Protein 3CFV (pdb70)

Structure (mmCIF, N/CA/C/O backbone):
data_3CFV
#
_entry.id   3CFV
#
_cell.length_a   108.661
_cell.length_b   44.790
_cell.length_c   109.592
_cell.angle_alpha   90.00
_cell.angle_beta   90.71
_cell.angle_gamma   90.00
#
_symmetry.space_group_name_H-M   'P 1 21 1'
#
loop_
_entity.id
_entity.type
_entity.pdbx_description
1 polymer 'Histone-binding protein RBBP7'
2 polymer 'Histone H4 peptide'
3 non-polymer ARSENIC
4 water water
#
loop_
_atom_site.group_PDB
_atom_site.id
_atom_site.type_symbol
_atom_site.label_atom_id
_atom_site.label_alt_id
_atom_site.label_comp_id
_atom_site.label_asym_id
_atom_site.label_entity_id
_atom_site.label_seq_id
_atom_site.pdbx_PDB_ins_code
_atom_site.Cartn_x
_atom_site.Cartn_y
_atom_site.Cartn_z
_atom_site.occupancy
_atom_site.B_iso_or_equiv
_atom_site.auth_seq_id
_atom_site.auth_comp_id
_atom_site.auth_asym_id
_atom_site.auth_atom_id
_atom_site.pdbx_PDB_model_num
ATOM 1 N N . HIS A 1 1 ? -14.3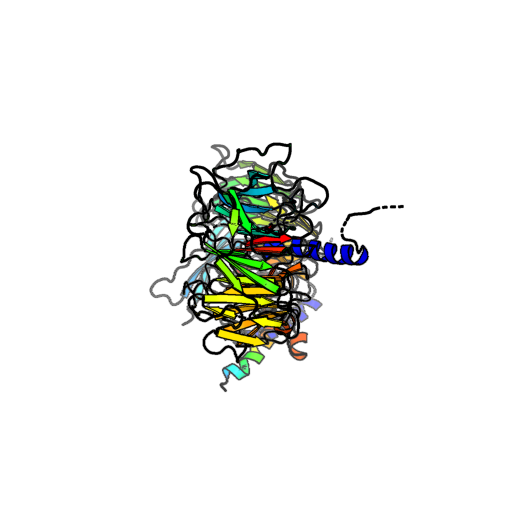98 -24.098 41.262 1.00 95.43 -2 HIS B N 1
ATOM 2 C CA . HIS A 1 1 ? -15.867 -23.940 41.460 1.00 94.27 -2 HIS B CA 1
ATOM 3 C C . HIS A 1 1 ? -16.187 -23.708 42.935 1.00 88.69 -2 HIS B C 1
ATOM 4 O O . HIS A 1 1 ? -16.984 -22.834 43.279 1.00 90.74 -2 HIS B O 1
ATOM 19 N N . ALA A 1 3 ? -13.367 -24.237 45.570 1.00 55.93 0 ALA B N 1
ATOM 20 C CA . ALA A 1 3 ? -12.125 -23.711 46.119 1.00 55.50 0 ALA B CA 1
ATOM 21 C C . ALA A 1 3 ? -11.990 -22.219 45.826 1.00 54.02 0 ALA B C 1
ATOM 22 O O . ALA A 1 3 ? -12.302 -21.760 44.726 1.00 49.95 0 ALA B O 1
ATOM 32 N N . ALA A 1 5 ? -10.032 -18.541 45.343 1.00 57.25 2 ALA B N 1
ATOM 33 C CA . ALA A 1 5 ? -8.779 -17.996 44.846 1.00 57.37 2 ALA B CA 1
ATOM 34 C C . ALA A 1 5 ? -7.951 -17.556 46.047 1.00 57.59 2 ALA B C 1
ATOM 35 O O . ALA A 1 5 ? -8.427 -16.813 46.901 1.00 56.22 2 ALA B O 1
ATOM 37 N N . SER A 1 6 ? -6.717 -18.037 46.119 1.00 63.54 3 SER B N 1
ATOM 38 C CA . SER A 1 6 ? -5.866 -17.769 47.267 1.00 67.91 3 SER B CA 1
ATOM 39 C C . SER A 1 6 ? -4.621 -16.994 46.858 1.00 73.60 3 SER B C 1
ATOM 40 O O . SER A 1 6 ? -3.686 -17.561 46.293 1.00 80.54 3 SER B O 1
ATOM 43 N N . LYS A 1 7 ? -4.610 -15.697 47.144 1.00 77.22 4 LYS B N 1
ATOM 44 C CA . LYS A 1 7 ? -3.450 -14.871 46.834 1.00 88.19 4 LYS B CA 1
ATOM 45 C C . LYS A 1 7 ? -2.449 -14.906 47.987 1.00 93.54 4 LYS B C 1
ATOM 46 O O . LYS A 1 7 ? -1.560 -14.060 48.080 1.00 97.33 4 LYS B O 1
ATOM 52 N N . GLU A 1 8 ? -2.615 -15.902 48.854 1.00 102.02 5 GLU B N 1
ATOM 53 C CA . GLU A 1 8 ? -1.703 -16.192 49.964 1.00 109.08 5 GLU B CA 1
ATOM 54 C C . GLU A 1 8 ? -2.341 -17.246 50.868 1.00 113.26 5 GLU B C 1
ATOM 55 O O . GLU A 1 8 ? -3.164 -16.912 51.723 1.00 114.33 5 GLU B O 1
ATOM 69 N N . PHE A 1 10 ? -0.724 -19.725 47.512 1.00 110.40 7 PHE B N 1
ATOM 70 C CA . PHE A 1 10 ? 0.197 -18.646 47.102 1.00 105.25 7 PHE B CA 1
ATOM 71 C C . PHE A 1 10 ? 1.668 -18.414 47.481 1.00 97.32 7 PHE B C 1
ATOM 72 O O . PHE A 1 10 ? 2.332 -17.554 46.897 1.00 94.92 7 PHE B O 1
ATOM 80 N N . GLU A 1 11 ? 2.170 -19.168 48.455 1.00 88.63 8 GLU B N 1
ATOM 81 C CA . GLU A 1 11 ? 3.606 -19.237 48.728 1.00 72.40 8 GLU B CA 1
ATOM 82 C C . GLU A 1 11 ? 4.200 -20.641 48.671 1.00 60.30 8 GLU B C 1
ATOM 83 O O . GLU A 1 11 ? 3.483 -21.637 48.578 1.00 61.86 8 GLU B O 1
ATOM 89 N N . ASP A 1 12 ? 5.526 -20.698 48.724 1.00 45.71 9 ASP B N 1
ATOM 90 C CA . ASP A 1 12 ? 6.248 -21.951 48.876 1.00 40.62 9 ASP B CA 1
ATOM 91 C C . ASP A 1 12 ? 6.557 -22.140 50.356 1.00 37.58 9 ASP B C 1
ATOM 92 O O . ASP A 1 12 ? 7.434 -21.477 50.906 1.00 37.89 9 ASP B O 1
ATOM 97 N N . THR A 1 13 ? 5.824 -23.040 51.000 1.00 36.92 10 THR B N 1
ATOM 98 C CA . THR A 1 13 ? 5.940 -23.234 52.442 1.00 37.45 10 THR B CA 1
ATOM 99 C C . THR A 1 13 ? 7.288 -23.831 52.842 1.00 38.02 10 THR B C 1
ATOM 100 O O . THR A 1 13 ? 7.715 -23.702 53.990 1.00 36.38 10 THR B O 1
ATOM 104 N N . VAL A 1 14 ? 7.949 -24.488 51.893 1.00 32.63 11 VAL B N 1
ATOM 105 C CA . VAL A 1 14 ? 9.265 -25.061 52.138 1.00 35.45 11 VAL B CA 1
ATOM 106 C C . VAL A 1 14 ? 10.318 -23.961 52.127 1.00 40.74 11 VAL B C 1
ATOM 107 O O . VAL A 1 14 ? 11.114 -23.838 53.059 1.00 38.88 11 VAL B O 1
ATOM 111 N N . GLU A 1 15 ? 10.310 -23.161 51.066 1.00 41.60 12 GLU B N 1
ATOM 112 C CA . GLU A 1 15 ? 11.264 -22.073 50.914 1.00 46.20 12 GLU B CA 1
ATOM 113 C C . GLU A 1 15 ? 11.068 -21.040 52.019 1.00 42.26 12 GLU B C 1
ATOM 114 O O . GLU A 1 15 ? 12.032 -20.455 52.516 1.00 44.71 12 GLU B O 1
ATOM 120 N N . GLU A 1 16 ? 9.813 -20.833 52.407 1.00 35.01 13 GLU B N 1
ATOM 121 C CA . GLU A 1 16 ? 9.468 -19.884 53.459 1.00 39.18 13 GLU B CA 1
ATOM 122 C C . GLU A 1 16 ? 10.234 -20.177 54.748 1.00 36.17 13 GLU B C 1
ATOM 123 O O . GLU A 1 16 ? 10.803 -19.271 55.356 1.00 34.05 13 GLU B O 1
ATOM 129 N N . ARG A 1 17 ? 10.253 -21.444 55.157 1.00 33.02 14 ARG B N 1
ATOM 130 C CA . ARG A 1 17 ? 10.950 -21.848 56.378 1.00 29.77 14 ARG B CA 1
ATOM 131 C C . ARG A 1 17 ? 12.441 -21.526 56.318 1.00 32.24 14 ARG B C 1
ATOM 132 O O . ARG A 1 17 ? 13.009 -20.992 57.272 1.00 28.51 14 ARG B O 1
ATOM 140 N N . VAL A 1 18 ? 13.063 -21.856 55.191 1.00 28.39 15 VAL B N 1
ATOM 141 C CA . VAL A 1 18 ? 14.479 -21.589 54.974 1.00 28.65 15 VAL B CA 1
ATOM 142 C C . VAL A 1 18 ? 14.773 -20.096 55.057 1.00 32.36 15 VAL B C 1
ATOM 143 O O . VAL A 1 18 ? 15.680 -19.670 55.771 1.00 36.41 15 VAL B O 1
ATOM 147 N N . ILE A 1 19 ? 13.993 -19.307 54.325 1.00 37.69 16 ILE B N 1
ATOM 148 C CA . ILE A 1 19 ? 14.137 -17.855 54.324 1.00 34.53 16 ILE B CA 1
ATOM 149 C C . ILE A 1 19 ? 14.038 -17.273 55.738 1.00 34.39 16 ILE B C 1
ATOM 150 O O . ILE A 1 19 ? 14.861 -16.445 56.134 1.00 32.23 16 ILE B O 1
ATOM 155 N N . ASN A 1 20 ? 13.038 -17.721 56.494 1.00 30.11 17 ASN B N 1
ATOM 156 C CA . ASN A 1 20 ? 12.814 -17.241 57.858 1.00 33.70 17 ASN B CA 1
ATOM 157 C C . ASN A 1 20 ? 13.940 -17.572 58.836 1.00 39.96 17 ASN B C 1
ATOM 158 O O . ASN A 1 20 ? 14.313 -16.740 59.662 1.00 40.92 17 ASN B O 1
ATOM 163 N N . GLU A 1 21 ? 14.471 -18.787 58.747 1.00 37.16 18 GLU B N 1
ATOM 164 C CA . GLU A 1 21 ? 15.548 -19.202 59.635 1.00 35.72 18 GLU B CA 1
ATOM 165 C C . GLU A 1 21 ? 16.841 -18.450 59.336 1.00 37.05 18 GLU B C 1
ATOM 166 O O . GLU A 1 21 ? 17.605 -18.133 60.250 1.00 32.51 18 GLU B O 1
ATOM 172 N N . GLU A 1 22 ? 17.078 -18.160 58.059 1.00 32.13 19 GLU B N 1
ATOM 173 C CA . GLU A 1 22 ? 18.227 -17.347 57.667 1.00 31.66 19 GLU B CA 1
ATOM 174 C C . GLU A 1 22 ? 18.046 -15.901 58.111 1.00 33.26 19 GLU B C 1
ATOM 175 O O . GLU A 1 22 ? 19.023 -15.198 58.365 1.00 41.26 19 GLU B O 1
ATOM 181 N N . TYR A 1 23 ? 16.793 -15.462 58.200 1.00 34.60 20 TYR B N 1
ATOM 182 C CA . TYR A 1 23 ? 16.481 -14.116 58.661 1.00 32.85 20 TYR B CA 1
ATOM 183 C C . TYR A 1 23 ? 16.709 -13.982 60.164 1.00 34.61 20 TYR B C 1
ATOM 184 O O . TYR A 1 23 ? 17.260 -12.985 60.627 1.00 36.46 20 TYR B O 1
ATOM 193 N N . LYS A 1 24 ? 16.275 -14.986 60.921 1.00 35.26 21 LYS B N 1
ATOM 194 C CA . LYS A 1 24 ? 16.480 -14.999 62.368 1.00 38.18 21 LYS B CA 1
ATOM 195 C C . LYS A 1 24 ? 17.952 -14.824 62.713 1.00 35.03 21 LYS B C 1
ATOM 196 O O . LYS A 1 24 ? 18.303 -14.016 63.570 1.00 33.86 21 LYS B O 1
ATOM 202 N N . ILE A 1 25 ? 18.801 -15.588 62.030 0.50 31.44 22 ILE B N 1
ATOM 203 C CA . ILE A 1 25 ? 20.243 -15.541 62.234 0.50 28.98 22 ILE B CA 1
ATOM 204 C C . ILE A 1 25 ? 20.818 -14.186 61.835 0.50 33.91 22 ILE B C 1
ATOM 205 O O . ILE A 1 25 ? 21.690 -13.648 62.516 1.00 40.86 22 ILE B O 1
ATOM 210 N N . TRP A 1 26 ? 20.319 -13.638 60.732 1.00 31.06 23 TRP B N 1
ATOM 211 C CA . TRP A 1 26 ? 20.737 -12.315 60.274 1.00 30.64 23 TRP B CA 1
ATOM 212 C C . TRP A 1 26 ? 20.426 -11.233 61.307 1.00 31.63 23 TRP B C 1
ATOM 213 O O . TRP A 1 26 ? 21.222 -10.319 61.524 1.00 30.58 23 TRP B O 1
ATOM 224 N N . LYS A 1 27 ? 19.261 -11.351 61.936 1.00 30.06 24 LYS B N 1
ATOM 225 C CA . LYS A 1 27 ? 18.763 -10.343 62.863 1.00 34.60 24 LYS B CA 1
ATOM 226 C C . LYS A 1 27 ? 19.632 -10.216 64.114 1.00 39.05 24 LYS B C 1
ATOM 227 O O . LYS A 1 27 ? 19.925 -9.110 64.563 1.00 36.57 24 LYS B O 1
ATOM 233 N N . LYS A 1 28 ? 20.044 -11.347 64.676 1.00 45.13 25 LYS B N 1
ATOM 234 C CA . LYS A 1 28 ? 20.889 -11.323 65.866 1.00 48.57 25 LYS B CA 1
ATOM 235 C C . LYS A 1 28 ? 22.318 -10.907 65.525 1.00 43.03 25 LYS B C 1
ATOM 236 O O . LYS A 1 28 ? 23.118 -10.619 66.413 1.00 49.21 25 LYS B O 1
ATOM 242 N N . ASN A 1 29 ? 22.623 -10.862 64.231 1.00 35.49 26 ASN B N 1
ATOM 243 C CA . ASN A 1 29 ? 23.926 -10.413 63.760 1.00 30.20 26 ASN B CA 1
ATOM 244 C C . ASN A 1 29 ? 23.958 -8.926 63.435 1.00 35.24 26 ASN B C 1
ATOM 245 O O . ASN A 1 29 ? 25.030 -8.357 63.226 1.00 38.09 26 ASN B O 1
ATOM 250 N N . THR A 1 30 ? 22.786 -8.296 63.389 1.00 33.51 27 THR B N 1
ATOM 251 C CA . THR A 1 30 ? 22.698 -6.903 62.951 1.00 33.01 27 THR B CA 1
ATOM 252 C C . THR A 1 30 ? 23.587 -5.944 63.746 1.00 36.60 27 THR B C 1
ATOM 253 O O . THR A 1 30 ? 24.218 -5.064 63.156 1.00 34.32 27 THR B O 1
ATOM 257 N N . PRO A 1 31 ? 23.649 -6.110 65.082 1.00 34.94 28 PRO B N 1
ATOM 258 C CA . PRO A 1 31 ? 24.449 -5.204 65.908 1.00 36.19 28 PRO B CA 1
ATOM 259 C C . PRO A 1 31 ? 25.929 -5.195 65.526 1.00 38.46 28 PRO B C 1
ATOM 260 O O . PRO A 1 31 ? 26.630 -4.223 65.812 1.00 41.15 28 PRO B O 1
ATOM 264 N N . PHE A 1 32 ? 26.395 -6.267 64.888 1.00 36.07 29 PHE B N 1
ATOM 265 C CA . PHE A 1 32 ? 27.773 -6.337 64.408 1.00 35.69 29 PHE B CA 1
ATOM 266 C C . PHE A 1 32 ? 27.918 -5.696 63.039 1.00 32.99 29 PHE B C 1
ATOM 267 O O . PHE A 1 32 ? 28.945 -5.095 62.735 1.00 40.38 29 PHE B O 1
ATOM 275 N N . LEU A 1 33 ? 26.886 -5.835 62.212 1.00 43.37 30 LEU B N 1
ATOM 276 C CA . LEU A 1 33 ? 26.990 -5.507 60.791 1.00 38.38 30 LEU B CA 1
ATOM 277 C C . LEU A 1 33 ? 26.485 -4.118 60.403 1.00 38.96 30 LEU B C 1
ATOM 278 O O . LEU A 1 33 ? 26.850 -3.605 59.345 1.00 44.73 30 LEU B O 1
ATOM 283 N N . TYR A 1 34 ? 25.655 -3.512 61.248 1.00 35.96 31 TYR B N 1
ATOM 284 C CA . TYR A 1 34 ? 25.024 -2.235 60.907 1.00 35.61 31 TYR B CA 1
ATOM 285 C C . TYR A 1 34 ? 25.166 -1.176 61.998 1.00 36.97 31 TYR B C 1
ATOM 286 O O . TYR A 1 34 ? 25.043 -1.476 63.184 1.00 34.01 31 TYR B O 1
ATOM 295 N N . ASP A 1 35 ? 25.402 0.068 61.586 1.00 38.40 32 ASP B N 1
ATOM 296 C CA . ASP A 1 35 ? 25.329 1.206 62.503 1.00 35.77 32 ASP B CA 1
ATOM 297 C C . ASP A 1 35 ? 23.892 1.706 62.589 1.00 36.73 32 ASP B C 1
ATOM 298 O O . ASP A 1 35 ? 23.522 2.413 63.527 1.00 33.08 32 ASP B O 1
ATOM 303 N N . LEU A 1 36 ? 23.086 1.331 61.598 1.00 36.54 33 LEU B N 1
ATOM 304 C CA . LEU A 1 36 ? 21.677 1.701 61.557 1.00 30.07 33 LEU B CA 1
ATOM 305 C C . LEU A 1 36 ? 20.869 0.651 60.807 1.00 32.67 33 LEU B C 1
ATOM 306 O O . LEU A 1 36 ? 21.258 0.219 59.722 1.00 32.65 33 LEU B O 1
ATOM 311 N N . VAL A 1 37 ? 19.754 0.235 61.402 1.00 33.87 34 VAL B N 1
ATOM 312 C CA . VAL A 1 37 ? 18.789 -0.643 60.737 1.00 37.13 34 VAL B CA 1
ATOM 313 C C . VAL A 1 37 ? 17.368 -0.309 61.159 1.00 37.18 34 VAL B C 1
ATOM 314 O O . VAL A 1 37 ? 17.004 -0.461 62.326 1.00 38.63 34 VAL B O 1
ATOM 326 N N . THR A 1 39 ? 13.221 -0.887 59.967 1.00 29.98 36 THR B N 1
ATOM 327 C CA . THR A 1 39 ? 12.289 -1.602 59.102 1.00 33.88 36 THR B CA 1
ATOM 328 C C . THR A 1 39 ? 10.863 -1.104 59.276 1.00 34.23 36 THR B C 1
ATOM 329 O O . THR A 1 39 ? 10.464 -0.683 60.363 1.00 30.25 36 THR B O 1
ATOM 333 N N . HIS A 1 40 ? 10.101 -1.156 58.190 1.00 28.66 37 HIS B N 1
ATOM 334 C CA . HIS A 1 40 ? 8.698 -0.778 58.217 1.00 30.36 37 HIS B CA 1
ATOM 335 C C . HIS A 1 40 ? 7.922 -1.591 57.187 1.00 29.22 37 HIS B C 1
ATOM 336 O O . HIS A 1 40 ? 8.392 -1.803 56.070 1.00 30.09 37 HIS B O 1
ATOM 343 N N . ALA A 1 41 ? 6.743 -2.062 57.576 1.00 32.84 38 ALA B N 1
ATOM 344 C CA . ALA A 1 41 ? 5.881 -2.810 56.667 1.00 30.34 38 ALA B CA 1
ATOM 345 C C . ALA A 1 41 ? 4.809 -1.903 56.081 1.00 25.99 38 ALA B C 1
ATOM 346 O O . ALA A 1 41 ? 3.911 -1.452 56.791 1.00 30.59 38 ALA B O 1
ATOM 348 N N . LEU A 1 42 ? 4.916 -1.629 54.785 1.00 25.89 39 LEU B N 1
ATOM 349 C CA . LEU A 1 42 ? 3.909 -0.844 54.076 1.00 22.99 39 LEU B CA 1
ATOM 350 C C . LEU A 1 42 ? 2.625 -1.652 53.905 1.00 21.94 39 LEU B C 1
ATOM 351 O O . LEU A 1 42 ? 2.652 -2.882 53.933 1.00 29.79 39 LEU B O 1
ATOM 356 N N . GLN A 1 43 ? 1.500 -0.964 53.738 1.00 29.04 40 GLN B N 1
ATOM 357 C CA . GLN A 1 43 ? 0.225 -1.640 53.500 1.00 31.12 40 GLN B CA 1
ATOM 358 C C . GLN A 1 43 ? 0.269 -2.429 52.192 1.00 26.88 40 GLN B C 1
ATOM 359 O O . GLN A 1 43 ? -0.227 -3.549 52.112 1.00 30.34 40 GLN B O 1
ATOM 365 N N . TRP A 1 44 ? 0.872 -1.832 51.171 1.00 28.09 41 TRP B N 1
ATOM 366 C CA . TRP A 1 44 ? 1.080 -2.504 49.898 1.00 33.87 41 TRP B CA 1
ATOM 367 C C . TRP A 1 44 ? 2.559 -2.444 49.557 1.00 34.71 41 TRP B C 1
ATOM 368 O O . TRP A 1 44 ? 3.234 -1.472 49.892 1.00 40.11 41 TRP B O 1
ATOM 379 N N . PRO A 1 45 ? 3.074 -3.485 48.888 1.00 34.88 42 PRO B N 1
ATOM 380 C CA . PRO A 1 45 ? 4.487 -3.460 48.537 1.00 30.59 42 PRO B CA 1
ATOM 381 C C . PRO A 1 45 ? 4.779 -2.295 47.603 1.00 30.80 42 PRO B C 1
ATOM 382 O O . PRO A 1 45 ? 3.886 -1.830 46.892 1.00 31.00 42 PRO B O 1
ATOM 386 N N . SER A 1 46 ? 6.017 -1.816 47.624 1.00 30.52 43 SER B N 1
ATOM 387 C CA . SER A 1 46 ? 6.429 -0.744 46.734 1.00 29.51 43 SER B CA 1
ATOM 388 C C . SER A 1 46 ? 7.474 -1.266 45.764 1.00 30.57 43 SER B C 1
ATOM 389 O O . SER A 1 46 ? 8.446 -1.901 46.169 1.00 40.79 43 SER B O 1
ATOM 392 N N . LEU A 1 47 ? 7.265 -1.004 44.479 1.00 35.62 44 LEU B N 1
ATOM 393 C CA . LEU A 1 47 ? 8.189 -1.454 43.447 1.00 31.27 44 LEU B CA 1
ATOM 394 C C . LEU A 1 47 ? 9.291 -0.432 43.219 1.00 27.64 44 LEU B C 1
ATOM 395 O O . LEU A 1 47 ? 10.239 -0.689 42.480 1.00 37.24 44 LEU B O 1
ATOM 400 N N . THR A 1 48 ? 9.172 0.724 43.864 1.00 30.02 45 THR B N 1
ATOM 401 C CA . THR A 1 48 ? 10.098 1.823 43.620 1.00 29.26 45 THR B CA 1
ATOM 402 C C . THR A 1 48 ? 10.497 2.580 44.901 1.00 27.82 45 THR B C 1
ATOM 403 O O . THR A 1 48 ? 9.705 2.708 45.834 1.00 27.18 45 THR B O 1
ATOM 407 N N . VAL A 1 49 ? 11.742 3.048 44.946 1.00 19.81 46 VAL B N 1
ATOM 408 C CA . VAL A 1 49 ? 12.192 3.973 45.986 1.00 25.40 46 VAL B CA 1
ATOM 409 C C . VAL A 1 49 ? 13.213 4.946 45.438 1.00 28.09 46 VAL B C 1
ATOM 410 O O . VAL A 1 49 ? 14.025 4.602 44.583 1.00 29.59 46 VAL B O 1
ATOM 414 N N . GLN A 1 50 ? 13.167 6.164 45.955 1.00 30.03 47 GLN B N 1
ATOM 415 C CA . GLN A 1 50 ? 14.145 7.176 45.627 1.00 28.93 47 GLN B CA 1
ATOM 416 C C . GLN A 1 50 ? 14.093 8.241 46.701 1.00 29.14 47 GLN B C 1
ATOM 417 O O . GLN A 1 50 ? 13.017 8.726 47.053 1.00 31.99 47 GLN B O 1
ATOM 423 N N . TRP A 1 51 ? 15.255 8.586 47.238 1.00 21.23 48 TRP B N 1
ATOM 424 C CA . TRP A 1 51 ? 15.339 9.666 48.193 1.00 24.13 48 TRP B CA 1
ATOM 425 C C . TRP A 1 51 ? 15.128 10.989 47.473 1.00 24.44 48 TRP B C 1
ATOM 426 O O . TRP A 1 51 ? 15.691 11.215 46.403 1.00 29.60 48 TRP B O 1
ATOM 437 N N . LEU A 1 52 ? 14.303 11.852 48.051 1.00 24.44 49 LEU B N 1
ATOM 438 C CA . LEU A 1 52 ? 14.301 13.254 47.675 1.00 24.89 49 LEU B CA 1
ATOM 439 C C . LEU A 1 52 ? 15.628 13.845 48.146 1.00 30.14 49 LEU B C 1
ATOM 440 O O . LEU A 1 52 ? 16.224 13.336 49.098 1.00 27.39 49 LEU B O 1
ATOM 445 N N . PRO A 1 53 ? 16.109 14.905 47.472 1.00 29.09 50 PRO B N 1
ATOM 446 C CA . PRO A 1 53 ? 17.422 15.472 47.782 1.00 27.66 50 PRO B CA 1
ATOM 447 C C . PRO A 1 53 ? 17.467 16.353 49.030 1.00 29.94 50 PRO B C 1
ATOM 448 O O . PRO A 1 53 ? 18.553 16.717 49.480 1.00 36.07 50 PRO B O 1
ATOM 452 N N . GLU A 1 54 ? 16.311 16.698 49.586 1.00 29.03 51 GLU B N 1
ATOM 453 C CA . GLU A 1 54 ? 16.279 17.604 50.732 1.00 32.06 51 GLU B CA 1
ATOM 454 C C . GLU A 1 54 ? 16.531 16.897 52.059 1.00 35.66 51 GLU B C 1
ATOM 455 O O . GLU A 1 54 ? 16.048 15.789 52.286 1.00 39.71 51 GLU B O 1
ATOM 461 N N . VAL A 1 55 ? 17.297 17.553 52.926 1.00 30.34 52 VAL B N 1
ATOM 462 C CA . VAL A 1 55 ? 17.491 17.096 54.295 1.00 31.01 52 VAL B CA 1
ATOM 463 C C . VAL A 1 55 ? 17.466 18.299 55.232 1.00 34.79 52 VAL B C 1
ATOM 464 O O . VAL A 1 55 ? 17.761 19.421 54.818 1.00 39.67 52 VAL B O 1
ATOM 468 N N . THR A 1 56 ? 17.105 18.063 56.488 1.00 35.06 53 THR B N 1
ATOM 469 C CA . THR A 1 56 ? 17.134 19.112 57.498 1.00 37.38 53 THR B CA 1
ATOM 470 C C . THR A 1 56 ? 17.262 18.532 58.908 1.00 37.00 53 THR B C 1
ATOM 471 O O . THR A 1 56 ? 16.680 17.493 59.222 1.00 35.81 53 THR B O 1
ATOM 475 N N . LYS A 1 57 ? 18.045 19.199 59.749 1.00 40.06 54 LYS B N 1
ATOM 476 C CA . LYS A 1 57 ? 18.196 18.789 61.139 1.00 44.99 54 LYS B CA 1
ATOM 477 C C . LYS A 1 57 ? 17.451 19.775 62.026 1.00 47.33 54 LYS B C 1
ATOM 478 O O . LYS A 1 57 ? 18.019 20.778 62.462 1.00 47.50 54 LYS B O 1
ATOM 484 N N . PRO A 1 58 ? 16.170 19.491 62.299 1.00 48.25 55 PRO B N 1
ATOM 485 C CA . PRO A 1 58 ? 15.328 20.431 63.028 1.00 48.39 55 PRO B CA 1
ATOM 486 C C . PRO A 1 58 ? 15.909 20.780 64.395 1.00 51.19 55 PRO B C 1
ATOM 487 O O . PRO A 1 58 ? 16.360 19.899 65.127 1.00 47.89 55 PRO B O 1
ATOM 491 N N . GLU A 1 59 ? 15.902 22.071 64.713 1.00 60.23 56 GLU B N 1
ATOM 492 C CA . GLU A 1 59 ? 16.422 22.578 65.977 1.00 63.62 56 GLU B CA 1
ATOM 493 C C . GLU A 1 59 ? 15.734 21.932 67.174 1.00 59.97 56 GLU B C 1
ATOM 494 O O . GLU A 1 59 ? 14.506 21.886 67.242 1.00 59.38 56 GLU B O 1
ATOM 500 N N . GLY A 1 60 ? 16.531 21.428 68.110 1.00 57.99 57 GLY B N 1
ATOM 501 C CA . GLY A 1 60 ? 16.000 20.858 69.345 1.00 57.08 57 GLY B CA 1
ATOM 502 C C . GLY A 1 60 ? 15.617 19.394 69.242 1.00 57.73 57 GLY B C 1
ATOM 503 O O . GLY A 1 60 ? 15.184 18.785 70.222 1.00 59.53 57 GLY B O 1
ATOM 504 N N . LYS A 1 61 ? 15.772 18.824 68.053 1.00 55.85 58 LYS B N 1
ATOM 505 C CA . LYS A 1 61 ? 15.460 17.419 67.840 1.00 54.37 58 LYS B CA 1
ATOM 506 C C . LYS A 1 61 ? 16.749 16.610 67.733 1.00 49.13 58 LYS B C 1
ATOM 507 O O . LYS A 1 61 ? 17.782 17.134 67.320 1.00 48.48 58 LYS B O 1
ATOM 513 N N . ASP A 1 62 ? 16.684 15.337 68.111 1.00 48.77 59 ASP B N 1
ATOM 514 C CA . ASP A 1 62 ? 17.851 14.460 68.061 1.00 53.24 59 ASP B CA 1
ATOM 515 C C . ASP A 1 62 ? 17.806 13.525 66.855 1.00 52.56 59 ASP B C 1
ATOM 516 O O . ASP A 1 62 ? 18.321 12.408 66.902 1.00 54.79 59 ASP B O 1
ATOM 521 N N . TYR A 1 63 ? 17.186 13.992 65.776 1.00 47.69 60 TYR B N 1
ATOM 522 C CA . TYR A 1 63 ? 17.080 13.221 64.545 1.00 42.34 60 TYR B CA 1
ATOM 523 C C . TYR A 1 63 ? 17.104 14.155 63.344 1.00 42.94 60 TYR B C 1
ATOM 524 O O . TYR A 1 63 ? 17.087 15.377 63.498 1.00 45.46 60 TYR B O 1
ATOM 533 N N . ALA A 1 64 ? 17.138 13.578 62.149 1.00 37.88 61 ALA B N 1
ATOM 534 C CA . ALA A 1 64 ? 17.103 14.368 60.925 1.00 34.00 61 ALA B CA 1
ATOM 535 C C . ALA A 1 64 ? 15.916 13.974 60.054 1.00 32.95 61 ALA B C 1
ATOM 536 O O . ALA A 1 64 ? 15.520 12.808 60.014 1.00 29.67 61 ALA B O 1
ATOM 538 N N . LEU A 1 65 ? 15.350 14.955 59.361 1.00 30.38 62 LEU B N 1
ATOM 539 C CA . LEU A 1 65 ? 14.258 14.702 58.431 1.00 26.47 62 LEU B CA 1
ATOM 540 C C . LEU A 1 65 ? 14.789 14.325 57.055 1.00 27.20 62 LEU B C 1
ATOM 541 O O . LEU A 1 65 ? 15.627 15.029 56.493 1.00 26.51 62 LEU B O 1
ATOM 546 N N . HIS A 1 66 ? 14.305 13.204 56.526 1.00 24.75 63 HIS B N 1
ATOM 547 C CA . HIS A 1 66 ? 14.598 12.795 55.155 1.00 23.60 63 HIS B CA 1
ATOM 548 C C . HIS A 1 66 ? 13.286 12.444 54.457 1.00 23.54 63 HIS B C 1
ATOM 549 O O . HIS A 1 66 ? 12.279 12.185 55.119 1.00 23.56 63 HIS B O 1
ATOM 556 N N . TRP A 1 67 ? 13.295 12.430 53.127 1.00 23.25 64 TRP B N 1
ATOM 557 C CA . TRP A 1 67 ? 12.087 12.111 52.363 1.00 21.77 64 TRP B CA 1
ATOM 558 C C . TRP A 1 67 ? 12.303 11.032 51.303 1.00 24.88 64 TRP B C 1
ATOM 559 O O . TRP A 1 67 ? 13.327 11.007 50.620 1.00 25.22 64 TRP B O 1
ATOM 570 N N . LEU A 1 68 ? 11.324 10.141 51.181 1.00 21.80 65 LEU B N 1
ATOM 571 C CA . LEU A 1 68 ? 11.350 9.085 50.180 1.00 22.22 65 LEU B CA 1
ATOM 572 C C . LEU A 1 68 ? 10.218 9.273 49.185 1.00 23.45 65 LEU B C 1
ATOM 573 O O . LEU A 1 68 ? 9.126 9.698 49.559 1.00 28.36 65 LEU B O 1
ATOM 578 N N . VAL A 1 69 ? 10.474 8.948 47.923 1.00 23.84 66 VAL B N 1
ATOM 579 C CA . VAL A 1 69 ? 9.401 8.807 46.946 1.00 25.02 66 VAL B CA 1
ATOM 580 C C . VAL A 1 69 ? 9.069 7.325 46.789 1.00 28.39 66 VAL B C 1
ATOM 581 O O . VAL A 1 69 ? 9.909 6.531 46.361 1.00 33.12 66 VAL B O 1
ATOM 585 N N . LEU A 1 70 ? 7.846 6.957 47.149 1.00 27.42 67 LEU B N 1
ATOM 586 C CA . LEU A 1 70 ? 7.404 5.570 47.092 1.00 21.16 67 LEU B CA 1
ATOM 587 C C . LEU A 1 70 ? 6.215 5.405 46.159 1.00 27.53 67 LEU B C 1
ATOM 588 O O . LEU A 1 70 ? 5.695 6.376 45.610 1.00 27.97 67 LEU B O 1
ATOM 593 N N . GLY A 1 71 ? 5.782 4.162 45.996 1.00 32.22 68 GLY B N 1
ATOM 594 C CA . GLY A 1 71 ? 4.617 3.854 45.188 1.00 30.02 68 GLY B CA 1
ATOM 595 C C . GLY A 1 71 ? 3.816 2.728 45.804 1.00 34.18 68 GLY B C 1
ATOM 596 O O . GLY A 1 71 ? 4.207 2.154 46.821 1.00 33.37 68 GLY B O 1
ATOM 597 N N . THR A 1 72 ? 2.688 2.412 45.182 1.00 37.52 69 THR B N 1
ATOM 598 C CA . THR A 1 72 ? 1.811 1.359 45.668 1.00 35.50 69 THR B CA 1
ATOM 599 C C . THR A 1 72 ? 1.662 0.256 44.625 1.00 40.25 69 THR B C 1
ATOM 600 O O . THR A 1 72 ? 1.712 0.515 43.422 1.00 38.45 69 THR B O 1
ATOM 604 N N . HIS A 1 73 ? 1.494 -0.976 45.092 1.00 40.88 70 HIS B N 1
ATOM 605 C CA . HIS A 1 73 ? 1.277 -2.097 44.191 1.00 46.30 70 HIS B CA 1
ATOM 606 C C . HIS A 1 73 ? 0.054 -2.915 44.602 1.00 46.23 70 HIS B C 1
ATOM 607 O O . HIS A 1 73 ? 0.156 -3.855 45.393 1.00 43.66 70 HIS B O 1
ATOM 614 N N . THR A 1 74 ? -1.103 -2.534 44.068 1.00 46.65 71 THR B N 1
ATOM 615 C CA . THR A 1 74 ? -2.326 -3.313 44.234 1.00 51.52 71 THR B CA 1
ATOM 616 C C . THR A 1 74 ? -3.006 -3.469 42.885 1.00 52.28 71 THR B C 1
ATOM 617 O O . THR A 1 74 ? -3.092 -2.514 42.109 1.00 48.42 71 THR B O 1
ATOM 621 N N . SER A 1 75 ? -3.487 -4.674 42.605 1.00 55.88 72 SER B N 1
ATOM 622 C CA . SER A 1 75 ? -4.227 -4.924 41.376 1.00 58.24 72 SER B CA 1
ATOM 623 C C . SER A 1 75 ? -5.723 -4.837 41.647 1.00 57.86 72 SER B C 1
ATOM 624 O O . SER A 1 75 ? -6.520 -4.662 40.728 1.00 64.20 72 SER B O 1
ATOM 627 N N . ASP A 1 76 ? -6.093 -4.952 42.919 1.00 60.46 73 ASP B N 1
ATOM 628 C CA . ASP A 1 76 ? -7.493 -4.918 43.330 1.00 60.88 73 ASP B CA 1
ATOM 629 C C . ASP A 1 76 ? -7.972 -3.512 43.679 1.00 59.56 73 ASP B C 1
ATOM 630 O O . ASP A 1 76 ? -9.061 -3.103 43.275 1.00 64.54 73 ASP B O 1
ATOM 635 N N . GLU A 1 77 ? -7.157 -2.779 44.432 1.00 52.68 74 GLU B N 1
ATOM 636 C CA . GLU A 1 77 ? -7.615 -1.555 45.086 1.00 44.11 74 GLU B CA 1
ATOM 637 C C . GLU A 1 77 ? -6.875 -0.292 44.642 1.00 40.04 74 GLU B C 1
ATOM 638 O O . GLU A 1 77 ? -6.106 -0.318 43.681 1.00 45.40 74 GLU B O 1
ATOM 644 N N . GLN A 1 78 ? -7.116 0.809 45.349 1.00 35.09 75 GLN B N 1
ATOM 645 C CA . GLN A 1 78 ? -6.615 2.121 44.940 1.00 34.36 75 GLN B CA 1
ATOM 646 C C . GLN A 1 78 ? -5.113 2.284 45.152 1.00 36.59 75 GLN B C 1
ATOM 647 O O . GLN A 1 78 ? -4.595 2.038 46.243 1.00 33.67 75 GLN B O 1
ATOM 653 N N . ASN A 1 79 ? -4.427 2.714 44.097 1.00 38.97 76 ASN B N 1
ATOM 654 C CA . ASN A 1 79 ? -2.988 2.945 44.142 1.00 38.14 76 ASN B CA 1
ATOM 655 C C . ASN A 1 79 ? -2.642 4.405 44.406 1.00 36.62 76 ASN B C 1
ATOM 656 O O . ASN A 1 79 ? -3.407 5.306 44.061 1.00 35.42 76 ASN B O 1
ATOM 661 N N . HIS A 1 80 ? -1.483 4.631 45.020 1.00 36.55 77 HIS B N 1
ATOM 662 C CA . HIS A 1 80 ? -1.024 5.982 45.326 1.00 32.80 77 HIS B CA 1
ATOM 663 C C . HIS A 1 80 ? 0.453 6.171 45.012 1.00 33.42 77 HIS B C 1
ATOM 664 O O . HIS A 1 80 ? 1.256 5.246 45.155 1.00 33.10 77 HIS B O 1
ATOM 671 N N . LEU A 1 81 ? 0.797 7.378 44.578 1.00 29.33 78 LEU B N 1
ATOM 672 C CA . LEU A 1 81 ? 2.179 7.820 44.548 1.00 26.01 78 LEU B CA 1
ATOM 673 C C . LEU A 1 81 ? 2.407 8.528 45.875 1.00 30.10 78 LEU B C 1
ATOM 674 O O . LEU A 1 81 ? 1.661 9.440 46.229 1.00 34.43 78 LEU B O 1
ATOM 679 N N . VAL A 1 82 ? 3.420 8.106 46.620 1.00 26.61 79 VAL B N 1
ATOM 680 C CA . VAL A 1 82 ? 3.608 8.634 47.967 1.00 30.67 79 VAL B CA 1
ATOM 681 C C . VAL A 1 82 ? 4.997 9.203 48.238 1.00 28.83 79 VAL B C 1
ATOM 682 O O . VAL A 1 82 ? 6.011 8.659 47.808 1.00 33.28 79 VAL B O 1
ATOM 686 N N . VAL A 1 83 ? 5.016 10.332 48.931 1.00 26.10 80 VAL B N 1
ATOM 687 C CA . VAL A 1 83 ? 6.241 10.877 49.474 1.00 27.52 80 VAL B CA 1
ATOM 688 C C . VAL A 1 83 ? 6.191 10.681 50.982 1.00 31.20 80 VAL B C 1
ATOM 689 O O . VAL A 1 83 ? 5.310 11.218 51.656 1.00 28.28 80 VAL B O 1
ATOM 693 N N . ALA A 1 84 ? 7.121 9.895 51.507 1.00 23.49 81 ALA B N 1
ATOM 694 C CA . ALA A 1 84 ? 7.164 9.647 52.936 1.00 25.58 81 ALA B CA 1
ATOM 695 C C . ALA A 1 84 ? 8.203 10.531 53.622 1.00 29.57 81 ALA B C 1
ATOM 696 O O . ALA A 1 84 ? 9.260 10.819 53.062 1.00 30.11 81 ALA B O 1
ATOM 698 N N . ARG A 1 85 ? 7.881 10.971 54.833 1.00 28.62 82 ARG B N 1
ATOM 699 C CA . ARG A 1 85 ? 8.819 11.715 55.657 1.00 31.33 82 ARG B CA 1
ATOM 700 C C . ARG A 1 85 ? 9.362 10.777 56.730 1.00 32.00 82 ARG B C 1
ATOM 701 O O . ARG A 1 85 ? 8.595 10.077 57.392 1.00 31.78 82 ARG B O 1
ATOM 709 N N . VAL A 1 86 ? 10.679 10.747 56.897 1.00 28.35 83 VAL B N 1
ATOM 710 C CA . VAL A 1 86 ? 11.276 9.861 57.890 1.00 30.30 83 VAL B CA 1
ATOM 711 C C . VAL A 1 86 ? 12.224 10.575 58.850 1.00 32.49 83 VAL B C 1
ATOM 712 O O . VAL A 1 86 ? 13.000 11.446 58.443 1.00 32.18 83 VAL B O 1
ATOM 716 N N . HIS A 1 87 ? 12.145 10.209 60.127 1.00 31.13 84 HIS B N 1
ATOM 717 C CA . HIS A 1 87 ? 13.127 10.654 61.107 1.00 31.43 84 HIS B CA 1
ATOM 718 C C . HIS A 1 87 ? 14.256 9.640 61.155 1.00 31.71 84 HIS B C 1
ATOM 719 O O . HIS A 1 87 ? 14.042 8.484 61.513 1.00 40.32 84 HIS B O 1
ATOM 726 N N . ILE A 1 88 ? 15.453 10.067 60.779 1.00 37.46 85 ILE B N 1
ATOM 727 C CA . ILE A 1 88 ? 16.636 9.240 60.959 1.00 39.08 85 ILE B CA 1
ATOM 728 C C . ILE A 1 88 ? 17.402 9.777 62.158 1.00 41.91 85 ILE B C 1
ATOM 729 O O . ILE A 1 88 ? 17.837 10.929 62.152 1.00 43.39 85 ILE B O 1
ATOM 734 N N . PRO A 1 89 ? 17.549 8.946 63.200 1.00 48.59 86 PRO B N 1
ATOM 735 C CA . PRO A 1 89 ? 18.184 9.347 64.452 1.00 49.29 86 PRO B CA 1
ATOM 736 C C . PRO A 1 89 ? 19.609 9.842 64.244 1.00 52.00 86 PRO B C 1
ATOM 737 O O . PRO A 1 89 ? 20.345 9.278 63.437 1.00 51.89 86 PRO B O 1
ATOM 741 N N . ASN A 1 90 ? 19.982 10.898 64.962 1.00 58.93 87 ASN B N 1
ATOM 742 C CA . ASN A 1 90 ? 21.357 11.379 64.954 1.00 62.85 87 ASN B CA 1
ATOM 743 C C . ASN A 1 90 ? 22.278 10.321 65.538 1.00 69.85 87 ASN B C 1
ATOM 744 O O . ASN A 1 90 ? 21.925 9.652 66.511 1.00 71.70 87 ASN B O 1
ATOM 749 N N . ASP A 1 91 ? 23.454 10.168 64.940 1.00 79.21 88 ASP B N 1
ATOM 750 C CA . ASP A 1 91 ? 24.395 9.132 65.352 1.00 88.77 88 ASP B CA 1
ATOM 751 C C . ASP A 1 91 ? 24.771 9.259 66.828 1.00 90.51 88 ASP B C 1
ATOM 752 O O . ASP A 1 91 ? 24.948 8.255 67.518 1.00 90.55 88 ASP B O 1
ATOM 757 N N . ASP A 1 92 ? 24.883 10.496 67.303 1.00 94.39 89 ASP B N 1
ATOM 758 C CA . ASP A 1 92 ? 25.226 10.763 68.695 1.00 96.00 89 ASP B CA 1
ATOM 759 C C . ASP A 1 92 ? 24.051 10.481 69.628 1.00 95.28 89 ASP B C 1
ATOM 760 O O . ASP A 1 92 ? 23.781 9.331 69.973 1.00 94.90 89 ASP B O 1
ATOM 765 N N . VAL A 1 113 ? 10.093 1.434 67.425 1.00 81.22 110 VAL B N 1
ATOM 766 C CA . VAL A 1 113 ? 10.908 2.136 68.409 1.00 83.64 110 VAL B CA 1
ATOM 767 C C . VAL A 1 113 ? 11.777 3.213 67.762 1.00 82.98 110 VAL B C 1
ATOM 768 O O . VAL A 1 113 ? 11.370 4.373 67.668 1.00 81.92 110 VAL B O 1
ATOM 770 N N . THR A 1 114 ? 12.969 2.824 67.317 1.00 79.16 111 THR B N 1
ATOM 771 C CA . THR A 1 114 ? 13.920 3.764 66.724 1.00 75.46 111 THR B CA 1
ATOM 772 C C . THR A 1 114 ? 13.469 4.255 65.350 1.00 70.12 111 THR B C 1
ATOM 773 O O . THR A 1 114 ? 13.175 3.455 64.459 1.00 65.91 111 THR B O 1
ATOM 777 N N . GLY A 1 115 ? 13.421 5.575 65.192 1.00 62.66 112 GLY B N 1
ATOM 778 C CA . GLY A 1 115 ? 13.034 6.192 63.929 1.00 52.31 112 GLY B CA 1
ATOM 779 C C . GLY A 1 115 ? 11.535 6.327 63.753 1.00 50.46 112 GLY B C 1
ATOM 780 O O . GLY A 1 115 ? 10.757 5.862 64.587 1.00 52.50 112 GLY B O 1
ATOM 781 N N . LYS A 1 116 ? 11.128 6.956 62.654 1.00 46.94 113 LYS B N 1
ATOM 782 C CA . LYS A 1 116 ? 9.719 7.244 62.408 1.00 39.47 113 LYS B CA 1
ATOM 783 C C . LYS A 1 116 ? 9.449 7.501 60.925 1.00 33.63 113 LYS B C 1
ATOM 784 O O . LYS A 1 116 ? 10.223 8.182 60.256 1.00 32.35 113 LYS B O 1
ATOM 790 N N . ILE A 1 117 ? 8.357 6.941 60.412 1.00 32.37 114 ILE B N 1
ATOM 791 C CA . ILE A 1 117 ? 7.927 7.215 59.041 1.00 36.08 114 ILE B CA 1
ATOM 792 C C . ILE A 1 117 ? 6.509 7.786 59.012 1.00 37.04 114 ILE B C 1
ATOM 793 O O . ILE A 1 117 ? 5.634 7.344 59.757 1.00 39.20 114 ILE B O 1
ATOM 798 N N . GLU A 1 118 ? 6.298 8.779 58.156 1.00 37.09 115 GLU B N 1
ATOM 799 C CA . GLU A 1 118 ? 5.000 9.427 58.014 1.00 36.36 115 GLU B CA 1
ATOM 800 C C . GLU A 1 118 ? 4.748 9.762 56.549 1.00 35.32 115 GLU B C 1
ATOM 801 O O . GLU A 1 118 ? 5.637 9.617 55.710 1.00 35.51 115 GLU B O 1
ATOM 807 N N . CYS A 1 119 ? 3.538 10.215 56.242 1.00 31.38 116 CYS B N 1
ATOM 808 C CA . CYS A 1 119 ? 3.205 10.613 54.882 1.00 35.04 116 CYS B CA 1
ATOM 80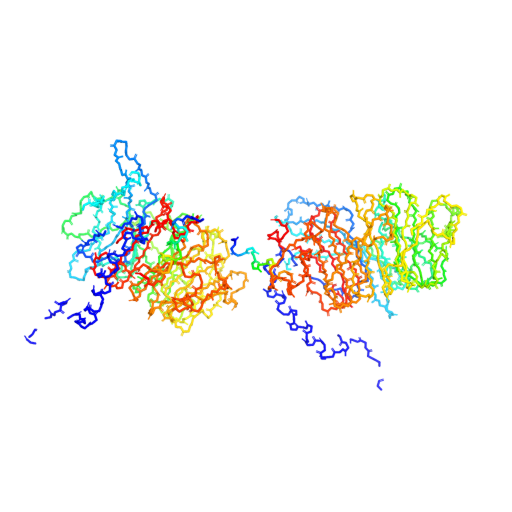9 C C . CYS A 1 119 ? 3.232 12.123 54.707 1.00 32.29 116 CYS B C 1
ATOM 810 O O . CYS A 1 119 ? 2.453 12.847 55.327 1.00 32.45 116 CYS B O 1
ATOM 813 N N . GLU A 1 120 ? 4.139 12.597 53.864 1.00 29.09 117 GLU B N 1
ATOM 814 C CA . GLU A 1 120 ? 4.140 13.994 53.485 1.00 32.99 117 GLU B CA 1
ATOM 815 C C . GLU A 1 120 ? 2.963 14.214 52.546 1.00 35.52 117 GLU B C 1
ATOM 816 O O . GLU A 1 120 ? 2.121 15.077 52.788 1.00 41.20 117 GLU B O 1
ATOM 822 N N . ILE A 1 121 ? 2.900 13.417 51.482 1.00 33.09 118 ILE B N 1
ATOM 823 C CA . ILE A 1 121 ? 1.774 13.479 50.555 1.00 39.81 118 ILE B CA 1
ATOM 824 C C . ILE A 1 121 ? 1.455 12.124 49.917 1.00 35.00 118 ILE B C 1
ATOM 825 O O . ILE A 1 121 ? 2.309 11.245 49.818 1.00 36.15 118 ILE B O 1
ATOM 830 N N . LYS A 1 122 ? 0.207 11.979 49.491 1.00 34.63 119 LYS B N 1
ATOM 831 C CA . LYS A 1 122 ? -0.295 10.747 48.914 1.00 30.97 119 LYS B CA 1
ATOM 832 C C . LYS A 1 122 ? -1.170 11.145 47.735 1.00 33.09 119 LYS B C 1
ATOM 833 O O . LYS A 1 122 ? -2.151 11.871 47.905 1.00 35.44 119 LYS B O 1
ATOM 839 N N . ILE A 1 123 ? -0.811 10.687 46.540 1.00 27.38 120 ILE B N 1
ATOM 840 C CA . ILE A 1 123 ? -1.507 11.109 45.326 1.00 32.32 120 ILE B CA 1
ATOM 841 C C . ILE A 1 123 ? -2.216 9.960 44.605 1.00 33.99 120 ILE B C 1
ATOM 842 O O . ILE A 1 123 ? -1.608 8.932 44.307 1.00 33.87 120 ILE B O 1
ATOM 847 N N . ASN A 1 124 ? -3.505 10.144 44.327 1.00 36.65 121 ASN B N 1
ATOM 848 C CA . ASN A 1 124 ? -4.269 9.174 43.543 1.00 35.74 121 ASN B CA 1
ATOM 849 C C . ASN A 1 124 ? -3.543 8.787 42.259 1.00 37.98 121 ASN B C 1
ATOM 850 O O . ASN A 1 124 ? -3.136 9.646 41.474 1.00 34.11 121 ASN B O 1
ATOM 855 N N . HIS A 1 125 ? -3.387 7.485 42.056 1.00 36.34 122 HIS B N 1
ATOM 856 C CA . HIS A 1 125 ? -2.635 6.964 40.931 1.00 36.50 122 HIS B CA 1
ATOM 857 C C . HIS A 1 125 ? -3.417 5.808 40.308 1.00 40.86 122 HIS B C 1
ATOM 858 O O . HIS A 1 125 ? -3.913 4.934 41.018 1.00 38.11 122 HIS B O 1
ATOM 865 N N . GLU A 1 126 ? -3.545 5.824 38.984 1.00 44.22 123 GLU B N 1
ATOM 866 C CA . GLU A 1 126 ? -4.226 4.751 38.268 1.00 46.22 123 GLU B CA 1
ATOM 867 C C . GLU A 1 126 ? -3.279 3.588 38.032 1.00 42.49 123 GLU B C 1
ATOM 868 O O . GLU A 1 126 ? -2.272 3.732 37.342 1.00 41.31 123 GLU B O 1
ATOM 874 N N . GLY A 1 127 ? -3.608 2.436 38.608 1.00 38.45 124 GLY B N 1
ATOM 875 C CA . GLY A 1 127 ? -2.750 1.262 38.507 1.00 36.76 124 GLY B CA 1
ATOM 876 C C . GLY A 1 127 ? -1.529 1.408 39.391 1.00 40.56 124 GLY B C 1
ATOM 877 O O . GLY A 1 127 ? -1.302 2.467 39.976 1.00 45.74 124 GLY B O 1
ATOM 878 N N . GLU A 1 128 ? -0.737 0.346 39.492 1.00 38.99 125 GLU B N 1
ATOM 879 C CA . GLU A 1 128 ? 0.445 0.361 40.349 1.00 33.11 125 GLU B CA 1
ATOM 880 C C . GLU A 1 128 ? 1.525 1.300 39.820 1.00 34.06 125 GLU B C 1
ATOM 881 O O . GLU A 1 128 ? 1.529 1.657 38.645 1.00 41.50 125 GLU B O 1
ATOM 887 N N . VAL A 1 129 ? 2.431 1.711 40.700 1.00 33.84 126 VAL B N 1
ATOM 888 C CA . VAL A 1 129 ? 3.543 2.562 40.303 1.00 33.28 126 VAL B CA 1
ATOM 889 C C . VAL A 1 129 ? 4.759 1.697 39.986 1.00 37.99 126 VAL B C 1
ATOM 890 O O . VAL A 1 129 ? 5.452 1.233 40.893 1.00 46.17 126 VAL B O 1
ATOM 894 N N . ASN A 1 130 ? 5.004 1.473 38.697 1.00 39.19 127 ASN B N 1
ATOM 895 C CA . ASN A 1 130 ? 6.142 0.668 38.255 1.00 38.69 127 ASN B CA 1
ATOM 896 C C . ASN A 1 130 ? 7.469 1.310 38.640 1.00 37.24 127 ASN B C 1
ATOM 897 O O . ASN A 1 130 ? 8.399 0.628 39.067 1.00 41.73 127 ASN B O 1
ATOM 902 N N . ARG A 1 131 ? 7.544 2.627 38.483 1.00 37.51 128 ARG B N 1
ATOM 903 C CA . ARG A 1 131 ? 8.721 3.391 38.877 1.00 32.49 128 ARG B CA 1
ATOM 904 C C . ARG A 1 131 ? 8.377 4.865 39.016 1.00 30.23 128 ARG B C 1
ATOM 905 O O . ARG A 1 131 ? 7.588 5.401 38.242 1.00 32.54 128 ARG B O 1
ATOM 913 N N . ALA A 1 132 ? 8.967 5.515 40.013 1.00 31.94 129 ALA B N 1
ATOM 914 C CA . ALA A 1 132 ? 8.758 6.943 40.217 1.00 30.74 129 ALA B CA 1
ATOM 915 C C . ALA A 1 132 ? 10.098 7.629 40.418 1.00 27.71 129 ALA B C 1
ATOM 916 O O . ALA A 1 132 ? 10.933 7.167 41.193 1.00 37.68 129 ALA B O 1
ATOM 918 N N . ARG A 1 133 ? 10.301 8.731 39.709 1.00 29.96 130 ARG B N 1
ATOM 919 C CA . ARG A 1 133 ? 11.583 9.408 39.720 1.00 30.62 130 ARG B CA 1
ATOM 920 C C . ARG A 1 133 ? 11.364 10.917 39.721 1.00 32.54 130 ARG B C 1
ATOM 921 O O . ARG A 1 133 ? 10.501 11.425 39.005 1.00 35.21 130 ARG B O 1
ATOM 929 N N . TYR A 1 134 ? 12.136 11.633 40.533 1.00 33.21 131 TYR B N 1
ATOM 930 C CA . TYR A 1 134 ? 11.994 13.083 40.624 1.00 35.06 131 TYR B CA 1
ATOM 931 C C . TYR A 1 134 ? 12.938 13.807 39.667 1.00 39.61 131 TYR B C 1
ATOM 932 O O . TYR A 1 134 ? 14.032 13.328 39.372 1.00 43.13 131 TYR B O 1
ATOM 949 N N . PRO A 1 136 ? 15.625 16.303 38.858 1.00 39.98 133 PRO B N 1
ATOM 950 C CA . PRO A 1 136 ? 16.719 16.914 39.615 1.00 36.30 133 PRO B CA 1
ATOM 951 C C . PRO A 1 136 ? 16.596 18.430 39.714 1.00 35.73 133 PRO B C 1
ATOM 952 O O . PRO A 1 136 ? 16.896 19.005 40.759 1.00 40.35 133 PRO B O 1
ATOM 956 N N . GLN A 1 137 ? 16.147 19.065 38.636 1.00 41.97 134 GLN B N 1
ATOM 957 C CA . GLN A 1 137 ? 16.054 20.523 38.579 1.00 41.53 134 GLN B CA 1
ATOM 958 C C . GLN A 1 137 ? 14.883 21.065 39.397 1.00 41.41 134 GLN B C 1
ATOM 959 O O . GLN A 1 137 ? 14.892 22.222 39.815 1.00 48.53 134 GLN B O 1
ATOM 965 N N . ASN A 1 138 ? 13.879 20.222 39.618 1.00 40.33 135 ASN B N 1
ATOM 966 C CA . ASN A 1 138 ? 12.700 20.590 40.396 1.00 38.92 135 ASN B CA 1
ATOM 967 C C . ASN A 1 138 ? 12.117 19.348 41.066 1.00 40.86 135 ASN B C 1
ATOM 968 O O . ASN A 1 138 ? 11.262 18.670 40.493 1.00 38.46 135 ASN B O 1
ATOM 973 N N . PRO A 1 139 ? 12.587 19.048 42.288 1.00 44.08 136 PRO B N 1
ATOM 974 C CA . PRO A 1 139 ? 12.299 17.794 42.987 1.00 36.39 136 PRO B CA 1
ATOM 975 C C . PRO A 1 139 ? 10.820 17.540 43.275 1.00 32.01 136 PRO B C 1
ATOM 976 O O . PRO A 1 139 ? 10.454 16.412 43.594 1.00 34.33 136 PRO B O 1
ATOM 980 N N . HIS A 1 140 ? 9.971 18.560 43.177 1.00 34.57 137 HIS B N 1
ATOM 981 C CA . HIS A 1 140 ? 8.540 18.317 43.378 1.00 34.90 137 HIS B CA 1
ATOM 982 C C . HIS A 1 140 ? 7.803 17.982 42.078 1.00 33.39 137 HIS B C 1
ATOM 983 O O . HIS A 1 140 ? 6.577 17.896 42.046 1.00 28.17 137 HIS B O 1
ATOM 990 N N . ILE A 1 141 ? 8.574 17.770 41.016 1.00 33.82 138 ILE B N 1
ATOM 991 C CA . ILE A 1 141 ? 8.047 17.233 39.771 1.00 30.41 138 ILE B CA 1
ATOM 992 C C . ILE A 1 141 ? 8.470 15.772 39.662 1.00 33.97 138 ILE B C 1
ATOM 993 O O . ILE A 1 141 ? 9.660 15.460 39.702 1.00 37.73 138 ILE B O 1
ATOM 998 N N . ILE A 1 142 ? 7.493 14.878 39.538 1.00 32.13 139 ILE B N 1
ATOM 999 C CA . ILE A 1 142 ? 7.765 13.445 39.572 1.00 29.72 139 ILE B CA 1
ATOM 1000 C C . ILE A 1 142 ? 7.108 12.701 38.412 1.00 30.85 139 ILE B C 1
ATOM 1001 O O . ILE A 1 142 ? 5.911 12.845 38.168 1.00 34.73 139 ILE B O 1
ATOM 1006 N N . ALA A 1 143 ? 7.901 11.900 37.708 1.00 28.31 140 ALA B N 1
ATOM 1007 C CA . ALA A 1 143 ? 7.391 11.071 36.623 1.00 30.38 140 ALA B CA 1
ATOM 1008 C C . ALA A 1 143 ? 7.149 9.653 37.112 1.00 33.45 140 ALA B C 1
ATOM 1009 O O . ALA A 1 143 ? 7.901 9.141 37.943 1.00 35.88 140 ALA B O 1
ATOM 1011 N N . THR A 1 144 ? 6.100 9.018 36.599 1.00 33.74 141 THR B N 1
ATOM 1012 C CA . THR A 1 144 ? 5.783 7.649 36.992 1.00 36.64 141 THR B CA 1
ATOM 1013 C C . THR A 1 144 ? 5.509 6.759 35.790 1.00 39.10 141 THR B C 1
ATOM 1014 O O . THR A 1 144 ? 5.062 7.230 34.743 1.00 41.95 141 THR B O 1
ATOM 1018 N N . LYS A 1 145 ? 5.778 5.467 35.955 1.00 41.66 142 LYS B N 1
ATOM 1019 C CA . LYS A 1 145 ? 5.455 4.470 34.944 1.00 41.34 142 LYS B CA 1
ATOM 1020 C C . LYS A 1 145 ? 4.250 3.649 35.390 1.00 44.07 142 LYS B C 1
ATOM 1021 O O . LYS A 1 145 ? 4.239 3.084 36.483 1.00 45.72 142 LYS B O 1
ATOM 1027 N N . THR A 1 146 ? 3.241 3.592 34.528 1.00 48.60 143 THR B N 1
ATOM 1028 C CA . THR A 1 146 ? 1.962 2.966 34.842 1.00 48.80 143 THR B CA 1
ATOM 1029 C C . THR A 1 146 ? 1.877 1.594 34.175 1.00 45.04 143 THR B C 1
ATOM 1030 O O . THR A 1 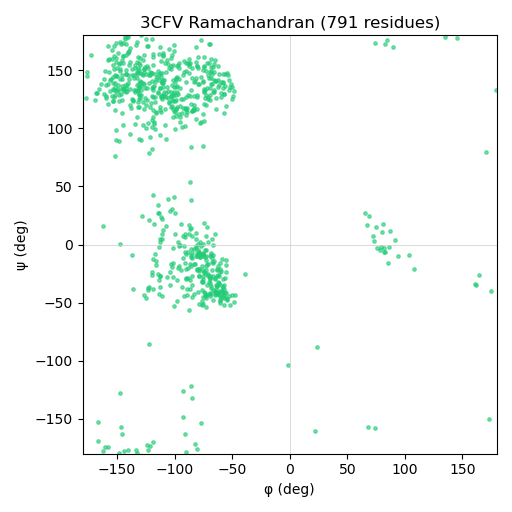146 ? 2.627 1.317 33.239 1.00 42.65 143 THR B O 1
ATOM 1034 N N . PRO A 1 147 ? 0.978 0.719 34.662 1.00 47.52 144 PRO B N 1
ATOM 1035 C CA . PRO A 1 147 ? 0.741 -0.535 33.947 1.00 48.86 144 PRO B CA 1
ATOM 1036 C C . PRO A 1 147 ? 0.093 -0.310 32.576 1.00 51.51 144 PRO B C 1
ATOM 1037 O O . PRO A 1 147 ? -0.020 -1.245 31.784 1.00 48.97 144 PRO B O 1
ATOM 1041 N N . SER A 1 148 ? -0.325 0.923 32.304 1.00 57.13 145 SER B N 1
ATOM 1042 C CA . SER A 1 148 ? -0.831 1.287 30.985 1.00 60.86 145 SER B CA 1
ATOM 1043 C C . SER A 1 148 ? 0.309 1.806 30.109 1.00 61.35 145 SER B C 1
ATOM 1044 O O . SER A 1 148 ? 1.481 1.592 30.415 1.00 62.88 145 SER B O 1
ATOM 1047 N N . SER A 1 149 ? -0.035 2.495 29.026 1.00 62.54 146 SER B N 1
ATOM 1048 C CA . SER A 1 149 ? 0.970 2.929 28.058 1.00 62.81 146 SER B CA 1
ATOM 1049 C C . SER A 1 149 ? 1.574 4.295 28.381 1.00 58.62 146 SER B C 1
ATOM 1050 O O . SER A 1 149 ? 2.772 4.510 28.187 1.00 57.97 146 SER B O 1
ATOM 1053 N N . ASP A 1 150 ? 0.746 5.215 28.867 1.00 52.71 147 ASP B N 1
ATOM 1054 C CA . ASP A 1 150 ? 1.206 6.561 29.192 1.00 54.46 147 ASP B CA 1
ATOM 1055 C C . ASP A 1 150 ? 2.142 6.555 30.393 1.00 56.90 147 ASP B C 1
ATOM 1056 O O . ASP A 1 150 ? 1.954 5.785 31.336 1.00 59.96 147 ASP B O 1
ATOM 1061 N N . VAL A 1 151 ? 3.158 7.411 30.354 1.00 50.21 148 VAL B N 1
ATOM 1062 C CA . VAL A 1 151 ? 3.908 7.715 31.561 1.00 52.95 148 VAL B CA 1
ATOM 1063 C C . VAL A 1 151 ? 3.357 9.037 32.084 1.00 53.18 148 VAL B C 1
ATOM 1064 O O . VAL A 1 151 ? 2.996 9.920 31.304 1.00 53.15 148 VAL B O 1
ATOM 1068 N N . LEU A 1 152 ? 3.263 9.161 33.402 1.00 49.17 149 LEU B N 1
ATOM 1069 C CA . LEU A 1 152 ? 2.582 10.302 33.995 1.00 42.55 149 LEU B CA 1
ATOM 1070 C C . LEU A 1 152 ? 3.550 11.270 34.662 1.00 47.11 149 LEU B C 1
ATOM 1071 O O . LEU A 1 152 ? 4.660 10.896 35.040 1.00 51.49 149 LEU B O 1
ATOM 1076 N N . VAL A 1 153 ? 3.123 12.521 34.789 1.00 42.32 150 VAL B N 1
ATOM 1077 C CA . VAL A 1 153 ? 3.926 13.540 35.446 1.00 40.46 150 VAL B CA 1
ATOM 1078 C C . VAL A 1 153 ? 3.085 14.284 36.475 1.00 41.99 150 VAL B C 1
ATOM 1079 O O . VAL A 1 153 ? 2.020 14.820 36.159 1.00 41.93 150 VAL B O 1
ATOM 1083 N N . PHE A 1 154 ? 3.569 14.304 37.712 1.00 40.04 151 PHE B N 1
ATOM 1084 C CA . PHE A 1 154 ? 2.863 14.963 38.795 1.00 31.58 151 PHE B CA 1
ATOM 1085 C C . PHE A 1 154 ? 3.698 16.085 39.390 1.00 34.90 151 PHE B C 1
ATOM 1086 O O . PHE A 1 154 ? 4.887 15.913 39.659 1.00 34.88 151 PHE B O 1
ATOM 1094 N N . ASP A 1 155 ? 3.071 17.240 39.577 1.00 36.96 152 ASP B N 1
ATOM 1095 C CA . ASP A 1 155 ? 3.630 18.287 40.414 1.00 36.78 152 ASP B CA 1
ATOM 1096 C C . ASP A 1 155 ? 2.891 18.208 41.744 1.00 39.70 152 ASP B C 1
ATOM 1097 O O . ASP A 1 155 ? 1.707 18.541 41.822 1.00 37.35 152 ASP B O 1
ATOM 1102 N N . TYR A 1 156 ? 3.580 17.765 42.791 1.00 36.94 153 TYR B N 1
ATOM 1103 C CA . TYR A 1 156 ? 2.892 17.469 44.045 1.00 37.87 153 TYR B CA 1
ATOM 1104 C C . TYR A 1 156 ? 2.487 18.694 44.861 1.00 35.38 153 TYR B C 1
ATOM 1105 O O . TYR A 1 156 ? 1.754 18.577 45.841 1.00 43.42 153 TYR B O 1
ATOM 1114 N N . THR A 1 157 ? 2.944 19.870 44.445 1.00 36.34 154 THR B N 1
ATOM 1115 C CA . THR A 1 157 ? 2.506 21.113 45.077 1.00 40.17 154 THR B CA 1
ATOM 1116 C C . THR A 1 157 ? 1.150 21.547 44.530 1.00 39.57 154 THR B C 1
ATOM 1117 O O . THR A 1 157 ? 0.527 22.469 45.055 1.00 42.09 154 THR B O 1
ATOM 1121 N N . LYS A 1 158 ? 0.698 20.879 43.474 1.00 40.46 155 LYS B N 1
ATOM 1122 C CA . LYS A 1 158 ? -0.589 21.189 42.858 1.00 42.56 155 LYS B CA 1
ATOM 1123 C C . LYS A 1 158 ? -1.624 20.110 43.153 1.00 44.45 155 LYS B C 1
ATOM 1124 O O . LYS A 1 158 ? -2.664 20.040 42.498 1.00 50.46 155 LYS B O 1
ATOM 1130 N N . HIS A 1 159 ? -1.334 19.269 44.140 1.00 36.65 156 HIS B N 1
ATOM 1131 C CA . HIS A 1 159 ? -2.258 18.216 44.536 1.00 31.64 156 HIS B CA 1
ATOM 1132 C C . HIS A 1 159 ? -2.621 18.347 46.007 1.00 35.48 156 HIS B C 1
ATOM 1133 O O . HIS A 1 159 ? -1.793 18.763 46.818 1.00 39.29 156 HIS B O 1
ATOM 1140 N N . PRO A 1 160 ? -3.869 17.999 46.355 1.00 32.56 157 PRO B N 1
ATOM 1141 C CA . PRO A 1 160 ? -4.379 18.137 47.718 1.00 36.09 157 PRO B CA 1
ATOM 1142 C C . PRO A 1 160 ? -3.514 17.405 48.744 1.00 40.90 157 PRO B C 1
ATOM 1143 O O . PRO A 1 160 ? -2.934 16.361 48.438 1.00 39.19 157 PRO B O 1
ATOM 1147 N N . ALA A 1 161 ? -3.432 17.959 49.952 1.00 45.08 158 ALA B N 1
ATOM 1148 C CA . ALA A 1 161 ? -2.636 17.371 51.030 1.00 46.61 158 ALA B CA 1
ATOM 1149 C C . ALA A 1 161 ? -3.065 15.937 51.331 1.00 48.05 158 ALA B C 1
ATOM 1150 O O . ALA A 1 161 ? -2.230 15.078 51.616 1.00 54.29 158 ALA B O 1
ATOM 1152 N N . LYS A 1 162 ? -4.371 15.691 51.270 1.00 43.36 159 LYS B N 1
ATOM 1153 C CA . LYS A 1 162 ? -4.923 14.347 51.407 1.00 42.35 159 LYS B CA 1
ATOM 1154 C C . LYS A 1 162 ? -5.694 13.969 50.144 1.00 35.48 159 LYS B C 1
ATOM 1155 O O . LYS A 1 162 ? -6.479 14.767 49.634 1.00 40.07 159 LYS B O 1
ATOM 1161 N N . PRO A 1 163 ? -5.472 12.746 49.637 1.00 36.90 160 PRO B N 1
ATOM 1162 C CA . PRO A 1 163 ? -6.117 12.287 48.409 1.00 32.20 160 PRO B CA 1
ATOM 1163 C C . PRO A 1 163 ? -7.623 12.101 48.573 1.00 38.35 160 PRO B C 1
ATOM 1164 O O . PRO A 1 163 ? -8.091 11.736 49.653 1.00 39.25 160 PRO B O 1
ATOM 1168 N N . ASP A 1 164 ? -8.369 12.357 47.502 1.00 39.46 161 ASP B N 1
ATOM 1169 C CA . ASP A 1 164 ? -9.807 12.140 47.489 1.00 37.29 161 ASP B CA 1
ATOM 1170 C C . ASP A 1 164 ? -10.084 10.644 47.390 1.00 37.09 161 ASP B C 1
ATOM 1171 O O . ASP A 1 164 ? -9.647 9.993 46.437 1.00 31.69 161 ASP B O 1
ATOM 1176 N N . PRO A 1 165 ? -10.800 10.090 48.385 1.00 35.23 162 PRO B N 1
ATOM 1177 C CA . PRO A 1 165 ? -11.115 8.660 48.441 1.00 35.40 162 PRO B CA 1
ATOM 1178 C C . PRO A 1 165 ? -11.817 8.144 47.184 1.00 39.97 162 PRO B C 1
ATOM 1179 O O . PRO A 1 165 ? -11.857 6.935 46.956 1.00 47.15 162 PRO B O 1
ATOM 1183 N N . SER A 1 166 ? -12.367 9.049 46.380 1.00 39.08 163 SER B N 1
ATOM 1184 C CA . SER A 1 166 ? -13.015 8.662 45.131 1.00 45.31 163 SER B CA 1
ATOM 1185 C C . SER A 1 166 ? -12.021 7.992 44.190 1.00 46.21 163 SER B C 1
ATOM 1186 O O . SER A 1 166 ? -12.400 7.180 43.347 1.00 49.46 163 SER B O 1
ATOM 1189 N N . GLY A 1 167 ? -10.747 8.346 44.335 1.00 49.63 164 GLY B N 1
ATOM 1190 C CA . GLY A 1 167 ? -9.673 7.688 43.602 1.00 43.74 164 GLY B CA 1
ATOM 1191 C C . GLY A 1 167 ? -9.369 8.264 42.234 1.00 48.89 164 GLY B C 1
ATOM 1192 O O . GLY A 1 167 ? -8.636 7.657 41.451 1.00 54.84 164 GLY B O 1
ATOM 1193 N N . GLU A 1 168 ? -9.923 9.435 41.939 1.00 48.12 165 GLU B N 1
ATOM 1194 C CA . GLU A 1 168 ? -9.694 10.076 40.647 1.00 53.84 165 GLU B CA 1
ATOM 1195 C C . GLU A 1 168 ? -8.223 10.443 40.477 1.00 51.43 165 GLU B C 1
ATOM 1196 O O . GLU A 1 168 ? -7.646 11.126 41.323 1.00 52.26 165 GLU B O 1
ATOM 1202 N N . CYS A 1 169 ? -7.625 9.985 39.382 1.00 49.70 166 CYS B N 1
ATOM 1203 C CA . CYS A 1 169 ? -6.232 10.294 39.073 1.00 46.80 166 CYS B CA 1
ATOM 1204 C C . CYS A 1 169 ? -6.141 11.431 38.058 1.00 48.40 166 CYS B C 1
ATOM 1205 O O . CYS A 1 169 ? -6.561 11.280 36.911 1.00 50.62 166 CYS B O 1
ATOM 1208 N N . ASN A 1 170 ? -5.597 12.567 38.487 1.00 48.46 167 ASN B N 1
ATOM 1209 C CA . ASN A 1 170 ? -5.428 13.725 37.609 1.00 45.16 167 ASN B CA 1
ATOM 1210 C C . ASN A 1 170 ? -3.969 14.141 37.465 1.00 44.36 167 ASN B C 1
ATOM 1211 O O . ASN A 1 170 ? -3.515 15.066 38.143 1.00 41.59 167 ASN B O 1
ATOM 1216 N N . PRO A 1 171 ? -3.230 13.466 36.572 1.00 43.32 168 PRO B N 1
ATOM 1217 C CA . PRO A 1 171 ? -1.833 13.811 36.347 1.00 42.27 168 PRO B CA 1
ATOM 1218 C C . PRO A 1 171 ? -1.719 15.195 35.729 1.00 43.23 168 PRO B C 1
ATOM 1219 O O . PRO A 1 171 ? -2.605 15.609 34.983 1.00 48.93 168 PRO B O 1
ATOM 1223 N N . ASP A 1 172 ? -0.641 15.908 36.041 1.00 42.89 169 ASP B N 1
ATOM 1224 C CA . ASP A 1 172 ? -0.420 17.231 35.468 1.00 45.29 169 ASP B CA 1
ATOM 1225 C C . ASP A 1 172 ? -0.033 17.130 33.998 1.00 45.63 169 ASP B C 1
ATOM 1226 O O . ASP A 1 172 ? -0.189 18.083 33.240 1.00 49.48 169 ASP B O 1
ATOM 1231 N N . LEU A 1 173 ? 0.470 15.963 33.609 1.00 48.43 170 LEU B N 1
ATOM 1232 C CA . LEU A 1 173 ? 0.898 15.704 32.241 1.00 45.81 170 LEU B CA 1
ATOM 1233 C C . LEU A 1 173 ? 0.800 14.215 31.922 1.00 46.17 170 LEU B C 1
ATOM 1234 O O . LEU A 1 173 ? 1.215 13.373 32.718 1.00 43.89 170 LEU B O 1
ATOM 1239 N N . ARG A 1 174 ? 0.238 13.898 30.760 1.00 46.20 171 ARG B N 1
ATOM 1240 C CA . ARG A 1 174 ? 0.279 12.541 30.234 1.00 48.85 171 ARG B CA 1
ATOM 1241 C C . ARG A 1 174 ? 1.187 12.542 29.016 1.00 53.38 171 ARG B C 1
ATOM 1242 O O . ARG A 1 174 ? 0.980 13.318 28.082 1.00 56.14 171 ARG B O 1
ATOM 1250 N N . LEU A 1 175 ? 2.196 11.679 29.025 1.00 53.74 172 LEU B N 1
ATOM 1251 C CA . LEU A 1 175 ? 3.129 11.604 27.911 1.00 49.96 172 LEU B CA 1
ATOM 1252 C C . LEU A 1 175 ? 2.799 10.396 27.037 1.00 55.80 172 LEU B C 1
ATOM 1253 O O . LEU A 1 175 ? 2.728 9.269 27.528 1.00 55.85 172 LEU B O 1
ATOM 1258 N N . ARG A 1 176 ? 2.583 10.635 25.746 1.00 57.98 173 ARG B N 1
ATOM 1259 C CA . ARG A 1 176 ? 2.229 9.558 24.826 1.00 60.87 173 ARG B CA 1
ATOM 1260 C C . ARG A 1 176 ? 3.418 9.151 23.962 1.00 56.94 173 ARG B C 1
ATOM 1261 O O . ARG A 1 176 ? 4.295 9.968 23.672 1.00 53.67 173 ARG B O 1
ATOM 1269 N N . GLY A 1 177 ? 3.441 7.884 23.557 1.00 53.59 174 GLY B N 1
ATOM 1270 C CA . GLY A 1 177 ? 4.519 7.364 22.725 1.00 56.95 174 GLY B CA 1
ATOM 1271 C C . GLY A 1 177 ? 4.631 5.851 22.744 1.00 61.46 174 GLY B C 1
ATOM 1272 O O . GLY A 1 177 ? 4.991 5.238 21.737 1.00 66.82 174 GLY B O 1
ATOM 1273 N N . HIS A 1 178 ? 4.326 5.246 23.889 1.00 60.08 175 HIS B N 1
ATOM 1274 C CA . HIS A 1 178 ? 4.448 3.798 24.051 1.00 58.19 175 HIS B CA 1
ATOM 1275 C C . HIS A 1 178 ? 3.157 3.053 23.731 1.00 58.59 175 HIS B C 1
ATOM 1276 O O . HIS A 1 178 ? 2.067 3.622 23.783 1.00 57.60 175 HIS B O 1
ATOM 1283 N N . GLN A 1 179 ? 3.297 1.769 23.413 1.00 61.08 176 GLN B N 1
ATOM 1284 C CA . GLN A 1 179 ? 2.155 0.894 23.179 1.00 63.44 176 GLN B CA 1
ATOM 1285 C C . GLN A 1 179 ? 1.889 0.014 24.399 1.00 64.14 176 GLN B C 1
ATOM 1286 O O . GLN A 1 179 ? 0.757 -0.408 24.636 1.00 66.24 176 GLN B O 1
ATOM 1292 N N . LYS A 1 180 ? 2.940 -0.266 25.165 1.00 64.03 177 LYS B N 1
ATOM 1293 C CA . LYS A 1 180 ? 2.824 -1.100 26.359 1.00 64.21 177 LYS B CA 1
ATOM 1294 C C . LYS A 1 180 ? 3.462 -0.441 27.582 1.00 63.10 177 LYS B C 1
ATOM 1295 O O . LYS A 1 180 ? 4.000 0.663 27.497 1.00 57.86 177 LYS B O 1
ATOM 1301 N N . GLU A 1 181 ? 3.399 -1.136 28.715 1.00 66.10 178 GLU B N 1
ATOM 1302 C CA . GLU A 1 181 ? 3.996 -0.655 29.957 1.00 64.88 178 GLU B CA 1
ATOM 1303 C C . GLU A 1 181 ? 5.512 -0.840 29.952 1.00 61.65 178 GLU B C 1
ATOM 1304 O O . GLU A 1 181 ? 6.076 -1.420 29.025 1.00 58.80 178 GLU B O 1
ATOM 1310 N N . GLY A 1 182 ? 6.162 -0.350 31.003 1.00 60.75 179 GLY B N 1
ATOM 1311 C CA . GLY A 1 182 ? 7.607 -0.473 31.146 1.00 55.78 179 GLY B CA 1
ATOM 1312 C C . GLY A 1 182 ? 8.064 -0.142 32.554 1.00 53.80 179 GLY B C 1
ATOM 1313 O O . GLY A 1 182 ? 7.247 -0.007 33.466 1.00 47.56 179 GLY B O 1
ATOM 1314 N N . TYR A 1 183 ? 9.374 -0.006 32.729 1.00 53.17 180 TYR B N 1
ATOM 1315 C CA . TYR A 1 183 ? 9.949 0.300 34.035 1.00 46.17 180 TYR B CA 1
ATOM 1316 C C . TYR A 1 183 ? 11.029 1.374 33.946 1.00 44.93 180 TYR B C 1
ATOM 1317 O O . TYR A 1 183 ? 11.125 2.233 34.820 1.00 45.76 180 TYR B O 1
ATOM 1326 N N . GLY A 1 184 ? 11.835 1.321 32.887 1.00 40.41 181 GLY B N 1
ATOM 1327 C CA . GLY A 1 184 ? 12.925 2.274 32.692 1.00 32.41 181 GLY B CA 1
ATOM 1328 C C . GLY A 1 184 ? 12.449 3.714 32.673 1.00 37.09 181 GLY B C 1
ATOM 1329 O O . GLY A 1 184 ? 11.519 4.059 31.943 1.00 41.03 181 GLY B O 1
ATOM 1330 N N . LEU A 1 185 ? 13.095 4.555 33.477 1.00 33.94 182 LEU B N 1
ATOM 1331 C CA . LEU A 1 185 ? 12.695 5.948 33.634 1.00 31.64 182 LEU B CA 1
ATOM 1332 C C . LEU A 1 185 ? 13.917 6.771 34.024 1.00 37.04 182 LEU B C 1
ATOM 1333 O O . LEU A 1 185 ? 14.662 6.383 34.921 1.00 37.95 182 LEU B O 1
ATOM 1338 N N . SER A 1 186 ? 14.125 7.907 33.363 1.00 42.23 183 SER B N 1
ATOM 1339 C CA . SER A 1 186 ? 15.323 8.710 33.613 1.00 43.00 183 SER B CA 1
ATOM 1340 C C . SER A 1 186 ? 15.183 10.183 33.226 1.00 45.19 183 SER B C 1
ATOM 1341 O O . SER A 1 186 ? 14.923 10.510 32.069 1.00 50.36 183 SER B O 1
ATOM 1344 N N . TRP A 1 187 ? 15.361 11.065 34.206 1.00 43.83 184 TRP B N 1
ATOM 1345 C CA . TRP A 1 187 ? 15.398 12.503 33.959 1.00 42.79 184 TRP B CA 1
ATOM 1346 C C . TRP A 1 187 ? 16.811 12.912 33.559 1.00 47.19 184 TRP B C 1
ATOM 1347 O O . TRP A 1 187 ? 17.783 12.273 33.963 1.00 45.60 184 TRP B O 1
ATOM 1358 N N . ASN A 1 188 ? 16.927 13.977 32.773 1.00 48.04 185 ASN B N 1
ATOM 1359 C CA . ASN A 1 188 ? 18.238 14.496 32.400 1.00 48.66 185 ASN B CA 1
ATOM 1360 C C . ASN A 1 188 ? 18.724 15.546 33.395 1.00 47.94 185 ASN B C 1
ATOM 1361 O O . ASN A 1 188 ? 18.113 16.603 33.545 1.00 55.13 185 ASN B O 1
ATOM 1366 N N . SER A 1 189 ? 19.829 15.247 34.070 1.00 47.04 186 SER B N 1
ATOM 1367 C CA . SER A 1 189 ? 20.364 16.123 35.109 1.00 50.44 186 SER B CA 1
ATOM 1368 C C . SER A 1 189 ? 21.003 17.386 34.539 1.00 52.11 186 SER B C 1
ATOM 1369 O O . SER A 1 189 ? 21.341 18.311 35.280 1.00 52.77 186 SER B O 1
ATOM 1372 N N . ASN A 1 190 ? 21.164 17.419 33.221 1.00 53.07 187 ASN B N 1
ATOM 1373 C CA . ASN A 1 190 ? 21.817 18.537 32.555 1.00 52.00 187 ASN B CA 1
ATOM 1374 C C . ASN A 1 190 ? 20.894 19.239 31.565 1.00 55.05 187 ASN B C 1
ATOM 1375 O O . ASN A 1 190 ? 21.200 20.329 31.083 1.00 57.95 187 ASN B O 1
ATOM 1380 N N . LEU A 1 191 ? 19.764 18.609 31.265 1.00 54.30 188 LEU B N 1
ATOM 1381 C CA . LEU A 1 191 ? 18.795 19.188 30.343 1.00 60.33 188 LEU B CA 1
ATOM 1382 C C . LEU A 1 191 ? 17.395 19.138 30.948 1.00 57.92 188 LEU B C 1
ATOM 1383 O O . LEU A 1 191 ? 16.660 18.164 30.775 1.00 59.74 188 LEU B O 1
ATOM 1388 N N . SER A 1 192 ? 17.042 20.204 31.659 1.00 57.21 189 SER B N 1
ATOM 1389 C CA . SER A 1 192 ? 15.806 20.272 32.431 1.00 53.99 189 SER B CA 1
ATOM 1390 C C . SER A 1 192 ? 14.554 19.984 31.607 1.00 50.91 189 SER B C 1
ATOM 1391 O O . SER A 1 192 ? 14.255 20.693 30.647 1.00 54.63 189 SER B O 1
ATOM 1394 N N . GLY A 1 193 ? 13.829 18.939 31.992 1.00 45.56 190 GLY B N 1
ATOM 1395 C CA . GLY A 1 193 ? 12.561 18.602 31.353 1.00 42.81 190 GLY B CA 1
ATOM 1396 C C . GLY A 1 193 ? 12.638 17.424 30.401 1.00 46.72 190 GLY B C 1
ATOM 1397 O O . GLY A 1 193 ? 11.613 16.927 29.930 1.00 44.85 190 GLY B O 1
ATOM 1398 N N . HIS A 1 194 ? 13.854 16.971 30.117 1.00 46.35 191 HIS B N 1
ATOM 1399 C CA . HIS A 1 194 ? 14.054 15.886 29.165 1.00 48.95 191 HIS B CA 1
ATOM 1400 C C . HIS A 1 194 ? 14.031 14.520 29.838 1.00 46.18 191 HIS B C 1
ATOM 1401 O O . HIS A 1 194 ? 14.934 14.168 30.596 1.00 50.47 191 HIS B O 1
ATOM 1408 N N . LEU A 1 195 ? 12.986 13.756 29.541 1.00 45.25 192 LEU B N 1
ATOM 1409 C CA . LEU A 1 195 ? 12.730 12.493 30.215 1.00 42.98 192 LEU B CA 1
ATOM 1410 C C . LEU A 1 195 ? 12.792 11.320 29.245 1.00 45.32 192 LEU B C 1
ATOM 1411 O O . LEU A 1 195 ? 12.310 11.409 28.118 1.00 46.88 192 LEU B O 1
ATOM 1416 N N . LEU A 1 196 ? 13.389 10.221 29.696 1.00 45.75 193 LEU B N 1
ATOM 1417 C CA . LEU A 1 196 ? 13.476 9.004 28.902 1.00 43.81 193 LEU B CA 1
ATOM 1418 C C . LEU A 1 196 ? 12.648 7.896 29.529 1.00 47.07 193 LEU B C 1
ATOM 1419 O O . LEU A 1 196 ? 12.534 7.817 30.753 1.00 50.50 193 LEU B O 1
ATOM 1424 N N . SER A 1 197 ? 12.082 7.032 28.693 1.00 44.73 194 SER B N 1
ATOM 1425 C CA . SER A 1 197 ? 11.272 5.925 29.185 1.00 43.30 194 SER B CA 1
ATOM 1426 C C . SER A 1 197 ? 11.453 4.663 28.351 1.00 44.19 194 SER B C 1
ATOM 1427 O O . SER A 1 197 ? 11.497 4.719 27.125 1.00 49.60 194 SER B O 1
ATOM 1430 N N . ALA A 1 198 ? 11.561 3.526 29.031 1.00 44.09 195 ALA B N 1
ATOM 1431 C CA . ALA A 1 198 ? 11.686 2.235 28.370 1.00 44.08 195 ALA B CA 1
ATOM 1432 C C . ALA A 1 198 ? 10.377 1.469 28.505 1.00 49.51 195 ALA B C 1
ATOM 1433 O O . ALA A 1 198 ? 9.580 1.748 29.401 1.00 52.48 195 ALA B O 1
ATOM 1435 N N . SER A 1 199 ? 10.155 0.501 27.621 1.00 52.66 196 SER B N 1
ATOM 1436 C CA . SER A 1 199 ? 8.873 -0.199 27.583 1.00 57.35 196 SER B CA 1
ATOM 1437 C C . SER A 1 199 ? 8.956 -1.605 26.998 1.00 58.10 196 SER B C 1
ATOM 1438 O O . SER A 1 199 ? 9.962 -1.988 26.402 1.00 61.55 196 SER B O 1
ATOM 1441 N N . ASP A 1 200 ? 7.879 -2.364 27.175 1.00 57.10 197 ASP B N 1
ATOM 1442 C CA . ASP A 1 200 ? 7.774 -3.705 26.614 1.00 62.22 197 ASP B CA 1
ATOM 1443 C C . ASP A 1 200 ? 7.508 -3.658 25.113 1.00 60.92 197 ASP B C 1
ATOM 1444 O O . ASP A 1 200 ? 7.535 -4.686 24.438 1.00 62.21 197 ASP B O 1
ATOM 1449 N N . ASP A 1 201 ? 7.250 -2.460 24.596 1.00 60.05 198 ASP B N 1
ATOM 1450 C CA . ASP A 1 201 ? 6.968 -2.288 23.175 1.00 58.02 198 ASP B CA 1
ATOM 1451 C C . ASP A 1 201 ? 8.249 -2.236 22.346 1.00 57.97 198 ASP B C 1
ATOM 1452 O O . ASP A 1 201 ? 8.215 -1.910 21.159 1.00 57.37 198 ASP B O 1
ATOM 1457 N N . HIS A 1 202 ? 9.375 -2.546 22.986 1.00 57.14 199 HIS B N 1
ATOM 1458 C CA . HIS A 1 202 ? 10.667 -2.640 22.307 1.00 58.64 199 HIS B CA 1
ATOM 1459 C C . HIS A 1 202 ? 11.334 -1.280 22.109 1.00 61.10 199 HIS B C 1
ATOM 1460 O O . HIS A 1 202 ? 12.456 -1.203 21.609 1.00 65.70 199 HIS B O 1
ATOM 1467 N N . THR A 1 203 ? 10.650 -0.211 22.511 1.00 57.71 200 THR B N 1
ATOM 1468 C CA . THR A 1 203 ? 11.112 1.143 22.212 1.00 58.49 200 THR B CA 1
ATOM 1469 C C . THR A 1 203 ? 11.562 1.943 23.435 1.00 57.79 200 THR B C 1
ATOM 1470 O O . THR A 1 203 ? 11.359 1.532 24.577 1.00 56.31 200 THR B O 1
ATOM 1474 N N . VAL A 1 204 ? 12.174 3.095 23.169 1.00 54.35 201 VAL B N 1
ATOM 1475 C CA . VAL A 1 204 ? 12.565 4.046 24.204 1.00 50.45 201 VAL B CA 1
ATOM 1476 C C . VAL A 1 204 ? 12.137 5.455 23.793 1.00 56.73 201 VAL B C 1
ATOM 1477 O O . VAL A 1 204 ? 12.697 6.033 22.861 1.00 59.07 201 VAL B O 1
ATOM 1481 N N . CYS A 1 205 ? 11.138 6.000 24.483 1.00 55.98 202 CYS B N 1
ATOM 1482 C CA . CYS A 1 205 ? 10.593 7.309 24.128 1.00 53.72 202 CYS B CA 1
ATOM 1483 C C . CYS A 1 205 ? 11.336 8.466 24.794 1.00 55.46 202 CYS B C 1
ATOM 1484 O O . CYS A 1 205 ? 11.928 8.307 25.862 1.00 60.41 202 CYS B O 1
ATOM 1487 N N . LEU A 1 206 ? 11.293 9.629 24.151 1.00 54.69 203 LEU B N 1
ATOM 1488 C CA . LEU A 1 206 ? 11.925 10.837 24.670 1.00 54.34 203 LEU B CA 1
ATOM 1489 C C . LEU A 1 206 ? 10.908 11.977 24.664 1.00 56.15 203 LEU B C 1
ATOM 1490 O O . LEU A 1 206 ? 10.176 12.151 23.692 1.00 62.82 203 LEU B O 1
ATOM 1495 N N . TRP A 1 207 ? 10.864 12.747 25.747 1.00 51.19 204 TRP B N 1
ATOM 1496 C CA . TRP A 1 207 ? 9.950 13.881 25.845 1.00 49.72 204 TRP B CA 1
ATOM 1497 C C . TRP A 1 207 ? 10.653 15.151 26.304 1.00 54.52 204 TRP B C 1
ATOM 1498 O O . TRP A 1 207 ? 11.693 15.101 26.961 1.00 55.58 204 TRP B O 1
ATOM 1509 N N . ASP A 1 208 ? 10.063 16.288 25.956 1.00 57.47 205 ASP B N 1
ATOM 1510 C CA . ASP A 1 208 ? 10.457 17.573 26.511 1.00 63.22 205 ASP B CA 1
ATOM 1511 C C . ASP A 1 208 ? 9.208 18.215 27.102 1.00 64.79 205 ASP B C 1
ATOM 1512 O O . ASP A 1 208 ? 8.394 18.789 26.378 1.00 71.03 205 ASP B O 1
ATOM 1517 N N . ILE A 1 209 ? 9.059 18.113 28.420 1.00 64.24 206 ILE B N 1
ATOM 1518 C CA . ILE A 1 209 ? 7.832 18.545 29.091 1.00 66.28 206 ILE B CA 1
ATOM 1519 C C . ILE A 1 209 ? 7.704 20.064 29.217 1.00 69.41 206 ILE B C 1
ATOM 1520 O O . ILE A 1 209 ? 6.727 20.564 29.775 1.00 69.27 206 ILE B O 1
ATOM 1525 N N . ASN A 1 210 ? 8.689 20.792 28.702 1.00 74.72 207 ASN B N 1
ATOM 1526 C CA . ASN A 1 210 ? 8.643 22.250 28.704 1.00 82.67 207 ASN B CA 1
ATOM 1527 C C . ASN A 1 210 ? 7.981 22.798 27.445 1.00 89.20 207 ASN B C 1
ATOM 1528 O O . ASN A 1 210 ? 7.371 23.868 27.469 1.00 92.53 207 ASN B O 1
ATOM 1533 N N . ALA A 1 211 ? 8.105 22.056 26.348 1.00 94.51 208 ALA B N 1
ATOM 1534 C CA . ALA A 1 211 ? 7.526 22.463 25.072 1.00 99.19 208 ALA B CA 1
ATOM 1535 C C . ALA A 1 211 ? 6.064 22.037 24.963 1.00 102.92 208 ALA B C 1
ATOM 1536 O O . ALA A 1 211 ? 5.275 22.251 25.884 1.00 101.83 208 ALA B O 1
ATOM 1538 N N . GLY A 1 212 ? 5.712 21.433 23.832 1.00 108.43 209 GLY B N 1
ATOM 1539 C CA . GLY A 1 212 ? 4.341 20.998 23.584 1.00 113.25 209 GLY B CA 1
ATOM 1540 C C . GLY A 1 212 ? 3.419 22.162 23.276 1.00 118.16 209 GLY B C 1
ATOM 1541 O O . GLY A 1 212 ? 3.876 23.227 22.858 1.00 119.68 209 GLY B O 1
ATOM 1542 N N . PRO A 1 213 ? 2.107 21.965 23.476 1.00 120.00 210 PRO B N 1
ATOM 1543 C CA . PRO A 1 213 ? 1.121 23.018 23.273 1.00 120.00 210 PRO B CA 1
ATOM 1544 C C . PRO A 1 213 ? 0.885 23.815 24.555 1.00 120.00 210 PRO B C 1
ATOM 1545 O O . PRO A 1 213 ? 1.525 23.550 25.574 1.00 120.00 210 PRO B O 1
ATOM 1549 N N . LYS A 1 214 ? -0.022 24.785 24.500 1.00 120.00 211 LYS B N 1
ATOM 1550 C CA . LYS A 1 214 ? -0.358 25.580 25.679 1.00 120.00 211 LYS B CA 1
ATOM 1551 C C . LYS A 1 214 ? -1.302 24.821 26.605 1.00 120.00 211 LYS B C 1
ATOM 1552 O O . LYS A 1 214 ? -1.323 25.055 27.814 1.00 120.00 211 LYS B O 1
ATOM 1558 N N . GLU A 1 215 ? -2.078 23.908 26.024 1.00 120.00 212 GLU B N 1
ATOM 1559 C CA . GLU A 1 215 ? -3.003 23.070 26.781 1.00 120.00 212 GLU B CA 1
ATOM 1560 C C . GLU A 1 215 ? -3.229 21.734 26.073 1.00 117.29 212 GLU B C 1
ATOM 1561 O O . GLU A 1 215 ? -3.226 21.667 24.844 1.00 117.66 212 GLU B O 1
ATOM 1567 N N . GLY A 1 216 ? -3.421 20.673 26.852 1.00 112.70 213 GLY B N 1
ATOM 1568 C CA . GLY A 1 216 ? -3.438 20.777 28.305 1.00 105.20 213 GLY B CA 1
ATOM 1569 C C . GLY A 1 216 ? -2.408 19.897 28.983 1.00 99.85 213 GLY B C 1
ATOM 1570 O O . GLY A 1 216 ? -1.299 20.342 29.283 1.00 101.52 213 GLY B O 1
ATOM 1571 N N . LYS A 1 217 ? -2.774 18.641 29.215 1.00 90.81 214 LYS B N 1
ATOM 1572 C CA . LYS A 1 217 ? -1.938 17.733 29.989 1.00 83.28 214 LYS B CA 1
ATOM 1573 C C . LYS A 1 217 ? -1.387 16.592 29.138 1.00 78.08 214 LYS B C 1
ATOM 1574 O O . LYS A 1 217 ? -1.109 15.511 29.651 1.00 78.06 214 LYS B O 1
ATOM 1580 N N . ILE A 1 218 ? -1.232 16.832 27.839 1.00 73.69 215 ILE B N 1
ATOM 1581 C CA . ILE A 1 218 ? -0.793 15.783 26.917 1.00 70.94 215 ILE B CA 1
ATOM 1582 C C . ILE A 1 218 ? 0.346 16.235 26.003 1.00 67.18 215 ILE B C 1
ATOM 1583 O O . ILE A 1 218 ? 0.215 17.222 25.279 1.00 70.51 215 ILE B O 1
ATOM 1588 N N . VAL A 1 219 ? 1.463 15.512 26.042 1.00 62.14 216 VAL B N 1
ATOM 1589 C CA . VAL A 1 219 ? 2.583 15.799 25.149 1.00 62.95 216 VAL B CA 1
ATOM 1590 C C . VAL A 1 219 ? 3.002 14.551 24.373 1.00 64.94 216 VAL B C 1
ATOM 1591 O O . VAL A 1 219 ? 2.829 13.426 24.845 1.00 66.61 216 VAL B O 1
ATOM 1595 N N . ASP A 1 220 ? 3.546 14.760 23.178 1.00 65.64 217 ASP B N 1
ATOM 1596 C CA . ASP A 1 220 ? 3.974 13.660 22.322 1.00 64.79 217 ASP B CA 1
ATOM 1597 C C . ASP A 1 220 ? 5.472 13.421 22.448 1.00 60.94 217 ASP B C 1
ATOM 1598 O O . ASP A 1 220 ? 6.229 14.333 22.777 1.00 60.55 217 ASP B O 1
ATOM 1603 N N . ALA A 1 221 ? 5.894 12.189 22.184 1.00 59.21 218 ALA B N 1
ATOM 1604 C CA . ALA A 1 221 ? 7.309 11.846 22.216 1.00 61.63 218 ALA B CA 1
ATOM 1605 C C . ALA A 1 221 ? 8.076 12.650 21.173 1.00 62.85 218 ALA B C 1
ATOM 1606 O O . ALA A 1 221 ? 7.629 12.786 20.034 1.00 64.64 218 ALA B O 1
ATOM 1608 N N . LYS A 1 222 ? 9.226 13.189 21.565 1.00 62.22 219 LYS B N 1
ATOM 1609 C CA . LYS A 1 222 ? 10.075 13.914 20.629 1.00 62.23 219 LYS B CA 1
ATOM 1610 C C . LYS A 1 222 ? 10.872 12.930 19.776 1.00 64.77 219 LYS B C 1
ATOM 1611 O O . LYS A 1 222 ? 11.241 13.235 18.642 1.00 70.84 219 LYS B O 1
ATOM 1617 N N . ALA A 1 223 ? 11.123 11.745 20.326 1.00 62.96 220 ALA B N 1
ATOM 1618 C CA . ALA A 1 223 ? 11.858 10.704 19.614 1.00 61.47 220 ALA B CA 1
ATOM 1619 C C . ALA A 1 223 ? 11.476 9.312 20.113 1.00 63.19 220 ALA B C 1
ATOM 1620 O O . ALA A 1 223 ? 11.213 9.119 21.300 1.00 69.82 220 ALA B O 1
ATOM 1622 N N . ILE A 1 224 ? 11.443 8.346 19.199 1.00 60.88 221 ILE B N 1
ATOM 1623 C CA . ILE A 1 224 ? 11.165 6.956 19.552 1.00 59.90 221 ILE B CA 1
ATOM 1624 C C . ILE A 1 224 ? 12.254 6.042 18.996 1.00 63.61 221 ILE B C 1
ATOM 1625 O O . ILE A 1 224 ? 12.276 5.742 17.802 1.00 69.67 221 ILE B O 1
ATOM 1630 N N . PHE A 1 225 ? 13.157 5.607 19.870 1.00 66.53 222 PHE B N 1
ATOM 1631 C CA . PHE A 1 225 ? 14.293 4.778 19.472 1.00 64.29 222 PHE B CA 1
ATOM 1632 C C . PHE A 1 225 ? 13.893 3.307 19.392 1.00 65.53 222 PHE B C 1
ATOM 1633 O O . PHE A 1 225 ? 13.335 2.755 20.341 1.00 65.80 222 PHE B O 1
ATOM 1641 N N . THR A 1 226 ? 14.183 2.675 18.258 1.00 64.88 223 THR B N 1
ATOM 1642 C CA . THR A 1 226 ? 13.731 1.307 18.009 1.00 67.69 223 THR B CA 1
ATOM 1643 C C . THR A 1 226 ? 14.883 0.322 17.825 1.00 66.89 223 THR B C 1
ATOM 1644 O O . THR A 1 226 ? 14.692 -0.777 17.301 1.00 68.35 223 THR B O 1
ATOM 1648 N N . GLY A 1 227 ? 16.073 0.713 18.268 1.00 66.41 224 GLY B N 1
ATOM 1649 C CA . GLY A 1 227 ? 17.272 -0.106 18.097 1.00 68.05 224 GLY B CA 1
ATOM 1650 C C . GLY A 1 227 ? 17.188 -1.516 18.653 1.00 68.51 224 GLY B C 1
ATOM 1651 O O . GLY A 1 227 ? 17.909 -2.406 18.205 1.00 71.60 224 GLY B O 1
ATOM 1652 N N . HIS A 1 228 ? 16.309 -1.726 19.629 1.00 65.10 225 HIS B N 1
ATOM 1653 C CA . HIS A 1 228 ? 16.165 -3.038 20.250 1.00 63.14 225 HIS B CA 1
ATOM 1654 C C . HIS A 1 228 ? 15.126 -3.907 19.549 1.00 67.15 225 HIS B C 1
ATOM 1655 O O . HIS A 1 228 ? 14.218 -3.401 18.887 1.00 70.31 225 HIS B O 1
ATOM 1662 N N . SER A 1 229 ? 15.271 -5.220 19.704 1.00 68.87 226 SER B N 1
ATOM 1663 C CA . SER A 1 229 ? 14.384 -6.181 19.058 1.00 71.44 226 SER B CA 1
ATOM 1664 C C . SER A 1 229 ? 13.534 -6.927 20.081 1.00 72.21 226 SER B C 1
ATOM 1665 O O . SER A 1 229 ? 12.755 -7.813 19.726 1.00 71.69 226 SER B O 1
ATOM 1668 N N . ALA A 1 230 ? 13.693 -6.568 21.351 1.00 70.85 227 ALA B N 1
ATOM 1669 C CA . ALA A 1 230 ? 12.927 -7.185 22.429 1.00 68.32 227 ALA B CA 1
ATOM 1670 C C . ALA A 1 230 ? 12.586 -6.168 23.514 1.00 66.70 227 ALA B C 1
ATOM 1671 O O . ALA A 1 230 ? 12.904 -4.985 23.391 1.00 66.64 227 ALA B O 1
ATOM 1673 N N . VAL A 1 231 ? 11.936 -6.639 24.574 1.00 64.37 228 VAL B N 1
ATOM 1674 C CA . VAL A 1 231 ? 11.538 -5.782 25.688 1.00 61.89 228 VAL B CA 1
ATOM 1675 C C . VAL A 1 231 ? 12.733 -5.052 26.302 1.00 61.32 228 VAL B C 1
ATOM 1676 O O . VAL A 1 231 ? 13.615 -5.674 26.896 1.00 62.64 228 VAL B O 1
ATOM 1680 N N . VAL A 1 232 ? 12.758 -3.731 26.149 1.00 55.17 229 VAL B N 1
ATOM 1681 C CA . VAL A 1 232 ? 13.831 -2.917 26.714 1.00 52.59 229 VAL B CA 1
ATOM 1682 C C . VAL A 1 232 ? 13.558 -2.602 28.186 1.00 51.48 229 VAL B C 1
ATOM 1683 O O . VAL A 1 232 ? 12.544 -1.991 28.530 1.00 42.16 229 VAL B O 1
ATOM 1687 N N . GLU A 1 233 ? 14.481 -3.030 29.045 1.00 51.23 230 GLU B N 1
ATOM 1688 C CA . GLU A 1 233 ? 14.253 -3.077 30.487 1.00 51.97 230 GLU B CA 1
ATOM 1689 C C . GLU A 1 233 ? 14.556 -1.785 31.241 1.00 50.05 230 GLU B C 1
ATOM 1690 O O . GLU A 1 233 ? 13.845 -1.432 32.182 1.00 50.74 230 GLU B O 1
ATOM 1696 N N . ASP A 1 234 ? 15.611 -1.084 30.841 1.00 46.02 231 ASP B N 1
ATOM 1697 C CA . ASP A 1 234 ? 16.018 0.118 31.558 1.00 45.24 231 ASP B CA 1
ATOM 1698 C C . ASP A 1 234 ? 16.637 1.160 30.635 1.00 43.34 231 ASP B C 1
ATOM 1699 O O . ASP A 1 234 ? 17.148 0.835 29.563 1.00 43.62 231 ASP B O 1
ATOM 1704 N N . VAL A 1 235 ? 16.582 2.417 31.063 1.00 40.87 232 VAL B N 1
ATOM 1705 C CA . VAL A 1 235 ? 17.175 3.514 30.314 1.00 43.55 232 VAL B CA 1
ATOM 1706 C C . VAL A 1 235 ? 17.790 4.518 31.284 1.00 41.66 232 VAL B C 1
ATOM 1707 O O . VAL A 1 235 ? 17.286 4.708 32.388 1.00 47.37 232 VAL B O 1
ATOM 1711 N N . ALA A 1 236 ? 18.887 5.149 30.878 1.00 41.54 233 ALA B N 1
ATOM 1712 C CA . ALA A 1 236 ? 19.567 6.112 31.738 1.00 43.63 233 ALA B CA 1
ATOM 1713 C C . ALA A 1 236 ? 20.315 7.169 30.936 1.00 44.88 233 ALA B C 1
ATOM 1714 O O . ALA A 1 236 ? 20.991 6.854 29.961 1.00 52.18 233 ALA B O 1
ATOM 1716 N N . TRP A 1 237 ? 20.185 8.424 31.355 1.00 47.10 234 TRP B N 1
ATOM 1717 C CA . TRP A 1 237 ? 20.979 9.512 30.797 1.00 46.15 234 TRP B CA 1
ATOM 1718 C C . TRP A 1 237 ? 22.406 9.424 31.319 1.00 48.76 234 TRP B C 1
ATOM 1719 O O . TRP A 1 237 ? 22.646 8.884 32.398 1.00 50.17 234 TRP B O 1
ATOM 1730 N N . HIS A 1 238 ? 23.353 9.956 30.553 1.00 49.84 235 HIS B N 1
ATOM 1731 C CA . HIS A 1 238 ? 24.713 10.113 31.042 1.00 46.70 235 HIS B CA 1
ATOM 1732 C C . HIS A 1 238 ? 24.708 11.287 32.011 1.00 46.77 235 HIS B C 1
ATOM 1733 O O . HIS A 1 238 ? 24.027 12.287 31.779 1.00 43.77 235 HIS B O 1
ATOM 1740 N N . LEU A 1 239 ? 25.460 11.166 33.099 1.00 46.90 236 LEU B N 1
ATOM 1741 C CA . LEU A 1 239 ? 25.410 12.163 34.164 1.00 51.19 236 LEU B CA 1
ATOM 1742 C C . LEU A 1 239 ? 26.211 13.425 33.856 1.00 56.50 236 LEU B C 1
ATOM 1743 O O . LEU A 1 239 ? 26.128 14.409 34.592 1.00 57.69 236 LEU B O 1
ATOM 1748 N N . LEU A 1 240 ? 26.969 13.402 32.762 1.00 64.99 237 LEU B N 1
ATOM 1749 C CA . LEU A 1 240 ? 27.854 14.518 32.425 1.00 66.99 237 LEU B CA 1
ATOM 1750 C C . LEU A 1 240 ? 27.656 15.070 31.011 1.00 66.76 237 LEU B C 1
ATOM 1751 O O . LEU A 1 240 ? 27.631 16.284 30.817 1.00 68.18 237 LEU B O 1
ATOM 1756 N N . HIS A 1 241 ? 27.520 14.183 30.029 1.00 70.36 238 HIS B N 1
ATOM 1757 C CA . HIS A 1 241 ? 27.282 14.613 28.653 1.00 73.23 238 HIS B CA 1
ATOM 1758 C C . HIS A 1 241 ? 25.790 14.582 28.323 1.00 70.83 238 HIS B C 1
ATOM 1759 O O . HIS A 1 241 ? 25.180 13.516 28.234 1.00 72.68 238 HIS B O 1
ATOM 1766 N N . GLU A 1 242 ? 25.221 15.767 28.131 1.00 67.68 239 GLU B N 1
ATOM 1767 C CA . GLU A 1 242 ? 23.772 15.954 28.045 1.00 68.81 239 GLU B CA 1
ATOM 1768 C C . GLU A 1 242 ? 23.078 15.321 26.834 1.00 65.75 239 GLU B C 1
ATOM 1769 O O . GLU A 1 242 ? 21.860 15.425 26.696 1.00 65.29 239 GLU B O 1
ATOM 1775 N N . SER A 1 243 ? 23.838 14.665 25.964 1.00 64.87 240 SER B N 1
ATOM 1776 C CA . SER A 1 243 ? 23.260 14.110 24.741 1.00 65.22 240 SER B CA 1
ATOM 1777 C C . SER A 1 243 ? 23.358 12.590 24.661 1.00 64.57 240 SER B C 1
ATOM 1778 O O . SER A 1 243 ? 22.780 11.970 23.767 1.00 60.62 240 SER B O 1
ATOM 1781 N N . LEU A 1 244 ? 24.087 11.997 25.600 1.00 63.30 241 LEU B N 1
ATOM 1782 C CA . LEU A 1 244 ? 24.292 10.553 25.611 1.00 63.78 241 LEU B CA 1
ATOM 1783 C C . LEU A 1 244 ? 23.394 9.858 26.626 1.00 60.50 241 LEU B C 1
ATOM 1784 O O . LEU A 1 244 ? 23.159 10.373 27.719 1.00 61.79 241 LEU B O 1
ATOM 1789 N N . PHE A 1 245 ? 22.895 8.684 26.254 1.00 52.99 242 PHE B N 1
ATOM 1790 C CA . PHE A 1 245 ? 22.127 7.860 27.176 1.00 52.20 242 PHE B CA 1
ATOM 1791 C C . PHE A 1 245 ? 22.227 6.381 26.821 1.00 54.74 242 PHE B C 1
ATOM 1792 O O . PHE A 1 245 ? 22.418 6.022 25.660 1.00 59.77 242 PHE B O 1
ATOM 1800 N N . GLY A 1 246 ? 22.107 5.528 27.833 1.00 53.35 243 GLY B N 1
ATOM 1801 C CA . GLY A 1 246 ? 22.241 4.092 27.641 1.00 49.51 243 GLY B CA 1
ATOM 1802 C C . GLY A 1 246 ? 20.917 3.367 27.749 1.00 49.98 243 GLY B C 1
ATOM 1803 O O . GLY A 1 246 ? 20.030 3.782 28.493 1.00 53.98 243 GLY B O 1
ATOM 1804 N N . SER A 1 247 ? 20.784 2.280 26.998 1.00 46.14 244 SER B N 1
ATOM 1805 C CA . SER A 1 247 ? 19.574 1.473 27.033 1.00 47.64 244 SER B CA 1
ATOM 1806 C C . SER A 1 247 ? 19.928 -0.001 27.163 1.00 44.28 244 SER B C 1
ATOM 1807 O O . SER A 1 247 ? 21.029 -0.420 26.813 1.00 48.31 244 SER B O 1
ATOM 1810 N N . VAL A 1 248 ? 18.980 -0.783 27.662 1.00 44.84 245 VAL B N 1
ATOM 1811 C CA . VAL A 1 248 ? 19.237 -2.168 28.024 1.00 48.33 245 VAL B CA 1
ATOM 1812 C C . VAL A 1 248 ? 17.972 -3.000 27.827 1.00 51.23 245 VAL B C 1
ATOM 1813 O O . VAL A 1 248 ? 16.889 -2.602 28.261 1.00 52.02 245 VAL B O 1
ATOM 1817 N N . ALA A 1 249 ? 18.106 -4.148 27.168 1.00 53.24 246 ALA B N 1
ATOM 1818 C CA . ALA A 1 249 ? 16.935 -4.943 26.799 1.00 55.16 246 ALA B CA 1
ATOM 1819 C C . ALA A 1 249 ? 17.112 -6.454 26.944 1.00 55.59 246 ALA B C 1
ATOM 1820 O O . ALA A 1 249 ? 18.153 -6.937 27.392 1.00 50.08 246 ALA B O 1
ATOM 1822 N N . ASP A 1 250 ? 16.073 -7.186 26.547 1.00 57.16 247 ASP B N 1
ATOM 1823 C CA . ASP A 1 250 ? 16.041 -8.639 26.663 1.00 60.31 247 ASP B CA 1
ATOM 1824 C C . ASP A 1 250 ? 16.753 -9.336 25.507 1.00 64.42 247 ASP B C 1
ATOM 1825 O O . ASP A 1 250 ? 16.867 -10.563 25.489 1.00 65.58 247 ASP B O 1
ATOM 1830 N N . ASP A 1 251 ? 17.228 -8.552 24.543 1.00 65.61 248 ASP B N 1
ATOM 1831 C CA . ASP A 1 251 ? 18.004 -9.097 23.434 1.00 64.83 248 ASP B CA 1
ATOM 1832 C C . ASP A 1 251 ? 19.457 -9.314 23.848 1.00 67.93 248 ASP B C 1
ATOM 1833 O O . ASP A 1 251 ? 20.298 -9.683 23.028 1.00 71.95 248 ASP B O 1
ATOM 1838 N N . GLN A 1 252 ? 19.737 -9.079 25.129 1.00 67.57 249 GLN B N 1
ATOM 1839 C CA . GLN A 1 252 ? 21.071 -9.259 25.701 1.00 63.55 249 GLN B CA 1
ATOM 1840 C C . GLN A 1 252 ? 22.041 -8.146 25.304 1.00 58.49 249 GLN B C 1
ATOM 1841 O O . GLN A 1 252 ? 23.251 -8.281 25.479 1.00 57.33 249 GLN B O 1
ATOM 1847 N N . LYS A 1 253 ? 21.503 -7.043 24.789 1.00 59.53 250 LYS B N 1
ATOM 1848 C CA . LYS A 1 253 ? 22.331 -5.961 24.256 1.00 64.76 250 LYS B CA 1
ATOM 1849 C C . LYS A 1 253 ? 22.287 -4.653 25.051 1.00 65.19 250 LYS B C 1
ATOM 1850 O O . LYS A 1 253 ? 21.218 -4.176 25.438 1.00 62.52 250 LYS B O 1
ATOM 1856 N N . LEU A 1 254 ? 23.466 -4.081 25.279 1.00 63.54 251 LEU B N 1
ATOM 1857 C CA . LEU A 1 254 ? 23.600 -2.748 25.854 1.00 59.66 251 LEU B CA 1
ATOM 1858 C C . LEU A 1 254 ? 23.877 -1.743 24.743 1.00 60.54 251 LEU B C 1
ATOM 1859 O O . LEU A 1 254 ? 24.894 -1.831 24.056 1.00 63.91 251 LEU B O 1
ATOM 1872 N N . ILE A 1 256 ? 24.122 2.386 23.398 1.00 64.28 253 ILE B N 1
ATOM 1873 C CA . ILE A 1 256 ? 24.381 3.763 23.798 1.00 59.37 253 ILE B CA 1
ATOM 1874 C C . ILE A 1 256 ? 23.998 4.712 22.671 1.00 61.37 253 ILE B C 1
ATOM 1875 O O . ILE A 1 256 ? 24.484 4.584 21.548 1.00 67.30 253 ILE B O 1
ATOM 1880 N N . TRP A 1 257 ? 23.123 5.664 22.975 1.00 61.50 254 TRP B N 1
ATOM 1881 C CA . TRP A 1 257 ? 22.562 6.535 21.952 1.00 63.16 254 TRP B CA 1
ATOM 1882 C C . TRP A 1 257 ? 23.070 7.966 22.060 1.00 66.43 254 TRP B C 1
ATOM 1883 O O . TRP A 1 257 ? 23.614 8.371 23.086 1.00 68.99 254 TRP B O 1
ATOM 1894 N N . ASP A 1 258 ? 22.887 8.723 20.982 1.00 71.33 255 ASP B N 1
ATOM 1895 C CA . ASP A 1 258 ? 23.203 10.143 20.963 1.00 71.96 255 ASP B CA 1
ATOM 1896 C C . ASP A 1 258 ? 22.009 10.893 20.385 1.00 70.36 255 ASP B C 1
ATOM 1897 O O . ASP A 1 258 ? 21.496 10.534 19.326 1.00 70.07 255 ASP B O 1
ATOM 1902 N N . THR A 1 259 ? 21.563 11.929 21.088 1.00 72.15 256 THR B N 1
ATOM 1903 C CA . THR A 1 259 ? 20.334 12.631 20.725 1.00 75.18 256 THR B CA 1
ATOM 1904 C C . THR A 1 259 ? 20.487 13.547 19.513 1.00 79.52 256 THR B C 1
ATOM 1905 O O . THR A 1 259 ? 19.541 13.730 18.747 1.00 79.56 256 THR B O 1
ATOM 1909 N N . ARG A 1 260 ? 21.675 14.120 19.343 1.00 83.27 257 ARG B N 1
ATOM 1910 C CA . ARG A 1 260 ? 21.922 15.029 18.225 1.00 86.95 257 ARG B CA 1
ATOM 1911 C C . ARG A 1 260 ? 22.176 14.280 16.914 1.00 88.17 257 ARG B C 1
ATOM 1912 O O . ARG A 1 260 ? 22.243 14.885 15.842 1.00 88.94 257 ARG B O 1
ATOM 1920 N N . SER A 1 261 ? 22.303 12.960 17.011 1.00 88.41 258 SER B N 1
ATOM 1921 C CA . SER A 1 261 ? 22.408 12.100 15.838 1.00 88.83 258 SER B CA 1
ATOM 1922 C C . SER A 1 261 ? 21.023 11.841 15.251 1.00 92.49 258 SER B C 1
ATOM 1923 O O . SER A 1 261 ? 20.106 11.436 15.965 1.00 93.60 258 SER B O 1
ATOM 1926 N N . ASN A 1 262 ? 20.877 12.070 13.949 1.00 96.81 259 ASN B N 1
ATOM 1927 C CA . ASN A 1 262 ? 19.578 11.945 13.285 1.00 98.42 259 ASN B CA 1
ATOM 1928 C C . ASN A 1 262 ? 19.240 10.536 12.797 1.00 97.01 259 ASN B C 1
ATOM 1929 O O . ASN A 1 262 ? 18.916 10.337 11.624 1.00 94.83 259 ASN B O 1
ATOM 1934 N N . THR A 1 263 ? 19.308 9.568 13.704 1.00 95.55 260 THR B N 1
ATOM 1935 C CA . THR A 1 263 ? 18.895 8.199 13.407 1.00 94.04 260 THR B CA 1
ATOM 1936 C C . THR A 1 263 ? 18.416 7.494 14.677 1.00 91.49 260 THR B C 1
ATOM 1937 O O . THR A 1 263 ? 19.188 7.277 15.612 1.00 90.98 260 THR B O 1
ATOM 1941 N N . THR A 1 264 ? 17.134 7.143 14.704 1.00 88.38 261 THR B N 1
ATOM 1942 C CA . THR A 1 264 ? 16.521 6.568 15.898 1.00 85.17 261 THR B CA 1
ATOM 1943 C C . THR A 1 264 ? 16.264 5.068 15.766 1.00 86.39 261 THR B C 1
ATOM 1944 O O . THR A 1 264 ? 15.241 4.561 16.228 1.00 89.91 261 THR B O 1
ATOM 1948 N N . SER A 1 265 ? 17.198 4.361 15.138 1.00 84.01 262 SER B N 1
ATOM 1949 C CA . SER A 1 265 ? 17.092 2.913 14.991 1.00 82.01 262 SER B CA 1
ATOM 1950 C C . SER A 1 265 ? 18.472 2.261 15.001 1.00 79.76 262 SER B C 1
ATOM 1951 O O . SER A 1 265 ? 18.596 1.041 14.886 1.00 74.86 262 SER B O 1
ATOM 1954 N N . LYS A 1 266 ? 19.505 3.084 15.144 1.00 79.36 263 LYS B N 1
ATOM 1955 C CA . LYS A 1 266 ? 20.875 2.595 15.176 1.00 83.34 263 LYS B CA 1
ATOM 1956 C C . LYS A 1 266 ? 21.704 3.451 16.128 1.00 81.90 263 LYS B C 1
ATOM 1957 O O . LYS A 1 266 ? 21.937 4.631 15.864 1.00 81.55 263 LYS B O 1
ATOM 1963 N N . PRO A 1 267 ? 22.151 2.854 17.243 1.00 81.52 264 PRO B N 1
ATOM 1964 C CA . PRO A 1 267 ? 22.868 3.566 18.297 1.00 82.34 264 PRO B CA 1
ATOM 1965 C C . PRO A 1 267 ? 24.337 3.787 17.953 1.00 82.62 264 PRO B C 1
ATOM 1966 O O . PRO A 1 267 ? 24.877 3.108 17.080 1.00 83.57 264 PRO B O 1
ATOM 1970 N N . SER A 1 268 ? 24.972 4.734 18.639 1.00 81.98 265 SER B N 1
ATOM 1971 C CA . SER A 1 268 ? 26.389 5.014 18.430 1.00 81.23 265 SER B CA 1
ATOM 1972 C C . SER A 1 268 ? 27.237 3.779 18.705 1.00 80.35 265 SER B C 1
ATOM 1973 O O . SER A 1 268 ? 28.202 3.511 17.993 1.00 84.32 265 SER B O 1
ATOM 1976 N N . HIS A 1 269 ? 26.874 3.031 19.743 1.00 80.38 266 HIS B N 1
ATOM 1977 C CA . HIS A 1 269 ? 27.560 1.783 20.060 1.00 82.08 266 HIS B CA 1
ATOM 1978 C C . HIS A 1 269 ? 26.560 0.671 20.370 1.00 81.16 266 HIS B C 1
ATOM 1979 O O . HIS A 1 269 ? 25.450 0.932 20.831 1.00 82.22 266 HIS B O 1
ATOM 1986 N N . LEU A 1 270 ? 26.966 -0.568 20.108 1.00 80.46 267 LEU B N 1
ATOM 1987 C CA . LEU A 1 270 ? 26.136 -1.737 20.378 1.00 77.92 267 LEU B CA 1
ATOM 1988 C C . LEU A 1 270 ? 26.996 -2.827 21.006 1.00 77.73 267 LEU B C 1
ATOM 1989 O O . LEU A 1 270 ? 28.017 -3.220 20.443 1.00 81.40 267 LEU B O 1
ATOM 1994 N N . VAL A 1 271 ? 26.586 -3.313 22.174 1.00 75.08 268 VAL B N 1
ATOM 1995 C CA . VAL A 1 271 ? 27.392 -4.277 22.916 1.00 72.30 268 VAL B CA 1
ATOM 1996 C C . VAL A 1 271 ? 26.614 -5.537 23.269 1.00 72.46 268 VAL B C 1
ATOM 1997 O O . VAL A 1 271 ? 25.473 -5.466 23.724 1.00 73.32 268 VAL B O 1
ATOM 2001 N N . ASP A 1 272 ? 27.239 -6.691 23.060 1.00 74.91 269 ASP B N 1
ATOM 2002 C CA . ASP A 1 272 ? 26.666 -7.956 23.499 1.00 76.96 269 ASP B CA 1
ATOM 2003 C C . ASP A 1 272 ? 27.070 -8.162 24.954 1.00 74.61 269 ASP B C 1
ATOM 2004 O O . ASP A 1 272 ? 28.051 -8.847 25.250 1.00 72.21 269 ASP B O 1
ATOM 2009 N N . ALA A 1 273 ? 26.298 -7.561 25.855 1.00 70.99 270 ALA B N 1
ATOM 2010 C CA . ALA A 1 273 ? 26.696 -7.405 27.254 1.00 64.87 270 ALA B CA 1
ATOM 2011 C C . ALA A 1 273 ? 26.647 -8.674 28.098 1.00 61.57 270 ALA B C 1
ATOM 2012 O O . ALA A 1 273 ? 27.547 -8.923 28.900 1.00 60.30 270 ALA B O 1
ATOM 2014 N N . HIS A 1 274 ? 25.600 -9.473 27.929 1.00 57.16 271 HIS B N 1
ATOM 2015 C CA . HIS A 1 274 ? 25.424 -10.653 28.769 1.00 56.50 271 HIS B CA 1
ATOM 2016 C C . HIS A 1 274 ? 24.897 -11.863 28.009 1.00 56.19 271 HIS B C 1
ATOM 2017 O O . HIS A 1 274 ? 24.392 -11.741 26.894 1.00 54.61 271 HIS B O 1
ATOM 2024 N N . THR A 1 275 ? 25.017 -13.031 28.631 1.00 58.25 272 THR B N 1
ATOM 2025 C CA . THR A 1 275 ? 24.530 -14.274 28.047 1.00 60.64 272 THR B CA 1
ATOM 2026 C C . THR A 1 275 ? 23.021 -14.406 28.234 1.00 63.83 272 THR B C 1
ATOM 2027 O O . THR A 1 275 ? 22.387 -15.288 27.652 1.00 62.79 272 THR B O 1
ATOM 2031 N N . ALA A 1 276 ? 22.454 -13.521 29.049 1.00 67.32 273 ALA B N 1
ATOM 2032 C CA . ALA A 1 276 ? 21.016 -13.500 29.297 1.00 65.90 273 ALA B CA 1
ATOM 2033 C C . ALA A 1 276 ? 20.477 -12.073 29.198 1.00 62.56 273 ALA B C 1
ATOM 2034 O O . ALA A 1 276 ? 21.220 -11.145 28.879 1.00 56.08 273 ALA B O 1
ATOM 2036 N N . GLU A 1 277 ? 19.186 -11.902 29.475 1.00 59.68 274 GLU B N 1
ATOM 2037 C CA . GLU A 1 277 ? 18.552 -10.589 29.371 1.00 58.53 274 GLU B CA 1
ATOM 2038 C C . GLU A 1 277 ? 19.158 -9.572 30.337 1.00 56.00 274 GLU B C 1
ATOM 2039 O O . GLU A 1 277 ? 19.501 -9.901 31.474 1.00 54.26 274 GLU B O 1
ATOM 2045 N N . VAL A 1 278 ? 19.293 -8.337 29.866 1.00 50.14 275 VAL B N 1
ATOM 2046 C CA . VAL A 1 278 ? 19.872 -7.267 30.664 1.00 52.01 275 VAL B CA 1
ATOM 2047 C C . VAL A 1 278 ? 18.760 -6.424 31.282 1.00 53.16 275 VAL B C 1
ATOM 2048 O O . VAL A 1 278 ? 17.863 -5.958 30.580 1.00 54.36 275 VAL B O 1
ATOM 2052 N N . ASN A 1 279 ? 18.827 -6.221 32.594 1.00 48.55 276 ASN B N 1
ATOM 2053 C CA . ASN A 1 279 ? 17.709 -5.633 33.325 1.00 44.74 276 ASN B CA 1
ATOM 2054 C C . ASN A 1 279 ? 17.899 -4.185 33.773 1.00 45.89 276 ASN B C 1
ATOM 2055 O O . ASN A 1 279 ? 16.926 -3.445 33.913 1.00 47.73 276 ASN B O 1
ATOM 2060 N N . CYS A 1 280 ? 19.145 -3.783 33.998 1.00 49.04 277 CYS B N 1
ATOM 2061 C CA . CYS A 1 280 ? 19.423 -2.450 34.520 1.00 45.69 277 CYS B CA 1
ATOM 2062 C C . CYS A 1 280 ? 20.811 -1.951 34.137 1.00 45.98 277 CYS B C 1
ATOM 2063 O O . CYS A 1 280 ? 21.692 -2.739 33.791 1.00 47.20 277 CYS B O 1
ATOM 2066 N N . LEU A 1 281 ? 20.990 -0.635 34.205 1.00 44.14 278 LEU B N 1
ATOM 2067 C CA . LEU A 1 281 ? 22.281 -0.003 33.963 1.00 43.77 278 LEU B CA 1
ATOM 2068 C C . LEU A 1 281 ? 22.414 1.238 34.834 1.00 42.49 278 LEU B C 1
ATOM 2069 O O . LEU A 1 281 ? 21.416 1.870 35.177 1.00 50.40 278 LEU B O 1
ATOM 2074 N N . SER A 1 282 ? 23.645 1.585 35.192 1.00 43.88 279 SER B N 1
ATOM 2075 C CA . SER A 1 282 ? 23.892 2.746 36.040 1.00 42.30 279 SER B CA 1
ATOM 2076 C C . SER A 1 282 ? 25.229 3.401 35.716 1.00 42.56 279 SER B C 1
ATOM 2077 O O . SER A 1 282 ? 26.274 2.751 35.767 1.00 40.85 279 SER B O 1
ATOM 2080 N N . PHE A 1 283 ? 25.189 4.689 35.387 1.00 39.24 280 PHE B N 1
ATOM 2081 C CA . PHE A 1 283 ? 26.405 5.452 35.110 1.00 44.22 280 PHE B CA 1
ATOM 2082 C C . PHE A 1 283 ? 27.061 5.928 36.402 1.00 47.00 280 PHE B C 1
ATOM 2083 O O . PHE A 1 283 ? 26.374 6.322 37.345 1.00 55.71 280 PHE B O 1
ATOM 2091 N N . ASN A 1 284 ? 28.389 5.889 36.442 1.00 46.33 281 ASN B N 1
ATOM 2092 C CA . ASN A 1 284 ? 29.132 6.351 37.613 1.00 48.34 281 ASN B CA 1
ATOM 2093 C C . ASN A 1 284 ? 29.124 7.873 37.709 1.00 45.88 281 ASN B C 1
ATOM 2094 O O . ASN A 1 284 ? 29.500 8.557 36.760 1.00 49.69 281 ASN B O 1
ATOM 2099 N N . PRO A 1 285 ? 28.691 8.404 38.862 1.00 45.79 282 PRO B N 1
ATOM 2100 C CA . PRO A 1 285 ? 28.541 9.844 39.087 1.00 45.65 282 PRO B CA 1
ATOM 2101 C C . PRO A 1 285 ? 29.851 10.631 39.074 1.00 45.29 282 PRO B C 1
ATOM 2102 O O . PRO A 1 285 ? 29.827 11.858 38.989 1.00 42.88 282 PRO B O 1
ATOM 2106 N N . TYR A 1 286 ? 30.981 9.937 39.152 1.00 49.54 283 TYR B N 1
ATOM 2107 C CA . TYR A 1 286 ? 32.277 10.609 39.211 1.00 54.47 283 TYR B CA 1
ATOM 2108 C C . TYR A 1 286 ? 33.109 10.410 37.946 1.00 59.17 283 TYR B C 1
ATOM 2109 O O . TYR A 1 286 ? 33.706 11.356 37.433 1.00 63.71 283 TYR B O 1
ATOM 2118 N N . SER A 1 287 ? 33.145 9.181 37.445 1.00 61.70 284 SER B N 1
ATOM 2119 C CA . SER A 1 287 ? 33.835 8.896 36.195 1.00 61.45 284 SER B CA 1
ATOM 2120 C C . SER A 1 287 ? 32.890 9.096 35.015 1.00 63.65 284 SER B C 1
ATOM 2121 O O . SER A 1 287 ? 31.785 8.554 34.994 1.00 65.73 284 SER B O 1
ATOM 2124 N N . GLU A 1 288 ? 33.329 9.878 34.034 1.00 64.08 285 GLU B N 1
ATOM 2125 C CA . GLU A 1 288 ? 32.515 10.153 32.856 1.00 61.57 285 GLU B CA 1
ATOM 2126 C C . GLU A 1 288 ? 32.563 9.003 31.858 1.00 58.28 285 GLU B C 1
ATOM 2127 O O . GLU A 1 288 ? 31.936 9.065 30.801 1.00 58.29 285 GLU B O 1
ATOM 2133 N N . PHE A 1 289 ? 33.299 7.949 32.199 1.00 55.12 286 PHE B N 1
ATOM 2134 C CA . PHE A 1 289 ? 33.511 6.844 31.271 1.00 54.91 286 PHE B CA 1
ATOM 2135 C C . PHE A 1 289 ? 32.879 5.524 31.712 1.00 56.02 286 PHE B C 1
ATOM 2136 O O . PHE A 1 289 ? 32.297 4.813 30.891 1.00 55.27 286 PHE B O 1
ATOM 2144 N N . ILE A 1 290 ? 32.990 5.186 32.994 1.00 52.19 287 ILE B N 1
ATOM 2145 C CA . ILE A 1 290 ? 32.564 3.857 33.439 1.00 55.58 287 ILE B CA 1
ATOM 2146 C C . ILE A 1 290 ? 31.056 3.700 33.662 1.00 53.60 287 ILE B C 1
ATOM 2147 O O . ILE A 1 290 ? 30.347 4.663 33.949 1.00 51.99 287 ILE B O 1
ATOM 2152 N N . LEU A 1 291 ? 30.591 2.461 33.526 1.00 56.91 288 LEU B N 1
ATOM 2153 C CA . LEU A 1 291 ? 29.173 2.137 33.489 1.00 52.86 288 LEU B CA 1
ATOM 2154 C C . LEU A 1 291 ? 29.006 0.736 34.060 1.00 52.36 288 LEU B C 1
ATOM 2155 O O . LEU A 1 291 ? 29.869 -0.117 33.861 1.00 56.14 288 LEU B O 1
ATOM 2160 N N . ALA A 1 292 ? 27.906 0.491 34.766 1.00 46.81 289 ALA B N 1
ATOM 2161 C CA . ALA A 1 292 ? 27.629 -0.848 35.282 1.00 41.01 289 ALA B CA 1
ATOM 2162 C C . ALA A 1 292 ? 26.333 -1.409 34.710 1.00 35.70 289 ALA B C 1
ATOM 2163 O O . ALA A 1 292 ? 25.437 -0.661 34.328 1.00 36.65 289 ALA B O 1
ATOM 2165 N N . THR A 1 293 ? 26.235 -2.731 34.663 1.00 39.12 290 THR B N 1
ATOM 2166 C CA . THR A 1 293 ? 25.090 -3.383 34.041 1.00 43.73 290 THR B CA 1
ATOM 2167 C C . THR A 1 293 ? 24.695 -4.659 34.781 1.00 44.51 290 THR B C 1
ATOM 2168 O O . THR A 1 293 ? 25.549 -5.475 35.120 1.00 54.31 290 THR B O 1
ATOM 2172 N N . GLY A 1 294 ? 23.399 -4.822 35.035 1.00 42.06 291 GLY B N 1
ATOM 2173 C CA . GLY A 1 294 ? 22.892 -6.003 35.732 1.00 40.44 291 GLY B CA 1
ATOM 2174 C C . GLY A 1 294 ? 22.086 -6.902 34.815 1.00 42.12 291 GLY B C 1
ATOM 2175 O O . GLY A 1 294 ? 21.303 -6.422 33.995 1.00 44.27 291 GLY B O 1
ATOM 2176 N N . SER A 1 295 ? 22.269 -8.211 34.955 1.00 46.55 292 SER B N 1
ATOM 2177 C CA . SER A 1 295 ? 21.652 -9.159 34.031 1.00 50.65 292 SER B CA 1
ATOM 2178 C C . SER A 1 295 ? 20.963 -10.334 34.708 1.00 48.73 292 SER B C 1
ATOM 2179 O O . SER A 1 295 ? 21.049 -10.511 35.923 1.00 49.19 292 SER B O 1
ATOM 2182 N N . ALA A 1 296 ? 20.286 -11.140 33.895 1.00 46.96 293 ALA B N 1
ATOM 2183 C CA . ALA A 1 296 ? 19.627 -12.349 34.367 1.00 44.75 293 ALA B CA 1
ATOM 2184 C C . ALA A 1 296 ? 20.621 -13.494 34.521 1.00 45.56 293 ALA B C 1
ATOM 2185 O O . ALA A 1 296 ? 20.274 -14.560 35.029 1.00 50.62 293 ALA B O 1
ATOM 2187 N N . ASP A 1 297 ? 21.857 -13.275 34.081 1.00 46.65 294 ASP B N 1
ATOM 2188 C CA . ASP A 1 297 ? 22.898 -14.287 34.228 1.00 50.63 294 ASP B CA 1
ATOM 2189 C C . ASP A 1 297 ? 23.586 -14.193 35.588 1.00 49.53 294 ASP B C 1
ATOM 2190 O O . ASP A 1 297 ? 24.653 -14.771 35.793 1.00 50.80 294 ASP B O 1
ATOM 2195 N N . LYS A 1 298 ? 22.963 -13.456 36.506 1.00 46.61 295 LYS B N 1
ATOM 2196 C CA . LYS A 1 298 ? 23.414 -13.371 37.895 1.00 48.43 295 LYS B CA 1
ATOM 2197 C C . LYS A 1 298 ? 24.738 -12.628 38.064 1.00 49.22 295 LYS B C 1
ATOM 2198 O O . LYS A 1 298 ? 25.457 -12.849 39.042 1.00 51.83 295 LYS B O 1
ATOM 2204 N N . THR A 1 299 ? 25.056 -11.745 37.120 1.00 44.38 296 THR B N 1
ATOM 2205 C CA . THR A 1 299 ? 26.311 -10.999 37.169 1.00 47.16 296 THR B CA 1
ATOM 2206 C C . THR A 1 299 ? 26.131 -9.513 36.873 1.00 47.86 296 THR B C 1
ATOM 2207 O O . THR A 1 299 ? 25.185 -9.109 36.197 1.00 47.45 296 THR B O 1
ATOM 2211 N N . VAL A 1 300 ? 27.054 -8.708 37.390 1.00 49.00 297 VAL B N 1
ATOM 2212 C CA . VAL A 1 300 ? 27.136 -7.299 37.034 1.00 45.61 297 VAL B CA 1
ATOM 2213 C C . VAL A 1 300 ? 28.390 -7.097 36.191 1.00 48.19 297 VAL B C 1
ATOM 2214 O O . VAL A 1 300 ? 29.451 -7.629 36.516 1.00 51.27 297 VAL B O 1
ATOM 2218 N N . ALA A 1 301 ? 28.266 -6.339 35.107 1.00 48.68 298 ALA B N 1
ATOM 2219 C CA . ALA A 1 301 ? 29.392 -6.099 34.212 1.00 50.75 298 ALA B CA 1
ATOM 2220 C C . ALA A 1 301 ? 29.849 -4.644 34.244 1.00 53.67 298 ALA B C 1
ATOM 2221 O O . ALA A 1 301 ? 29.035 -3.724 34.193 1.00 56.65 298 ALA B O 1
ATOM 2223 N N . LEU A 1 302 ? 31.159 -4.447 34.329 1.00 56.36 299 LEU B N 1
ATOM 2224 C CA . LEU A 1 302 ? 31.738 -3.113 34.301 1.00 53.71 299 LEU B CA 1
ATOM 2225 C C . LEU A 1 302 ? 32.047 -2.746 32.853 1.00 53.19 299 LEU B C 1
ATOM 2226 O O . LEU A 1 302 ? 32.510 -3.583 32.083 1.00 58.81 299 LEU B O 1
ATOM 2231 N N . TRP A 1 303 ? 31.781 -1.498 32.482 1.00 55.41 300 TRP B N 1
ATOM 2232 C CA . TRP A 1 303 ? 32.015 -1.042 31.116 1.00 52.63 300 TRP B CA 1
ATOM 2233 C C . TRP A 1 303 ? 32.698 0.317 31.092 1.00 55.44 300 TRP B C 1
ATOM 2234 O O . TRP A 1 303 ? 32.449 1.161 31.950 1.00 52.85 300 TRP B O 1
ATOM 2245 N N . ASP A 1 304 ? 33.559 0.521 30.101 1.00 60.32 301 ASP B N 1
ATOM 2246 C CA . ASP A 1 304 ? 34.197 1.812 29.888 1.00 56.52 301 ASP B CA 1
ATOM 2247 C C . ASP A 1 304 ? 33.804 2.340 28.516 1.00 57.78 301 ASP B C 1
ATOM 2248 O O . ASP A 1 304 ? 33.815 1.596 27.535 1.00 59.86 301 ASP B O 1
ATOM 2252 N N . LEU A 1 305 ? 33.456 3.621 28.451 1.00 58.91 302 LEU B N 1
ATOM 2253 C CA . LEU A 1 305 ? 32.963 4.223 27.213 1.00 61.65 302 LEU B CA 1
ATOM 2254 C C . LEU A 1 305 ? 33.998 4.258 26.092 1.00 63.60 302 LEU B C 1
ATOM 2255 O O . LEU A 1 305 ? 33.642 4.238 24.915 1.00 64.74 302 LEU B O 1
ATOM 2260 N N . ARG A 1 306 ? 35.275 4.322 26.458 1.00 67.70 303 ARG B N 1
ATOM 2261 C CA . ARG A 1 306 ? 36.345 4.358 25.466 1.00 68.18 303 ARG B CA 1
ATOM 2262 C C . ARG A 1 306 ? 36.334 3.107 24.592 1.00 70.91 303 ARG B C 1
ATOM 2263 O O . ARG A 1 306 ? 36.402 3.196 23.365 1.00 70.64 303 ARG B O 1
ATOM 2271 N N . ASN A 1 307 ? 36.246 1.945 25.232 1.00 70.55 304 ASN B N 1
ATOM 2272 C CA . ASN A 1 307 ? 36.223 0.671 24.524 1.00 72.07 304 ASN B CA 1
ATOM 2273 C C . ASN A 1 307 ? 35.139 -0.259 25.062 1.00 74.86 304 ASN B C 1
ATOM 2274 O O . ASN A 1 307 ? 35.293 -0.861 26.125 1.00 75.29 304 ASN B O 1
ATOM 2279 N N . LEU A 1 308 ? 34.045 -0.372 24.315 1.00 77.33 305 LEU B N 1
ATOM 2280 C CA . LEU A 1 308 ? 32.910 -1.192 24.727 1.00 79.64 305 LEU B CA 1
ATOM 2281 C C . LEU A 1 308 ? 33.163 -2.684 24.528 1.00 84.10 305 LEU B C 1
ATOM 2282 O O . LEU A 1 308 ? 32.663 -3.510 25.294 1.00 90.35 305 LEU B O 1
ATOM 2287 N N . LYS A 1 309 ? 33.933 -3.026 23.499 1.00 83.96 306 LYS B N 1
ATOM 2288 C CA . LYS A 1 309 ? 34.231 -4.422 23.193 1.00 87.27 306 LYS B CA 1
ATOM 2289 C C . LYS A 1 309 ? 34.726 -5.170 24.430 1.00 87.82 306 LYS B C 1
ATOM 2290 O O . LYS A 1 309 ? 34.303 -6.296 24.698 1.00 88.08 306 LYS B O 1
ATOM 2296 N N . LEU A 1 310 ? 35.614 -4.531 25.184 1.00 86.38 307 LEU B N 1
ATOM 2297 C CA . LEU A 1 310 ? 36.198 -5.142 26.371 1.00 82.98 307 LEU B CA 1
ATOM 2298 C C . LEU A 1 310 ? 35.315 -4.974 27.605 1.00 78.92 307 LEU B C 1
ATOM 2299 O O . LEU A 1 310 ? 35.086 -3.857 28.071 1.00 80.33 307 LEU B O 1
ATOM 2304 N N . LYS A 1 311 ? 34.820 -6.092 28.127 1.00 72.28 308 LYS B N 1
ATOM 2305 C CA . LYS A 1 311 ? 34.111 -6.092 29.399 1.00 62.51 308 LYS B CA 1
ATOM 2306 C C . LYS A 1 311 ? 35.134 -6.021 30.527 1.00 61.60 308 LYS B C 1
ATOM 2307 O O . LYS A 1 311 ? 35.803 -7.010 30.830 1.00 59.36 308 LYS B O 1
ATOM 2313 N N . LEU A 1 312 ? 35.253 -4.846 31.139 1.00 57.89 309 LEU B N 1
ATOM 2314 C CA . LEU A 1 312 ? 36.270 -4.601 32.161 1.00 56.43 309 LEU B CA 1
ATOM 2315 C C . LEU A 1 312 ? 36.287 -5.645 33.273 1.00 57.29 309 LEU B C 1
ATOM 2316 O O . LEU A 1 312 ? 37.335 -6.211 33.580 1.00 59.22 309 LEU B O 1
ATOM 2321 N N . HIS A 1 313 ? 35.129 -5.900 33.875 1.00 56.65 310 HIS B N 1
ATOM 2322 C CA . HIS A 1 313 ? 35.058 -6.820 35.007 1.00 53.96 310 HIS B CA 1
ATOM 2323 C C . HIS A 1 313 ? 33.688 -7.479 35.134 1.00 55.07 310 HIS B C 1
ATOM 2324 O O . HIS A 1 313 ? 32.704 -7.010 34.563 1.00 54.51 310 HIS B O 1
ATOM 2331 N N . THR A 1 314 ? 33.640 -8.577 35.882 1.00 55.56 311 THR B N 1
ATOM 2332 C CA . THR A 1 314 ? 32.394 -9.292 36.135 1.00 52.07 311 THR B CA 1
ATOM 2333 C C . THR A 1 314 ? 32.236 -9.591 37.624 1.00 54.35 311 THR B C 1
ATOM 2334 O O . THR A 1 314 ? 33.058 -10.292 38.222 1.00 46.00 311 THR B O 1
ATOM 2338 N N . PHE A 1 315 ? 31.180 -9.042 38.217 1.00 54.26 312 PHE B N 1
ATOM 2339 C CA . PHE A 1 315 ? 30.902 -9.246 39.632 1.00 52.32 312 PHE B CA 1
ATOM 2340 C C . PHE A 1 315 ? 30.043 -10.486 39.832 1.00 54.11 312 PHE B C 1
ATOM 2341 O O . PHE A 1 315 ? 28.889 -10.528 39.404 1.00 58.52 312 PHE B O 1
ATOM 2349 N N . GLU A 1 316 ? 30.614 -11.494 40.482 1.00 57.07 313 GLU B N 1
ATOM 2350 C CA . GLU A 1 316 ? 29.903 -12.736 40.749 1.00 61.42 313 GLU B CA 1
ATOM 2351 C C . GLU A 1 316 ? 29.616 -12.883 42.238 1.00 57.30 313 GLU B C 1
ATOM 2352 O O . GLU A 1 316 ? 30.456 -12.549 43.072 1.00 59.59 313 GLU B O 1
ATOM 2358 N N . SER A 1 317 ? 28.421 -13.375 42.555 1.00 51.79 314 SER B N 1
ATOM 2359 C CA . SER A 1 317 ? 28.011 -13.662 43.931 1.00 46.88 314 SER B CA 1
ATOM 2360 C C . SER A 1 317 ? 26.499 -13.788 44.054 1.00 45.81 314 SER B C 1
ATOM 2361 O O . SER A 1 317 ? 26.005 -14.590 44.845 1.00 47.90 314 SER B O 1
ATOM 2364 N N . HIS A 1 318 ? 25.769 -12.994 43.274 1.00 47.26 315 HIS B N 1
ATOM 2365 C CA . HIS A 1 318 ? 24.312 -13.086 43.248 1.00 46.90 315 HIS B CA 1
ATOM 2366 C C . HIS A 1 318 ? 23.870 -14.468 42.780 1.00 49.15 315 HIS B C 1
ATOM 2367 O O . HIS A 1 318 ? 24.429 -15.020 41.832 1.00 50.69 315 HIS B O 1
ATOM 2374 N N . LYS A 1 319 ? 22.866 -15.019 43.454 1.00 49.23 316 LYS B N 1
ATOM 2375 C CA . LYS A 1 319 ? 22.423 -16.386 43.201 1.00 47.90 316 LYS B CA 1
ATOM 2376 C C . LYS A 1 319 ? 21.228 -16.442 42.255 1.00 47.90 316 LYS B C 1
ATOM 2377 O O . LYS A 1 319 ? 20.711 -17.521 41.966 1.00 52.40 316 LYS B O 1
ATOM 2383 N N . ASP A 1 320 ? 20.796 -15.281 41.773 1.00 44.99 317 ASP B N 1
ATOM 2384 C CA . ASP A 1 320 ? 19.614 -15.197 40.923 1.00 39.30 317 ASP B CA 1
ATOM 2385 C C . ASP A 1 320 ? 19.664 -13.921 40.087 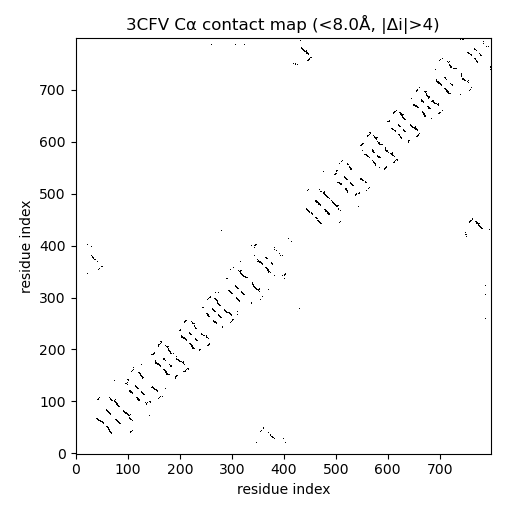1.00 38.87 317 ASP B C 1
ATOM 2386 O O . ASP A 1 320 ? 20.657 -13.197 40.117 1.00 37.40 317 ASP B O 1
ATOM 2391 N N . GLU A 1 321 ? 18.593 -13.651 39.343 1.00 41.39 318 GLU B N 1
ATOM 2392 C CA . GLU A 1 321 ? 18.513 -12.459 38.498 1.00 47.09 318 GLU B CA 1
ATOM 2393 C C . GLU A 1 321 ? 18.799 -11.167 39.262 1.00 42.60 318 GLU B C 1
ATOM 2394 O O . GLU A 1 321 ? 18.460 -11.033 40.436 1.00 48.55 318 GLU B O 1
ATOM 2400 N N . ILE A 1 322 ? 19.421 -10.220 38.572 1.00 40.15 319 ILE B N 1
ATOM 2401 C CA . ILE A 1 322 ? 19.715 -8.906 39.120 1.00 38.84 319 ILE B CA 1
ATOM 2402 C C . ILE A 1 322 ? 18.840 -7.875 38.418 1.00 41.45 319 ILE B C 1
ATOM 2403 O O . ILE A 1 322 ? 18.812 -7.820 37.188 1.00 37.99 319 ILE B O 1
ATOM 2408 N N . PHE A 1 323 ? 18.121 -7.065 39.190 1.00 44.69 320 PHE B N 1
ATOM 2409 C CA . PHE A 1 323 ? 17.177 -6.113 38.597 1.00 43.41 320 PHE B CA 1
ATOM 2410 C C . PHE A 1 323 ? 17.514 -4.646 38.835 1.00 38.41 320 PHE B C 1
ATOM 2411 O O . PHE A 1 323 ? 17.004 -3.772 38.139 1.00 43.46 320 PHE B O 1
ATOM 2419 N N . GLN A 1 324 ? 18.374 -4.372 39.808 1.00 38.28 321 GLN B N 1
ATOM 2420 C CA . GLN A 1 324 ? 18.732 -2.991 40.106 1.00 41.32 321 GLN B CA 1
ATOM 2421 C C . GLN A 1 324 ? 20.212 -2.834 40.437 1.00 39.49 321 GLN B C 1
ATOM 2422 O O . GLN A 1 324 ? 20.793 -3.658 41.143 1.00 33.71 321 GLN B O 1
ATOM 2428 N N . VAL A 1 325 ? 20.811 -1.768 39.916 1.00 38.67 322 VAL B N 1
ATOM 2429 C CA . VAL A 1 325 ? 22.214 -1.465 40.159 1.00 43.09 322 VAL B CA 1
ATOM 2430 C C . VAL A 1 325 ? 22.393 0.050 40.314 1.00 39.61 322 VAL B C 1
ATOM 2431 O O . VAL A 1 325 ? 21.887 0.826 39.506 1.00 44.07 322 VAL B O 1
ATOM 2435 N N . HIS A 1 326 ? 23.090 0.465 41.369 1.00 39.57 323 HIS B N 1
ATOM 2436 C CA . HIS A 1 326 ? 23.255 1.888 41.675 1.00 37.67 323 HIS B CA 1
ATOM 2437 C C . HIS A 1 326 ? 24.623 2.190 42.276 1.00 37.45 323 HIS B C 1
ATOM 2438 O O . HIS A 1 326 ? 25.074 1.504 43.194 1.00 35.87 323 HIS B O 1
ATOM 2445 N N . TRP A 1 327 ? 25.268 3.233 41.766 1.00 35.86 324 TRP B N 1
ATOM 2446 C CA . TRP A 1 327 ? 26.547 3.683 42.296 1.00 31.89 324 TRP B CA 1
ATOM 2447 C C . TRP A 1 327 ? 26.350 4.508 43.558 1.00 32.54 324 TRP B C 1
ATOM 2448 O O . TRP A 1 327 ? 25.316 5.149 43.735 1.00 37.47 324 TRP B O 1
ATOM 2459 N N . SER A 1 328 ? 27.350 4.488 44.431 1.00 36.63 325 SER B N 1
ATOM 2460 C CA . SER A 1 328 ? 27.361 5.353 45.600 1.00 36.24 325 SER B CA 1
ATOM 2461 C C . SER A 1 328 ? 27.546 6.799 45.147 1.00 37.79 325 SER B C 1
ATOM 2462 O O . SER A 1 328 ? 28.384 7.079 44.293 1.00 40.70 325 SER B O 1
ATOM 2465 N N . PRO A 1 329 ? 26.745 7.720 45.704 1.00 40.13 326 PRO B N 1
ATOM 2466 C CA . PRO A 1 329 ? 26.871 9.139 45.395 1.00 36.46 326 PRO B CA 1
ATOM 2467 C C . PRO A 1 329 ? 27.926 9.836 46.253 1.00 36.46 326 PRO B C 1
ATOM 2468 O O . PRO A 1 329 ? 28.050 11.060 46.205 1.00 39.26 326 PRO B O 1
ATOM 2472 N N . HIS A 1 330 ? 28.677 9.063 47.032 1.00 37.84 327 HIS B N 1
ATOM 2473 C CA . HIS A 1 330 ? 29.716 9.631 47.890 1.00 43.80 327 HIS B CA 1
ATOM 2474 C C . HIS A 1 330 ? 31.086 9.032 47.597 1.00 47.47 327 HIS B C 1
ATOM 2475 O O . HIS A 1 330 ? 32.097 9.731 47.632 1.00 49.95 327 HIS B O 1
ATOM 2482 N N . ASN A 1 331 ? 31.112 7.735 47.307 1.00 50.38 328 ASN B N 1
ATOM 2483 C CA . ASN A 1 331 ? 32.357 7.036 47.022 1.00 45.26 328 ASN B CA 1
ATOM 2484 C C . ASN A 1 331 ? 32.360 6.457 45.612 1.00 48.47 328 ASN B C 1
ATOM 2485 O O . ASN A 1 331 ? 31.562 5.576 45.293 1.00 51.95 328 ASN B O 1
ATOM 2490 N N . GLU A 1 332 ? 33.266 6.955 44.776 1.00 50.34 329 GLU B N 1
ATOM 2491 C CA . GLU A 1 332 ? 33.309 6.603 43.356 1.00 55.14 329 GLU B CA 1
ATOM 2492 C C . GLU A 1 332 ? 33.595 5.128 43.074 1.00 52.56 329 GLU B C 1
ATOM 2493 O O . GLU A 1 332 ? 33.286 4.631 41.989 1.00 43.99 329 GLU B O 1
ATOM 2499 N N . THR A 1 333 ? 34.183 4.432 44.042 1.00 49.58 330 THR B N 1
ATOM 2500 C CA . THR A 1 333 ? 34.556 3.034 43.840 1.00 48.02 330 THR B CA 1
ATOM 2501 C C . THR A 1 333 ? 33.546 2.067 44.452 1.00 48.04 330 THR B C 1
ATOM 2502 O O . THR A 1 333 ? 33.796 0.863 44.516 1.00 50.19 330 THR B O 1
ATOM 2506 N N . ILE A 1 334 ? 32.408 2.592 44.896 1.00 42.71 331 ILE B N 1
ATOM 2507 C CA . ILE A 1 334 ? 31.400 1.765 45.559 1.00 40.90 331 ILE B CA 1
ATOM 2508 C C . ILE A 1 334 ? 30.158 1.530 44.690 1.00 41.62 331 ILE B C 1
ATOM 2509 O O . ILE A 1 334 ? 29.574 2.468 44.145 1.00 34.38 331 ILE B O 1
ATOM 2514 N N . LEU A 1 335 ? 29.764 0.265 44.574 1.00 40.72 332 LEU B N 1
ATOM 2515 C CA . LEU A 1 335 ? 28.652 -0.133 43.719 1.00 37.82 332 LEU B CA 1
ATOM 2516 C C . LEU A 1 335 ? 27.726 -1.063 44.492 1.00 34.01 332 LEU B C 1
ATOM 2517 O O . LEU A 1 335 ? 28.188 -1.884 45.282 1.00 35.47 332 LEU B O 1
ATOM 2522 N N . ALA A 1 336 ? 26.423 -0.937 44.259 1.00 33.12 333 ALA B N 1
ATOM 2523 C CA . ALA A 1 336 ? 25.444 -1.830 44.875 1.00 29.01 333 ALA B CA 1
ATOM 2524 C C . ALA A 1 336 ? 24.499 -2.433 43.840 1.00 29.56 333 ALA B C 1
ATOM 2525 O O . ALA A 1 336 ? 24.165 -1.794 42.841 1.00 27.38 333 ALA B O 1
ATOM 2527 N N . SER A 1 337 ? 24.069 -3.667 44.092 1.00 30.83 334 SER B N 1
ATOM 2528 C CA . SER A 1 337 ? 23.163 -4.369 43.192 1.00 29.18 334 SER B CA 1
ATOM 2529 C C . SER A 1 337 ? 22.213 -5.268 43.969 1.00 31.84 334 SER B C 1
ATOM 2530 O O . SER A 1 337 ? 22.603 -5.887 44.959 1.00 34.17 334 SER B O 1
ATOM 2533 N N . SER A 1 338 ? 20.967 -5.339 43.509 1.00 31.50 335 SER B N 1
ATOM 2534 C CA . SER A 1 338 ? 19.945 -6.149 44.160 1.00 34.89 335 SER B CA 1
ATOM 2535 C C . SER A 1 338 ? 19.205 -6.996 43.132 1.00 40.15 335 SER B C 1
ATOM 2536 O O . SER A 1 338 ? 19.242 -6.701 41.935 1.00 43.17 335 SER B O 1
ATOM 2539 N N . GLY A 1 339 ? 18.524 -8.040 43.597 1.00 32.52 336 GLY B N 1
ATOM 2540 C CA . GLY A 1 339 ? 17.771 -8.895 42.689 1.00 35.90 336 GLY B CA 1
ATOM 2541 C C . GLY A 1 339 ? 16.790 -9.863 43.320 1.00 36.83 336 GLY B C 1
ATOM 2542 O O . GLY A 1 339 ? 16.263 -9.622 44.406 1.00 30.42 336 GLY B O 1
ATOM 2543 N N . THR A 1 340 ? 16.553 -10.970 42.624 1.00 41.54 337 THR B N 1
ATOM 2544 C CA . THR A 1 340 ? 15.555 -11.947 43.038 1.00 43.79 337 THR B CA 1
ATOM 2545 C C . THR A 1 340 ? 16.055 -12.849 44.163 1.00 39.79 337 THR B C 1
ATOM 2546 O O . THR A 1 340 ? 15.257 -13.447 44.885 1.00 48.14 337 THR B O 1
ATOM 2550 N N . ASP A 1 341 ? 17.372 -12.943 44.320 1.00 39.67 338 ASP B N 1
ATOM 2551 C CA . ASP A 1 341 ? 17.946 -13.757 45.389 1.00 40.57 338 ASP B CA 1
ATOM 2552 C C . ASP A 1 341 ? 17.759 -13.103 46.758 1.00 43.11 338 ASP B C 1
ATOM 2553 O O . ASP A 1 341 ? 18.298 -13.575 47.762 1.00 47.79 338 ASP B O 1
ATOM 2558 N N . ARG A 1 342 ? 16.997 -12.011 46.780 1.00 37.95 339 ARG B N 1
ATOM 2559 C CA . ARG A 1 342 ? 16.620 -11.328 48.017 1.00 32.57 339 ARG B CA 1
ATOM 2560 C C . ARG A 1 342 ? 17.810 -10.681 48.712 1.00 37.53 339 ARG B C 1
ATOM 2561 O O . ARG A 1 342 ? 17.737 -10.344 49.892 1.00 43.42 339 ARG B O 1
ATOM 2569 N N . ARG A 1 343 ? 18.903 -10.506 47.978 1.00 38.62 340 ARG B N 1
ATOM 2570 C CA . ARG A 1 343 ? 20.124 -9.960 48.552 1.00 36.22 340 ARG B CA 1
ATOM 2571 C C . ARG A 1 343 ? 20.502 -8.638 47.905 1.00 34.53 340 ARG B C 1
ATOM 2572 O O . ARG A 1 343 ? 20.261 -8.420 46.718 1.00 38.26 340 ARG B O 1
ATOM 2580 N N . LEU A 1 344 ? 21.093 -7.752 48.693 1.00 34.32 341 LEU B N 1
ATOM 2581 C CA . LEU A 1 344 ? 21.666 -6.535 48.151 1.00 33.13 341 LEU B CA 1
ATOM 2582 C C . LEU A 1 344 ? 23.167 -6.563 48.400 1.00 34.63 341 LEU B C 1
ATOM 2583 O O . LEU A 1 344 ? 23.621 -6.528 49.546 1.00 27.94 341 LEU B O 1
ATOM 2588 N N . ASN A 1 345 ? 23.930 -6.651 47.315 1.00 34.11 342 ASN B N 1
ATOM 2589 C CA . ASN A 1 345 ? 25.381 -6.740 47.391 1.00 27.33 342 ASN B CA 1
ATOM 2590 C C . ASN A 1 345 ? 26.036 -5.387 47.184 1.00 33.06 342 ASN B C 1
ATOM 2591 O O . ASN A 1 345 ? 25.647 -4.628 46.294 1.00 29.76 342 ASN B O 1
ATOM 2596 N N . VAL A 1 346 ? 27.032 -5.089 48.014 1.00 33.03 343 VAL B N 1
ATOM 2597 C CA . VAL A 1 346 ? 27.812 -3.869 47.865 1.00 31.74 343 VAL B CA 1
ATOM 2598 C C . VAL A 1 346 ? 29.235 -4.218 47.433 1.00 38.53 343 VAL B C 1
ATOM 2599 O O . VAL A 1 346 ? 29.894 -5.055 48.054 1.00 35.55 343 VAL B O 1
ATOM 2603 N N . TRP A 1 347 ? 29.694 -3.579 46.360 1.00 37.67 344 TRP B N 1
ATOM 2604 C CA . TRP A 1 347 ? 30.999 -3.883 45.785 1.00 40.26 344 TRP B CA 1
ATOM 2605 C C . TRP A 1 347 ? 31.976 -2.718 45.928 1.00 43.50 344 TRP B C 1
ATOM 2606 O O . TRP A 1 347 ? 31.583 -1.551 45.857 1.00 42.31 344 TRP B O 1
ATOM 2617 N N . ASP A 1 348 ? 33.250 -3.051 46.119 1.00 42.53 345 ASP B N 1
ATOM 2618 C CA . ASP A 1 348 ? 34.317 -2.059 46.189 1.00 42.51 345 ASP B CA 1
ATOM 2619 C C . ASP A 1 348 ? 35.336 -2.323 45.083 1.00 47.68 345 ASP B C 1
ATOM 2620 O O . ASP A 1 348 ? 36.175 -3.219 45.204 1.00 51.21 345 ASP B O 1
ATOM 2625 N N . LEU A 1 349 ? 35.255 -1.541 44.009 1.00 46.16 346 LEU B N 1
ATOM 2626 C CA . LEU A 1 349 ? 36.105 -1.739 42.833 1.00 46.36 346 LEU B CA 1
ATOM 2627 C C . LEU A 1 349 ? 37.594 -1.705 43.157 1.00 48.81 346 LEU B C 1
ATOM 2628 O O . LEU A 1 349 ? 38.398 -2.339 42.472 1.00 48.37 346 LEU B O 1
ATOM 2633 N N . SER A 1 350 ? 37.959 -0.964 44.200 1.00 46.89 347 SER B N 1
ATOM 2634 C CA . SER A 1 350 ? 39.364 -0.780 44.546 1.00 48.11 347 SER B CA 1
ATOM 2635 C C . SER A 1 350 ? 40.018 -2.065 45.054 1.00 49.01 347 SER B C 1
ATOM 2636 O O . SER A 1 350 ? 41.232 -2.114 45.249 1.00 54.41 347 SER B O 1
ATOM 2639 N N . LYS A 1 351 ? 39.214 -3.103 45.262 1.00 46.38 348 LYS B N 1
ATOM 2640 C CA . LYS A 1 351 ? 39.729 -4.372 45.767 1.00 46.23 348 LYS B CA 1
ATOM 2641 C C . LYS A 1 351 ? 39.694 -5.482 44.714 1.00 48.36 348 LYS B C 1
ATOM 2642 O O . LYS A 1 351 ? 39.882 -6.655 45.035 1.00 46.46 348 LYS B O 1
ATOM 2648 N N . ILE A 1 352 ? 39.459 -5.106 43.460 1.00 50.26 349 ILE B N 1
ATOM 2649 C CA . ILE A 1 352 ? 39.450 -6.065 42.356 1.00 57.11 349 ILE B CA 1
ATOM 2650 C C . ILE A 1 352 ? 40.846 -6.627 42.093 1.00 65.88 349 ILE B C 1
ATOM 2651 O O . ILE A 1 352 ? 41.835 -5.894 42.122 1.00 68.35 349 ILE B O 1
ATOM 2656 N N . GLY A 1 353 ? 40.918 -7.933 41.843 1.00 71.46 350 GLY B N 1
ATOM 2657 C CA . GLY A 1 353 ? 42.175 -8.589 41.486 1.00 72.52 350 GLY B CA 1
ATOM 2658 C C . GLY A 1 353 ? 43.107 -8.806 42.662 1.00 73.35 350 GLY B C 1
ATOM 2659 O O . GLY A 1 353 ? 44.174 -9.403 42.520 1.00 76.65 350 GLY B O 1
ATOM 2660 N N . GLU A 1 354 ? 42.696 -8.316 43.826 1.00 73.08 351 GLU B N 1
ATOM 2661 C CA . GLU A 1 354 ? 43.478 -8.437 45.050 1.00 74.11 351 GLU B CA 1
ATOM 2662 C C . GLU A 1 354 ? 43.512 -9.882 45.553 1.00 75.21 351 GLU B C 1
ATOM 2663 O O . GLU A 1 354 ? 42.530 -10.614 45.431 1.00 74.28 351 GLU B O 1
ATOM 2669 N N . GLU A 1 355 ? 44.651 -10.289 46.105 1.00 81.63 352 GLU B N 1
ATOM 2670 C CA . GLU A 1 355 ? 44.839 -11.661 46.572 1.00 84.80 352 GLU B CA 1
ATOM 2671 C C . GLU A 1 355 ? 44.111 -11.922 47.889 1.00 79.75 352 GLU B C 1
ATOM 2672 O O . GLU A 1 355 ? 43.935 -11.015 48.701 1.00 79.68 352 GLU B O 1
ATOM 2678 N N . GLN A 1 356 ? 43.693 -13.168 48.091 0.50 76.85 353 GLN B N 1
ATOM 2679 C CA . GLN A 1 356 ? 42.970 -13.551 49.298 0.50 73.94 353 GLN B CA 1
ATOM 2680 C C . GLN A 1 356 ? 43.214 -15.014 49.658 0.50 73.03 353 GLN B C 1
ATOM 2681 O O . GLN A 1 356 ? 43.569 -15.823 48.801 1.00 67.43 353 GLN B O 1
ATOM 2687 N N . SER A 1 357 ? 43.020 -15.346 50.931 1.00 74.49 354 SER B N 1
ATOM 2688 C CA . SER A 1 357 ? 43.183 -16.717 51.404 1.00 79.50 354 SER B CA 1
ATOM 2689 C C . SER A 1 357 ? 42.078 -17.623 50.866 1.00 83.41 354 SER B C 1
ATOM 2690 O O . SER A 1 357 ? 41.121 -17.149 50.253 1.00 87.27 354 SER B O 1
ATOM 2693 N N . ALA A 1 358 ? 42.215 -18.925 51.100 1.00 86.00 355 ALA B N 1
ATOM 2694 C CA . ALA A 1 358 ? 41.244 -19.901 50.613 1.00 85.41 355 ALA B CA 1
ATOM 2695 C C . ALA A 1 358 ? 39.929 -19.833 51.385 1.00 85.28 355 ALA B C 1
ATOM 2696 O O . ALA A 1 358 ? 38.857 -20.035 50.817 1.00 85.46 355 ALA B O 1
ATOM 2698 N N . GLU A 1 359 ? 40.018 -19.546 52.680 0.50 86.83 356 GLU B N 1
ATOM 2699 C CA . GLU A 1 359 ? 38.833 -19.448 53.526 0.50 88.99 356 GLU B CA 1
ATOM 2700 C C . GLU A 1 359 ? 38.011 -18.200 53.208 0.50 88.88 356 GLU B C 1
ATOM 2701 O O . GLU A 1 359 ? 36.797 -18.178 53.413 1.00 91.39 356 GLU B O 1
ATOM 2707 N N . ASP A 1 360 ? 38.678 -17.166 52.704 1.00 86.90 357 ASP B N 1
ATOM 2708 C CA . ASP A 1 360 ? 38.000 -15.934 52.313 1.00 83.15 357 ASP B CA 1
ATOM 2709 C C . ASP A 1 360 ? 37.477 -16.013 50.884 1.00 80.52 357 ASP B C 1
ATOM 2710 O O . ASP A 1 360 ? 36.460 -15.403 50.553 1.00 83.06 357 ASP B O 1
ATOM 2715 N N . ALA A 1 361 ? 38.174 -16.770 50.042 1.00 77.27 358 ALA B N 1
ATOM 2716 C CA . ALA A 1 361 ? 37.784 -16.917 48.644 1.00 74.53 358 ALA B CA 1
ATOM 2717 C C . ALA A 1 361 ? 36.527 -17.768 48.504 1.00 70.26 358 ALA B C 1
ATOM 2718 O O . ALA A 1 361 ? 35.872 -17.752 47.462 1.00 67.36 358 ALA B O 1
ATOM 2720 N N . GLU A 1 362 ? 36.195 -18.507 49.557 0.50 69.11 359 GLU B N 1
ATOM 2721 C CA . GLU A 1 362 ? 35.000 -19.341 49.562 0.50 70.72 359 GLU B CA 1
ATOM 2722 C C . GLU A 1 362 ? 33.741 -18.502 49.743 0.50 68.28 359 GLU B C 1
ATOM 2723 O O . GLU A 1 362 ? 32.645 -18.930 49.387 1.00 69.35 359 GLU B O 1
ATOM 2729 N N . ASP A 1 363 ? 33.906 -17.305 50.296 0.50 67.28 360 ASP B N 1
ATOM 2730 C CA . ASP A 1 363 ? 32.779 -16.414 50.547 0.50 64.03 360 ASP B CA 1
ATOM 2731 C C . ASP A 1 363 ? 32.477 -15.524 49.346 0.50 63.62 360 ASP B C 1
ATOM 2732 O O . ASP A 1 363 ? 31.375 -14.994 49.218 1.00 68.42 360 ASP B O 1
ATOM 2737 N N . GLY A 1 364 ? 33.459 -15.366 48.466 1.00 62.31 361 GLY B N 1
ATOM 2738 C CA . GLY A 1 364 ? 33.277 -14.565 47.262 1.00 57.36 361 GLY B CA 1
ATOM 2739 C C . GLY A 1 364 ? 34.524 -13.807 46.851 1.00 54.70 361 GLY B C 1
ATOM 2740 O O . GLY A 1 364 ? 35.547 -13.870 47.535 1.00 57.42 361 GLY B O 1
ATOM 2741 N N . PRO A 1 365 ? 34.444 -13.077 45.728 1.00 53.01 362 PRO B N 1
ATOM 2742 C CA . PRO A 1 365 ? 35.566 -12.310 45.202 1.00 49.30 362 PRO B CA 1
ATOM 2743 C C . PRO A 1 365 ? 35.959 -11.191 46.162 1.00 53.08 362 PRO B C 1
ATOM 2744 O O . PRO A 1 365 ? 35.148 -10.788 46.995 1.00 53.95 362 PRO B O 1
ATOM 2748 N N . PRO A 1 366 ? 37.202 -10.695 46.050 1.00 53.00 363 PRO B N 1
ATOM 2749 C CA . PRO A 1 366 ? 37.725 -9.678 46.962 1.00 48.61 363 PRO B CA 1
ATOM 2750 C C . PRO A 1 366 ? 36.955 -8.358 46.917 1.00 48.64 363 PRO B C 1
ATOM 2751 O O . PRO A 1 366 ? 36.941 -7.623 47.905 1.00 48.78 363 PRO B O 1
ATOM 2755 N N . GLU A 1 367 ? 36.321 -8.058 45.787 1.00 43.84 364 GLU B N 1
ATOM 2756 C CA . GLU A 1 367 ? 35.599 -6.795 45.640 1.00 47.04 364 GLU B CA 1
ATOM 2757 C C . GLU A 1 367 ? 34.231 -6.823 46.321 1.00 45.50 364 GLU B C 1
ATOM 2758 O O . GLU A 1 367 ? 33.547 -5.804 46.395 1.00 44.13 364 GLU B O 1
ATOM 2764 N N . LEU A 1 368 ? 33.837 -7.992 46.816 1.00 42.82 365 LEU B N 1
ATOM 2765 C CA . LEU A 1 368 ? 32.579 -8.122 47.537 1.00 40.84 365 LEU B CA 1
ATOM 2766 C C . LEU A 1 368 ? 32.726 -7.570 48.948 1.00 38.11 365 LEU B C 1
ATOM 2767 O O . LEU A 1 368 ? 33.339 -8.198 49.811 1.00 41.35 365 LEU B O 1
ATOM 2772 N N . LEU A 1 369 ? 32.150 -6.394 49.173 1.00 37.38 366 LEU B N 1
ATOM 2773 C CA . LEU A 1 369 ? 32.295 -5.687 50.437 1.00 33.90 366 LEU B CA 1
ATOM 2774 C C . LEU A 1 369 ? 31.281 -6.156 51.479 1.00 36.84 366 LEU B C 1
ATOM 2775 O O . LEU A 1 369 ? 31.630 -6.387 52.638 1.00 41.85 366 LEU B O 1
ATOM 2780 N N . PHE A 1 370 ? 30.026 -6.292 51.063 1.00 33.35 367 PHE B N 1
ATOM 2781 C CA . PHE A 1 370 ? 28.928 -6.479 52.004 1.00 32.26 367 PHE B CA 1
ATOM 2782 C C . PHE A 1 370 ? 27.728 -7.136 51.329 1.00 33.76 367 PHE B C 1
ATOM 2783 O O . PHE A 1 370 ? 27.373 -6.790 50.201 1.00 42.46 367 PHE B O 1
ATOM 2791 N N . ILE A 1 371 ? 27.108 -8.084 52.021 0.50 25.00 368 ILE B N 1
ATOM 2792 C CA . ILE A 1 371 ? 25.862 -8.666 51.549 0.50 22.90 368 ILE B CA 1
ATOM 2793 C C . ILE A 1 371 ? 24.751 -8.348 52.535 0.50 25.86 368 ILE B C 1
ATOM 2794 O O . ILE A 1 371 ? 24.771 -8.803 53.678 1.00 33.25 368 ILE B O 1
ATOM 2799 N N . HIS A 1 372 ? 23.788 -7.550 52.089 1.00 33.07 369 HIS B N 1
ATOM 2800 C CA . HIS A 1 372 ? 22.646 -7.193 52.918 1.00 29.73 369 HIS B CA 1
ATOM 2801 C C . HIS A 1 372 ? 21.589 -8.287 52.832 1.00 28.41 369 HIS B C 1
ATOM 2802 O O . HIS A 1 372 ? 21.024 -8.532 51.764 1.00 36.28 369 HIS B O 1
ATOM 2809 N N . GLY A 1 373 ? 21.330 -8.948 53.956 1.00 26.74 370 GLY B N 1
ATOM 2810 C CA . GLY A 1 373 ? 20.362 -10.040 53.995 1.00 27.39 370 GLY B CA 1
ATOM 2811 C C . GLY A 1 373 ? 19.186 -9.789 54.918 1.00 26.48 370 GLY B C 1
ATOM 2812 O O . GLY A 1 373 ? 18.758 -10.681 55.647 1.00 28.39 370 GLY B O 1
ATOM 2813 N N . GLY A 1 374 ? 18.652 -8.573 54.880 1.00 31.09 371 GLY B N 1
ATOM 2814 C CA . GLY A 1 374 ? 17.531 -8.211 55.740 1.00 34.65 371 GLY B CA 1
ATOM 2815 C C . GLY A 1 374 ? 16.172 -8.460 55.118 1.00 33.31 371 GLY B C 1
ATOM 2816 O O . GLY A 1 374 ? 15.157 -8.483 55.813 1.00 37.86 371 GLY B O 1
ATOM 2817 N N . HIS A 1 375 ? 16.147 -8.645 53.803 1.00 29.53 372 HIS B N 1
ATOM 2818 C CA . HIS A 1 375 ? 14.888 -8.848 53.102 1.00 27.99 372 HIS B CA 1
ATOM 2819 C C . HIS A 1 375 ? 14.547 -10.324 52.963 1.00 30.07 372 HIS B C 1
ATOM 2820 O O . HIS A 1 375 ? 15.430 -11.168 52.807 1.00 37.14 372 HIS B O 1
ATOM 2827 N N . THR A 1 376 ? 13.255 -10.622 53.026 1.00 27.46 373 THR B N 1
ATOM 2828 C CA . THR A 1 376 ? 12.779 -11.995 52.990 1.00 27.37 373 THR B CA 1
ATOM 2829 C C . THR A 1 376 ? 12.031 -12.289 51.692 1.00 28.00 373 THR B C 1
ATOM 2830 O O . THR A 1 376 ? 11.412 -13.343 51.545 1.00 28.46 373 THR B O 1
ATOM 2834 N N . ALA A 1 377 ? 12.097 -11.346 50.756 1.00 21.82 374 ALA B N 1
ATOM 2835 C CA . ALA A 1 377 ? 11.549 -11.530 49.417 1.00 25.86 374 ALA B CA 1
ATOM 2836 C C . ALA A 1 377 ? 12.346 -10.699 48.417 1.00 30.63 374 ALA B C 1
ATOM 2837 O O . ALA A 1 377 ? 13.216 -9.917 48.804 1.00 31.13 374 ALA B O 1
ATOM 2839 N N . LYS A 1 378 ? 12.053 -10.875 47.132 1.00 32.31 375 LYS B N 1
ATOM 2840 C CA . LYS A 1 378 ? 12.763 -10.157 46.082 1.00 34.42 375 LYS B CA 1
ATOM 2841 C C . LYS A 1 378 ? 12.814 -8.661 46.363 1.00 33.08 375 LYS B C 1
ATOM 2842 O O . LYS A 1 378 ? 11.815 -8.064 46.756 1.00 35.79 375 LYS B O 1
ATOM 2848 N N . ILE A 1 379 ? 13.984 -8.062 46.163 1.00 31.85 376 ILE B N 1
ATOM 2849 C CA . ILE A 1 379 ? 14.136 -6.618 46.274 1.00 29.76 376 ILE B CA 1
ATOM 2850 C C . ILE A 1 379 ? 13.778 -5.963 44.943 1.00 33.35 376 ILE B C 1
ATOM 2851 O O . ILE A 1 379 ? 14.385 -6.258 43.915 1.00 42.73 376 ILE B O 1
ATOM 2856 N N . SER A 1 380 ? 12.782 -5.081 44.968 1.00 38.43 377 SER B N 1
ATOM 2857 C CA . SER A 1 380 ? 12.271 -4.449 43.750 1.00 34.49 377 SER B CA 1
ATOM 2858 C C . SER A 1 380 ? 13.070 -3.217 43.347 1.00 32.73 377 SER B C 1
ATOM 2859 O O . SER A 1 380 ? 13.128 -2.862 42.170 1.00 37.63 377 SER B O 1
ATOM 2862 N N . ASP A 1 381 ? 13.677 -2.563 44.330 1.00 33.50 378 ASP B N 1
ATOM 2863 C CA . ASP A 1 381 ? 14.421 -1.337 44.090 1.00 33.28 378 ASP B CA 1
ATOM 2864 C C . ASP A 1 381 ? 15.130 -0.940 45.370 1.00 32.31 378 ASP B C 1
ATOM 2865 O O . ASP A 1 381 ? 14.793 -1.425 46.450 1.00 33.22 378 ASP B O 1
ATOM 2870 N N . PHE A 1 382 ? 16.120 -0.065 45.244 1.00 29.62 379 PHE B N 1
ATOM 2871 C CA . PHE A 1 382 ? 16.778 0.519 46.401 1.00 31.51 379 PHE B CA 1
ATOM 2872 C C . PHE A 1 382 ? 17.326 1.883 46.022 1.00 29.86 379 PHE B C 1
ATOM 2873 O O . PHE A 1 382 ? 17.326 2.246 44.846 1.00 23.40 379 PHE B O 1
ATOM 2881 N N . SER A 1 383 ? 17.789 2.635 47.016 1.00 25.35 380 SER B N 1
ATOM 2882 C CA . SER A 1 383 ? 18.240 3.999 46.784 1.00 26.87 380 SER B CA 1
ATOM 2883 C C . SER A 1 383 ? 19.300 4.437 47.790 1.00 31.11 380 SER B C 1
ATOM 2884 O O . SER A 1 383 ? 19.109 4.331 49.004 1.00 29.82 380 SER B O 1
ATOM 2887 N N . TRP A 1 384 ? 20.421 4.929 47.272 1.00 29.80 381 TRP B N 1
ATOM 2888 C CA . TRP A 1 384 ? 21.470 5.487 48.108 1.00 28.47 381 TRP B CA 1
ATOM 2889 C C . TRP A 1 384 ? 21.036 6.853 48.629 1.00 33.28 381 TRP B C 1
ATOM 2890 O O . TRP A 1 384 ? 20.587 7.703 47.858 1.00 31.98 381 TRP B O 1
ATOM 2901 N N . ASN A 1 385 ? 21.175 7.061 49.933 1.00 30.66 382 ASN B N 1
ATOM 2902 C CA . ASN A 1 385 ? 20.888 8.356 50.530 1.00 31.20 382 ASN B CA 1
ATOM 2903 C C . ASN A 1 385 ? 21.921 9.388 50.097 1.00 30.69 382 ASN B C 1
ATOM 2904 O O . ASN A 1 385 ? 23.117 9.181 50.281 1.00 33.63 382 ASN B O 1
ATOM 2909 N N . PRO A 1 386 ? 21.457 10.508 49.522 1.00 34.59 383 PRO B N 1
ATOM 2910 C CA . PRO A 1 386 ? 22.350 11.508 48.950 1.00 33.47 383 PRO B CA 1
ATOM 2911 C C . PRO A 1 386 ? 22.955 12.441 49.995 1.00 31.55 383 PRO B C 1
ATOM 2912 O O . PRO A 1 386 ? 23.872 13.197 49.681 1.00 29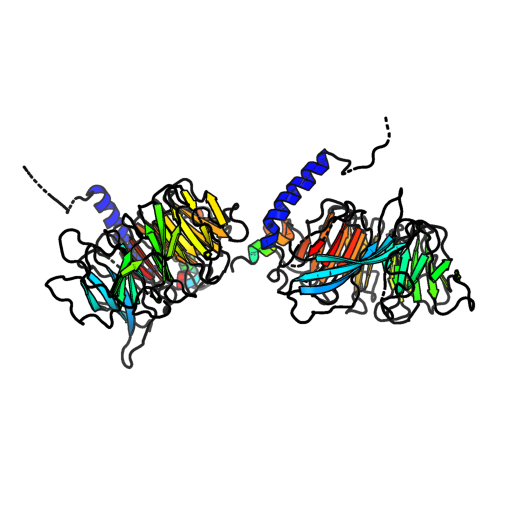.47 383 PRO B O 1
ATOM 2916 N N . ASN A 1 387 ? 22.452 12.378 51.224 1.00 30.45 384 ASN B N 1
ATOM 2917 C CA . ASN A 1 387 ? 22.878 13.299 52.275 1.00 35.04 384 ASN B CA 1
ATOM 2918 C C . ASN A 1 387 ? 23.616 12.624 53.424 1.00 38.64 384 ASN B C 1
ATOM 2919 O O . ASN A 1 387 ? 24.403 13.261 54.121 1.00 43.28 384 ASN B O 1
ATOM 2924 N N . GLU A 1 388 ? 23.346 11.338 53.624 1.00 41.89 385 GLU B N 1
ATOM 2925 C CA . GLU A 1 388 ? 24.032 10.554 54.643 1.00 36.89 385 GLU B CA 1
ATOM 2926 C C . GLU A 1 388 ? 24.782 9.392 54.009 1.00 36.54 385 GLU B C 1
ATOM 2927 O O . GLU A 1 388 ? 24.169 8.424 53.561 1.00 40.70 385 GLU B O 1
ATOM 2933 N N . PRO A 1 389 ? 26.118 9.488 53.967 1.00 39.27 386 PRO B N 1
ATOM 2934 C CA . PRO A 1 389 ? 26.955 8.454 53.370 1.00 37.90 386 PRO B CA 1
ATOM 2935 C C . PRO A 1 389 ? 26.646 7.064 53.918 1.00 35.40 386 PRO B C 1
ATOM 2936 O O . PRO A 1 389 ? 26.468 6.898 55.126 1.00 31.21 386 PRO B O 1
ATOM 2940 N N . TRP A 1 390 ? 26.565 6.087 53.016 1.00 35.72 387 TRP B N 1
ATOM 2941 C CA . TRP A 1 390 ? 26.395 4.676 53.376 1.00 35.56 387 TRP B CA 1
ATOM 2942 C C . TRP A 1 390 ? 24.998 4.304 53.878 1.00 36.30 387 TRP B C 1
ATOM 2943 O O . TRP A 1 390 ? 24.756 3.161 54.265 1.00 45.59 387 TRP B O 1
ATOM 2954 N N . VAL A 1 391 ? 24.081 5.263 53.868 1.00 32.30 388 VAL B N 1
ATOM 2955 C CA . VAL A 1 391 ? 22.696 4.974 54.212 1.00 34.56 388 VAL B CA 1
ATOM 2956 C C . VAL A 1 391 ? 21.918 4.594 52.956 1.00 34.81 388 VAL B C 1
ATOM 2957 O O . VAL A 1 391 ? 21.938 5.316 51.958 1.00 28.08 388 VAL B O 1
ATOM 2961 N N . ILE A 1 392 ? 21.253 3.445 53.006 1.00 28.97 389 ILE B N 1
ATOM 2962 C CA . ILE A 1 392 ? 20.486 2.957 51.872 1.00 29.22 389 ILE B CA 1
ATOM 2963 C C . ILE A 1 392 ? 19.049 2.660 52.277 1.00 32.14 389 ILE B C 1
ATOM 2964 O O . ILE A 1 392 ? 18.769 2.364 53.439 1.00 26.76 389 ILE B O 1
ATOM 2969 N N . CYS A 1 393 ? 18.139 2.765 51.313 1.00 29.92 390 CYS B N 1
ATOM 2970 C CA . CYS A 1 393 ? 16.778 2.293 51.502 1.00 25.36 390 CYS B CA 1
ATOM 2971 C C . CYS A 1 393 ? 16.435 1.301 50.408 1.00 23.56 390 CYS B C 1
ATOM 2972 O O . CYS A 1 393 ? 16.558 1.609 49.225 1.00 26.36 390 CYS B O 1
ATOM 2975 N N . SER A 1 394 ? 16.014 0.108 50.810 1.00 26.26 391 SER B N 1
ATOM 2976 C CA . SER A 1 394 ? 15.599 -0.923 49.864 1.00 25.71 391 SER B CA 1
ATOM 2977 C C . SER A 1 394 ? 14.173 -1.367 50.161 1.00 28.44 391 SER B C 1
ATOM 2978 O O . SER A 1 394 ? 13.712 -1.284 51.303 1.00 26.75 391 SER B O 1
ATOM 2981 N N . VAL A 1 395 ? 13.477 -1.827 49.125 1.00 27.25 392 VAL B N 1
ATOM 2982 C CA . VAL A 1 395 ? 12.099 -2.287 49.263 1.00 20.34 392 VAL B CA 1
ATOM 2983 C C . VAL A 1 395 ? 11.908 -3.653 48.615 1.00 25.26 392 VAL B C 1
ATOM 2984 O O . VAL A 1 395 ? 12.386 -3.897 47.506 1.00 28.60 392 VAL B O 1
ATOM 2988 N N . SER A 1 396 ? 11.206 -4.542 49.311 1.00 26.98 393 SER B N 1
ATOM 2989 C CA . SER A 1 396 ? 10.989 -5.899 48.820 1.00 27.51 393 SER B CA 1
ATOM 2990 C C . SER A 1 396 ? 9.520 -6.162 48.496 1.00 31.39 393 SER B C 1
ATOM 2991 O O . SER A 1 396 ? 8.636 -5.419 48.925 1.00 32.24 393 SER B O 1
ATOM 2994 N N . GLU A 1 397 ? 9.270 -7.229 47.741 1.00 32.88 394 GLU B N 1
ATOM 2995 C CA . GLU A 1 397 ? 7.928 -7.543 47.249 1.00 33.91 394 GLU B CA 1
ATOM 2996 C C . GLU A 1 397 ? 6.968 -7.958 48.355 1.00 33.90 394 GLU B C 1
ATOM 2997 O O . GLU A 1 397 ? 5.768 -8.104 48.116 1.00 38.60 394 GLU B O 1
ATOM 3003 N N . ASP A 1 398 ? 7.494 -8.158 49.558 1.00 28.22 395 ASP B N 1
ATOM 3004 C CA . ASP A 1 398 ? 6.669 -8.595 50.681 1.00 30.20 395 ASP B CA 1
ATOM 3005 C C . ASP A 1 398 ? 6.275 -7.445 51.603 1.00 30.28 395 ASP B C 1
ATOM 3006 O O . ASP A 1 398 ? 6.052 -7.649 52.798 1.00 31.00 395 ASP B O 1
ATOM 3011 N N . ASN A 1 399 ? 6.205 -6.240 51.035 1.00 31.23 396 ASN B N 1
ATOM 3012 C CA . ASN A 1 399 ? 5.723 -5.039 51.735 1.00 31.84 396 ASN B CA 1
ATOM 3013 C C . ASN A 1 399 ? 6.748 -4.335 52.626 1.00 34.41 396 ASN B C 1
ATOM 3014 O O . ASN A 1 399 ? 6.479 -3.256 53.159 1.00 36.32 396 ASN B O 1
ATOM 3019 N N . ILE A 1 400 ? 7.920 -4.941 52.780 1.00 31.32 397 ILE B N 1
ATOM 3020 C CA . ILE A 1 400 ? 8.939 -4.412 53.676 1.00 33.50 397 ILE B CA 1
ATOM 3021 C C . ILE A 1 400 ? 9.770 -3.306 53.032 1.00 32.63 397 ILE B C 1
ATOM 3022 O O . ILE A 1 400 ? 10.138 -3.390 51.862 1.00 34.02 397 ILE B O 1
ATOM 3035 N N . GLN A 1 402 ? 13.337 -1.090 54.137 1.00 30.16 399 GLN B N 1
ATOM 3036 C CA . GLN A 1 402 ? 14.400 -0.994 55.127 1.00 34.12 399 GLN B CA 1
ATOM 3037 C C . GLN A 1 402 ? 15.327 0.180 54.856 1.00 24.94 399 GLN B C 1
ATOM 3038 O O . GLN A 1 402 ? 15.862 0.320 53.759 1.00 31.69 399 GLN B O 1
ATOM 3044 N N . ILE A 1 403 ? 15.498 1.030 55.858 0.50 17.08 400 ILE B N 1
ATOM 3045 C CA . ILE A 1 403 ? 16.508 2.070 55.805 0.50 14.38 400 ILE B CA 1
ATOM 3046 C C . ILE A 1 403 ? 17.657 1.589 56.670 0.50 19.72 400 ILE B C 1
ATOM 3047 O O . ILE A 1 403 ? 17.481 1.346 57.862 1.00 24.24 400 ILE B O 1
ATOM 3052 N N . TRP A 1 404 ? 18.829 1.423 56.069 1.00 20.36 401 TRP B N 1
ATOM 3053 C CA . TRP A 1 404 ? 19.933 0.808 56.786 1.00 24.86 401 TRP B CA 1
ATOM 3054 C C . TRP A 1 404 ? 21.300 1.382 56.435 1.00 33.02 401 TRP B C 1
ATOM 3055 O O . TRP A 1 404 ? 21.470 2.049 55.412 1.00 28.88 401 TRP B O 1
ATOM 3066 N N . GLN A 1 405 ? 22.268 1.120 57.309 1.00 35.06 402 GLN B N 1
ATOM 3067 C CA . GLN A 1 405 ? 23.623 1.615 57.130 1.00 30.89 402 GLN B CA 1
ATOM 3068 C C . GLN A 1 405 ? 24.654 0.627 57.647 1.00 35.39 402 GLN B C 1
ATOM 3069 O O . GLN A 1 405 ? 24.658 0.262 58.825 1.00 42.39 402 GLN B O 1
ATOM 3083 N N . ALA A 1 407 ? 28.092 -1.002 58.964 1.00 38.04 404 ALA B N 1
ATOM 3084 C CA . ALA A 1 407 ? 28.966 -0.603 60.068 1.00 33.66 404 ALA B CA 1
ATOM 3085 C C . ALA A 1 407 ? 30.231 0.054 59.532 1.00 33.95 404 ALA B C 1
ATOM 3086 O O . ALA A 1 407 ? 30.865 -0.466 58.613 1.00 35.96 404 ALA B O 1
ATOM 3088 N N . GLU A 1 408 ? 30.590 1.201 60.102 1.00 37.91 405 GLU B N 1
ATOM 3089 C CA . GLU A 1 408 ? 31.782 1.933 59.679 1.00 48.34 405 GLU B CA 1
ATOM 3090 C C . GLU A 1 408 ? 32.995 1.017 59.703 1.00 48.64 405 GLU B C 1
ATOM 3091 O O . GLU A 1 408 ? 33.803 1.003 58.774 1.00 46.53 405 GLU B O 1
ATOM 3097 N N . ASN A 1 409 ? 33.097 0.250 60.782 1.00 50.15 406 ASN B N 1
ATOM 3098 C CA . ASN A 1 409 ? 34.118 -0.769 60.960 1.00 52.19 406 ASN B CA 1
ATOM 3099 C C . ASN A 1 409 ? 34.438 -1.561 59.689 1.00 54.74 406 ASN B C 1
ATOM 3100 O O . ASN A 1 409 ? 35.539 -2.093 59.540 1.00 58.44 406 ASN B O 1
ATOM 3105 N N . ILE A 1 410 ? 33.480 -1.629 58.769 1.00 53.83 407 ILE B N 1
ATOM 3106 C CA . ILE A 1 410 ? 33.615 -2.486 57.592 1.00 51.65 407 ILE B CA 1
ATOM 3107 C C . ILE A 1 410 ? 34.180 -1.795 56.346 1.00 51.40 407 ILE B C 1
ATOM 3108 O O . ILE A 1 410 ? 34.928 -2.407 55.584 1.00 50.42 407 ILE B O 1
ATOM 3113 N N . TYR A 1 411 ? 33.829 -0.530 56.132 1.00 54.09 408 TYR B N 1
ATOM 3114 C CA . TYR A 1 411 ? 34.330 0.190 54.959 1.00 54.38 408 TYR B CA 1
ATOM 3115 C C . TYR A 1 411 ? 35.540 1.072 55.259 1.00 58.73 408 TYR B C 1
ATOM 3116 O O . TYR A 1 411 ? 36.391 1.288 54.394 1.00 53.55 408 TYR B O 1
ATOM 3125 N N . ASN A 1 412 ? 35.611 1.579 56.485 1.00 65.80 409 ASN B N 1
ATOM 3126 C CA . ASN A 1 412 ? 36.697 2.463 56.892 1.00 73.78 409 ASN B CA 1
ATOM 3127 C C . ASN A 1 412 ? 37.627 1.815 57.914 1.00 77.14 409 ASN B C 1
ATOM 3128 O O . ASN A 1 412 ? 37.175 1.288 58.931 1.00 76.61 409 ASN B O 1
ATOM 3133 N N . ASP A 1 413 ? 38.927 1.854 57.638 1.00 85.94 410 ASP B N 1
ATOM 3134 C CA . ASP A 1 413 ? 39.917 1.279 58.543 1.00 92.84 410 ASP B CA 1
ATOM 3135 C C . ASP A 1 413 ? 40.045 2.104 59.823 1.00 92.63 410 ASP B C 1
ATOM 3136 O O . ASP A 1 413 ? 40.965 1.903 60.617 1.00 89.69 410 ASP B O 1
ATOM 3141 N N . ASP B 2 1 ? 48.869 -4.656 69.567 1.00 94.48 24 ASP E N 1
ATOM 3142 C CA . ASP B 2 1 ? 47.600 -4.676 68.783 1.00 96.15 24 ASP E CA 1
ATOM 3143 C C . ASP B 2 1 ? 46.389 -4.312 69.635 1.00 95.07 24 ASP E C 1
ATOM 3144 O O . ASP B 2 1 ? 46.413 -4.446 70.860 1.00 95.28 24 ASP E O 1
ATOM 3149 N N . ASN B 2 2 ? 45.331 -3.854 68.973 1.00 91.97 25 ASN E N 1
ATOM 3150 C CA . ASN B 2 2 ? 44.086 -3.508 69.649 1.00 88.59 25 ASN E CA 1
ATOM 3151 C C . ASN B 2 2 ? 42.964 -4.489 69.320 1.00 88.09 25 ASN E C 1
ATOM 3152 O O . ASN B 2 2 ? 43.061 -5.260 68.367 1.00 84.98 25 ASN E O 1
ATOM 3157 N N . ILE B 2 3 ? 41.899 -4.447 70.115 1.00 89.75 26 ILE E N 1
ATOM 3158 C CA . ILE B 2 3 ? 40.789 -5.389 69.979 1.00 92.77 26 ILE E CA 1
ATOM 3159 C C . ILE B 2 3 ? 39.953 -5.192 68.717 1.00 95.02 26 ILE E C 1
ATOM 3160 O O . ILE B 2 3 ? 39.379 -6.149 68.198 1.00 96.64 26 ILE E O 1
ATOM 3165 N N . GLN B 2 4 ? 39.876 -3.958 68.226 1.00 96.50 27 GLN E N 1
ATOM 3166 C CA . GLN B 2 4 ? 39.154 -3.699 66.987 1.00 97.50 27 GLN E CA 1
ATOM 3167 C C . GLN B 2 4 ? 39.854 -4.398 65.827 1.00 97.70 27 GLN E C 1
ATOM 3168 O O . GLN B 2 4 ? 39.204 -4.983 64.961 1.00 100.44 27 GLN E O 1
ATOM 3174 N N . GLY B 2 5 ? 41.182 -4.347 65.829 1.00 96.21 28 GLY E N 1
ATOM 3175 C CA . GLY B 2 5 ? 41.983 -5.022 64.813 1.00 94.38 28 GLY E CA 1
ATOM 3176 C C . GLY B 2 5 ? 41.806 -6.529 64.848 1.00 94.10 28 GLY E C 1
ATOM 3177 O O . GLY B 2 5 ? 42.064 -7.214 63.859 1.00 95.03 28 GLY E O 1
ATOM 3178 N N . ILE B 2 6 ? 41.364 -7.043 65.992 1.00 93.53 29 ILE E N 1
ATOM 3179 C CA . ILE B 2 6 ? 41.104 -8.472 66.144 1.00 95.37 29 ILE E CA 1
ATOM 3180 C C . ILE B 2 6 ? 39.756 -8.860 65.540 1.00 97.23 29 ILE E C 1
ATOM 3181 O O . ILE B 2 6 ? 39.634 -9.901 64.892 1.00 98.25 29 ILE E O 1
ATOM 3186 N N . THR B 2 7 ? 38.750 -8.014 65.743 1.00 96.32 30 THR E N 1
ATOM 3187 C CA . THR B 2 7 ? 37.398 -8.318 65.282 1.00 93.45 30 THR E CA 1
ATOM 3188 C C . THR B 2 7 ? 37.068 -7.712 63.919 1.00 91.46 30 THR E C 1
ATOM 3189 O O . THR B 2 7 ? 35.964 -7.895 63.411 1.00 93.60 30 THR E O 1
ATOM 3193 N N . LYS B 2 8 ? 38.021 -6.998 63.327 1.00 86.97 31 LYS E N 1
ATOM 3194 C CA . LYS B 2 8 ? 37.817 -6.431 61.993 1.00 84.09 31 LYS E CA 1
ATOM 3195 C C . LYS B 2 8 ? 37.710 -7.500 60.906 1.00 81.66 31 LYS E C 1
ATOM 3196 O O . LYS B 2 8 ? 36.807 -7.444 60.074 1.00 80.14 31 LYS E O 1
ATOM 3202 N N . PRO B 2 9 ? 38.634 -8.477 60.904 1.00 80.43 32 PRO E N 1
ATOM 3203 C CA . PRO B 2 9 ? 38.567 -9.545 59.908 1.00 77.31 32 PRO E CA 1
ATOM 3204 C C . PRO B 2 9 ? 37.373 -10.469 60.140 1.00 71.54 32 PRO E C 1
ATOM 3205 O O . PRO B 2 9 ? 36.861 -11.068 59.194 1.00 70.28 32 PRO E O 1
ATOM 3209 N N . ALA B 2 10 ? 36.942 -10.579 61.393 1.00 66.30 33 ALA E N 1
ATOM 3210 C CA . ALA B 2 10 ? 35.815 -11.435 61.749 1.00 64.35 33 ALA E CA 1
ATOM 3211 C C . ALA B 2 10 ? 34.494 -10.824 61.292 1.00 61.28 33 ALA E C 1
ATOM 3212 O O . ALA B 2 10 ? 33.640 -11.516 60.738 1.00 59.43 33 ALA E O 1
ATOM 3214 N N . ILE B 2 11 ? 34.336 -9.525 61.531 1.00 58.72 34 ILE E N 1
ATOM 3215 C CA . ILE B 2 11 ? 33.140 -8.800 61.116 1.00 56.05 34 ILE E CA 1
ATOM 3216 C C . ILE B 2 11 ? 33.067 -8.693 59.592 1.00 56.32 34 ILE E C 1
ATOM 3217 O O . ILE B 2 11 ? 32.002 -8.876 59.001 1.00 53.93 34 ILE E O 1
ATOM 3222 N N . ARG B 2 12 ? 34.203 -8.403 58.963 1.00 56.82 35 ARG E N 1
ATOM 3223 C CA . ARG B 2 12 ? 34.265 -8.282 57.508 1.00 58.81 35 ARG E CA 1
ATOM 3224 C C . ARG B 2 12 ? 33.963 -9.607 56.816 1.00 59.25 35 ARG E C 1
ATOM 3225 O O . ARG B 2 12 ? 33.451 -9.625 55.698 1.00 60.44 35 ARG E O 1
ATOM 3233 N N . ARG B 2 13 ? 34.279 -10.714 57.480 1.00 59.51 36 ARG E N 1
ATOM 3234 C CA . ARG B 2 13 ? 33.909 -12.027 56.963 1.00 62.33 36 ARG E CA 1
ATOM 3235 C C . ARG B 2 13 ? 32.416 -12.267 57.145 1.00 56.71 36 ARG E C 1
ATOM 3236 O O . ARG B 2 13 ? 31.751 -12.797 56.255 1.00 55.67 36 ARG E O 1
ATOM 3244 N N . LEU B 2 14 ? 31.896 -11.865 58.302 1.00 50.52 37 LEU E N 1
ATOM 3245 C CA . LEU B 2 14 ? 30.473 -11.983 58.595 1.00 46.48 37 LEU E CA 1
ATOM 3246 C C . LEU B 2 14 ? 29.648 -11.148 57.618 1.00 47.93 37 LEU E C 1
ATOM 3247 O O . LEU B 2 14 ? 28.525 -11.510 57.265 1.00 52.83 37 LEU E O 1
ATOM 3252 N N . ALA B 2 15 ? 30.221 -10.031 57.180 1.00 42.31 38 ALA E N 1
ATOM 3253 C CA . ALA B 2 15 ? 29.551 -9.124 56.257 1.00 45.46 38 ALA E CA 1
ATOM 3254 C C . ALA B 2 15 ? 29.404 -9.731 54.865 1.00 49.71 38 ALA E C 1
ATOM 3255 O O . ALA B 2 15 ? 28.432 -9.463 54.159 1.00 49.19 38 ALA E O 1
ATOM 3257 N N . ARG B 2 16 ? 30.376 -10.550 54.478 1.00 53.24 39 ARG E N 1
ATOM 3258 C CA . ARG B 2 16 ? 30.404 -11.130 53.140 1.00 55.04 39 ARG E CA 1
ATOM 3259 C C . ARG B 2 16 ? 29.670 -12.467 53.087 1.00 60.06 39 ARG E C 1
ATOM 3260 O O . ARG B 2 16 ? 29.462 -13.031 52.011 1.00 64.49 39 ARG E O 1
ATOM 3268 N N . ARG B 2 17 ? 29.280 -12.967 54.255 1.00 60.68 40 ARG E N 1
ATOM 3269 C CA . ARG B 2 17 ? 28.446 -14.158 54.337 1.00 64.25 40 ARG E CA 1
ATOM 3270 C C . ARG B 2 17 ? 27.003 -13.750 54.603 1.00 67.04 40 ARG E C 1
ATOM 3271 O O . ARG B 2 17 ? 26.108 -14.594 54.659 1.00 67.57 40 ARG E O 1
ATOM 3279 N N . GLY B 2 18 ? 26.787 -12.448 54.774 1.00 68.60 41 GLY E N 1
ATOM 3280 C CA . GLY B 2 18 ? 25.456 -11.908 55.024 1.00 62.46 41 GLY E CA 1
ATOM 3281 C C . GLY B 2 18 ? 25.112 -11.863 56.500 1.00 58.68 41 GLY E C 1
ATOM 3282 O O . GLY B 2 18 ? 23.941 -11.927 56.875 1.00 59.11 41 GLY E O 1
ATOM 3291 N N . ALA C 1 3 ? 64.558 -12.836 -12.098 1.00 58.16 0 ALA A N 1
ATOM 3292 C CA . ALA C 1 3 ? 63.895 -12.314 -10.909 1.00 54.74 0 ALA A CA 1
ATOM 3293 C C . ALA C 1 3 ? 64.102 -10.809 -10.795 1.00 53.38 0 ALA A C 1
ATOM 3294 O O . ALA C 1 3 ? 65.192 -10.302 -11.058 1.00 56.91 0 ALA A O 1
ATOM 3304 N N . ALA C 1 5 ? 64.320 -7.161 -8.761 1.00 51.71 2 ALA A N 1
ATOM 3305 C CA . ALA C 1 5 ? 64.768 -6.655 -7.474 1.00 51.51 2 ALA A CA 1
ATOM 3306 C C . ALA C 1 5 ? 63.548 -6.216 -6.670 1.00 54.87 2 ALA A C 1
ATOM 3307 O O . ALA C 1 5 ? 62.620 -5.616 -7.212 1.00 47.21 2 ALA A O 1
ATOM 3309 N N . SER C 1 6 ? 63.542 -6.525 -5.378 1.00 65.66 3 SER A N 1
ATOM 3310 C CA . SER C 1 6 ? 62.415 -6.169 -4.526 1.00 73.36 3 SER A CA 1
ATOM 3311 C C . SER C 1 6 ? 62.830 -5.150 -3.471 1.00 80.04 3 SER A C 1
ATOM 3312 O O . SER C 1 6 ? 63.978 -5.135 -3.028 1.00 80.12 3 SER A O 1
ATOM 3315 N N . LYS C 1 7 ? 61.887 -4.301 -3.076 1.00 89.89 4 LYS A N 1
ATOM 3316 C CA . LYS C 1 7 ? 62.151 -3.243 -2.107 1.00 99.46 4 LYS A CA 1
ATOM 3317 C C . LYS C 1 7 ? 60.878 -2.917 -1.336 1.00 105.02 4 LYS A C 1
ATOM 3318 O O . LYS C 1 7 ? 60.227 -1.903 -1.593 1.00 110.42 4 LYS A O 1
ATOM 3324 N N . GLU C 1 8 ? 60.517 -3.784 -0.395 1.00 108.65 5 GLU A N 1
ATOM 3325 C CA . GLU C 1 8 ? 59.304 -3.579 0.390 1.00 112.91 5 GLU A CA 1
ATOM 3326 C C . GLU C 1 8 ? 59.419 -4.124 1.810 1.00 114.13 5 GLU A C 1
ATOM 3327 O O . GLU C 1 8 ? 59.683 -5.308 2.014 1.00 116.69 5 GLU A O 1
ATOM 3341 N N . PHE C 1 10 ? 57.381 -4.665 5.506 1.00 103.84 7 PHE A N 1
ATOM 3342 C CA . PHE C 1 10 ? 58.394 -5.433 6.224 1.00 97.59 7 PHE A CA 1
ATOM 3343 C C . PHE C 1 10 ? 58.855 -6.662 5.440 1.00 90.36 7 PHE A C 1
ATOM 3344 O O . PHE C 1 10 ? 58.056 -7.327 4.780 1.00 92.15 7 PHE A O 1
ATOM 3352 N N . GLU C 1 11 ? 60.151 -6.950 5.514 1.00 81.63 8 GLU A N 1
ATOM 3353 C CA . GLU C 1 11 ? 60.744 -8.062 4.775 1.00 68.64 8 GLU A CA 1
ATOM 3354 C C . GLU C 1 11 ? 60.424 -9.414 5.403 1.00 58.81 8 GLU A C 1
ATOM 3355 O O . GLU C 1 11 ? 60.360 -10.429 4.708 1.00 57.72 8 GLU A O 1
ATOM 3361 N N . ASP C 1 12 ? 60.237 -9.425 6.718 1.00 49.28 9 ASP A N 1
ATOM 3362 C CA . ASP C 1 12 ? 59.890 -10.648 7.430 1.00 38.77 9 ASP A CA 1
ATOM 3363 C C . ASP C 1 12 ? 58.376 -10.740 7.549 1.00 30.46 9 ASP A C 1
ATOM 3364 O O . ASP C 1 12 ? 57.748 -9.929 8.224 1.00 32.67 9 ASP A O 1
ATOM 3369 N N . THR C 1 13 ? 57.791 -11.726 6.881 1.00 28.67 10 THR A N 1
ATOM 3370 C CA . THR C 1 13 ? 56.339 -11.858 6.840 1.00 29.66 10 THR A CA 1
ATOM 3371 C C . THR C 1 13 ? 55.788 -12.485 8.119 1.00 31.49 10 THR A C 1
ATOM 3372 O O . THR C 1 13 ? 54.618 -12.303 8.457 1.00 33.16 10 THR A O 1
ATOM 3376 N N . VAL C 1 14 ? 56.640 -13.222 8.822 1.00 31.94 11 VAL A N 1
ATOM 3377 C CA . VAL C 1 14 ? 56.284 -13.781 10.116 1.00 33.66 11 VAL A CA 1
ATOM 3378 C C . VAL C 1 14 ? 56.246 -12.665 11.157 1.00 33.49 11 VAL A C 1
ATOM 3379 O O . VAL C 1 14 ? 55.304 -12.564 11.944 1.00 32.03 11 VAL A O 1
ATOM 3383 N N . GLU C 1 15 ? 57.273 -11.821 11.145 1.00 36.29 12 GLU A N 1
ATOM 3384 C CA . GLU C 1 15 ? 57.375 -10.726 12.098 1.00 46.21 12 GLU A CA 1
ATOM 3385 C C . GLU C 1 15 ? 56.331 -9.651 11.809 1.00 44.05 12 GLU A C 1
ATOM 3386 O O . GLU C 1 15 ? 55.833 -8.997 12.727 1.00 43.65 12 GLU A O 1
ATOM 3392 N N . GLU C 1 16 ? 55.999 -9.482 10.531 1.00 40.99 13 GLU A N 1
ATOM 3393 C CA . GLU C 1 16 ? 54.979 -8.522 10.120 1.00 40.02 13 GLU A CA 1
ATOM 3394 C C . GLU C 1 16 ? 53.646 -8.798 10.813 1.00 36.05 13 GLU A C 1
ATOM 3395 O O . GLU C 1 16 ? 53.001 -7.878 11.324 1.00 31.06 13 GLU A O 1
ATOM 3401 N N . ARG C 1 17 ? 53.243 -10.066 10.829 1.00 30.80 14 ARG A N 1
ATOM 3402 C CA . ARG C 1 17 ? 52.004 -10.474 11.488 1.00 31.84 14 ARG A CA 1
ATOM 3403 C C . ARG C 1 17 ? 52.028 -10.152 12.982 1.00 31.66 14 ARG A C 1
ATOM 3404 O O . ARG C 1 17 ? 51.077 -9.579 13.515 1.00 31.87 14 ARG A O 1
ATOM 3412 N N . VAL C 1 18 ? 53.119 -10.524 13.648 1.00 30.36 15 VAL A N 1
ATOM 3413 C CA . VAL C 1 18 ? 53.279 -10.277 15.079 1.00 30.55 15 VAL A CA 1
ATOM 3414 C C . VAL C 1 18 ? 53.144 -8.790 15.389 1.00 28.41 15 VAL A C 1
ATOM 3415 O O . VAL C 1 18 ? 52.373 -8.390 16.259 1.00 32.36 15 VAL A O 1
ATOM 3419 N N . ILE C 1 19 ? 53.909 -7.980 14.668 1.00 30.50 16 ILE A N 1
ATOM 3420 C CA . ILE C 1 19 ? 53.859 -6.533 14.816 1.00 32.64 16 ILE A CA 1
ATOM 3421 C C . ILE C 1 19 ? 52.453 -5.973 14.586 1.00 31.67 16 ILE A C 1
ATOM 3422 O O . ILE C 1 19 ? 51.990 -5.119 15.342 1.00 31.47 16 ILE A O 1
ATOM 3427 N N . ASN C 1 20 ? 51.778 -6.463 13.550 1.00 29.41 17 ASN A N 1
ATOM 3428 C CA . ASN C 1 20 ? 50.447 -5.968 13.200 1.00 35.41 17 ASN A CA 1
ATOM 3429 C C . ASN C 1 20 ? 49.375 -6.277 14.238 1.00 37.43 17 ASN A C 1
ATOM 3430 O O . ASN C 1 20 ? 48.503 -5.448 14.503 1.00 40.42 17 ASN A O 1
ATOM 3435 N N . GLU C 1 21 ? 49.438 -7.468 14.821 1.00 38.31 18 GLU A N 1
ATOM 3436 C CA . GLU C 1 21 ? 48.462 -7.860 15.831 1.00 36.08 18 GLU A CA 1
ATOM 3437 C C . GLU C 1 21 ? 48.646 -7.062 17.116 1.00 39.21 18 GLU A C 1
ATOM 3438 O O . GLU C 1 21 ? 47.669 -6.629 17.731 1.00 39.49 18 GLU A O 1
ATOM 3444 N N . GLU C 1 22 ? 49.901 -6.862 17.511 1.00 33.48 19 GLU A N 1
ATOM 3445 C CA . GLU C 1 22 ? 50.213 -6.007 18.646 1.00 39.07 19 GLU A CA 1
ATOM 3446 C C . GLU C 1 22 ? 49.667 -4.603 18.412 1.00 35.26 19 GLU A C 1
ATOM 3447 O O . GLU C 1 22 ? 49.109 -3.982 19.317 1.00 38.28 19 GLU A O 1
ATOM 3453 N N . TYR C 1 23 ? 49.820 -4.113 17.186 1.00 34.28 20 TYR A N 1
ATOM 3454 C CA . TYR C 1 23 ? 49.330 -2.791 16.827 1.00 31.19 20 TYR A CA 1
ATOM 3455 C C . TYR C 1 23 ? 47.817 -2.685 16.989 1.00 37.24 20 TYR A C 1
ATOM 3456 O O . TYR C 1 23 ? 47.314 -1.688 17.510 1.00 41.60 20 TYR A O 1
ATOM 3465 N N . LYS C 1 24 ? 47.095 -3.710 16.541 1.00 38.90 21 LYS A N 1
ATOM 3466 C CA . LYS C 1 24 ? 45.637 -3.722 16.650 1.00 37.94 21 LYS A CA 1
ATOM 3467 C C . LYS C 1 24 ? 45.202 -3.598 18.105 1.00 40.57 21 LYS A C 1
ATOM 3468 O O . LYS C 1 24 ? 44.182 -2.981 18.409 1.00 43.60 21 LYS A O 1
ATOM 3474 N N . ILE C 1 25 ? 45.978 -4.199 19.000 1.00 37.42 22 ILE A N 1
ATOM 3475 C CA . ILE C 1 25 ? 45.703 -4.121 20.427 1.00 34.83 22 ILE A CA 1
ATOM 3476 C C . ILE C 1 25 ? 46.031 -2.724 20.947 1.00 35.07 22 ILE A C 1
ATOM 3477 O O . ILE C 1 25 ? 45.262 -2.144 21.715 1.00 42.67 22 ILE A O 1
ATOM 3482 N N . TRP C 1 26 ? 47.165 -2.184 20.508 1.00 28.44 23 TRP A N 1
ATOM 3483 C CA . TRP C 1 26 ? 47.566 -0.826 20.873 1.00 30.24 23 TRP A CA 1
ATOM 3484 C C . TRP C 1 26 ? 46.529 0.210 20.445 1.00 29.43 23 TRP A C 1
ATOM 3485 O O . TRP C 1 26 ? 46.235 1.149 21.184 1.00 31.00 23 TRP A O 1
ATOM 3496 N N . LYS C 1 27 ? 45.979 0.033 19.247 1.00 32.52 24 LYS A N 1
ATOM 3497 C CA . LYS C 1 27 ? 45.003 0.967 18.703 1.00 31.96 24 LYS A CA 1
ATOM 3498 C C . LYS C 1 27 ? 43.724 0.993 19.542 1.00 37.39 24 LYS A C 1
ATOM 3499 O O . LYS C 1 27 ? 43.127 2.051 19.742 1.00 40.25 24 LYS A O 1
ATOM 3505 N N . LYS C 1 28 ? 43.311 -0.172 20.035 1.00 40.30 25 LYS A N 1
ATOM 3506 C CA . LYS C 1 28 ? 42.119 -0.272 20.875 1.00 42.48 25 LYS A CA 1
ATOM 3507 C C . LYS C 1 28 ? 42.334 0.371 22.244 1.00 44.33 25 LYS A C 1
ATOM 3508 O O . LYS C 1 28 ? 41.383 0.821 22.882 1.00 46.02 25 LYS A O 1
ATOM 3514 N N . ASN C 1 29 ? 43.587 0.404 22.689 1.00 42.06 26 ASN A N 1
ATOM 3515 C CA . ASN C 1 29 ? 43.930 0.952 23.997 1.00 35.07 26 ASN A CA 1
ATOM 3516 C C . ASN C 1 29 ? 44.162 2.459 24.000 1.00 35.34 26 ASN A C 1
ATOM 3517 O O . ASN C 1 29 ? 44.143 3.089 25.056 1.00 32.56 26 ASN A O 1
ATOM 3522 N N . THR C 1 30 ? 44.376 3.037 22.821 1.00 35.58 27 THR A N 1
ATOM 3523 C CA . THR C 1 30 ? 44.709 4.460 22.716 1.00 36.49 27 THR A CA 1
ATOM 3524 C C . THR C 1 30 ? 43.809 5.396 23.533 1.00 35.07 27 THR A C 1
ATOM 3525 O O . THR C 1 30 ? 44.309 6.322 24.173 1.00 40.07 27 THR A O 1
ATOM 3529 N N . PRO C 1 31 ? 42.484 5.164 23.516 1.00 33.28 28 PRO A N 1
ATOM 3530 C CA . PRO C 1 31 ? 41.589 6.040 24.276 1.00 36.21 28 PRO A CA 1
ATOM 3531 C C . PRO C 1 31 ? 41.870 6.047 25.782 1.00 36.91 28 PRO A C 1
ATOM 3532 O O . PRO C 1 31 ? 41.483 6.989 26.474 1.00 38.26 28 PRO A O 1
ATOM 3536 N N . PHE C 1 32 ? 42.535 5.007 26.280 1.00 35.40 29 PHE A N 1
ATOM 3537 C CA . PHE C 1 32 ? 42.921 4.941 27.687 1.00 32.88 29 PHE A CA 1
ATOM 3538 C C . PHE C 1 32 ? 44.301 5.553 27.920 1.00 35.05 29 PHE A C 1
ATOM 3539 O O . PHE C 1 32 ? 44.588 6.060 29.003 1.00 40.40 29 PHE A O 1
ATOM 3547 N N . LEU C 1 33 ? 45.157 5.494 26.904 1.00 38.07 30 LEU A N 1
ATOM 3548 C CA . LEU C 1 33 ? 46.576 5.800 27.085 1.00 36.46 30 LEU A CA 1
ATOM 3549 C C . LEU C 1 33 ? 47.009 7.186 26.609 1.00 39.00 30 LEU A C 1
ATOM 3550 O O . LEU C 1 33 ? 48.086 7.661 26.976 1.00 36.25 30 LEU A O 1
ATOM 3555 N N . TYR C 1 34 ? 46.179 7.833 25.797 1.00 37.65 31 TYR A N 1
ATOM 3556 C CA . TYR C 1 34 ? 46.555 9.110 25.200 1.00 33.42 31 TYR A CA 1
ATOM 3557 C C . TYR C 1 34 ? 45.469 10.168 25.327 1.00 33.18 31 TYR A C 1
ATOM 3558 O O . TYR C 1 34 ? 44.280 9.860 25.293 1.00 30.07 31 TYR A O 1
ATOM 3567 N N . ASP C 1 35 ? 45.891 11.419 25.476 1.00 38.84 32 ASP A N 1
ATOM 3568 C CA . ASP C 1 35 ? 44.980 12.549 25.377 1.00 36.28 32 ASP A CA 1
ATOM 3569 C C . ASP C 1 35 ? 44.946 12.992 23.928 1.00 33.99 32 ASP A C 1
ATOM 3570 O O . ASP C 1 35 ? 43.999 13.638 23.486 1.00 36.15 32 ASP A O 1
ATOM 3575 N N . LEU C 1 36 ? 45.992 12.625 23.194 1.00 36.06 33 LEU A N 1
ATOM 3576 C CA . LEU C 1 36 ? 46.136 12.998 21.796 1.00 32.20 33 LEU A CA 1
ATOM 3577 C C . LEU C 1 36 ? 46.949 11.961 21.030 1.00 34.77 33 LEU A C 1
ATOM 3578 O O . LEU C 1 36 ? 48.044 11.592 21.449 1.00 35.12 33 LEU A O 1
ATOM 3583 N N . VAL C 1 37 ? 46.403 11.495 19.911 1.00 32.97 34 VAL A N 1
ATOM 3584 C CA . VAL C 1 37 ? 47.143 10.640 18.986 1.00 34.86 34 VAL A CA 1
ATOM 3585 C C . VAL C 1 37 ? 46.839 11.005 17.538 1.00 36.78 34 VAL A C 1
ATOM 3586 O O . VAL C 1 37 ? 45.694 10.927 17.090 1.00 33.80 34 VAL A O 1
ATOM 3598 N N . THR C 1 39 ? 48.345 10.315 13.562 1.00 35.85 36 THR A N 1
ATOM 3599 C CA . THR C 1 39 ? 49.262 9.611 12.669 1.00 36.91 36 THR A CA 1
ATOM 3600 C C . THR C 1 39 ? 49.146 10.126 11.242 1.00 31.91 36 THR A C 1
ATOM 3601 O O . THR C 1 39 ? 48.064 10.492 10.790 1.00 31.28 36 THR A O 1
ATOM 3605 N N . HIS C 1 40 ? 50.273 10.150 10.539 1.00 29.54 37 HIS A N 1
ATOM 3606 C CA . HIS C 1 40 ? 50.297 10.509 9.129 1.00 30.50 37 HIS A CA 1
ATOM 3607 C C . HIS C 1 40 ? 51.365 9.690 8.427 1.00 30.09 37 HIS A C 1
ATOM 3608 O O . HIS C 1 40 ? 52.464 9.498 8.954 1.00 28.59 37 HIS A O 1
ATOM 3615 N N . ALA C 1 41 ? 51.029 9.182 7.247 1.00 26.29 38 ALA A N 1
ATOM 3616 C CA . ALA C 1 41 ? 51.994 8.454 6.443 1.00 24.13 38 ALA A CA 1
ATOM 3617 C C . ALA C 1 41 ? 52.628 9.418 5.454 1.00 21.81 38 ALA A C 1
ATOM 3618 O O . ALA C 1 41 ? 51.934 10.116 4.713 1.00 28.83 38 ALA A O 1
ATOM 3620 N N . LEU C 1 42 ? 53.952 9.476 5.474 1.00 21.14 39 LEU A N 1
ATOM 3621 C CA . LEU C 1 42 ? 54.691 10.324 4.562 1.00 20.21 39 LEU A CA 1
ATOM 3622 C C . LEU C 1 42 ? 54.921 9.540 3.282 1.00 29.99 39 LEU A C 1
ATOM 3623 O O . LEU C 1 42 ? 54.906 8.307 3.298 1.00 35.77 39 LEU A O 1
ATOM 3628 N N . GLN C 1 43 ? 55.127 10.244 2.174 1.00 30.11 40 GLN A N 1
ATOM 3629 C CA . GLN C 1 43 ? 55.484 9.574 0.931 1.00 30.38 40 GLN A CA 1
ATOM 3630 C C . GLN C 1 43 ? 56.800 8.828 1.118 1.00 29.48 40 GLN A C 1
ATOM 3631 O O . GLN C 1 43 ? 56.940 7.678 0.703 1.00 27.20 40 GLN A O 1
ATOM 3637 N N . TRP C 1 44 ? 57.760 9.494 1.752 1.00 26.04 41 TRP A N 1
ATOM 3638 C CA . TRP C 1 44 ? 59.048 8.891 2.051 1.00 30.05 41 TRP A CA 1
ATOM 3639 C C . TRP C 1 44 ? 59.287 8.906 3.551 1.00 28.68 41 TRP A C 1
ATOM 3640 O O . TRP C 1 44 ? 58.839 9.817 4.240 1.00 38.37 41 TRP A O 1
ATOM 3651 N N . PRO C 1 45 ? 59.991 7.891 4.065 1.00 34.12 42 PRO A N 1
ATOM 3652 C CA . PRO C 1 45 ? 60.309 7.891 5.485 1.00 33.55 42 PRO A CA 1
ATOM 3653 C C . PRO C 1 45 ? 61.225 9.057 5.837 1.00 31.35 42 PRO A C 1
ATOM 3654 O O . PRO C 1 45 ? 62.118 9.397 5.065 1.00 28.75 42 PRO A O 1
ATOM 3658 N N . SER C 1 46 ? 60.987 9.676 6.987 1.00 31.30 43 SER A N 1
ATOM 3659 C CA . SER C 1 46 ? 61.895 10.691 7.494 1.00 32.90 43 SER A CA 1
ATOM 3660 C C . SER C 1 46 ? 62.809 10.055 8.528 1.00 34.16 43 SER A C 1
ATOM 3661 O O . SER C 1 46 ? 62.356 9.291 9.381 1.00 43.24 43 SER A O 1
ATOM 3664 N N . LEU C 1 47 ? 64.097 10.358 8.443 1.00 33.16 44 LEU A N 1
ATOM 3665 C CA . LEU C 1 47 ? 65.057 9.841 9.407 1.00 36.12 44 LEU A CA 1
ATOM 3666 C C . LEU C 1 47 ? 65.236 10.815 10.569 1.00 34.85 44 LEU A C 1
ATOM 3667 O O . LEU C 1 47 ? 65.980 10.539 11.509 1.00 39.09 44 LEU A O 1
ATOM 3672 N N . THR C 1 48 ? 64.539 11.947 10.508 1.00 33.60 45 THR A N 1
ATOM 3673 C CA . THR C 1 48 ? 64.783 13.037 11.447 1.00 30.61 45 THR A CA 1
ATOM 3674 C C . THR C 1 48 ? 63.520 13.841 11.773 1.00 28.49 45 THR A C 1
ATOM 3675 O O . THR C 1 48 ? 62.612 13.947 10.948 1.00 29.27 45 THR A O 1
ATOM 3679 N N . VAL C 1 49 ? 63.464 14.387 12.987 1.00 22.70 46 VAL A N 1
ATOM 3680 C CA . VAL C 1 49 ? 62.403 15.326 13.374 1.00 27.09 46 VAL A CA 1
ATOM 3681 C C . VAL C 1 49 ? 62.864 16.320 14.419 1.00 28.58 46 VAL A C 1
ATOM 3682 O O . VAL C 1 49 ? 63.657 15.992 15.301 1.00 30.88 46 VAL A O 1
ATOM 3686 N N . GLN C 1 50 ? 62.343 17.535 14.315 1.00 29.17 47 GLN A N 1
ATOM 3687 C CA . GLN C 1 50 ? 62.559 18.555 15.323 1.00 28.42 47 GLN A CA 1
ATOM 3688 C C . GLN C 1 50 ? 61.482 19.622 15.209 1.00 30.21 47 GLN A C 1
ATOM 3689 O O . GLN C 1 50 ? 61.261 20.177 14.133 1.00 32.76 47 GLN A O 1
ATOM 3695 N N . TRP C 1 51 ? 60.800 19.894 16.317 1.00 27.90 48 TRP A N 1
ATOM 3696 C CA . TRP C 1 51 ? 59.828 20.971 16.356 1.00 23.02 48 TRP A CA 1
ATOM 3697 C C . TRP C 1 51 ? 60.560 22.295 16.225 1.00 21.80 48 TRP A C 1
ATOM 3698 O O . TRP C 1 51 ? 61.618 22.489 16.821 1.00 27.55 48 TRP A O 1
ATOM 3709 N N . LEU C 1 52 ? 60.003 23.200 15.432 1.00 25.96 49 LEU A N 1
ATOM 3710 C CA . LEU C 1 52 ? 60.441 24.583 15.439 1.00 23.08 49 LEU A CA 1
ATOM 3711 C C . LEU C 1 52 ? 59.888 25.221 16.707 1.00 24.62 49 LEU A C 1
ATOM 3712 O O . LEU C 1 52 ? 58.868 24.774 17.227 1.00 31.50 49 LEU A O 1
ATOM 3717 N N . PRO C 1 53 ? 60.565 26.257 17.219 1.00 25.12 50 PRO A N 1
ATOM 3718 C CA . PRO C 1 53 ? 60.148 26.894 18.470 1.00 25.06 50 PRO A CA 1
ATOM 3719 C C . PRO C 1 53 ? 58.862 27.712 18.365 1.00 27.38 50 PRO A C 1
ATOM 3720 O O . PRO C 1 53 ? 58.246 28.018 19.386 1.00 28.59 50 PRO A O 1
ATOM 3724 N N . GLU C 1 54 ? 58.453 28.059 17.149 1.00 29.34 51 GLU A N 1
ATOM 3725 C CA . GLU C 1 54 ? 57.283 28.918 16.974 1.00 28.41 51 GLU A CA 1
ATOM 3726 C C . GLU C 1 54 ? 55.964 28.189 17.200 1.00 27.29 51 GLU A C 1
ATOM 3727 O O . GLU C 1 54 ? 55.791 27.041 16.788 1.00 29.90 51 GLU A O 1
ATOM 3733 N N . VAL C 1 55 ? 55.040 28.873 17.863 1.00 25.20 52 VAL A N 1
ATOM 3734 C CA . VAL C 1 55 ? 53.684 28.378 18.037 1.00 23.19 52 VAL A CA 1
ATOM 3735 C C . VAL C 1 55 ? 52.722 29.556 17.932 1.00 26.81 52 VAL A C 1
ATOM 3736 O O . VAL C 1 55 ? 53.080 30.688 18.251 1.00 29.02 52 VAL A O 1
ATOM 3740 N N . THR C 1 56 ? 51.508 29.295 17.467 1.00 29.09 53 THR A N 1
ATOM 3741 C CA . THR C 1 56 ? 50.498 30.340 17.411 1.00 33.71 53 THR A CA 1
ATOM 3742 C C . THR C 1 56 ? 49.092 29.751 17.451 1.00 33.48 53 THR A C 1
ATOM 3743 O O . THR C 1 56 ? 48.838 28.684 16.891 1.00 36.50 53 THR A O 1
ATOM 3747 N N . LYS C 1 57 ? 48.194 30.441 18.146 1.00 38.31 54 LYS A N 1
ATOM 3748 C CA . LYS C 1 57 ? 46.798 30.032 18.235 1.00 39.35 54 LYS A CA 1
ATOM 3749 C C . LYS C 1 57 ? 45.948 31.057 17.503 1.00 41.50 54 LYS A C 1
ATOM 3750 O O . LYS C 1 57 ? 45.557 32.072 18.080 1.00 38.68 54 LYS A O 1
ATOM 3756 N N . PRO C 1 58 ? 45.662 30.795 16.221 1.00 43.56 55 PRO A N 1
ATOM 3757 C CA . PRO C 1 58 ? 44.953 31.738 15.366 1.00 43.36 55 PRO A CA 1
ATOM 3758 C C . PRO C 1 58 ? 43.623 32.193 15.959 1.00 45.15 55 PRO A C 1
ATOM 3759 O O . PRO C 1 58 ? 42.962 31.435 16.669 1.00 40.70 55 PRO A O 1
ATOM 3763 N N . GLU C 1 59 ? 43.249 33.433 15.667 1.00 52.91 56 GLU A N 1
ATOM 3764 C CA . GLU C 1 59 ? 41.970 33.979 16.096 1.00 57.94 56 GLU A CA 1
ATOM 3765 C C . GLU C 1 59 ? 40.817 33.240 15.418 1.00 55.24 56 GLU A C 1
ATOM 3766 O O . GLU C 1 59 ? 40.822 33.044 14.201 1.00 47.73 56 GLU A O 1
ATOM 3772 N N . GLY C 1 60 ? 39.838 32.819 16.214 1.00 51.39 57 GLY A N 1
ATOM 3773 C CA . GLY C 1 60 ? 38.643 32.166 15.687 1.00 53.49 57 GLY A CA 1
ATOM 3774 C C . GLY C 1 60 ? 38.777 30.670 15.466 1.00 56.19 57 GLY A C 1
ATOM 3775 O O . GLY C 1 60 ? 37.776 29.968 15.306 1.00 56.68 57 GLY A O 1
ATOM 3776 N N . LYS C 1 61 ? 40.011 30.177 15.460 1.00 52.44 58 LYS A N 1
ATOM 3777 C CA . LYS C 1 61 ? 40.269 28.767 15.193 1.00 49.91 58 LYS A CA 1
ATOM 3778 C C . LYS C 1 61 ? 40.212 27.925 16.465 1.00 50.47 58 LYS A C 1
ATOM 3779 O O . LYS C 1 61 ? 40.336 28.446 17.573 1.00 55.72 58 LYS A O 1
ATOM 3785 N N . ASP C 1 62 ? 40.018 26.622 16.292 1.00 48.15 59 ASP A N 1
ATOM 3786 C CA . ASP C 1 62 ? 39.920 25.694 17.414 1.00 54.52 59 ASP A CA 1
ATOM 3787 C C . ASP C 1 62 ? 41.136 24.772 17.472 1.00 52.19 59 ASP A C 1
ATOM 3788 O O . ASP C 1 62 ? 41.083 23.688 18.052 1.00 49.64 59 ASP A O 1
ATOM 3793 N N . TYR C 1 63 ? 42.229 25.212 16.861 1.00 48.27 60 TYR A N 1
ATOM 3794 C CA . TYR C 1 63 ? 43.467 24.450 16.854 1.00 41.91 60 TYR A CA 1
ATOM 3795 C C . TYR C 1 63 ? 44.653 25.385 17.030 1.00 42.69 60 TYR A C 1
ATOM 3796 O O . TYR C 1 63 ? 44.485 26.601 17.116 1.00 50.11 60 TYR A O 1
ATOM 3805 N N . ALA C 1 64 ? 45.851 24.813 17.079 1.00 40.01 61 ALA A N 1
ATOM 3806 C CA . ALA C 1 64 ? 47.070 25.605 17.166 1.00 35.36 61 ALA A CA 1
ATOM 3807 C C . ALA C 1 64 ? 48.018 25.250 16.028 1.00 35.73 61 ALA A C 1
ATOM 3808 O O . ALA C 1 64 ? 47.979 24.141 15.495 1.00 35.23 61 ALA A O 1
ATOM 3810 N N . LEU C 1 65 ? 48.865 26.201 15.655 1.00 36.03 62 LEU A N 1
ATOM 3811 C CA . LEU C 1 65 ? 49.843 25.983 14.601 1.00 31.24 62 LEU A CA 1
ATOM 3812 C C . LEU C 1 65 ? 51.215 25.672 15.192 1.00 35.59 62 LEU A C 1
ATOM 3813 O O . LEU C 1 65 ? 51.741 26.444 15.996 1.00 33.16 62 LEU A O 1
ATOM 3818 N N . HIS C 1 66 ? 51.773 24.528 14.802 1.00 28.60 63 HIS A N 1
ATOM 3819 C CA . HIS C 1 66 ? 53.136 24.151 15.162 1.00 27.52 63 HIS A CA 1
ATOM 3820 C C . HIS C 1 66 ? 53.891 23.803 13.884 1.00 27.57 63 HIS A C 1
ATOM 3821 O O . HIS C 1 66 ? 53.273 23.562 12.846 1.00 29.48 63 HIS A O 1
ATOM 3828 N N . TRP C 1 67 ? 55.219 23.770 13.955 1.00 21.40 64 TRP A N 1
ATOM 3829 C CA . TRP C 1 67 ? 56.030 23.452 12.779 1.00 27.46 64 TRP A CA 1
ATOM 3830 C C . TRP C 1 67 ? 57.089 22.379 13.038 1.00 30.89 64 TRP A C 1
ATOM 3831 O O . TRP C 1 67 ? 57.775 22.397 14.063 1.00 33.20 64 TRP A O 1
ATOM 3842 N N . LEU C 1 68 ? 57.214 21.449 12.095 1.00 26.29 65 LEU A N 1
ATOM 3843 C CA . LEU C 1 68 ? 58.195 20.372 12.187 1.00 26.93 65 LEU A CA 1
ATOM 3844 C C . LEU C 1 68 ? 59.263 20.511 11.111 1.00 27.06 65 LEU A C 1
ATOM 3845 O O . LEU C 1 68 ? 58.963 20.871 9.974 1.00 33.27 65 LEU A O 1
ATOM 3850 N N . VAL C 1 69 ? 60.508 20.214 11.466 1.00 29.12 66 VAL A N 1
ATOM 3851 C CA . VAL C 1 69 ? 61.559 20.071 10.468 1.00 26.19 66 VAL A CA 1
ATOM 3852 C C . VAL C 1 69 ? 61.745 18.589 10.165 1.00 29.42 66 VAL A C 1
ATOM 3853 O O . VAL C 1 69 ? 62.082 17.802 11.049 1.00 33.40 66 VAL A O 1
ATOM 3857 N N . LEU C 1 70 ? 61.505 18.214 8.915 1.00 30.08 67 LEU A N 1
ATOM 3858 C CA . LEU C 1 70 ? 61.591 16.822 8.498 1.00 27.31 67 LEU A CA 1
ATOM 3859 C C . LEU C 1 70 ? 62.541 16.672 7.320 1.00 30.76 67 LEU A C 1
ATOM 3860 O O . LEU C 1 70 ? 63.064 17.655 6.796 1.00 29.63 67 LEU A O 1
ATOM 3865 N N . GLY C 1 71 ? 62.750 15.429 6.905 1.00 33.89 68 GLY A N 1
ATOM 3866 C CA . GLY C 1 71 ? 63.556 15.130 5.733 1.00 30.63 68 GLY A CA 1
ATOM 3867 C C . GLY C 1 71 ? 62.944 13.959 4.994 1.00 34.76 68 GLY A C 1
ATOM 3868 O O . GLY C 1 71 ? 61.933 13.405 5.427 1.00 37.00 68 GLY A O 1
ATOM 3869 N N . THR C 1 72 ? 63.547 13.584 3.873 1.00 34.22 69 THR A N 1
ATOM 3870 C CA . THR C 1 72 ? 63.086 12.428 3.122 1.00 31.55 69 THR A CA 1
ATOM 3871 C C . THR C 1 72 ? 64.185 11.385 3.046 1.00 37.35 69 THR A C 1
ATOM 3872 O O . THR C 1 72 ? 65.360 11.688 3.256 1.00 42.74 69 THR A O 1
ATOM 3876 N N . HIS C 1 73 ? 63.796 10.154 2.741 1.00 39.64 70 HIS A N 1
ATOM 3877 C CA . HIS C 1 73 ? 64.747 9.067 2.605 1.00 40.78 70 HIS A CA 1
ATOM 3878 C C . HIS C 1 73 ? 64.378 8.195 1.414 1.00 43.09 70 HIS A C 1
ATOM 3879 O O . HIS C 1 73 ? 63.534 7.303 1.511 1.00 45.74 70 HIS A O 1
ATOM 3886 N N . THR C 1 74 ? 65.006 8.484 0.282 1.00 45.46 71 THR A N 1
ATOM 3887 C CA . THR C 1 74 ? 64.874 7.660 -0.909 1.00 48.27 71 THR A CA 1
ATOM 3888 C C . THR C 1 74 ? 66.197 7.664 -1.665 1.00 51.37 71 THR A C 1
ATOM 3889 O O . THR C 1 74 ? 66.735 8.723 -1.993 1.00 50.15 71 THR A O 1
ATOM 3893 N N . SER C 1 75 ? 66.732 6.474 -1.917 1.00 56.59 72 SER A N 1
ATOM 3894 C CA . SER C 1 75 ? 67.998 6.346 -2.625 1.00 59.33 72 SER A CA 1
ATOM 3895 C C . SER C 1 75 ? 67.779 6.439 -4.127 1.00 57.47 72 SER A C 1
ATOM 3896 O O . SER C 1 75 ? 68.719 6.662 -4.886 1.00 63.41 72 SER A O 1
ATOM 3899 N N . ASP C 1 76 ? 66.528 6.270 -4.546 1.00 58.53 73 ASP A N 1
ATOM 3900 C CA . ASP C 1 76 ? 66.179 6.267 -5.963 1.00 59.34 73 ASP A CA 1
ATOM 3901 C C . ASP C 1 76 ? 65.852 7.651 -6.511 1.00 55.24 73 ASP A C 1
ATOM 3902 O O . ASP C 1 76 ? 66.288 8.009 -7.605 1.00 59.64 73 ASP A O 1
ATOM 3907 N N . GLU C 1 77 ? 65.083 8.424 -5.752 1.00 47.46 74 GLU A N 1
ATOM 3908 C CA . GLU C 1 77 ? 64.487 9.645 -6.283 1.00 41.77 74 GLU A CA 1
ATOM 3909 C C . GLU C 1 77 ? 64.875 10.912 -5.526 1.00 39.17 74 GLU A C 1
ATOM 3910 O O . GLU C 1 77 ? 65.726 10.881 -4.635 1.00 38.16 74 GLU A O 1
ATOM 3916 N N . GLN C 1 78 ? 64.249 12.026 -5.897 1.00 35.03 75 GLN A N 1
ATOM 3917 C CA . GLN C 1 78 ? 64.590 13.330 -5.336 1.00 35.11 75 GLN A CA 1
ATOM 3918 C C . GLN C 1 78 ? 64.265 13.433 -3.850 1.00 33.26 75 GLN A C 1
ATOM 3919 O O . GLN C 1 78 ? 63.176 13.061 -3.417 1.00 30.05 75 GLN A O 1
ATOM 3925 N N . ASN C 1 79 ? 65.222 13.941 -3.079 1.00 32.35 76 ASN A N 1
ATOM 3926 C CA . ASN C 1 79 ? 65.029 14.180 -1.655 1.00 31.87 76 ASN A CA 1
ATOM 3927 C C . ASN C 1 79 ? 64.760 15.649 -1.351 1.00 34.51 76 ASN A C 1
ATOM 3928 O O . ASN C 1 79 ? 65.175 16.533 -2.104 1.00 36.65 76 ASN A O 1
ATOM 3933 N N . HIS C 1 80 ? 64.073 15.903 -0.239 1.00 36.94 77 HIS A N 1
ATOM 3934 C CA . HIS C 1 80 ? 63.774 17.264 0.195 1.00 31.84 77 HIS A CA 1
ATOM 3935 C C . HIS C 1 80 ? 64.015 17.471 1.686 1.00 33.77 77 HIS A C 1
ATOM 3936 O O . HIS C 1 80 ? 63.767 16.578 2.496 1.00 36.60 77 HIS A O 1
ATOM 3943 N N . LEU C 1 81 ? 64.499 18.657 2.042 1.00 32.97 78 LEU A N 1
ATOM 3944 C CA . LEU C 1 81 ? 64.430 19.123 3.419 1.00 26.26 78 LEU A CA 1
ATOM 3945 C C . LEU C 1 81 ? 63.059 19.768 3.567 1.00 29.36 78 LEU A C 1
ATOM 3946 O O . LEU C 1 81 ? 62.639 20.543 2.710 1.00 28.76 78 LEU A O 1
ATOM 3951 N N . VAL C 1 82 ? 62.355 19.437 4.642 1.00 29.64 79 VAL A N 1
ATOM 3952 C CA . VAL C 1 82 ? 60.945 19.787 4.743 1.00 27.48 79 VAL A CA 1
ATOM 3953 C C . VAL C 1 82 ? 60.593 20.482 6.049 1.00 31.46 79 VAL A C 1
ATOM 3954 O O . VAL C 1 82 ? 60.998 20.047 7.126 1.00 35.36 79 VAL A O 1
ATOM 3958 N N . VAL C 1 83 ? 59.841 21.572 5.940 1.00 30.90 80 VAL A N 1
ATOM 3959 C CA . VAL C 1 83 ? 59.243 22.206 7.103 1.00 30.89 80 VAL A CA 1
ATOM 3960 C C . VAL C 1 83 ? 57.729 22.041 7.026 1.00 34.88 80 VAL A C 1
ATOM 3961 O O . VAL C 1 83 ? 57.082 22.559 6.114 1.00 35.22 80 VAL A O 1
ATOM 3965 N N . ALA C 1 84 ? 57.170 21.304 7.979 1.00 30.60 81 ALA A N 1
ATOM 3966 C CA . ALA C 1 84 ? 55.743 21.025 7.977 1.00 26.82 81 ALA A CA 1
ATOM 3967 C C . ALA C 1 84 ? 54.995 21.901 8.975 1.00 30.23 81 ALA A C 1
ATOM 3968 O O . ALA C 1 84 ? 55.455 22.115 10.096 1.00 32.83 81 ALA A O 1
ATOM 3970 N N . ARG C 1 85 ? 53.848 22.416 8.543 1.00 28.57 82 ARG A N 1
ATOM 3971 C CA . ARG C 1 85 ? 52.940 23.157 9.405 1.00 25.31 82 ARG A CA 1
ATOM 3972 C C . ARG C 1 85 ? 51.849 22.196 9.858 1.00 30.66 82 ARG A C 1
ATOM 3973 O O . ARG C 1 85 ? 51.275 21.481 9.036 1.00 30.12 82 ARG A O 1
ATOM 3981 N N . VAL C 1 86 ? 51.564 22.167 11.158 1.00 27.94 83 VAL A N 1
ATOM 3982 C CA . VAL C 1 86 ? 50.550 21.244 11.672 1.00 34.25 83 VAL A CA 1
ATOM 3983 C C . VAL C 1 86 ? 49.468 21.901 12.530 1.00 34.35 83 VAL A C 1
ATOM 3984 O O . VAL C 1 86 ? 49.719 22.868 13.251 1.00 30.88 83 VAL A O 1
ATOM 3988 N N . HIS C 1 87 ? 48.256 21.364 12.431 1.00 39.72 84 HIS A N 1
ATOM 3989 C CA . HIS C 1 87 ? 47.144 21.786 13.266 1.00 34.84 84 HIS A CA 1
ATOM 3990 C C . HIS C 1 87 ? 47.042 20.845 14.459 1.00 32.03 84 HIS A C 1
ATOM 3991 O O . HIS C 1 87 ? 46.679 19.682 14.301 1.00 36.09 84 HIS A O 1
ATOM 3998 N N . ILE C 1 88 ? 47.373 21.338 15.647 1.00 36.01 85 ILE A N 1
ATOM 3999 C CA . ILE C 1 88 ? 47.120 20.581 16.870 1.00 40.54 85 ILE A CA 1
ATOM 4000 C C . ILE C 1 88 ? 45.865 21.131 17.536 1.00 44.69 85 ILE A C 1
ATOM 4001 O O . ILE C 1 88 ? 45.845 22.284 17.973 1.00 43.82 85 ILE A O 1
ATOM 4006 N N . PRO C 1 89 ? 44.809 20.305 17.605 1.00 48.60 86 PRO A N 1
ATOM 4007 C CA . PRO C 1 89 ? 43.505 20.691 18.142 1.00 51.10 86 PRO A CA 1
ATOM 4008 C C . PRO C 1 89 ? 43.585 21.189 19.581 1.00 54.50 86 PRO A C 1
ATOM 4009 O O . PRO C 1 89 ? 44.320 20.623 20.390 1.00 55.82 86 PRO A O 1
ATOM 4013 N N . ASN C 1 90 ? 42.835 22.245 19.886 1.00 60.18 87 ASN A N 1
ATOM 4014 C CA . ASN C 1 90 ? 42.763 22.776 21.244 1.00 66.29 87 ASN A CA 1
ATOM 4015 C C . ASN C 1 90 ? 41.986 21.845 22.164 1.00 73.27 87 ASN A C 1
ATOM 4016 O O . ASN C 1 90 ? 41.032 21.193 21.740 1.00 76.14 87 ASN A O 1
ATOM 4021 N N . ASP C 1 91 ? 42.398 21.789 23.426 1.00 82.06 88 ASP A N 1
ATOM 4022 C CA . ASP C 1 91 ? 41.716 20.967 24.420 1.00 88.33 88 ASP A CA 1
ATOM 4023 C C . ASP C 1 91 ? 41.738 21.638 25.791 1.00 88.33 88 ASP A C 1
ATOM 4024 O O . ASP C 1 91 ? 42.737 21.577 26.508 1.00 85.00 88 ASP A O 1
ATOM 4029 N N . VAL C 1 113 ? 40.513 14.108 9.699 1.00 80.43 110 VAL A N 1
ATOM 4030 C CA . VAL C 1 113 ? 40.194 13.421 10.945 1.00 83.38 110 VAL A CA 1
ATOM 4031 C C . VAL C 1 113 ? 40.432 14.330 12.145 1.00 82.40 110 VAL A C 1
ATOM 4032 O O . VAL C 1 113 ? 39.632 15.222 12.428 1.00 83.93 110 VAL A O 1
ATOM 4033 N N . THR C 1 114 ? 41.531 14.093 12.854 1.00 78.23 111 THR A N 1
ATOM 4034 C CA . THR C 1 114 ? 41.915 14.939 13.979 1.00 74.83 111 THR A CA 1
ATOM 4035 C C . THR C 1 114 ? 43.272 15.580 13.712 1.00 70.57 111 THR A C 1
ATOM 4036 O O . THR C 1 114 ? 44.302 14.903 13.711 1.00 67.56 111 THR A O 1
ATOM 4040 N N . GLY C 1 115 ? 43.266 16.889 13.478 1.00 62.25 112 GLY A N 1
ATOM 4041 C CA . GLY C 1 115 ? 44.491 17.610 13.160 1.00 51.38 112 GLY A CA 1
ATOM 4042 C C . GLY C 1 115 ? 44.761 17.639 11.669 1.00 49.62 112 GLY A C 1
ATOM 4043 O O . GLY C 1 115 ? 44.106 16.942 10.893 1.00 47.41 112 GLY A O 1
ATOM 4044 N N . LYS C 1 116 ? 45.737 18.442 11.265 1.00 45.39 113 LYS A N 1
ATOM 4045 C CA . LYS C 1 116 ? 46.025 18.637 9.853 1.00 40.61 113 LYS A CA 1
ATOM 4046 C C . LYS C 1 116 ? 47.514 18.869 9.640 1.00 36.79 113 LYS A C 1
ATOM 4047 O O . LYS C 1 116 ? 48.172 19.524 10.446 1.00 41.63 113 LYS A O 1
ATOM 4053 N N . ILE C 1 117 ? 48.046 18.320 8.557 1.00 34.20 114 ILE A N 1
ATOM 4054 C CA . ILE C 1 117 ? 49.437 18.555 8.201 1.00 38.28 114 ILE A CA 1
ATOM 4055 C C . ILE C 1 117 ? 49.546 19.121 6.789 1.00 38.22 114 ILE A C 1
ATOM 4056 O O . ILE C 1 117 ? 48.882 18.651 5.863 1.00 37.11 114 ILE A O 1
ATOM 4061 N N . GLU C 1 118 ? 50.378 20.147 6.643 1.00 39.41 115 GLU A N 1
ATOM 4062 C CA . GLU C 1 118 ? 50.599 20.800 5.362 1.00 37.53 115 GLU A CA 1
ATOM 4063 C C . GLU C 1 118 ? 52.078 21.108 5.208 1.00 36.22 115 GLU A C 1
ATOM 4064 O O . GLU C 1 118 ? 52.845 20.990 6.163 1.00 37.99 115 GLU A O 1
ATOM 4070 N N . CYS C 1 119 ? 52.478 21.499 4.005 1.00 37.75 116 CYS A N 1
ATOM 4071 C CA . CYS C 1 119 ? 53.862 21.873 3.758 1.00 41.64 116 CYS A CA 1
ATOM 4072 C C . CYS C 1 119 ? 54.050 23.374 3.874 1.00 38.09 116 CYS A C 1
ATOM 4073 O O . CYS C 1 119 ? 53.430 24.143 3.141 1.00 41.48 116 CYS A O 1
ATOM 4076 N N . GLU C 1 120 ? 54.899 23.791 4.806 1.00 31.86 117 GLU A N 1
ATOM 4077 C CA . GLU C 1 120 ? 55.285 25.185 4.878 1.00 31.72 117 GLU A CA 1
ATOM 4078 C C . GLU C 1 120 ? 56.275 25.444 3.755 1.00 32.79 117 GLU A C 1
ATOM 4079 O O . GLU C 1 120 ? 56.133 26.404 2.999 1.00 41.87 117 GLU A O 1
ATOM 4085 N N . ILE C 1 121 ? 57.269 24.568 3.643 1.00 30.24 118 ILE A N 1
ATOM 4086 C CA . ILE C 1 121 ? 58.266 24.670 2.582 1.00 37.65 118 ILE A CA 1
ATOM 4087 C C . ILE C 1 121 ? 58.997 23.346 2.355 1.00 33.81 118 ILE A C 1
ATOM 4088 O O . ILE C 1 121 ? 59.164 22.547 3.279 1.00 33.88 118 ILE A O 1
ATOM 4093 N N . LYS C 1 122 ? 59.409 23.120 1.111 1.00 35.16 119 LYS A N 1
ATOM 4094 C CA . LYS C 1 122 ? 60.233 21.972 0.749 1.00 35.03 119 LYS A CA 1
ATOM 4095 C C . LYS C 1 122 ? 61.443 22.457 -0.038 1.00 34.57 119 LYS A C 1
ATOM 4096 O O . LYS C 1 122 ? 61.303 23.203 -1.007 1.00 40.49 119 LYS A O 1
ATOM 4102 N N . ILE C 1 123 ? 62.631 22.036 0.380 1.00 32.48 120 ILE A N 1
ATOM 4103 C CA . ILE C 1 123 ? 63.860 22.470 -0.274 1.00 32.27 120 ILE A CA 1
ATOM 4104 C C . ILE C 1 123 ? 64.636 21.300 -0.879 1.00 35.09 120 ILE A C 1
ATOM 4105 O O . ILE C 1 123 ? 64.935 20.320 -0.194 1.00 36.46 120 ILE A O 1
ATOM 4110 N N . ASN C 1 124 ? 64.956 21.413 -2.166 1.00 31.54 121 ASN A N 1
ATOM 4111 C CA . ASN C 1 124 ? 65.731 20.395 -2.868 1.00 33.78 121 ASN A CA 1
ATOM 4112 C C . ASN C 1 124 ? 67.002 20.013 -2.115 1.00 35.24 121 ASN A C 1
ATOM 4113 O O . ASN C 1 124 ? 67.824 20.873 -1.796 1.00 33.58 121 ASN A O 1
ATOM 4118 N N . HIS C 1 125 ? 67.159 18.720 -1.842 1.00 35.68 122 HIS A N 1
ATOM 4119 C CA . HIS C 1 125 ? 68.276 18.228 -1.034 1.00 38.48 122 HIS A CA 1
ATOM 4120 C C . HIS C 1 125 ? 68.993 17.056 -1.712 1.00 37.31 122 HIS A C 1
ATOM 4121 O O . HIS C 1 125 ? 68.367 16.064 -2.080 1.00 38.62 122 HIS A O 1
ATOM 4128 N N . GLU C 1 126 ? 70.307 17.175 -1.875 1.00 41.30 123 GLU A N 1
ATOM 4129 C CA . GLU C 1 126 ? 71.102 16.104 -2.477 1.00 43.67 123 GLU A CA 1
ATOM 4130 C C . GLU C 1 126 ? 71.313 14.941 -1.519 1.00 40.17 123 GLU A C 1
ATOM 4131 O O . GLU C 1 126 ? 72.012 15.069 -0.513 1.00 42.44 123 GLU A O 1
ATOM 4137 N N . GLY C 1 127 ? 70.710 13.804 -1.849 1.00 33.81 124 GLY A N 1
ATOM 4138 C CA . GLY C 1 127 ? 70.776 12.624 -0.999 1.00 31.11 124 GLY A CA 1
ATOM 4139 C C . GLY C 1 127 ? 69.734 12.704 0.097 1.00 38.59 124 GLY A C 1
ATOM 4140 O O . GLY C 1 127 ? 69.066 13.725 0.253 1.00 41.45 124 GLY A O 1
ATOM 4141 N N . GLU C 1 128 ? 69.586 11.625 0.858 1.00 35.68 125 GLU A N 1
ATOM 4142 C CA . GLU C 1 128 ? 68.628 11.609 1.955 1.00 33.23 125 GLU A CA 1
ATOM 4143 C C . GLU C 1 128 ? 69.092 12.518 3.088 1.00 36.50 125 GLU A C 1
ATOM 4144 O O . GLU C 1 128 ? 70.281 12.808 3.216 1.00 33.93 125 GLU A O 1
ATOM 4150 N N . VAL C 1 129 ? 68.148 12.978 3.900 1.00 37.46 126 VAL A N 1
ATOM 4151 C CA . VAL C 1 129 ? 68.491 13.798 5.051 1.00 35.15 126 VAL A CA 1
ATOM 4152 C C . VAL C 1 129 ? 68.705 12.906 6.264 1.00 33.20 126 VAL A C 1
ATOM 4153 O O . VAL C 1 129 ? 67.745 12.435 6.871 1.00 40.65 126 VAL A O 1
ATOM 4157 N N . ASN C 1 130 ? 69.968 12.665 6.603 1.00 37.44 127 ASN A N 1
ATOM 4158 C CA . ASN C 1 130 ? 70.309 11.876 7.783 1.00 36.76 127 ASN A CA 1
ATOM 4159 C C . ASN C 1 130 ? 69.816 12.532 9.067 1.00 32.28 127 ASN A C 1
ATOM 4160 O O . ASN C 1 130 ? 69.295 11.865 9.956 1.00 33.89 127 ASN A O 1
ATOM 4165 N N . ARG C 1 131 ? 69.979 13.846 9.150 1.00 32.42 128 ARG A N 1
ATOM 4166 C CA . ARG C 1 131 ? 69.573 14.591 10.330 1.00 33.78 128 ARG A CA 1
ATOM 4167 C C . ARG C 1 131 ? 69.507 16.079 10.014 1.00 31.98 128 ARG A C 1
ATOM 4168 O O . ARG C 1 131 ? 70.372 16.613 9.324 1.00 35.48 128 ARG A O 1
ATOM 4176 N N . ALA C 1 132 ? 68.465 16.737 10.510 1.00 32.65 129 ALA A N 1
ATOM 4177 C CA . ALA C 1 132 ? 68.297 18.170 10.313 1.00 34.22 129 ALA A CA 1
ATOM 4178 C C . ALA C 1 132 ? 67.978 18.843 11.641 1.00 38.90 129 ALA A C 1
ATOM 4179 O O . ALA C 1 132 ? 67.123 18.376 12.401 1.00 37.11 129 ALA A O 1
ATOM 4181 N N . ARG C 1 133 ? 68.670 19.943 11.915 1.00 34.54 130 ARG A N 1
ATOM 4182 C CA . ARG C 1 133 ? 68.523 20.637 13.180 1.00 34.18 130 ARG A CA 1
ATOM 4183 C C . ARG C 1 133 ? 68.589 22.147 12.948 1.00 33.04 130 ARG A C 1
ATOM 4184 O O . ARG C 1 133 ? 69.454 22.626 12.217 1.00 36.01 130 ARG A O 1
ATOM 4192 N N . TYR C 1 134 ? 67.671 22.894 13.561 1.00 31.01 131 TYR A N 1
ATOM 4193 C CA . TYR C 1 134 ? 67.616 24.347 13.375 1.00 35.16 131 TYR A CA 1
ATOM 4194 C C . TYR C 1 134 ? 68.552 25.080 14.337 1.00 36.44 131 TYR A C 1
ATOM 4195 O O . TYR C 1 134 ? 68.842 24.583 15.423 1.00 39.29 131 TYR A O 1
ATOM 4212 N N . PRO C 1 136 ? 69.307 27.601 17.109 1.00 38.65 133 PRO A N 1
ATOM 4213 C CA . PRO C 1 136 ? 68.505 28.143 18.203 1.00 34.80 133 PRO A CA 1
ATOM 4214 C C . PRO C 1 136 ? 68.402 29.664 18.171 1.00 37.69 133 PRO A C 1
ATOM 4215 O O . PRO C 1 136 ? 67.357 30.219 18.507 1.00 40.27 133 PRO A O 1
ATOM 4219 N N . GLN C 1 137 ? 69.477 30.330 17.768 1.00 42.68 134 GLN A N 1
ATOM 4220 C CA . GLN C 1 137 ? 69.497 31.788 17.739 1.00 44.29 134 GLN A CA 1
ATOM 4221 C C . GLN C 1 137 ? 68.775 32.325 16.509 1.00 41.89 134 GLN A C 1
ATOM 4222 O O . GLN C 1 137 ? 68.344 33.477 16.486 1.00 45.21 134 GLN A O 1
ATOM 4228 N N . ASN C 1 138 ? 68.652 31.483 15.489 1.00 43.25 135 ASN A N 1
ATOM 4229 C CA . ASN C 1 138 ? 67.911 31.832 14.282 1.00 43.23 135 ASN A CA 1
ATOM 4230 C C . ASN C 1 138 ? 67.263 30.593 13.674 1.00 41.99 135 ASN A C 1
ATOM 4231 O O . ASN C 1 138 ? 67.863 29.919 12.836 1.00 44.83 135 ASN A O 1
ATOM 4236 N N . PRO 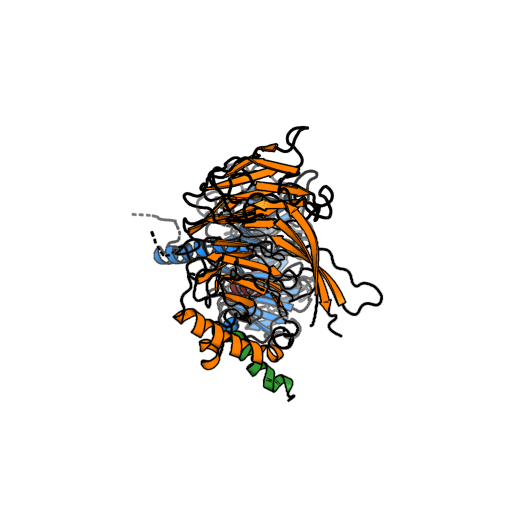C 1 139 ? 66.031 30.291 14.106 1.00 40.70 136 PRO A N 1
ATOM 4237 C CA . PRO C 1 139 ? 65.295 29.077 13.753 1.00 37.17 136 PRO A CA 1
ATOM 4238 C C . PRO C 1 139 ? 65.052 28.864 12.257 1.00 36.11 136 PRO A C 1
ATOM 4239 O O . PRO C 1 139 ? 64.643 27.772 11.864 1.00 44.21 136 PRO A O 1
ATOM 4243 N N . HIS C 1 140 ? 65.288 29.872 11.421 1.00 38.15 137 HIS A N 1
ATOM 4244 C CA . HIS C 1 140 ? 65.160 29.634 9.982 1.00 36.68 137 HIS A CA 1
ATOM 4245 C C . HIS C 1 140 ? 66.473 29.228 9.310 1.00 35.79 137 HIS A C 1
ATOM 4246 O O . HIS C 1 140 ? 66.552 29.117 8.085 1.00 33.63 137 HIS A O 1
ATOM 4253 N N . ILE C 1 141 ? 67.498 29.008 10.126 1.00 33.86 138 ILE A N 1
ATOM 4254 C CA . ILE C 1 141 ? 68.758 28.457 9.649 1.00 30.99 138 ILE A CA 1
ATOM 4255 C C . ILE C 1 141 ? 68.850 26.997 10.077 1.00 31.35 138 ILE A C 1
ATOM 4256 O O . ILE C 1 141 ? 68.768 26.681 11.263 1.00 36.60 138 ILE A O 1
ATOM 4261 N N . ILE C 1 142 ? 69.004 26.110 9.103 1.00 32.05 139 ILE A N 1
ATOM 4262 C CA . ILE C 1 142 ? 68.948 24.679 9.359 1.00 31.75 139 ILE A CA 1
ATOM 4263 C C . ILE C 1 142 ? 70.170 23.969 8.799 1.00 33.39 139 ILE A C 1
ATOM 4264 O O . ILE C 1 142 ? 70.451 24.052 7.603 1.00 31.42 139 ILE A O 1
ATOM 4269 N N . ALA C 1 143 ? 70.896 23.276 9.672 1.00 29.93 140 ALA A N 1
ATOM 4270 C CA . ALA C 1 143 ? 71.993 22.423 9.242 1.00 29.02 140 ALA A CA 1
ATOM 4271 C C . ALA C 1 143 ? 71.440 21.043 8.927 1.00 31.62 140 ALA A C 1
ATOM 4272 O O . ALA C 1 143 ? 70.388 20.659 9.437 1.00 35.53 140 ALA A O 1
ATOM 4274 N N . THR C 1 144 ? 72.145 20.297 8.086 1.00 35.46 141 THR A N 1
ATOM 4275 C CA . THR C 1 144 ? 71.670 18.987 7.667 1.00 36.85 141 THR A CA 1
ATOM 4276 C C . THR C 1 144 ? 72.822 18.056 7.306 1.00 39.01 141 THR A C 1
ATOM 4277 O O . THR C 1 144 ? 73.799 18.471 6.683 1.00 43.35 141 THR A O 1
ATOM 4281 N N . LYS C 1 145 ? 72.703 16.796 7.710 1.00 39.23 142 LYS A N 1
ATOM 4282 C CA . LYS C 1 145 ? 73.704 15.789 7.379 1.00 40.29 142 LYS A CA 1
ATOM 4283 C C . LYS C 1 145 ? 73.265 14.990 6.162 1.00 41.26 142 LYS A C 1
ATOM 4284 O O . LYS C 1 145 ? 72.142 14.491 6.111 1.00 45.27 142 LYS A O 1
ATOM 4290 N N . THR C 1 146 ? 74.159 14.879 5.185 1.00 45.63 143 THR A N 1
ATOM 4291 C CA . THR C 1 146 ? 73.877 14.171 3.941 1.00 45.81 143 THR A CA 1
ATOM 4292 C C . THR C 1 146 ? 74.575 12.817 3.928 1.00 46.44 143 THR A C 1
ATOM 4293 O O . THR C 1 146 ? 75.423 12.547 4.780 1.00 48.54 143 THR A O 1
ATOM 4297 N N . PRO C 1 147 ? 74.220 11.952 2.961 1.00 52.64 144 PRO A N 1
ATOM 4298 C CA . PRO C 1 147 ? 74.955 10.701 2.799 1.00 50.54 144 PRO A CA 1
ATOM 4299 C C . PRO C 1 147 ? 76.336 10.932 2.185 1.00 56.34 144 PRO A C 1
ATOM 4300 O O . PRO C 1 147 ? 77.124 9.992 2.058 1.00 56.53 144 PRO A O 1
ATOM 4304 N N . SER C 1 148 ? 76.623 12.178 1.812 1.00 59.23 145 SER A N 1
ATOM 4305 C CA . SER C 1 148 ? 77.935 12.537 1.285 1.00 62.69 145 SER A CA 1
ATOM 4306 C C . SER C 1 148 ? 78.866 13.030 2.394 1.00 64.33 145 SER A C 1
ATOM 4307 O O . SER C 1 148 ? 78.763 12.594 3.540 1.00 68.94 145 SER A O 1
ATOM 4310 N N . SER C 1 149 ? 79.767 13.944 2.052 1.00 66.73 146 SER A N 1
ATOM 4311 C CA . SER C 1 149 ? 80.843 14.332 2.960 1.00 66.43 146 SER A CA 1
ATOM 4312 C C . SER C 1 149 ? 80.573 15.646 3.695 1.00 64.40 146 SER A C 1
ATOM 4313 O O . SER C 1 149 ? 80.658 15.708 4.925 1.00 55.41 146 SER A O 1
ATOM 4316 N N . ASP C 1 150 ? 80.256 16.695 2.941 1.00 63.27 147 ASP A N 1
ATOM 4317 C CA . ASP C 1 150 ? 79.982 18.003 3.529 1.00 60.45 147 ASP A CA 1
ATOM 4318 C C . ASP C 1 150 ? 78.670 17.975 4.298 1.00 56.14 147 ASP A C 1
ATOM 4319 O O . ASP C 1 150 ? 77.747 17.246 3.938 1.00 59.97 147 ASP A O 1
ATOM 4324 N N . VAL C 1 151 ? 78.589 18.770 5.359 1.00 51.15 148 VAL A N 1
ATOM 4325 C CA . VAL C 1 151 ? 77.309 19.013 6.004 1.00 49.21 148 VAL A CA 1
ATOM 4326 C C . VAL C 1 151 ? 76.802 20.359 5.497 1.00 50.69 148 VAL A C 1
ATOM 4327 O O . VAL C 1 151 ? 77.578 21.301 5.324 1.00 51.78 148 VAL A O 1
ATOM 4331 N N . LEU C 1 152 ? 75.506 20.438 5.229 1.00 46.52 149 LEU A N 1
ATOM 4332 C CA . LEU C 1 152 ? 74.951 21.605 4.563 1.00 38.83 149 LEU A CA 1
ATOM 4333 C C . LEU C 1 152 ? 74.217 22.523 5.527 1.00 43.08 149 LEU A C 1
ATOM 4334 O O . LEU C 1 152 ? 73.723 22.089 6.567 1.00 48.89 149 LEU A O 1
ATOM 4339 N N . VAL C 1 153 ? 74.157 23.801 5.171 1.00 40.41 150 VAL A N 1
ATOM 4340 C CA . VAL C 1 153 ? 73.416 24.786 5.944 1.00 38.24 150 VAL A CA 1
ATOM 4341 C C . VAL C 1 153 ? 72.425 25.498 5.032 1.00 39.05 150 VAL A C 1
ATOM 4342 O O . VAL C 1 153 ? 72.800 26.033 3.989 1.00 37.48 150 VAL A O 1
ATOM 4346 N N . PHE C 1 154 ? 71.157 25.490 5.427 1.00 41.22 151 PHE A N 1
ATOM 4347 C CA . PHE C 1 154 ? 70.103 26.124 4.651 1.00 36.17 151 PHE A CA 1
ATOM 4348 C C . PHE C 1 154 ? 69.453 27.256 5.437 1.00 38.46 151 PHE A C 1
ATOM 4349 O O . PHE C 1 154 ? 69.175 27.117 6.626 1.00 41.28 151 PHE A O 1
ATOM 4357 N N . ASP C 1 155 ? 69.220 28.378 4.767 1.00 39.79 152 ASP A N 1
ATOM 4358 C CA . ASP C 1 155 ? 68.376 29.432 5.309 1.00 38.26 152 ASP A CA 1
ATOM 4359 C C . ASP C 1 155 ? 67.088 29.407 4.501 1.00 39.00 152 ASP A C 1
ATOM 4360 O O . ASP C 1 155 ? 67.050 29.891 3.370 1.00 41.45 152 ASP A O 1
ATOM 4365 N N . TYR C 1 156 ? 66.034 28.840 5.081 1.00 35.93 153 TYR A N 1
ATOM 4366 C CA . TYR C 1 156 ? 64.821 28.557 4.316 1.00 35.07 153 TYR A CA 1
ATOM 4367 C C . TYR C 1 156 ? 64.062 29.798 3.845 1.00 35.70 153 TYR A C 1
ATOM 4368 O O . TYR C 1 156 ? 63.164 29.700 3.007 1.00 41.81 153 TYR A O 1
ATOM 4377 N N . THR C 1 157 ? 64.437 30.962 4.367 1.00 31.18 154 THR A N 1
ATOM 4378 C CA . THR C 1 157 ? 63.861 32.222 3.911 1.00 36.67 154 THR A CA 1
ATOM 4379 C C . THR C 1 157 ? 64.471 32.642 2.575 1.00 38.38 154 THR A C 1
ATOM 4380 O O . THR C 1 157 ? 64.008 33.590 1.939 1.00 39.90 154 THR A O 1
ATOM 4384 N N . LYS C 1 158 ? 65.514 31.931 2.155 1.00 38.92 155 LYS A N 1
ATOM 4385 C CA . LYS C 1 158 ? 66.229 32.264 0.928 1.00 37.69 155 LYS A CA 1
ATOM 4386 C C . LYS C 1 158 ? 66.024 31.218 -0.162 1.00 38.45 155 LYS A C 1
ATOM 4387 O O . LYS C 1 158 ? 66.844 31.087 -1.069 1.00 47.80 155 LYS A O 1
ATOM 4393 N N . HIS C 1 159 ? 64.926 30.477 -0.067 1.00 36.61 156 HIS A N 1
ATOM 4394 C CA . HIS C 1 159 ? 64.590 29.464 -1.058 1.00 28.80 156 HIS A CA 1
ATOM 4395 C C . HIS C 1 159 ? 63.128 29.603 -1.463 1.00 32.59 156 HIS A C 1
ATOM 4396 O O . HIS C 1 159 ? 62.297 30.010 -0.655 1.00 36.53 156 HIS A O 1
ATOM 4403 N N . PRO C 1 160 ? 62.807 29.265 -2.722 1.00 39.92 157 PRO A N 1
ATOM 4404 C CA . PRO C 1 160 ? 61.455 29.458 -3.240 1.00 37.49 157 PRO A CA 1
ATOM 4405 C C . PRO C 1 160 ? 60.418 28.648 -2.471 1.00 43.64 157 PRO A C 1
ATOM 4406 O O . PRO C 1 160 ? 60.716 27.553 -1.994 1.00 43.86 157 PRO A O 1
ATOM 4410 N N . ALA C 1 161 ? 59.210 29.194 -2.356 1.00 48.04 158 ALA A N 1
ATOM 4411 C CA . ALA C 1 161 ? 58.113 28.513 -1.679 1.00 48.33 158 ALA A CA 1
ATOM 4412 C C . ALA C 1 161 ? 57.987 27.074 -2.169 1.00 48.29 158 ALA A C 1
ATOM 4413 O O . ALA C 1 161 ? 57.907 26.139 -1.373 1.00 55.43 158 ALA A O 1
ATOM 4415 N N . LYS C 1 162 ? 57.973 26.910 -3.488 1.00 45.92 159 LYS A N 1
ATOM 4416 C CA . LYS C 1 162 ? 57.912 25.594 -4.108 1.00 43.17 159 LYS A CA 1
ATOM 4417 C C . LYS C 1 162 ? 59.258 25.286 -4.754 1.00 39.33 159 LYS A C 1
ATOM 4418 O O . LYS C 1 162 ? 59.804 26.119 -5.476 1.00 47.42 159 LYS A O 1
ATOM 4424 N N . PRO C 1 163 ? 59.803 24.087 -4.492 1.00 38.81 160 PRO A N 1
ATOM 4425 C CA . PRO C 1 163 ? 61.113 23.726 -5.031 1.00 38.98 160 PRO A CA 1
ATOM 4426 C C . PRO C 1 163 ? 61.057 23.452 -6.530 1.00 41.21 160 PRO A C 1
ATOM 4427 O O . PRO C 1 163 ? 60.032 22.997 -7.037 1.00 41.94 160 PRO A O 1
ATOM 4431 N N . ASP C 1 164 ? 62.152 23.733 -7.230 1.00 43.57 161 ASP A N 1
ATOM 4432 C CA . ASP C 1 164 ? 62.223 23.468 -8.661 1.00 41.22 161 ASP A CA 1
ATOM 4433 C C . ASP C 1 164 ? 62.301 21.967 -8.920 1.00 39.57 161 ASP A C 1
ATOM 4434 O O . ASP C 1 164 ? 63.176 21.285 -8.385 1.00 37.77 161 ASP A O 1
ATOM 4439 N N . PRO C 1 165 ? 61.373 21.450 -9.739 1.00 34.98 162 PRO A N 1
ATOM 4440 C CA . PRO C 1 165 ? 61.250 20.027 -10.058 1.00 34.94 162 PRO A CA 1
ATOM 4441 C C . PRO C 1 165 ? 62.525 19.402 -10.626 1.00 41.62 162 PRO A C 1
ATOM 4442 O O . PRO C 1 165 ? 62.623 18.179 -10.702 1.00 50.20 162 PRO A O 1
ATOM 4446 N N . SER C 1 166 ? 63.492 20.229 -11.016 1.00 45.92 163 SER A N 1
ATOM 4447 C CA . SER C 1 166 ? 64.755 19.723 -11.551 1.00 46.87 163 SER A CA 1
ATOM 4448 C C . SER C 1 166 ? 65.718 19.299 -10.439 1.00 48.51 163 SER A C 1
ATOM 4449 O O . SER C 1 166 ? 66.814 18.806 -10.708 1.00 50.69 163 SER A O 1
ATOM 4452 N N . GLY C 1 167 ? 65.304 19.511 -9.194 1.00 48.34 164 GLY A N 1
ATOM 4453 C CA . GLY C 1 167 ? 66.010 18.981 -8.029 1.00 44.19 164 GLY A CA 1
ATOM 4454 C C . GLY C 1 167 ? 67.406 19.509 -7.764 1.00 45.38 164 GLY A C 1
ATOM 4455 O O . GLY C 1 167 ? 68.227 18.818 -7.162 1.00 46.74 164 GLY A O 1
ATOM 4456 N N . GLU C 1 168 ? 67.678 20.734 -8.202 1.00 48.88 165 GLU A N 1
ATOM 4457 C CA . GLU C 1 168 ? 68.984 21.353 -7.992 1.00 50.20 165 GLU A CA 1
ATOM 4458 C C . GLU C 1 168 ? 69.159 21.752 -6.529 1.00 49.65 165 GLU A C 1
ATOM 4459 O O . GLU C 1 168 ? 68.388 22.551 -6.000 1.00 51.08 165 GLU A O 1
ATOM 4465 N N . CYS C 1 169 ? 70.174 21.194 -5.877 1.00 48.05 166 CYS A N 1
ATOM 4466 C CA . CYS C 1 169 ? 70.442 21.501 -4.477 1.00 45.29 166 CYS A CA 1
ATOM 4467 C C . CYS C 1 169 ? 71.415 22.668 -4.353 1.00 50.01 166 CYS A C 1
ATOM 4468 O O . CYS C 1 169 ? 72.561 22.578 -4.793 1.00 55.70 166 CYS A O 1
ATOM 4471 N N . ASN C 1 170 ? 70.952 23.760 -3.752 1.00 47.89 167 ASN A N 1
ATOM 4472 C CA . ASN C 1 170 ? 71.765 24.962 -3.601 1.00 45.14 167 ASN A CA 1
ATOM 4473 C C . ASN C 1 170 ? 71.917 25.380 -2.147 1.00 44.95 167 ASN A C 1
ATOM 4474 O O . ASN C 1 170 ? 71.242 26.307 -1.695 1.00 45.39 167 ASN A O 1
ATOM 4479 N N . PRO C 1 171 ? 72.812 24.705 -1.410 1.00 43.21 168 PRO A N 1
ATOM 4480 C CA . PRO C 1 171 ? 73.029 25.018 0.000 1.00 42.58 168 PRO A CA 1
ATOM 4481 C C . PRO C 1 171 ? 73.615 26.413 0.162 1.00 43.42 168 PRO A C 1
ATOM 4482 O O . PRO C 1 171 ? 74.451 26.827 -0.640 1.00 48.97 168 PRO A O 1
ATOM 4486 N N . ASP C 1 172 ? 73.178 27.130 1.190 1.00 46.07 169 ASP A N 1
ATOM 4487 C CA . ASP C 1 172 ? 73.712 28.458 1.471 1.00 46.31 169 ASP A CA 1
ATOM 4488 C C . ASP C 1 172 ? 75.123 28.369 2.044 1.00 45.53 169 ASP A C 1
ATOM 4489 O O . ASP C 1 172 ? 75.871 29.343 2.029 1.00 49.01 169 ASP A O 1
ATOM 4494 N N . LEU C 1 173 ? 75.476 27.189 2.542 1.00 46.17 170 LEU A N 1
ATOM 4495 C CA . LEU C 1 173 ? 76.804 26.929 3.082 1.00 45.31 170 LEU A CA 1
ATOM 4496 C C . LEU C 1 173 ? 77.145 25.447 2.974 1.00 45.19 170 LEU A C 1
ATOM 4497 O O . LEU C 1 173 ? 76.296 24.590 3.210 1.00 46.84 170 LEU A O 1
ATOM 4502 N N . ARG C 1 174 ? 78.386 25.154 2.601 1.00 49.11 171 ARG A N 1
ATOM 4503 C CA . ARG C 1 174 ? 78.896 23.789 2.636 1.00 51.41 171 ARG A CA 1
ATOM 4504 C C . ARG C 1 174 ? 80.048 23.744 3.629 1.00 52.70 171 ARG A C 1
ATOM 4505 O O . ARG C 1 174 ? 81.020 24.486 3.495 1.00 54.10 171 ARG A O 1
ATOM 4513 N N . LEU C 1 175 ? 79.932 22.881 4.631 1.00 53.97 172 LEU A N 1
ATOM 4514 C CA . LEU C 1 175 ? 80.953 22.779 5.665 1.00 51.75 172 LEU A CA 1
ATOM 4515 C C . LEU C 1 175 ? 81.886 21.598 5.413 1.00 59.33 172 LEU A C 1
ATOM 4516 O O . LEU C 1 175 ? 81.550 20.453 5.723 1.00 58.37 172 LEU A O 1
ATOM 4521 N N . ARG C 1 176 ? 83.054 21.884 4.842 1.00 63.95 173 ARG A N 1
ATOM 4522 C CA . ARG C 1 176 ? 84.067 20.860 4.593 1.00 65.54 173 ARG A CA 1
ATOM 4523 C C . ARG C 1 176 ? 84.803 20.489 5.877 1.00 56.92 173 ARG A C 1
ATOM 4524 O O . ARG C 1 176 ? 85.047 21.341 6.731 1.00 53.96 173 ARG A O 1
ATOM 4532 N N . GLY C 1 177 ? 85.159 19.215 6.008 1.00 55.51 174 GLY A N 1
ATOM 4533 C CA . GLY C 1 177 ? 85.893 18.751 7.180 1.00 55.81 174 GLY A CA 1
ATOM 4534 C C . GLY C 1 177 ? 85.901 17.244 7.356 1.00 57.49 174 GLY A C 1
ATOM 4535 O O . GLY C 1 177 ? 86.822 16.690 7.956 1.00 63.80 174 GLY A O 1
ATOM 4536 N N . HIS C 1 178 ? 84.877 16.578 6.834 1.00 54.63 175 HIS A N 1
ATOM 4537 C CA . HIS C 1 178 ? 84.731 15.136 7.017 1.00 58.55 175 HIS A CA 1
ATOM 4538 C C . HIS C 1 178 ? 85.150 14.327 5.791 1.00 59.13 175 HIS A C 1
ATOM 4539 O O . HIS C 1 178 ? 85.261 14.860 4.688 1.00 62.15 175 HIS A O 1
ATOM 4546 N N . GLN C 1 179 ? 85.379 13.035 6.001 1.00 60.59 176 GLN A N 1
ATOM 4547 C CA . GLN C 1 179 ? 85.681 12.111 4.913 1.00 66.70 176 GLN A CA 1
ATOM 4548 C C . GLN C 1 179 ? 84.474 11.241 4.570 1.00 67.18 176 GLN A C 1
ATOM 4549 O O . GLN C 1 179 ? 84.262 10.894 3.408 1.00 67.52 176 GLN A O 1
ATOM 4555 N N . LYS C 1 180 ? 83.689 10.887 5.584 1.00 69.52 177 LYS A N 1
ATOM 4556 C CA . LYS C 1 180 ? 82.508 10.049 5.384 1.00 67.38 177 LYS A CA 1
ATOM 4557 C C . LYS C 1 180 ? 81.229 10.719 5.890 1.00 66.07 177 LYS A C 1
ATOM 4558 O O . LYS C 1 180 ? 81.252 11.864 6.343 1.00 63.23 177 LYS A O 1
ATOM 4564 N N . GLU C 1 181 ? 80.114 9.997 5.804 1.00 67.41 178 GLU A N 1
ATOM 4565 C CA . GLU C 1 181 ? 78.828 10.500 6.279 1.00 64.85 178 GLU A CA 1
ATOM 4566 C C . GLU C 1 181 ? 78.700 10.312 7.788 1.00 60.61 178 GLU A C 1
ATOM 4567 O O . GLU C 1 181 ? 79.513 9.630 8.409 1.00 56.83 178 GLU A O 1
ATOM 4573 N N . GLY C 1 182 ? 77.673 10.921 8.369 1.00 63.47 179 GLY A N 1
ATOM 4574 C CA . GLY C 1 182 ? 77.413 10.792 9.798 1.00 59.02 179 GLY A CA 1
ATOM 4575 C C . GLY C 1 182 ? 75.996 11.191 10.160 1.00 55.79 179 GLY A C 1
ATOM 4576 O O . GLY C 1 182 ? 75.199 11.542 9.289 1.00 50.15 179 GLY A O 1
ATOM 4577 N N . TYR C 1 183 ? 75.685 11.144 11.452 1.00 54.43 180 TYR A N 1
ATOM 4578 C CA . TYR C 1 183 ? 74.353 11.492 11.936 1.00 45.10 180 TYR A CA 1
ATOM 4579 C C . TYR C 1 183 ? 74.370 12.608 12.984 1.00 42.57 180 TYR A C 1
ATOM 4580 O O . TYR C 1 183 ? 73.507 13.480 12.974 1.00 46.74 180 TYR A O 1
ATOM 4589 N N . GLY C 1 184 ? 75.352 12.579 13.880 1.00 39.97 181 GLY A N 1
ATOM 4590 C CA . GLY C 1 184 ? 75.450 13.570 14.952 1.00 30.59 181 GLY A CA 1
ATOM 4591 C C . GLY C 1 184 ? 75.486 15.001 14.451 1.00 33.68 181 GLY A C 1
ATOM 4592 O O . GLY C 1 184 ? 76.182 15.310 13.483 1.00 41.13 181 GLY A O 1
ATOM 4593 N N . LEU C 1 185 ? 74.737 15.877 15.117 1.00 29.41 182 LEU A N 1
ATOM 4594 C CA . LEU C 1 185 ? 74.620 17.272 14.702 1.00 28.85 182 LEU A CA 1
ATOM 4595 C C . LEU C 1 185 ? 74.146 18.100 15.889 1.00 34.52 182 LEU A C 1
ATOM 4596 O O . LEU C 1 185 ? 73.140 17.763 16.513 1.00 38.18 182 LEU A O 1
ATOM 4601 N N . SER C 1 186 ? 74.857 19.181 16.202 1.00 39.79 183 SER A N 1
ATOM 4602 C CA . SER C 1 186 ? 74.505 20.001 17.365 1.00 41.68 183 SER A CA 1
ATOM 4603 C C . SER C 1 186 ? 74.939 21.465 17.253 1.00 42.45 183 SER A C 1
ATOM 4604 O O . SER C 1 186 ? 76.120 21.756 17.061 1.00 47.57 183 SER A O 1
ATOM 4607 N N . TRP C 1 187 ? 73.976 22.378 17.379 1.00 39.55 184 TRP A N 1
ATOM 4608 C CA . TRP C 1 187 ? 74.259 23.813 17.434 1.00 40.70 184 TRP A CA 1
ATOM 4609 C C . TRP C 1 187 ? 74.529 24.233 18.873 1.00 42.51 184 TRP A C 1
ATOM 4610 O O . TRP C 1 187 ? 73.948 23.679 19.807 1.00 43.81 184 TRP A O 1
ATOM 4621 N N . ASN C 1 188 ? 75.396 25.225 19.052 1.00 43.44 185 ASN A N 1
ATOM 4622 C CA . ASN C 1 188 ? 75.654 25.782 20.376 1.00 45.09 185 ASN A CA 1
ATOM 4623 C C . ASN C 1 188 ? 74.604 26.827 20.733 1.00 45.55 185 ASN A C 1
ATOM 4624 O O . ASN C 1 188 ? 74.506 27.866 20.080 1.00 49.20 185 ASN A O 1
ATOM 4629 N N . SER C 1 189 ? 73.822 26.548 21.772 1.00 44.05 186 SER A N 1
ATOM 4630 C CA . SER C 1 189 ? 72.716 27.421 22.161 1.00 47.84 186 SER A CA 1
ATOM 4631 C C . SER C 1 189 ? 73.188 28.667 22.905 1.00 51.94 186 SER A C 1
ATOM 4632 O O . SER C 1 189 ? 72.381 29.518 23.282 1.00 56.79 186 SER A O 1
ATOM 4635 N N . ASN C 1 190 ? 74.495 28.770 23.113 1.00 52.03 187 ASN A N 1
ATOM 4636 C CA . ASN C 1 190 ? 75.074 29.912 23.806 1.00 51.61 187 ASN A CA 1
ATOM 4637 C C . ASN C 1 190 ? 76.060 30.670 22.923 1.00 54.95 187 ASN A C 1
ATOM 4638 O O . ASN C 1 190 ? 76.277 31.869 23.100 1.00 59.05 187 ASN A O 1
ATOM 4643 N N . LEU C 1 191 ? 76.650 29.962 21.968 1.00 54.60 188 LEU A N 1
ATOM 4644 C CA . LEU C 1 191 ? 77.594 30.566 21.042 1.00 56.88 188 LEU A CA 1
ATOM 4645 C C . LEU C 1 191 ? 77.029 30.474 19.629 1.00 56.04 188 LEU A C 1
ATOM 4646 O O . LEU C 1 191 ? 77.116 29.432 18.979 1.00 60.24 188 LEU A O 1
ATOM 4651 N N . SER C 1 192 ? 76.445 31.574 19.165 1.00 53.94 189 SER A N 1
ATOM 4652 C CA . SER C 1 192 ? 75.730 31.604 17.892 1.00 54.79 189 SER A CA 1
ATOM 4653 C C . SER C 1 192 ? 76.599 31.237 16.685 1.00 54.75 189 SER A C 1
ATOM 4654 O O . SER C 1 192 ? 77.664 31.821 16.472 1.00 54.27 189 SER A O 1
ATOM 4657 N N . GLY C 1 193 ? 76.133 30.267 15.903 1.00 45.57 190 GLY A N 1
ATOM 4658 C CA . GLY C 1 193 ? 76.794 29.892 14.656 1.00 44.52 190 GLY A CA 1
ATOM 4659 C C . GLY C 1 193 ? 77.830 28.792 14.792 1.00 46.68 190 GLY A C 1
ATOM 4660 O O . GLY C 1 193 ? 78.502 28.439 13.821 1.00 39.33 190 GLY A O 1
ATOM 4661 N N . HIS C 1 194 ? 77.961 28.244 15.995 1.00 49.87 191 HIS A N 1
ATOM 4662 C CA . HIS C 1 194 ? 78.946 27.198 16.254 1.00 49.78 191 HIS A CA 1
ATOM 4663 C C . HIS C 1 194 ? 78.294 25.819 16.212 1.00 48.26 191 HIS A C 1
ATOM 4664 O O . HIS C 1 194 ? 77.334 25.552 16.936 1.00 46.71 191 HIS A O 1
ATOM 4671 N N . LEU C 1 195 ? 78.826 24.947 15.361 1.00 45.27 192 LEU A N 1
ATOM 4672 C CA . LEU C 1 195 ? 78.178 23.677 15.057 1.00 42.95 192 LEU A CA 1
ATOM 4673 C C . LEU C 1 195 ? 79.133 22.493 15.171 1.00 47.26 192 LEU A C 1
ATOM 4674 O O . LEU C 1 195 ? 80.283 22.573 14.746 1.00 51.60 192 LEU A O 1
ATOM 4679 N N . LEU C 1 196 ? 78.642 21.395 15.738 1.00 48.08 193 LEU A N 1
ATOM 4680 C CA . LEU C 1 196 ? 79.405 20.152 15.827 1.00 46.14 193 LEU A CA 1
ATOM 4681 C C . LEU C 1 196 ? 78.783 19.076 14.945 1.00 50.91 193 LEU A C 1
ATOM 4682 O O . LEU C 1 196 ? 77.596 19.138 14.624 1.00 48.52 193 LEU A O 1
ATOM 4687 N N . SER C 1 197 ? 79.585 18.083 14.570 1.00 51.42 194 SER A N 1
ATOM 4688 C CA . SER C 1 197 ? 79.110 16.994 13.720 1.00 45.97 194 SER A CA 1
ATOM 4689 C C . SER C 1 197 ? 79.943 15.723 13.873 1.00 44.49 194 SER A C 1
ATOM 4690 O O . SER C 1 197 ? 81.171 15.763 13.824 1.00 46.34 194 SER A O 1
ATOM 4693 N N . ALA C 1 198 ? 79.261 14.597 14.051 1.00 45.28 195 ALA A N 1
ATOM 4694 C CA . ALA C 1 198 ? 79.918 13.299 14.127 1.00 44.37 195 ALA A CA 1
ATOM 4695 C C . ALA C 1 198 ? 79.879 12.609 12.768 1.00 52.06 195 ALA A C 1
ATOM 4696 O O . ALA C 1 198 ? 78.991 12.873 11.956 1.00 55.09 195 ALA A O 1
ATOM 4698 N N . SER C 1 199 ? 80.839 11.721 12.525 1.00 56.73 196 SER A N 1
ATOM 4699 C CA . SER C 1 199 ? 80.932 11.036 11.240 1.00 56.17 196 SER A CA 1
ATOM 4700 C C . SER C 1 199 ? 81.463 9.614 11.374 1.00 57.33 196 SER A C 1
ATOM 4701 O O . SER C 1 199 ? 81.894 9.196 12.448 1.00 56.80 196 SER A O 1
ATOM 4704 N N . ASP C 1 200 ? 81.430 8.879 10.266 1.00 58.92 197 ASP A N 1
ATOM 4705 C CA . ASP C 1 200 ? 81.939 7.515 10.227 1.00 60.26 197 ASP A CA 1
ATOM 4706 C C . ASP C 1 200 ? 83.463 7.491 10.127 1.00 61.47 197 ASP A C 1
ATOM 4707 O O . ASP C 1 200 ? 84.082 6.430 10.220 1.00 61.56 197 ASP A O 1
ATOM 4712 N N . ASP C 1 201 ? 84.064 8.662 9.942 1.00 57.29 198 ASP A N 1
ATOM 4713 C CA . ASP C 1 201 ? 85.514 8.755 9.811 1.00 56.69 198 ASP A CA 1
ATOM 4714 C C . ASP C 1 201 ? 86.215 8.868 11.164 1.00 58.17 198 ASP A C 1
ATOM 4715 O O . ASP C 1 201 ? 87.397 9.208 11.232 1.00 60.01 198 ASP A O 1
ATOM 4720 N N . HIS C 1 202 ? 85.478 8.589 12.237 1.00 55.95 199 HIS A N 1
ATOM 4721 C CA . HIS C 1 202 ? 86.049 8.547 13.580 1.00 57.95 199 HIS A CA 1
ATOM 4722 C C . HIS C 1 202 ? 86.228 9.936 14.181 1.00 59.98 199 HIS A C 1
ATOM 4723 O O . HIS C 1 202 ? 86.660 10.071 15.326 1.00 65.41 199 HIS A O 1
ATOM 4730 N N . THR C 1 203 ? 85.895 10.967 13.410 1.00 60.23 200 THR A N 1
ATOM 4731 C CA . THR C 1 203 ? 86.187 12.340 13.811 1.00 59.96 200 THR A CA 1
ATOM 4732 C C . THR C 1 203 ? 84.948 13.155 14.169 1.00 61.81 200 THR A C 1
ATOM 4733 O O . THR C 1 203 ? 83.823 12.805 13.810 1.00 60.91 200 THR A O 1
ATOM 4737 N N . VAL C 1 204 ? 85.178 14.252 14.882 1.00 56.47 201 VAL A N 1
ATOM 4738 C CA . VAL C 1 204 ? 84.134 15.206 15.206 1.00 49.11 201 VAL A CA 1
ATOM 4739 C C . VAL C 1 204 ? 84.600 16.580 14.751 1.00 55.07 201 VAL A C 1
ATOM 4740 O O . VAL C 1 204 ? 85.606 17.091 15.241 1.00 59.21 201 VAL A O 1
ATOM 4744 N N . CYS C 1 205 ? 83.883 17.172 13.802 1.00 57.63 202 CYS A N 1
ATOM 4745 C CA . CYS C 1 205 ? 84.267 18.476 13.269 1.00 54.64 202 CYS A CA 1
ATOM 4746 C C . CYS C 1 205 ? 83.530 19.622 13.950 1.00 55.86 202 CYS A C 1
ATOM 4747 O O . CYS C 1 205 ? 82.441 19.438 14.493 1.00 55.55 202 CYS A O 1
ATOM 4750 N N . LEU C 1 206 ? 84.139 20.803 13.909 1.00 56.13 203 LEU A N 1
ATOM 4751 C CA . LEU C 1 206 ? 83.561 22.005 14.496 1.00 53.85 203 LEU A CA 1
ATOM 4752 C C . LEU C 1 206 ? 83.677 23.167 13.518 1.00 56.61 203 LEU A C 1
ATOM 4753 O O . LEU C 1 206 ? 84.738 23.391 12.939 1.00 64.30 203 LEU A O 1
ATOM 4758 N N . TRP C 1 207 ? 82.583 23.901 13.334 1.00 53.97 204 TRP A N 1
ATOM 4759 C CA . TRP C 1 207 ? 82.573 25.045 12.430 1.00 50.11 204 TRP A CA 1
ATOM 4760 C C . TRP C 1 207 ? 82.066 26.307 13.116 1.00 54.82 204 TRP A C 1
ATOM 4761 O O . TRP C 1 207 ? 81.263 26.243 14.045 1.00 59.57 204 TRP A O 1
ATOM 4772 N N . ASP C 1 208 ? 82.546 27.453 12.648 1.00 56.81 205 ASP A N 1
ATOM 4773 C CA . ASP C 1 208 ? 81.991 28.740 13.037 1.00 62.08 205 ASP A CA 1
ATOM 4774 C C . ASP C 1 208 ? 81.523 29.442 11.770 1.00 63.83 205 ASP A C 1
ATOM 4775 O O . ASP C 1 208 ? 82.296 30.142 11.116 1.00 66.26 205 ASP A O 1
ATOM 4780 N N . ILE C 1 209 ? 80.253 29.246 11.428 1.00 63.46 206 ILE A N 1
ATOM 4781 C CA . ILE C 1 209 ? 79.708 29.739 10.165 1.00 64.22 206 ILE A CA 1
ATOM 4782 C C . ILE C 1 209 ? 79.695 31.266 10.074 1.00 69.37 206 ILE A C 1
ATOM 4783 O O . ILE C 1 209 ? 79.114 31.837 9.152 1.00 69.00 206 ILE A O 1
ATOM 4788 N N . ASN C 1 210 ? 80.341 31.919 11.035 1.00 76.43 207 ASN A N 1
ATOM 4789 C CA . ASN C 1 210 ? 80.528 33.364 10.993 1.00 82.99 207 ASN A CA 1
ATOM 4790 C C . ASN C 1 210 ? 81.932 33.720 10.516 1.00 89.10 207 ASN A C 1
ATOM 4791 O O . ASN C 1 210 ? 82.569 34.627 11.051 1.00 94.00 207 ASN A O 1
ATOM 4796 N N . ALA C 1 211 ? 82.413 32.997 9.510 1.00 94.21 208 ALA A N 1
ATOM 4797 C CA . ALA C 1 211 ? 83.758 33.211 8.985 1.00 98.80 208 ALA A CA 1
ATOM 4798 C C . ALA C 1 211 ? 83.828 32.934 7.486 1.00 102.81 208 ALA A C 1
ATOM 4799 O O . ALA C 1 211 ? 83.040 33.473 6.708 1.00 101.68 208 ALA A O 1
ATOM 4801 N N . GLY C 1 212 ? 84.776 32.090 7.089 1.00 107.97 209 GLY A N 1
ATOM 4802 C CA . GLY C 1 212 ? 84.976 31.760 5.682 1.00 112.98 209 GLY A CA 1
ATOM 4803 C C . GLY C 1 212 ? 85.492 32.943 4.886 1.00 117.27 209 GLY A C 1
ATOM 4804 O O . GLY C 1 212 ? 86.096 33.858 5.448 1.00 118.36 209 GLY A O 1
ATOM 4805 N N . PRO C 1 213 ? 85.263 32.930 3.564 1.00 119.64 210 PRO A N 1
ATOM 4806 C CA . PRO C 1 213 ? 85.639 34.036 2.689 1.00 120.00 210 PRO A CA 1
ATOM 4807 C C . PRO C 1 213 ? 84.664 35.204 2.816 1.00 120.00 210 PRO A C 1
ATOM 4808 O O . PRO C 1 213 ? 84.035 35.377 3.862 1.00 120.00 210 PRO A O 1
ATOM 4812 N N . LYS C 1 214 ? 84.543 35.998 1.757 1.00 120.00 211 LYS A N 1
ATOM 4813 C CA . LYS C 1 214 ? 83.609 37.119 1.745 1.00 120.00 211 LYS A CA 1
ATOM 4814 C C . LYS C 1 214 ? 82.482 36.909 0.738 1.00 120.00 211 LYS A C 1
ATOM 4815 O O . LYS C 1 214 ? 81.579 37.739 0.623 1.00 120.00 211 LYS A O 1
ATOM 4821 N N . GLU C 1 215 ? 82.539 35.793 0.015 1.00 120.00 212 GLU A N 1
ATOM 4822 C CA . GLU C 1 215 ? 81.515 35.460 -0.971 1.00 120.00 212 GLU A CA 1
ATOM 4823 C C . GLU C 1 215 ? 81.561 33.974 -1.328 1.00 117.73 212 GLU A C 1
ATOM 4824 O O . GLU C 1 215 ? 80.987 33.545 -2.330 1.00 116.89 212 GLU A O 1
ATOM 4830 N N . GLY C 1 216 ? 82.244 33.193 -0.496 1.00 113.24 213 GLY A N 1
ATOM 4831 C CA . GLY C 1 216 ? 82.364 31.756 -0.714 1.00 105.46 213 GLY A CA 1
ATOM 4832 C C . GLY C 1 216 ? 81.333 30.960 0.062 1.00 98.58 213 GLY A C 1
ATOM 4833 O O . GLY C 1 216 ? 81.106 31.206 1.248 1.00 97.83 213 GLY A O 1
ATOM 4834 N N . LYS C 1 217 ? 80.711 29.997 -0.611 1.00 90.72 214 LYS A N 1
ATOM 4835 C CA . LYS C 1 217 ? 79.694 29.156 0.009 1.00 84.35 214 LYS A CA 1
ATOM 4836 C C . LYS C 1 217 ? 80.322 28.026 0.821 1.00 78.76 214 LYS A C 1
ATOM 4837 O O . LYS C 1 217 ? 79.617 27.231 1.440 1.00 78.07 214 LYS A O 1
ATOM 4843 N N . ILE C 1 218 ? 81.649 27.960 0.815 1.00 73.48 215 ILE A N 1
ATOM 4844 C CA . ILE C 1 218 ? 82.367 26.886 1.494 1.00 68.52 215 ILE A CA 1
ATOM 4845 C C . ILE C 1 218 ? 83.105 27.397 2.728 1.00 67.05 215 ILE A C 1
ATOM 4846 O O . ILE C 1 218 ? 83.653 28.500 2.722 1.00 67.25 215 ILE A O 1
ATOM 4851 N N . VAL C 1 219 ? 83.105 26.592 3.786 1.00 64.33 216 VAL A N 1
ATOM 4852 C CA . VAL C 1 219 ? 83.840 26.918 5.006 1.00 65.71 216 VAL A CA 1
ATOM 4853 C C . VAL C 1 219 ? 84.430 25.667 5.658 1.00 69.43 216 VAL A C 1
ATOM 4854 O O . VAL C 1 219 ? 83.745 24.656 5.825 1.00 69.49 216 VAL A O 1
ATOM 4858 N N . ASP C 1 220 ? 85.711 25.746 6.010 1.00 71.56 217 ASP A N 1
ATOM 4859 C CA . ASP C 1 220 ? 86.445 24.615 6.569 1.00 64.56 217 ASP A CA 1
ATOM 4860 C C . ASP C 1 220 ? 86.288 24.533 8.083 1.00 61.19 217 ASP A C 1
ATOM 4861 O O . ASP C 1 220 ? 86.026 25.539 8.744 1.00 56.56 217 ASP A O 1
ATOM 4866 N N . ALA C 1 221 ? 86.458 23.329 8.622 1.00 57.85 218 ALA A N 1
ATOM 4867 C CA . ALA C 1 221 ? 86.329 23.100 10.056 1.00 57.88 218 ALA A CA 1
ATOM 4868 C C . ALA C 1 221 ? 87.326 23.928 10.858 1.00 58.92 218 ALA A C 1
ATOM 4869 O O . ALA C 1 221 ? 88.482 24.079 10.464 1.00 61.26 218 ALA A O 1
ATOM 4871 N N . LYS C 1 222 ? 86.870 24.465 11.984 1.00 60.00 219 LYS A N 1
ATOM 4872 C CA . LYS C 1 222 ? 87.732 25.244 12.861 1.00 62.05 219 LYS A CA 1
ATOM 4873 C C . LYS C 1 222 ? 88.566 24.315 13.735 1.00 63.00 219 LYS A C 1
ATOM 4874 O O . LYS C 1 222 ? 89.620 24.702 14.240 1.00 65.90 219 LYS A O 1
ATOM 4880 N N . ALA C 1 223 ? 88.086 23.086 13.902 1.00 62.53 220 ALA A N 1
ATOM 4881 C CA . ALA C 1 223 ? 88.764 22.092 14.727 1.00 61.50 220 ALA A CA 1
ATOM 4882 C C . ALA C 1 223 ? 88.183 20.697 14.510 1.00 65.06 220 ALA A C 1
ATOM 4883 O O . ALA C 1 223 ? 86.968 20.505 14.556 1.00 72.42 220 ALA A O 1
ATOM 4885 N N . ILE C 1 224 ? 89.060 19.727 14.271 1.00 63.22 221 ILE A N 1
ATOM 4886 C CA . ILE C 1 224 ? 88.647 18.338 14.125 1.00 60.08 221 ILE A CA 1
ATOM 4887 C C . ILE C 1 224 ? 89.154 17.527 15.315 1.00 63.44 221 ILE A C 1
ATOM 4888 O O . ILE C 1 224 ? 90.342 17.550 15.629 1.00 69.66 221 ILE A O 1
ATOM 4893 N N . PHE C 1 225 ? 88.246 16.817 15.975 1.00 65.35 222 PHE A N 1
ATOM 4894 C CA . PHE C 1 225 ? 88.587 16.049 17.169 1.00 64.56 222 PHE A CA 1
ATOM 4895 C C . PHE C 1 225 ? 88.701 14.560 16.848 1.00 67.46 222 PHE A C 1
ATOM 4896 O O . PHE C 1 225 ? 87.791 13.968 16.267 1.00 70.04 222 PHE A O 1
ATOM 4904 N N . THR C 1 226 ? 89.825 13.961 17.231 1.00 67.51 223 THR A N 1
ATOM 4905 C CA . THR C 1 226 ? 90.150 12.602 16.801 1.00 67.03 223 THR A CA 1
ATOM 4906 C C . THR C 1 226 ? 90.363 11.626 17.958 1.00 67.10 223 THR A C 1
ATOM 4907 O O . THR C 1 226 ? 90.986 10.577 17.788 1.00 66.08 223 THR A O 1
ATOM 4911 N N . GLY C 1 227 ? 89.830 11.968 19.127 1.00 68.06 224 GLY A N 1
ATOM 4912 C CA . GLY C 1 227 ? 89.972 11.130 20.315 1.00 68.53 224 GLY A CA 1
ATOM 4913 C C . GLY C 1 227 ? 89.348 9.751 20.198 1.00 68.62 224 GLY A C 1
ATOM 4914 O O . GLY C 1 227 ? 89.678 8.849 20.968 1.00 68.18 224 GLY A O 1
ATOM 4915 N N . HIS C 1 228 ? 88.447 9.583 19.234 1.00 69.53 225 HIS A N 1
ATOM 4916 C CA . HIS C 1 228 ? 87.763 8.305 19.042 1.00 67.89 225 HIS A CA 1
ATOM 4917 C C . HIS C 1 228 ? 88.505 7.385 18.078 1.00 68.13 225 HIS A C 1
ATOM 4918 O O . HIS C 1 228 ? 89.173 7.846 17.151 1.00 68.32 225 HIS A O 1
ATOM 4925 N N . SER C 1 229 ? 88.377 6.081 18.306 1.00 66.84 226 SER A N 1
ATOM 4926 C CA . SER C 1 229 ? 89.051 5.085 17.483 1.00 70.44 226 SER A CA 1
ATOM 4927 C C . SER C 1 229 ? 88.088 4.430 16.502 1.00 69.25 226 SER A C 1
ATOM 4928 O O . SER C 1 229 ? 88.511 3.796 15.536 1.00 70.52 226 SER A O 1
ATOM 4931 N N . ALA C 1 230 ? 86.792 4.577 16.761 1.00 68.97 227 ALA A N 1
ATOM 4932 C CA . ALA C 1 230 ? 85.767 3.983 15.909 1.00 67.13 227 ALA A CA 1
ATOM 4933 C C . ALA C 1 230 ? 84.799 5.041 15.391 1.00 65.47 227 ALA A C 1
ATOM 4934 O O . ALA C 1 230 ? 85.019 6.239 15.579 1.00 65.13 227 ALA A O 1
ATOM 4936 N N . VAL C 1 231 ? 83.732 4.591 14.736 1.00 62.51 228 VAL A N 1
ATOM 4937 C CA . VAL C 1 231 ? 82.709 5.490 14.212 1.00 58.90 228 VAL A CA 1
ATOM 4938 C C . VAL C 1 231 ? 81.998 6.225 15.343 1.00 57.69 228 VAL A C 1
ATOM 4939 O O . VAL C 1 231 ? 81.344 5.605 16.182 1.00 60.47 228 VAL A O 1
ATOM 4943 N N . VAL C 1 232 ? 82.137 7.546 15.367 1.00 50.93 229 VAL A N 1
ATOM 4944 C CA . VAL C 1 232 ? 81.467 8.365 16.371 1.00 50.50 229 VAL A CA 1
ATOM 4945 C C . VAL C 1 232 ? 80.004 8.615 15.979 1.00 50.62 229 VAL A C 1
ATOM 4946 O O . VAL C 1 232 ? 79.715 9.229 14.951 1.00 37.98 229 VAL A O 1
ATOM 4950 N N . GLU C 1 233 ? 79.089 8.119 16.808 1.00 50.09 230 GLU A N 1
ATOM 4951 C CA . GLU C 1 233 ? 77.664 8.122 16.486 1.00 51.54 230 GLU A CA 1
ATOM 4952 C C . GLU C 1 233 ? 76.974 9.471 16.692 1.00 51.99 230 GLU A C 1
ATOM 4953 O O . GLU C 1 233 ? 76.290 9.961 15.793 1.00 56.22 230 GLU A O 1
ATOM 4959 N N . ASP C 1 234 ? 77.147 10.068 17.867 1.00 47.51 231 ASP A N 1
ATOM 4960 C CA . ASP C 1 234 ? 76.448 11.310 18.185 1.00 50.31 231 ASP A CA 1
ATOM 4961 C C . ASP C 1 234 ? 77.325 12.332 18.912 1.00 52.42 231 ASP A C 1
ATOM 4962 O O . ASP C 1 234 ? 78.315 11.978 19.554 1.00 52.80 231 ASP A O 1
ATOM 4967 N N . VAL C 1 235 ? 76.943 13.601 18.806 1.00 48.46 232 VAL A N 1
ATOM 4968 C CA . VAL C 1 235 ? 77.661 14.695 19.449 1.00 45.93 232 VAL A CA 1
ATOM 4969 C C . VAL C 1 235 ? 76.663 15.729 19.969 1.00 48.22 232 VAL A C 1
ATOM 4970 O O . VAL C 1 235 ? 75.612 15.942 19.366 1.00 52.45 232 VAL A O 1
ATOM 4974 N N . ALA C 1 236 ? 76.989 16.369 21.088 1.00 46.42 233 ALA A N 1
ATOM 4975 C CA . ALA C 1 236 ? 76.065 17.305 21.720 1.00 44.90 233 ALA A CA 1
ATOM 4976 C C . ALA C 1 236 ? 76.783 18.350 22.564 1.00 50.87 233 ALA A C 1
ATOM 4977 O O . ALA C 1 236 ? 77.590 18.011 23.431 1.00 58.12 233 ALA A O 1
ATOM 4979 N N . TRP C 1 237 ? 76.483 19.621 22.309 1.00 47.00 234 TRP A N 1
ATOM 4980 C CA . TRP C 1 237 ? 76.983 20.707 23.141 1.00 50.00 234 TRP A CA 1
ATOM 4981 C C . TRP C 1 237 ? 76.371 20.621 24.534 1.00 55.13 234 TRP A C 1
ATOM 4982 O O . TRP C 1 237 ? 75.268 20.100 24.705 1.00 59.05 234 TRP A O 1
ATOM 4993 N N . HIS C 1 238 ? 77.091 21.134 25.528 1.00 54.55 235 HIS A N 1
ATOM 4994 C CA . HIS C 1 238 ? 76.521 21.348 26.850 1.00 50.19 235 HIS A CA 1
ATOM 4995 C C . HIS C 1 238 ? 75.493 22.462 26.704 1.00 51.38 235 HIS A C 1
ATOM 4996 O O . HIS C 1 238 ? 75.646 23.345 25.859 1.00 52.61 235 HIS A O 1
ATOM 5003 N N . LEU C 1 239 ? 74.443 22.427 27.515 1.00 52.33 236 LEU A N 1
ATOM 5004 C CA . LEU C 1 239 ? 73.369 23.407 27.376 1.00 55.26 236 LEU A CA 1
ATOM 5005 C C . LEU C 1 239 ? 73.573 24.663 28.223 1.00 56.19 236 LEU A C 1
ATOM 5006 O O . LEU C 1 239 ? 72.813 25.624 28.101 1.00 55.30 236 LEU A O 1
ATOM 5011 N N . LEU C 1 240 ? 74.602 24.660 29.067 1.00 60.93 237 LEU A N 1
ATOM 5012 C CA . LEU C 1 240 ? 74.857 25.791 29.960 1.00 64.15 237 LEU A CA 1
ATOM 5013 C C . LEU C 1 240 ? 76.268 26.371 29.837 1.00 63.77 237 LEU A C 1
ATOM 5014 O O . LEU C 1 240 ? 76.436 27.587 29.769 1.00 63.67 237 LEU A O 1
ATOM 5019 N N . HIS C 1 241 ? 77.278 25.506 29.814 1.00 68.38 238 HIS A N 1
ATOM 5020 C CA . HIS C 1 241 ? 78.653 25.952 29.602 1.00 71.73 238 HIS A CA 1
ATOM 5021 C C . HIS C 1 241 ? 78.990 25.891 28.118 1.00 70.83 238 HIS A C 1
ATOM 5022 O O . HIS C 1 241 ? 78.985 24.817 27.518 1.00 77.04 238 HIS A O 1
ATOM 5029 N N . GLU C 1 242 ? 79.286 27.048 27.534 1.00 67.90 239 GLU A N 1
ATOM 5030 C CA . GLU C 1 242 ? 79.443 27.173 26.084 1.00 68.15 239 GLU A CA 1
ATOM 5031 C C . GLU C 1 242 ? 80.651 26.440 25.489 1.00 65.46 239 GLU A C 1
ATOM 5032 O O . GLU C 1 242 ? 80.712 26.223 24.279 1.00 63.39 239 GLU A O 1
ATOM 5038 N N . SER C 1 243 ? 81.603 26.058 26.334 1.00 65.61 240 SER A N 1
ATOM 5039 C CA . SER C 1 243 ? 82.830 25.429 25.853 1.00 65.25 240 SER A CA 1
ATOM 5040 C C . SER C 1 243 ? 82.761 23.904 25.874 1.00 65.40 240 SER A C 1
ATOM 5041 O O . SER C 1 243 ? 83.505 23.232 25.160 1.00 66.53 240 SER A O 1
ATOM 5044 N N . LEU C 1 244 ? 81.866 23.364 26.693 1.00 64.82 241 LEU A N 1
ATOM 5045 C 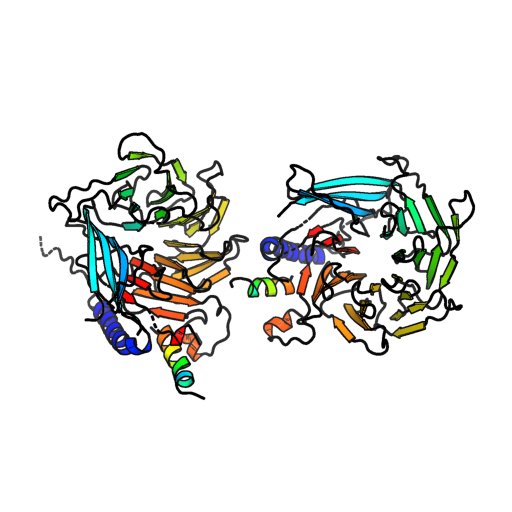CA . LEU C 1 244 ? 81.779 21.920 26.882 1.00 63.67 241 LEU A CA 1
ATOM 5046 C C . LEU C 1 244 ? 80.918 21.226 25.832 1.00 60.14 241 LEU A C 1
ATOM 5047 O O . LEU C 1 244 ? 79.902 21.763 25.390 1.00 59.11 241 LEU A O 1
ATOM 5052 N N . PHE C 1 245 ? 81.340 20.027 25.440 1.00 54.33 242 PHE A N 1
ATOM 5053 C CA . PHE C 1 245 ? 80.525 19.165 24.592 1.00 51.32 242 PHE A CA 1
ATOM 5054 C C . PHE C 1 245 ? 80.924 17.698 24.726 1.00 53.49 242 PHE A C 1
ATOM 5055 O O . PHE C 1 245 ? 82.088 17.380 24.967 1.00 60.53 242 PHE A O 1
ATOM 5063 N N . GLY C 1 246 ? 79.946 16.812 24.577 1.00 50.81 243 GLY A N 1
ATOM 5064 C CA . GLY C 1 246 ? 80.190 15.382 24.688 1.00 49.75 243 GLY A CA 1
ATOM 5065 C C . GLY C 1 246 ? 80.058 14.669 23.358 1.00 54.11 243 GLY A C 1
ATOM 5066 O O . GLY C 1 246 ? 79.260 15.064 22.508 1.00 57.37 243 GLY A O 1
ATOM 5067 N N . SER C 1 247 ? 80.848 13.615 23.179 1.00 53.81 244 SER A N 1
ATOM 5068 C CA . SER C 1 247 ? 80.787 12.800 21.974 1.00 50.05 244 SER A CA 1
ATOM 5069 C C . SER C 1 247 ? 80.625 11.333 22.342 1.00 49.40 244 SER A C 1
ATOM 5070 O O . SER C 1 247 ? 80.947 10.921 23.454 1.00 52.27 244 SER A O 1
ATOM 5073 N N . VAL C 1 248 ? 80.131 10.546 21.394 1.00 50.71 245 VAL A N 1
ATOM 5074 C CA . VAL C 1 248 ? 79.779 9.158 21.647 1.00 48.01 245 VAL A CA 1
ATOM 5075 C C . VAL C 1 248 ? 80.054 8.316 20.403 1.00 51.53 245 VAL A C 1
ATOM 5076 O O . VAL C 1 248 ? 79.703 8.716 19.292 1.00 48.59 245 VAL A O 1
ATOM 5080 N N . ALA C 1 249 ? 80.688 7.157 20.587 1.00 54.51 246 ALA A N 1
ATOM 5081 C CA . ALA C 1 249 ? 81.162 6.363 19.448 1.00 57.89 246 ALA A CA 1
ATOM 5082 C C . ALA C 1 249 ? 81.005 4.851 19.599 1.00 59.76 246 ALA A C 1
ATOM 5083 O O . ALA C 1 249 ? 80.546 4.355 20.630 1.00 62.87 246 ALA A O 1
ATOM 5085 N N . ASP C 1 250 ? 81.405 4.128 18.555 1.00 58.76 247 ASP A N 1
ATOM 5086 C CA . ASP C 1 250 ? 81.302 2.671 18.518 1.00 60.64 247 ASP A CA 1
ATOM 5087 C C . ASP C 1 250 ? 82.354 1.977 19.377 1.00 62.63 247 ASP A C 1
ATOM 5088 O O . ASP C 1 250 ? 82.288 0.765 19.588 1.00 62.70 247 ASP A O 1
ATOM 5093 N N . ASP C 1 251 ? 83.323 2.744 19.868 1.00 61.68 248 ASP A N 1
ATOM 5094 C CA . ASP C 1 251 ? 84.364 2.193 20.728 1.00 62.72 248 ASP A CA 1
ATOM 5095 C C . ASP C 1 251 ? 83.856 1.993 22.155 1.00 65.23 248 ASP A C 1
ATOM 5096 O O . ASP C 1 251 ? 84.604 1.564 23.034 1.00 69.23 248 ASP A O 1
ATOM 5101 N N . GLN C 1 252 ? 82.580 2.307 22.368 1.00 66.95 249 GLN A N 1
ATOM 5102 C CA . GLN C 1 252 ? 81.900 2.087 23.648 1.00 64.25 249 GLN A CA 1
ATOM 5103 C C . GLN C 1 252 ? 82.202 3.173 24.677 1.00 60.83 249 GLN A C 1
ATOM 5104 O O . GLN C 1 252 ? 81.863 3.034 25.852 1.00 62.92 249 GLN A O 1
ATOM 5110 N N . LYS C 1 253 ? 82.825 4.258 24.228 1.00 61.92 250 LYS A N 1
ATOM 5111 C CA . LYS C 1 253 ? 83.255 5.319 25.134 1.00 65.92 250 LYS A CA 1
ATOM 5112 C C . LYS C 1 253 ? 82.453 6.608 24.989 1.00 65.60 250 LYS A C 1
ATOM 5113 O O . LYS C 1 253 ? 82.121 7.028 23.880 1.00 66.51 250 LYS A O 1
ATOM 5119 N N . LEU C 1 254 ? 82.144 7.226 26.124 1.00 64.05 251 LEU A N 1
ATOM 5120 C CA . LEU C 1 254 ? 81.596 8.575 26.149 1.00 62.00 251 LEU A CA 1
ATOM 5121 C C . LEU C 1 254 ? 82.722 9.539 26.487 1.00 62.02 251 LEU A C 1
ATOM 5122 O O . LEU C 1 254 ? 83.407 9.373 27.495 1.00 63.93 251 LEU A O 1
ATOM 5135 N N . ILE C 1 256 ? 84.091 13.700 26.855 1.00 60.24 253 ILE A N 1
ATOM 5136 C CA . ILE C 1 256 ? 83.688 15.072 27.131 1.00 55.91 253 ILE A CA 1
ATOM 5137 C C . ILE C 1 256 ? 84.826 16.010 26.754 1.00 56.35 253 ILE A C 1
ATOM 5138 O O . ILE C 1 256 ? 85.970 15.795 27.147 1.00 61.63 253 ILE A O 1
ATOM 5143 N N . TRP C 1 257 ? 84.511 17.049 25.990 1.00 56.69 254 TRP A N 1
ATOM 5144 C CA . TRP C 1 257 ? 85.546 17.893 25.413 1.00 61.56 254 TRP A CA 1
ATOM 5145 C C . TRP C 1 257 ? 85.465 19.344 25.867 1.00 66.14 254 TRP A C 1
ATOM 5146 O O . TRP C 1 257 ? 84.452 19.789 26.405 1.00 68.03 254 TRP A O 1
ATOM 5157 N N . ASP C 1 258 ? 86.553 20.072 25.639 1.00 71.04 255 ASP A N 1
ATOM 5158 C CA . ASP C 1 258 ? 86.641 21.481 25.981 1.00 72.42 255 ASP A CA 1
ATOM 5159 C C . ASP C 1 258 ? 87.293 22.216 24.815 1.00 73.04 255 ASP A C 1
ATOM 5160 O O . ASP C 1 258 ? 88.388 21.854 24.379 1.00 73.64 255 ASP A O 1
ATOM 5165 N N . THR C 1 259 ? 86.615 23.238 24.304 1.00 71.94 256 THR A N 1
ATOM 5166 C CA . THR C 1 259 ? 87.070 23.932 23.100 1.00 73.62 256 THR A CA 1
ATOM 5167 C C . THR C 1 259 ? 88.257 24.860 23.346 1.00 78.46 256 THR A C 1
ATOM 5168 O O . THR C 1 259 ? 89.047 25.117 22.436 1.00 75.73 256 THR A O 1
ATOM 5172 N N . ARG C 1 260 ? 88.382 25.360 24.572 1.00 83.12 257 ARG A N 1
ATOM 5173 C CA . ARG C 1 260 ? 89.475 26.272 24.907 1.00 86.28 257 ARG A CA 1
ATOM 5174 C C . ARG C 1 260 ? 90.754 25.531 25.297 1.00 87.11 257 ARG A C 1
ATOM 5175 O O . ARG C 1 260 ? 91.823 26.133 25.406 1.00 89.18 257 ARG A O 1
ATOM 5183 N N . SER C 1 261 ? 90.636 24.222 25.502 1.00 87.18 258 SER A N 1
ATOM 5184 C CA . SER C 1 261 ? 91.800 23.365 25.682 1.00 88.69 258 SER A CA 1
ATOM 5185 C C . SER C 1 261 ? 92.479 23.169 24.331 1.00 91.78 258 SER A C 1
ATOM 5186 O O . SER C 1 261 ? 91.817 22.864 23.338 1.00 93.52 258 SER A O 1
ATOM 5189 N N . ASN C 1 262 ? 93.796 23.345 24.292 1.00 94.07 259 ASN A N 1
ATOM 5190 C CA . ASN C 1 262 ? 94.535 23.291 23.030 1.00 98.54 259 ASN A CA 1
ATOM 5191 C C . ASN C 1 262 ? 94.972 21.895 22.584 1.00 98.09 259 ASN A C 1
ATOM 5192 O O . ASN C 1 262 ? 96.068 21.723 22.049 1.00 98.46 259 ASN A O 1
ATOM 5197 N N . THR C 1 263 ? 94.111 20.904 22.797 1.00 95.38 260 THR A N 1
ATOM 5198 C CA . THR C 1 263 ? 94.365 19.560 22.288 1.00 94.07 260 THR A CA 1
ATOM 5199 C C . THR C 1 263 ? 93.115 18.975 21.635 1.00 91.25 260 THR A C 1
ATOM 5200 O O . THR C 1 263 ? 92.022 19.025 22.202 1.00 92.24 260 THR A O 1
ATOM 5204 N N . THR C 1 264 ? 93.282 18.431 20.435 1.00 87.73 261 THR A N 1
ATOM 5205 C CA . THR C 1 264 ? 92.157 17.900 19.672 1.00 84.82 261 THR A CA 1
ATOM 5206 C C . THR C 1 264 ? 92.267 16.389 19.484 1.00 85.64 261 THR A C 1
ATOM 5207 O O . THR C 1 264 ? 91.753 15.835 18.511 1.00 87.69 261 THR A O 1
ATOM 5211 N N . SER C 1 265 ? 92.937 15.726 20.422 1.00 84.64 262 SER A N 1
ATOM 5212 C CA . SER C 1 265 ? 93.129 14.282 20.348 1.00 84.33 262 SER A CA 1
ATOM 5213 C C . SER C 1 265 ? 92.916 13.607 21.701 1.00 81.06 262 SER A C 1
ATOM 5214 O O . SER C 1 265 ? 92.879 12.380 21.792 1.00 78.79 262 SER A O 1
ATOM 5217 N N . LYS C 1 266 ? 92.779 14.413 22.749 1.00 80.88 263 LYS A N 1
ATOM 5218 C CA . LYS C 1 266 ? 92.510 13.892 24.087 1.00 85.37 263 LYS A CA 1
ATOM 5219 C C . LYS C 1 266 ? 91.471 14.729 24.826 1.00 82.46 263 LYS A C 1
ATOM 5220 O O . LYS C 1 266 ? 91.690 15.911 25.091 1.00 80.00 263 LYS A O 1
ATOM 5226 N N . PRO C 1 267 ? 90.331 14.108 25.162 1.00 81.50 264 PRO A N 1
ATOM 5227 C CA . PRO C 1 267 ? 89.236 14.786 25.843 1.00 82.81 264 PRO A CA 1
ATOM 5228 C C . PRO C 1 267 ? 89.554 15.034 27.313 1.00 82.74 264 PRO A C 1
ATOM 5229 O O . PRO C 1 267 ? 90.450 14.398 27.868 1.00 80.92 264 PRO A O 1
ATOM 5233 N N . SER C 1 268 ? 88.823 15.956 27.932 1.00 82.70 265 SER A N 1
ATOM 5234 C CA . SER C 1 268 ? 88.987 16.232 29.352 1.00 82.25 265 SER A CA 1
ATOM 5235 C C . SER C 1 268 ? 88.604 15.013 30.183 1.00 83.68 265 SER A C 1
ATOM 5236 O O . SER C 1 268 ? 89.198 14.753 31.229 1.00 88.27 265 SER A O 1
ATOM 5239 N N . HIS C 1 269 ? 87.608 14.270 29.711 1.00 82.25 266 HIS A N 1
ATOM 5240 C CA . HIS C 1 269 ? 87.122 13.093 30.420 1.00 82.90 266 HIS A CA 1
ATOM 5241 C C . HIS C 1 269 ? 86.883 11.941 29.447 1.00 81.69 266 HIS A C 1
ATOM 5242 O O . HIS C 1 269 ? 86.575 12.161 28.277 1.00 82.54 266 HIS A O 1
ATOM 5249 N N . LEU C 1 270 ? 87.031 10.715 29.937 1.00 79.73 267 LEU A N 1
ATOM 5250 C CA . LEU C 1 270 ? 86.823 9.523 29.121 1.00 78.26 267 LEU A CA 1
ATOM 5251 C C . LEU C 1 270 ? 86.081 8.470 29.936 1.00 78.24 267 LEU A C 1
ATOM 5252 O O . LEU C 1 270 ? 86.420 8.220 31.091 1.00 83.24 267 LEU A O 1
ATOM 5257 N N . VAL C 1 271 ? 85.062 7.859 29.338 1.00 75.73 268 VAL A N 1
ATOM 5258 C CA . VAL C 1 271 ? 84.227 6.906 30.062 1.00 73.29 268 VAL A CA 1
ATOM 5259 C C . VAL C 1 271 ? 83.934 5.652 29.249 1.00 72.43 268 VAL A C 1
ATOM 5260 O O . VAL C 1 271 ? 83.406 5.731 28.143 1.00 74.28 268 VAL A O 1
ATOM 5264 N N . ASP C 1 272 ? 84.274 4.493 29.803 1.00 74.29 269 ASP A N 1
ATOM 5265 C CA . ASP C 1 272 ? 83.832 3.232 29.230 1.00 76.43 269 ASP A CA 1
ATOM 5266 C C . ASP C 1 272 ? 82.361 3.071 29.598 1.00 74.26 269 ASP A C 1
ATOM 5267 O O . ASP C 1 272 ? 82.021 2.429 30.593 1.00 70.67 269 ASP A O 1
ATOM 5272 N N . ALA C 1 273 ? 81.497 3.671 28.785 1.00 71.58 270 ALA A N 1
ATOM 5273 C CA . ALA C 1 273 ? 80.088 3.847 29.129 1.00 65.05 270 ALA A CA 1
ATOM 5274 C C . ALA C 1 273 ? 79.247 2.583 29.004 1.00 61.88 270 ALA A C 1
ATOM 5275 O O . ALA C 1 273 ? 78.371 2.334 29.832 1.00 58.16 270 ALA A O 1
ATOM 5277 N N . HIS C 1 274 ? 79.503 1.791 27.968 1.00 57.88 271 HIS A N 1
ATOM 5278 C CA . HIS C 1 274 ? 78.662 0.631 27.694 1.00 57.73 271 HIS A CA 1
ATOM 5279 C C . HIS C 1 274 ? 79.444 -0.599 27.248 1.00 58.52 271 HIS A C 1
ATOM 5280 O O . HIS C 1 274 ? 80.622 -0.510 26.901 1.00 59.88 271 HIS A O 1
ATOM 5287 N N . THR C 1 275 ? 78.771 -1.746 27.262 1.00 59.21 272 THR A N 1
ATOM 5288 C CA . THR C 1 275 ? 79.370 -3.011 26.851 1.00 59.67 272 THR A CA 1
ATOM 5289 C C . THR C 1 275 ? 79.264 -3.201 25.339 1.00 64.15 272 THR A C 1
ATOM 5290 O O . THR C 1 275 ? 79.869 -4.110 24.771 1.00 68.67 272 THR A O 1
ATOM 5294 N N . ALA C 1 276 ? 78.483 -2.337 24.698 1.00 66.26 273 ALA A N 1
ATOM 5295 C CA . ALA C 1 276 ? 78.380 -2.309 23.243 1.00 62.61 273 ALA A CA 1
ATOM 5296 C C . ALA C 1 276 ? 78.510 -0.865 22.768 1.00 62.03 273 ALA A C 1
ATOM 5297 O O . ALA C 1 276 ? 78.685 0.043 23.582 1.00 59.47 273 ALA A O 1
ATOM 5299 N N . GLU C 1 277 ? 78.427 -0.652 21.457 1.00 59.26 274 GLU A N 1
ATOM 5300 C CA . GLU C 1 277 ? 78.551 0.698 20.907 1.00 59.34 274 GLU A CA 1
ATOM 5301 C C . GLU C 1 277 ? 77.508 1.654 21.479 1.00 55.98 274 GLU A C 1
ATOM 5302 O O . GLU C 1 277 ? 76.385 1.257 21.795 1.00 54.62 274 GLU A O 1
ATOM 5308 N N . VAL C 1 278 ? 77.898 2.915 21.621 1.00 54.68 275 VAL A N 1
ATOM 5309 C CA . VAL C 1 278 ? 77.007 3.944 22.136 1.00 51.65 275 VAL A CA 1
ATOM 5310 C C . VAL C 1 278 ? 76.474 4.774 20.972 1.00 52.30 275 VAL A C 1
ATOM 5311 O O . VAL C 1 278 ? 77.245 5.250 20.139 1.00 55.54 275 VAL A O 1
ATOM 5315 N N . ASN C 1 279 ? 75.157 4.946 20.915 1.00 49.87 276 ASN A N 1
ATOM 5316 C CA . ASN C 1 279 ? 74.516 5.542 19.744 1.00 46.30 276 ASN A CA 1
ATOM 5317 C C . ASN C 1 279 ? 74.057 6.992 19.898 1.00 46.60 276 ASN A C 1
ATOM 5318 O O . ASN C 1 279 ? 73.920 7.708 18.906 1.00 50.23 276 ASN A O 1
ATOM 5323 N N . CYS C 1 280 ? 73.817 7.426 21.130 1.00 46.77 277 CYS A N 1
ATOM 5324 C CA . CYS C 1 280 ? 73.262 8.757 21.356 1.00 44.18 277 CYS A CA 1
ATOM 5325 C C . CYS C 1 280 ? 73.545 9.290 22.754 1.00 42.35 277 CYS A C 1
ATOM 5326 O O . CYS C 1 280 ? 73.810 8.527 23.682 1.00 45.77 277 CYS A O 1
ATOM 5329 N N . LEU C 1 281 ? 73.480 10.609 22.895 1.00 41.19 278 LEU A N 1
ATOM 5330 C CA . LEU C 1 281 ? 73.653 11.253 24.189 1.00 43.73 278 LEU A CA 1
ATOM 5331 C C . LEU C 1 281 ? 72.848 12.543 24.238 1.00 43.95 278 LEU A C 1
ATOM 5332 O O . LEU C 1 281 ? 72.606 13.169 23.207 1.00 47.54 278 LEU A O 1
ATOM 5337 N N . SER C 1 282 ? 72.431 12.934 25.438 1.00 44.19 279 SER A N 1
ATOM 5338 C CA . SER C 1 282 ? 71.628 14.138 25.604 1.00 43.30 279 SER A CA 1
ATOM 5339 C C . SER C 1 282 ? 71.802 14.746 26.989 1.00 45.47 279 SER A C 1
ATOM 5340 O O . SER C 1 282 ? 71.574 14.085 28.005 1.00 44.30 279 SER A O 1
ATOM 5343 N N . PHE C 1 283 ? 72.205 16.012 27.018 1.00 46.16 280 PHE A N 1
ATOM 5344 C CA . PHE C 1 283 ? 72.378 16.737 28.269 1.00 45.32 280 PHE A CA 1
ATOM 5345 C C . PHE C 1 283 ? 71.044 17.231 28.802 1.00 45.96 280 PHE A C 1
ATOM 5346 O O . PHE C 1 283 ? 70.202 17.714 28.043 1.00 50.81 280 PHE A O 1
ATOM 5354 N N . ASN C 1 284 ? 70.856 17.107 30.109 1.00 43.60 281 ASN A N 1
ATOM 5355 C CA . ASN C 1 284 ? 69.672 17.639 30.762 1.00 43.97 281 ASN A CA 1
ATOM 5356 C C . ASN C 1 284 ? 69.671 19.167 30.706 1.00 44.50 281 ASN A C 1
ATOM 5357 O O . ASN C 1 284 ? 70.677 19.800 31.022 1.00 45.38 281 ASN A O 1
ATOM 5362 N N . PRO C 1 285 ? 68.543 19.762 30.286 1.00 43.61 282 PRO A N 1
ATOM 5363 C CA . PRO C 1 285 ? 68.435 21.212 30.121 1.00 45.19 282 PRO A CA 1
ATOM 5364 C C . PRO C 1 285 ? 68.301 21.985 31.435 1.00 51.32 282 PRO A C 1
ATOM 5365 O O . PRO C 1 285 ? 68.346 23.217 31.427 1.00 51.59 282 PRO A O 1
ATOM 5369 N N . TYR C 1 286 ? 68.141 21.277 32.549 1.00 53.01 283 TYR A N 1
ATOM 5370 C CA . TYR C 1 286 ? 67.938 21.937 33.838 1.00 56.64 283 TYR A CA 1
ATOM 5371 C C . TYR C 1 286 ? 69.102 21.747 34.812 1.00 61.17 283 TYR A C 1
ATOM 5372 O O . TYR C 1 286 ? 69.331 22.587 35.681 1.00 63.84 283 TYR A O 1
ATOM 5381 N N . SER C 1 287 ? 69.832 20.644 34.666 1.00 63.65 284 SER A N 1
ATOM 5382 C CA . SER C 1 287 ? 70.984 20.373 35.522 1.00 58.83 284 SER A CA 1
ATOM 5383 C C . SER C 1 287 ? 72.279 20.451 34.727 1.00 57.40 284 SER A C 1
ATOM 5384 O O . SER C 1 287 ? 72.428 19.788 33.702 1.00 56.11 284 SER A O 1
ATOM 5387 N N . GLU C 1 288 ? 73.216 21.257 35.212 1.00 60.95 285 GLU A N 1
ATOM 5388 C CA . GLU C 1 288 ? 74.498 21.444 34.539 1.00 62.93 285 GLU A CA 1
ATOM 5389 C C . GLU C 1 288 ? 75.419 20.232 34.666 1.00 56.15 285 GLU A C 1
ATOM 5390 O O . GLU C 1 288 ? 76.494 20.203 34.069 1.00 54.62 285 GLU A O 1
ATOM 5396 N N . PHE C 1 289 ? 74.994 19.231 35.432 1.00 53.74 286 PHE A N 1
ATOM 5397 C CA . PHE C 1 289 ? 75.837 18.068 35.701 1.00 54.29 286 PHE A CA 1
ATOM 5398 C C . PHE C 1 289 ? 75.310 16.762 35.100 1.00 52.53 286 PHE A C 1
ATOM 5399 O O . PHE C 1 289 ? 76.088 15.878 34.746 1.00 53.94 286 PHE A O 1
ATOM 5407 N N . ILE C 1 290 ? 73.991 16.643 34.986 1.00 54.37 287 ILE A N 1
ATOM 5408 C CA . ILE C 1 290 ? 73.372 15.383 34.568 1.00 55.49 287 ILE A CA 1
ATOM 5409 C C . ILE C 1 290 ? 73.368 15.157 33.049 1.00 56.87 287 ILE A C 1
ATOM 5410 O O . ILE C 1 290 ? 73.199 16.092 32.266 1.00 52.75 287 ILE A O 1
ATOM 5415 N N . LEU C 1 291 ? 73.563 13.901 32.653 1.00 56.70 288 LEU A N 1
ATOM 5416 C CA . LEU C 1 291 ? 73.691 13.520 31.251 1.00 50.36 288 LEU A CA 1
ATOM 5417 C C . LEU C 1 291 ? 73.045 12.150 31.045 1.00 48.85 288 LEU A C 1
ATOM 5418 O O . LEU C 1 291 ? 72.920 11.369 31.989 1.00 46.22 288 LEU A O 1
ATOM 5423 N N . ALA C 1 292 ? 72.640 11.858 29.812 1.00 49.08 289 ALA A N 1
ATOM 5424 C CA . ALA C 1 292 ? 72.094 10.545 29.475 1.00 42.49 289 ALA A CA 1
ATOM 5425 C C . ALA C 1 292 ? 72.764 9.965 28.234 1.00 45.16 289 ALA A C 1
ATOM 5426 O O . ALA C 1 292 ? 73.266 10.701 27.384 1.00 46.32 289 ALA A O 1
ATOM 5428 N N . THR C 1 293 ? 72.754 8.640 28.135 1.00 47.14 290 THR A N 1
ATOM 5429 C CA . THR C 1 293 ? 73.450 7.937 27.068 1.00 42.45 290 THR A CA 1
ATOM 5430 C C . THR C 1 293 ? 72.688 6.675 26.661 1.00 42.56 290 THR A C 1
ATOM 5431 O O . THR C 1 293 ? 72.313 5.870 27.512 1.00 49.16 290 THR A O 1
ATOM 5435 N N . GLY C 1 294 ? 72.448 6.518 25.360 1.00 39.29 291 GLY A N 1
ATOM 5436 C CA . GLY C 1 294 ? 71.740 5.352 24.833 1.00 35.07 291 GLY A CA 1
ATOM 5437 C C . GLY C 1 294 ? 72.680 4.446 24.060 1.00 43.71 291 GLY A C 1
ATOM 5438 O O . GLY C 1 294 ? 73.554 4.926 23.336 1.00 43.64 291 GLY A O 1
ATOM 5439 N N . SER C 1 295 ? 72.498 3.134 24.198 1.00 43.55 292 SER A N 1
ATOM 5440 C CA . SER C 1 295 ? 73.474 2.184 23.666 1.00 45.77 292 SER A CA 1
ATOM 5441 C C . SER C 1 295 ? 72.894 1.013 22.882 1.00 44.28 292 SER A C 1
ATOM 5442 O O . SER C 1 295 ? 71.684 0.794 22.854 1.00 41.56 292 SER A O 1
ATOM 5445 N N . ALA C 1 296 ? 73.789 0.252 22.260 1.00 45.08 293 ALA A N 1
ATOM 5446 C CA . ALA C 1 296 ? 73.421 -0.951 21.529 1.00 43.38 293 ALA A CA 1
ATOM 5447 C C . ALA C 1 296 ? 73.157 -2.131 22.463 1.00 45.73 293 ALA A C 1
ATOM 5448 O O . ALA C 1 296 ? 72.653 -3.169 22.031 1.00 48.23 293 ALA A O 1
ATOM 5450 N N . ASP C 1 297 ? 73.497 -1.975 23.740 1.00 46.11 294 ASP A N 1
ATOM 5451 C CA . ASP C 1 297 ? 73.254 -3.033 24.718 1.00 50.84 294 ASP A CA 1
ATOM 5452 C C . ASP C 1 297 ? 71.857 -2.937 25.325 1.00 51.16 294 ASP A C 1
ATOM 5453 O O . ASP C 1 297 ? 71.539 -3.635 26.289 1.00 54.81 294 ASP A O 1
ATOM 5458 N N . LYS C 1 298 ? 71.036 -2.058 24.757 1.00 48.19 295 LYS A N 1
ATOM 5459 C CA . LYS C 1 298 ? 69.616 -1.965 25.095 1.00 48.93 295 LYS A CA 1
ATOM 5460 C C . LYS C 1 298 ? 69.329 -1.175 26.371 1.00 48.24 295 LYS A C 1
ATOM 5461 O O . LYS C 1 298 ? 68.242 -1.286 26.938 1.00 54.39 295 LYS A O 1
ATOM 5467 N N . THR C 1 299 ? 70.290 -0.372 26.819 1.00 43.58 296 THR A N 1
ATOM 5468 C CA . THR C 1 299 ? 70.121 0.370 28.069 1.00 43.10 296 THR A CA 1
ATOM 5469 C C . THR C 1 299 ? 70.452 1.858 27.945 1.00 44.62 296 THR A C 1
ATOM 5470 O O . THR C 1 299 ? 71.287 2.259 27.132 1.00 44.73 296 THR A O 1
ATOM 5474 N N . VAL C 1 300 ? 69.783 2.669 28.759 1.00 40.49 297 VAL A N 1
ATOM 5475 C CA . VAL C 1 300 ? 70.119 4.079 28.892 1.00 41.08 297 VAL A CA 1
ATOM 5476 C C . VAL C 1 300 ? 70.933 4.284 30.170 1.00 49.01 297 VAL A C 1
ATOM 5477 O O . VAL C 1 300 ? 70.559 3.794 31.239 1.00 50.04 297 VAL A O 1
ATOM 5481 N N . ALA C 1 301 ? 72.047 5.000 30.056 1.00 48.77 298 ALA A N 1
ATOM 5482 C CA . ALA C 1 301 ? 72.921 5.240 31.198 1.00 49.01 298 ALA A CA 1
ATOM 5483 C C . ALA C 1 301 ? 72.813 6.679 31.692 1.00 51.85 298 ALA A C 1
ATOM 5484 O O . ALA C 1 301 ? 72.805 7.618 30.896 1.00 54.06 298 ALA A O 1
ATOM 5486 N N . LEU C 1 302 ? 72.736 6.839 33.011 1.00 49.59 299 LEU A N 1
ATOM 5487 C CA . LEU C 1 302 ? 72.609 8.153 33.634 1.00 51.33 299 LEU A CA 1
ATOM 5488 C C . LEU C 1 302 ? 73.963 8.608 34.178 1.00 53.22 299 LEU A C 1
ATOM 5489 O O . LEU C 1 302 ? 74.585 7.910 34.978 1.00 55.11 299 LEU A O 1
ATOM 5494 N N . TRP C 1 303 ? 74.417 9.779 33.739 1.00 56.28 300 TRP A N 1
ATOM 5495 C CA . TRP C 1 303 ? 75.759 10.249 34.076 1.00 55.40 300 TRP A CA 1
ATOM 5496 C C . TRP C 1 303 ? 75.776 11.579 34.817 1.00 57.54 300 TRP A C 1
ATOM 5497 O O . TRP C 1 303 ? 74.918 12.436 34.604 1.00 56.05 300 TRP A O 1
ATOM 5508 N N . ASP C 1 304 ? 76.770 11.738 35.685 1.00 59.94 301 ASP A N 1
ATOM 5509 C CA . ASP C 1 304 ? 77.008 12.994 36.383 1.00 59.03 301 ASP A CA 1
ATOM 5510 C C . ASP C 1 304 ? 78.400 13.491 36.024 1.00 57.82 301 ASP A C 1
ATOM 5511 O O . ASP C 1 304 ? 79.378 12.753 36.147 1.00 62.77 301 ASP A O 1
ATOM 5516 N N . LEU C 1 305 ? 78.488 14.741 35.580 1.00 58.79 302 LEU A N 1
ATOM 5517 C CA . LEU C 1 305 ? 79.757 15.316 35.135 1.00 61.07 302 LEU A CA 1
ATOM 5518 C C . LEU C 1 305 ? 80.769 15.494 36.267 1.00 64.40 302 LEU A C 1
ATOM 5519 O O . LEU C 1 305 ? 81.956 15.705 36.020 1.00 67.47 302 LEU A O 1
ATOM 5524 N N . ARG C 1 306 ? 80.297 15.412 37.506 1.00 64.43 303 ARG A N 1
ATOM 5525 C CA . ARG C 1 306 ? 81.164 15.606 38.660 1.00 67.82 303 ARG A CA 1
ATOM 5526 C C . ARG C 1 306 ? 82.049 14.389 38.926 1.00 70.28 303 ARG A C 1
ATOM 5527 O O . ARG C 1 306 ? 83.171 14.523 39.416 1.00 70.43 303 ARG A O 1
ATOM 5535 N N . ASN C 1 307 ? 81.540 13.206 38.593 1.00 71.39 304 ASN A N 1
ATOM 5536 C CA . ASN C 1 307 ? 82.320 11.973 38.676 1.00 73.67 304 ASN A CA 1
ATOM 5537 C C . ASN C 1 307 ? 81.860 10.951 37.643 1.00 75.81 304 ASN A C 1
ATOM 5538 O O . ASN C 1 307 ? 80.881 10.234 37.857 1.00 75.78 304 ASN A O 1
ATOM 5543 N N . LEU C 1 308 ? 82.579 10.885 36.527 1.00 76.61 305 LEU A N 1
ATOM 5544 C CA . LEU C 1 308 ? 82.207 10.017 35.412 1.00 78.73 305 LEU A CA 1
ATOM 5545 C C . LEU C 1 308 ? 82.448 8.537 35.693 1.00 82.76 305 LEU A C 1
ATOM 5546 O O . LEU C 1 308 ? 81.802 7.675 35.097 1.00 85.82 305 LEU A O 1
ATOM 5551 N N . LYS C 1 309 ? 83.378 8.246 36.597 1.00 85.59 306 LYS A N 1
ATOM 5552 C CA . LYS C 1 309 ? 83.705 6.865 36.944 1.00 88.65 306 LYS A CA 1
ATOM 5553 C C . LYS C 1 309 ? 82.482 6.108 37.463 1.00 87.58 306 LYS A C 1
ATOM 5554 O O . LYS C 1 309 ? 82.376 4.892 37.301 1.00 87.40 306 LYS A O 1
ATOM 5560 N N . LEU C 1 310 ? 81.558 6.836 38.081 1.00 87.06 307 LEU A N 1
ATOM 5561 C CA . LEU C 1 310 ? 80.356 6.230 38.640 1.00 84.37 307 LEU A CA 1
ATOM 5562 C C . LEU C 1 310 ? 79.153 6.384 37.711 1.00 77.48 307 LEU A C 1
ATOM 5563 O O . LEU C 1 310 ? 78.712 7.499 37.430 1.00 73.72 307 LEU A O 1
ATOM 5568 N N . LYS C 1 311 ? 78.632 5.258 37.232 1.00 70.16 308 LYS A N 1
ATOM 5569 C CA . LYS C 1 311 ? 77.403 5.259 36.451 1.00 63.48 308 LYS A CA 1
ATOM 5570 C C . LYS C 1 311 ? 76.209 5.311 37.394 1.00 61.77 308 LYS A C 1
ATOM 5571 O O . LYS C 1 311 ? 75.895 4.328 38.064 1.00 61.13 308 LYS A O 1
ATOM 5577 N N . LEU C 1 312 ? 75.546 6.463 37.438 1.00 58.77 309 LEU A N 1
ATOM 5578 C CA . LEU C 1 312 ? 74.462 6.691 38.391 1.00 58.99 309 LEU A CA 1
ATOM 5579 C C . LEU C 1 312 ? 73.322 5.684 38.287 1.00 58.80 309 LEU A C 1
ATOM 5580 O O . LEU C 1 312 ? 72.840 5.185 39.306 1.00 60.13 309 LEU A O 1
ATOM 5585 N N . HIS C 1 313 ? 72.895 5.379 37.065 1.00 53.04 310 HIS A N 1
ATOM 5586 C CA . HIS C 1 313 ? 71.747 4.498 36.879 1.00 52.49 310 HIS A CA 1
ATOM 5587 C C . HIS C 1 313 ? 71.718 3.818 35.512 1.00 51.34 310 HIS A C 1
ATOM 5588 O O . HIS C 1 313 ? 72.349 4.278 34.561 1.00 47.62 310 HIS A O 1
ATOM 5595 N N . THR C 1 314 ? 70.979 2.715 35.429 1.00 49.65 311 THR A N 1
ATOM 5596 C CA . THR C 1 314 ? 70.788 2.001 34.173 1.00 49.13 311 THR A CA 1
ATOM 5597 C C . THR C 1 314 ? 69.306 1.716 33.950 1.00 51.29 311 THR A C 1
ATOM 5598 O O . THR C 1 314 ? 68.671 1.020 34.744 1.00 50.49 311 THR A O 1
ATOM 5602 N N . PHE C 1 315 ? 68.758 2.269 32.872 1.00 50.85 312 PHE A N 1
ATOM 5603 C CA . PHE C 1 315 ? 67.352 2.069 32.542 1.00 48.97 312 PHE A CA 1
ATOM 5604 C C . PHE C 1 315 ? 67.184 0.835 31.664 1.00 52.95 312 PHE A C 1
ATOM 5605 O O . PHE C 1 315 ? 67.709 0.782 30.551 1.00 56.99 312 PHE A O 1
ATOM 5613 N N . GLU C 1 316 ? 66.454 -0.154 32.170 1.00 55.89 313 GLU A N 1
ATOM 5614 C CA . GLU C 1 316 ? 66.245 -1.405 31.446 1.00 59.26 313 GLU A CA 1
ATOM 5615 C C . GLU C 1 316 ? 64.786 -1.595 31.051 1.00 54.42 313 GLU A C 1
ATOM 5616 O O . GLU C 1 316 ? 63.889 -1.441 31.877 1.00 58.03 313 GLU A O 1
ATOM 5622 N N . SER C 1 317 ? 64.568 -1.928 29.781 1.00 51.22 314 SER A N 1
ATOM 5623 C CA . SER C 1 317 ? 63.240 -2.236 29.244 1.00 48.19 314 SER A CA 1
ATOM 5624 C C . SER C 1 317 ? 63.295 -2.453 27.741 1.00 47.57 314 SER A C 1
ATOM 5625 O O . SER C 1 317 ? 62.631 -3.344 27.213 1.00 49.99 314 SER A O 1
ATOM 5628 N N . HIS C 1 318 ? 64.082 -1.632 27.054 1.00 49.70 315 HIS A N 1
ATOM 5629 C CA . HIS C 1 318 ? 64.211 -1.745 25.605 1.00 54.11 315 HIS A CA 1
ATOM 5630 C C . HIS C 1 318 ? 64.734 -3.119 25.203 1.00 56.41 315 HIS A C 1
ATOM 5631 O O . HIS C 1 318 ? 65.727 -3.602 25.750 1.00 60.98 315 HIS A O 1
ATOM 5638 N N . LYS C 1 319 ? 64.051 -3.740 24.246 1.00 56.28 316 LYS A N 1
ATOM 5639 C CA . LYS C 1 319 ? 64.373 -5.097 23.816 1.00 51.03 316 LYS A CA 1
ATOM 5640 C C . LYS C 1 319 ? 65.370 -5.133 22.659 1.00 47.00 316 LYS A C 1
ATOM 5641 O O . LYS C 1 319 ? 65.648 -6.199 22.114 1.00 50.73 316 LYS A O 1
ATOM 5647 N N . ASP C 1 320 ? 65.907 -3.972 22.291 1.00 47.00 317 ASP A N 1
ATOM 5648 C CA . ASP C 1 320 ? 66.858 -3.883 21.184 1.00 38.97 317 ASP A CA 1
ATOM 5649 C C . ASP C 1 320 ? 67.670 -2.590 21.258 1.00 38.63 317 ASP A C 1
ATOM 5650 O O . ASP C 1 320 ? 67.558 -1.836 22.223 1.00 41.94 317 ASP A O 1
ATOM 5655 N N . GLU C 1 321 ? 68.486 -2.343 20.236 1.00 44.40 318 GLU A N 1
ATOM 5656 C CA . GLU C 1 321 ? 69.334 -1.151 20.171 1.00 48.09 318 GLU A CA 1
ATOM 5657 C C . GLU C 1 321 ? 68.575 0.156 20.407 1.00 43.20 318 GLU A C 1
ATOM 5658 O O . GLU C 1 321 ? 67.474 0.349 19.894 1.00 45.41 318 GLU A O 1
ATOM 5664 N N . ILE C 1 322 ? 69.184 1.051 21.178 1.00 36.62 319 ILE A N 1
ATOM 5665 C CA . ILE C 1 322 ? 68.633 2.381 21.410 1.00 39.94 319 ILE A CA 1
ATOM 5666 C C . ILE C 1 322 ? 69.399 3.399 20.572 1.00 42.53 319 ILE A C 1
ATOM 5667 O O . ILE C 1 322 ? 70.629 3.444 20.621 1.00 37.41 319 ILE A O 1
ATOM 5672 N N . PHE C 1 323 ? 68.675 4.212 19.804 1.00 42.28 320 PHE A N 1
ATOM 5673 C CA . PHE C 1 323 ? 69.314 5.156 18.883 1.00 40.89 320 PHE A CA 1
ATOM 5674 C C . PHE C 1 323 ? 69.064 6.630 19.195 1.00 39.12 320 PHE A C 1
ATOM 5675 O O . PHE C 1 323 ? 69.749 7.504 18.658 1.00 38.89 320 PHE A O 1
ATOM 5683 N N . GLN C 1 324 ? 68.092 6.912 20.056 1.00 37.91 321 GLN A N 1
ATOM 5684 C CA . GLN C 1 324 ? 67.765 8.300 20.368 1.00 40.44 321 GLN A CA 1
ATOM 5685 C C . GLN C 1 324 ? 67.461 8.527 21.847 1.00 36.82 321 GLN A C 1
ATOM 5686 O O . GLN C 1 324 ? 66.847 7.685 22.503 1.00 30.11 321 GLN A O 1
ATOM 5692 N N . VAL C 1 325 ? 67.904 9.673 22.357 1.00 35.34 322 VAL A N 1
ATOM 5693 C CA . VAL C 1 325 ? 67.672 10.062 23.744 1.00 39.23 322 VAL A CA 1
ATOM 5694 C C . VAL C 1 325 ? 67.391 11.564 23.816 1.00 35.66 322 VAL A C 1
ATOM 5695 O O . VAL C 1 325 ? 68.105 12.365 23.212 1.00 37.74 322 VAL A O 1
ATOM 5699 N N . HIS C 1 326 ? 66.339 11.936 24.537 1.00 30.32 323 HIS A N 1
ATOM 5700 C CA . HIS C 1 326 ? 65.959 13.338 24.679 1.00 34.35 323 HIS A CA 1
ATOM 5701 C C . HIS C 1 326 ? 65.299 13.596 26.023 1.00 35.49 323 HIS A C 1
ATOM 5702 O O . HIS C 1 326 ? 64.416 12.848 26.443 1.00 41.93 323 HIS A O 1
ATOM 5709 N N . TRP C 1 327 ? 65.717 14.666 26.689 1.00 36.42 324 TRP A N 1
ATOM 5710 C CA . TRP C 1 327 ? 65.068 15.091 27.922 1.00 37.07 324 TRP A CA 1
ATOM 5711 C C . TRP C 1 327 ? 63.810 15.895 27.615 1.00 34.88 324 TRP A C 1
ATOM 5712 O O . TRP C 1 327 ? 63.674 16.463 26.530 1.00 35.58 324 TRP A O 1
ATOM 5723 N N . SER C 1 328 ? 62.889 15.932 28.572 1.00 35.71 325 SER A N 1
ATOM 5724 C CA . SER C 1 328 ? 61.723 16.797 28.472 1.00 34.69 325 SER A CA 1
ATOM 5725 C C . SER C 1 328 ? 62.138 18.241 28.718 1.00 37.41 325 SER A C 1
ATOM 5726 O O . SER C 1 328 ? 62.861 18.526 29.670 1.00 43.10 325 SER A O 1
ATOM 5729 N N . PRO C 1 329 ? 61.689 19.160 27.852 1.00 40.01 326 PRO A N 1
ATOM 5730 C CA . PRO C 1 329 ? 61.993 20.578 28.025 1.00 37.30 326 PRO A CA 1
ATOM 5731 C C . PRO C 1 329 ? 61.099 21.240 29.072 1.00 37.99 326 PRO A C 1
ATOM 5732 O O . PRO C 1 329 ? 61.303 22.407 29.399 1.00 45.16 326 PRO A O 1
ATOM 5736 N N . HIS C 1 330 ? 60.126 20.496 29.592 1.00 39.30 327 HIS A N 1
ATOM 5737 C CA . HIS C 1 330 ? 59.183 21.026 30.576 1.00 43.68 327 HIS A CA 1
ATOM 5738 C C . HIS C 1 330 ? 59.349 20.384 31.947 1.00 49.05 327 HIS A C 1
ATOM 5739 O O . HIS C 1 330 ? 59.022 20.987 32.968 1.00 53.48 327 HIS A O 1
ATOM 5746 N N . ASN C 1 331 ? 59.840 19.150 31.961 1.00 51.77 328 ASN A N 1
ATOM 5747 C CA . ASN C 1 331 ? 59.993 18.394 33.195 1.00 42.84 328 ASN A CA 1
ATOM 5748 C C . ASN C 1 331 ? 61.428 17.919 33.372 1.00 47.85 328 ASN A C 1
ATOM 5749 O O . ASN C 1 331 ? 61.956 17.175 32.546 1.00 50.59 328 ASN A O 1
ATOM 5754 N N . GLU C 1 332 ? 62.053 18.353 34.460 1.00 51.41 329 GLU A N 1
ATOM 5755 C CA . GLU C 1 332 ? 63.485 18.141 34.664 1.00 56.59 329 GLU A CA 1
ATOM 5756 C C . GLU C 1 332 ? 63.892 16.706 35.006 1.00 50.98 329 GLU A C 1
ATOM 5757 O O . GLU C 1 332 ? 65.071 16.361 34.935 1.00 49.95 329 GLU A O 1
ATOM 5763 N N . THR C 1 333 ? 62.921 15.869 35.358 1.00 45.42 330 THR A N 1
ATOM 5764 C CA . THR C 1 333 ? 63.215 14.490 35.738 1.00 45.14 330 THR A CA 1
ATOM 5765 C C . THR C 1 333 ? 62.668 13.481 34.729 1.00 45.09 330 THR A C 1
ATOM 5766 O O . THR C 1 333 ? 62.750 12.271 34.943 1.00 43.12 330 THR A O 1
ATOM 5770 N N . ILE C 1 334 ? 62.111 13.983 33.631 1.00 43.64 331 ILE A N 1
ATOM 5771 C CA . ILE C 1 334 ? 61.508 13.125 32.615 1.00 34.07 331 ILE A CA 1
ATOM 5772 C C . ILE C 1 334 ? 62.426 12.939 31.407 1.00 36.13 331 ILE A C 1
ATOM 5773 O O . ILE C 1 334 ? 62.916 13.910 30.828 1.00 33.97 331 ILE A O 1
ATOM 5778 N N . LEU C 1 335 ? 62.652 11.681 31.040 1.00 38.80 332 LEU A N 1
ATOM 5779 C CA . LEU C 1 335 ? 63.579 11.329 29.971 1.00 40.43 332 LEU A CA 1
ATOM 5780 C C . LEU C 1 335 ? 62.886 10.372 29.006 1.00 40.79 332 LEU A C 1
ATOM 5781 O O . LEU C 1 335 ? 62.050 9.568 29.419 1.00 40.88 332 LEU A O 1
ATOM 5786 N N . ALA C 1 336 ? 63.231 10.454 27.724 1.00 38.40 333 ALA A N 1
ATOM 5787 C CA . ALA C 1 336 ? 62.664 9.543 26.728 1.00 34.16 333 ALA A CA 1
ATOM 5788 C C . ALA C 1 336 ? 63.726 8.932 25.821 1.00 29.32 333 ALA A C 1
ATOM 5789 O O . ALA C 1 336 ? 64.744 9.559 25.523 1.00 26.88 333 ALA A O 1
ATOM 5791 N N . SER C 1 337 ? 63.471 7.704 25.379 1.00 30.80 334 SER A N 1
ATOM 5792 C CA . SER C 1 337 ? 64.395 6.985 24.507 1.00 29.67 334 SER A CA 1
ATOM 5793 C C . SER C 1 337 ? 63.632 6.103 23.524 1.00 30.32 334 SER A C 1
ATOM 5794 O O . SER C 1 337 ? 62.474 5.754 23.762 1.00 29.10 334 SER A O 1
ATOM 5797 N N . SER C 1 338 ? 64.291 5.741 22.427 1.00 32.21 335 SER A N 1
ATOM 5798 C CA . SER C 1 338 ? 63.678 4.920 21.386 1.00 38.32 335 SER A CA 1
ATOM 5799 C C . SER C 1 338 ? 64.745 4.217 20.560 1.00 45.16 335 SER A C 1
ATOM 5800 O O . SER C 1 338 ? 65.935 4.513 20.686 1.00 47.79 335 SER A O 1
ATOM 5803 N N . GLY C 1 339 ? 64.316 3.292 19.705 1.00 45.57 336 GLY A N 1
ATOM 5804 C CA . GLY C 1 339 ? 65.248 2.584 18.834 1.00 43.98 336 GLY A CA 1
ATOM 5805 C C . GLY C 1 339 ? 64.650 1.445 18.031 1.00 40.74 336 GLY A C 1
ATOM 5806 O O . GLY C 1 339 ? 63.467 1.459 17.692 1.00 37.41 336 GLY A O 1
ATOM 5807 N N . THR C 1 340 ? 65.482 0.447 17.744 1.00 42.01 337 THR A N 1
ATOM 5808 C CA . THR C 1 340 ? 65.131 -0.643 16.837 1.00 43.67 337 THR A CA 1
ATOM 5809 C C . THR C 1 340 ? 63.961 -1.502 17.314 1.00 41.61 337 THR A C 1
ATOM 5810 O O . THR C 1 340 ? 63.252 -2.088 16.496 1.00 49.07 337 THR A O 1
ATOM 5814 N N . ASP C 1 341 ? 63.752 -1.576 18.625 1.00 39.77 338 ASP A N 1
ATOM 5815 C CA . ASP C 1 341 ? 62.659 -2.389 19.163 1.00 40.78 338 ASP A CA 1
ATOM 5816 C C . ASP C 1 341 ? 61.288 -1.771 18.884 1.00 38.24 338 ASP A C 1
ATOM 5817 O O . ASP C 1 341 ? 60.260 -2.308 19.299 1.00 41.37 338 ASP A O 1
ATOM 5822 N N . ARG C 1 342 ? 61.291 -0.642 18.176 1.00 40.98 339 ARG A N 1
ATOM 5823 C CA . ARG C 1 342 ? 60.068 0.018 17.703 1.00 36.73 339 ARG A CA 1
ATOM 5824 C C . ARG C 1 342 ? 59.267 0.695 18.814 1.00 38.85 339 ARG A C 1
ATOM 5825 O O . ARG C 1 342 ? 58.152 1.163 18.583 1.00 39.45 339 ARG A O 1
ATOM 5833 N N . ARG C 1 343 ? 59.833 0.743 20.016 1.00 38.97 340 ARG A N 1
ATOM 5834 C CA . ARG C 1 343 ? 59.155 1.367 21.146 1.00 35.57 340 ARG A CA 1
ATOM 5835 C C . ARG C 1 343 ? 59.780 2.721 21.478 1.00 32.55 340 ARG A C 1
ATOM 5836 O O . ARG C 1 343 ? 60.942 2.980 21.162 1.00 33.82 340 ARG A O 1
ATOM 5844 N N . LEU C 1 344 ? 59.000 3.590 22.107 1.00 31.98 341 LEU A N 1
ATOM 5845 C CA . LEU C 1 344 ? 59.548 4.801 22.696 1.00 31.61 341 LEU A CA 1
ATOM 5846 C C . LEU C 1 344 ? 59.220 4.768 24.182 1.00 34.83 341 LEU A C 1
ATOM 5847 O O . LEU C 1 344 ? 58.048 4.728 24.566 1.00 29.45 341 LEU A O 1
ATOM 5852 N N . ASN C 1 345 ? 60.261 4.755 25.010 1.00 32.07 342 ASN A N 1
ATOM 5853 C CA . ASN C 1 345 ? 60.096 4.688 26.457 1.00 30.08 342 ASN A CA 1
ATOM 5854 C C . ASN C 1 345 ? 60.252 6.057 27.103 1.00 30.83 342 ASN A C 1
ATOM 5855 O O . ASN C 1 345 ? 61.172 6.809 26.770 1.00 28.29 342 ASN A O 1
ATOM 5860 N N . VAL C 1 346 ? 59.351 6.375 28.026 1.00 24.69 343 VAL A N 1
ATOM 5861 C CA . VAL C 1 346 ? 59.478 7.586 28.825 1.00 29.46 343 VAL A CA 1
ATOM 5862 C C . VAL C 1 346 ? 59.837 7.196 30.255 1.00 30.92 343 VAL A C 1
ATOM 5863 O O . VAL C 1 346 ? 59.171 6.356 30.862 1.00 29.44 343 VAL A O 1
ATOM 5867 N N . TRP C 1 347 ? 60.898 7.797 30.784 1.00 34.70 344 TRP A N 1
ATOM 5868 C CA . TRP C 1 347 ? 61.375 7.467 32.127 1.00 41.11 344 TRP A CA 1
ATOM 5869 C C . TRP C 1 347 ? 61.179 8.621 33.108 1.00 38.44 344 TRP A C 1
ATOM 5870 O O . TRP C 1 347 ? 61.306 9.788 32.740 1.00 37.25 344 TRP A O 1
ATOM 5881 N N . ASP C 1 348 ? 60.870 8.282 34.356 1.00 39.26 345 ASP A N 1
ATOM 5882 C CA . ASP C 1 348 ? 60.740 9.272 35.420 1.00 42.00 345 ASP A CA 1
ATOM 5883 C C . ASP C 1 348 ? 61.783 9.021 36.509 1.00 45.11 345 ASP A C 1
ATOM 5884 O O . ASP C 1 348 ? 61.656 8.084 37.297 1.00 46.40 345 ASP A O 1
ATOM 5889 N N . LEU C 1 349 ? 62.810 9.868 36.546 1.00 45.74 346 LEU A N 1
ATOM 5890 C CA . LEU C 1 349 ? 63.908 9.718 37.501 1.00 45.87 346 LEU A CA 1
ATOM 5891 C C . LEU C 1 349 ? 63.430 9.714 38.951 1.00 47.62 346 LEU A C 1
ATOM 5892 O O . LEU C 1 349 ? 63.993 9.016 39.796 1.00 50.47 346 LEU A O 1
ATOM 5897 N N . SER C 1 350 ? 62.388 10.490 39.233 1.00 43.62 347 SER A N 1
ATOM 5898 C CA . SER C 1 350 ? 61.894 10.658 40.597 1.00 46.16 347 SER A CA 1
ATOM 5899 C C . SER C 1 350 ? 61.280 9.386 41.182 1.00 48.54 347 SER A C 1
ATOM 5900 O O . SER C 1 350 ? 60.744 9.400 42.291 1.00 52.86 347 SER A O 1
ATOM 5903 N N . LYS C 1 351 ? 61.364 8.288 40.438 1.00 50.84 348 LYS A N 1
ATOM 5904 C CA . LYS C 1 351 ? 60.832 7.007 40.894 1.00 53.21 348 LYS A CA 1
ATOM 5905 C C . LYS C 1 351 ? 61.879 5.902 40.788 1.00 54.08 348 LYS A C 1
ATOM 5906 O O . LYS C 1 351 ? 61.538 4.722 40.696 1.00 54.57 348 LYS A O 1
ATOM 5912 N N . ILE C 1 352 ? 63.150 6.289 40.811 1.00 54.59 349 ILE A N 1
ATOM 5913 C CA . ILE C 1 352 ? 64.250 5.345 40.605 1.00 58.15 349 ILE A CA 1
ATOM 5914 C C . ILE C 1 352 ? 64.452 4.358 41.759 1.00 66.07 349 ILE A C 1
ATOM 5915 O O . ILE C 1 352 ? 64.664 3.166 41.529 1.00 72.65 349 ILE A O 1
ATOM 5920 N N . GLY C 1 353 ? 64.378 4.846 42.993 1.00 70.14 350 GLY A N 1
ATOM 5921 C CA . GLY C 1 353 ? 64.590 3.984 44.155 1.00 74.90 350 GLY A CA 1
ATOM 5922 C C . GLY C 1 353 ? 63.302 3.428 44.732 1.00 73.96 350 GLY A C 1
ATOM 5923 O O . GLY C 1 353 ? 63.275 2.952 45.865 1.00 79.25 350 GLY A O 1
ATOM 5924 N N . GLU C 1 354 ? 62.236 3.475 43.941 1.00 74.55 351 GLU A N 1
ATOM 5925 C CA . GLU C 1 354 ? 60.897 3.144 44.420 1.00 75.69 351 GLU A CA 1
ATOM 5926 C C . GLU C 1 354 ? 60.638 1.639 44.518 1.00 78.30 351 GLU A C 1
ATOM 5927 O O . GLU C 1 354 ? 61.021 0.870 43.635 1.00 75.87 351 GLU A O 1
ATOM 5933 N N . GLU C 1 355 ? 59.987 1.230 45.605 1.00 83.50 352 GLU A N 1
ATOM 5934 C CA . GLU C 1 355 ? 59.620 -0.167 45.815 1.00 86.66 352 GLU A CA 1
ATOM 5935 C C . GLU C 1 355 ? 58.354 -0.503 45.034 1.00 83.25 352 GLU A C 1
ATOM 5936 O O . GLU C 1 355 ? 57.534 0.374 44.761 1.00 84.98 352 GLU A O 1
ATOM 5942 N N . GLN C 1 356 ? 58.196 -1.774 44.675 1.00 79.44 353 GLN A N 1
ATOM 5943 C CA . GLN C 1 356 ? 57.050 -2.202 43.879 1.00 76.14 353 GLN A CA 1
ATOM 5944 C C . GLN C 1 356 ? 56.704 -3.671 44.107 1.00 75.43 353 GLN A C 1
ATOM 5945 O O . GLN C 1 356 ? 57.562 -4.470 44.483 1.00 72.59 353 GLN A O 1
ATOM 5951 N N . SER C 1 357 ? 55.441 -4.016 43.874 1.00 77.12 354 SER A N 1
ATOM 5952 C CA . SER C 1 357 ? 54.976 -5.391 44.011 1.00 79.73 354 SER A CA 1
ATOM 5953 C C . SER C 1 357 ? 55.547 -6.277 42.908 1.00 82.74 354 SER A C 1
ATOM 5954 O O . SER C 1 357 ? 56.180 -5.789 41.972 1.00 84.87 354 SER A O 1
ATOM 5957 N N . ALA C 1 358 ? 55.316 -7.582 43.022 1.00 86.58 355 ALA A N 1
ATOM 5958 C CA . ALA C 1 358 ? 55.835 -8.543 42.055 1.00 87.35 355 ALA A CA 1
ATOM 5959 C C . ALA C 1 358 ? 55.160 -8.398 40.694 1.00 88.24 355 ALA A C 1
ATOM 5960 O O . ALA C 1 358 ? 55.806 -8.545 39.656 1.00 87.08 355 ALA A O 1
ATOM 5962 N N . GLU C 1 359 ? 53.863 -8.104 40.707 1.00 88.92 356 GLU A N 1
ATOM 5963 C CA . GLU C 1 359 ? 53.090 -7.969 39.473 1.00 91.42 356 GLU A CA 1
ATOM 5964 C C . GLU C 1 359 ? 53.392 -6.670 38.725 1.00 89.79 356 GLU A C 1
ATOM 5965 O O . GLU C 1 359 ? 53.182 -6.581 37.515 1.00 90.73 356 GLU A O 1
ATOM 5971 N N . ASP C 1 360 ? 53.882 -5.668 39.449 1.00 88.04 357 ASP A N 1
ATOM 5972 C CA . ASP C 1 360 ? 54.273 -4.399 38.840 1.00 83.65 357 ASP A CA 1
ATOM 5973 C C . ASP C 1 360 ? 55.727 -4.425 38.383 1.00 81.26 357 ASP A C 1
ATOM 5974 O O . ASP C 1 360 ? 56.098 -3.738 37.432 1.00 82.37 357 ASP A O 1
ATOM 5979 N N . ALA C 1 361 ? 56.546 -5.220 39.066 1.00 79.39 358 ALA A N 1
ATOM 5980 C CA . ALA C 1 361 ? 57.962 -5.334 38.730 1.00 76.44 358 ALA A CA 1
ATOM 5981 C C . ALA C 1 361 ? 58.176 -6.191 37.485 1.00 74.96 358 ALA A C 1
ATOM 5982 O O . ALA C 1 361 ? 59.231 -6.129 36.851 1.00 72.49 358 ALA A O 1
ATOM 5984 N N . GLU C 1 362 ? 57.170 -6.990 37.141 1.00 74.67 359 GLU A N 1
ATOM 5985 C CA . GLU C 1 362 ? 57.225 -7.821 35.943 1.00 74.09 359 GLU A CA 1
ATOM 5986 C C . GLU C 1 362 ? 57.116 -6.974 34.679 1.00 71.16 359 GLU A C 1
ATOM 5987 O O . GLU C 1 362 ? 57.598 -7.364 33.616 1.00 69.88 359 GLU A O 1
ATOM 5993 N N . ASP C 1 363 ? 56.487 -5.809 34.806 1.00 70.92 360 ASP A N 1
ATOM 5994 C CA . ASP C 1 363 ? 56.290 -4.907 33.676 1.00 67.87 360 ASP A CA 1
ATOM 5995 C C . ASP C 1 363 ? 57.487 -3.983 33.466 1.00 67.61 360 ASP A C 1
ATOM 5996 O O . ASP C 1 363 ? 57.562 -3.272 32.464 1.00 71.88 360 ASP A O 1
ATOM 6001 N N . GLY C 1 364 ? 58.418 -3.994 34.415 1.00 64.37 361 GLY A N 1
ATOM 6002 C CA . GLY C 1 364 ? 59.625 -3.180 34.313 1.00 58.50 361 GLY A CA 1
ATOM 6003 C C . GLY C 1 364 ? 59.960 -2.450 35.600 1.00 57.89 361 GLY A C 1
ATOM 6004 O O . GLY C 1 364 ? 59.228 -2.554 36.585 1.00 58.78 361 GLY A O 1
ATOM 6005 N N . PRO C 1 365 ? 61.075 -1.702 35.597 1.00 55.56 362 PRO A N 1
ATOM 6006 C CA . PRO C 1 365 ? 61.524 -0.919 36.743 1.00 52.37 362 PRO A CA 1
ATOM 6007 C C . PRO C 1 365 ? 60.555 0.216 37.061 1.00 54.55 362 PRO A C 1
ATOM 6008 O O . PRO C 1 365 ? 59.835 0.674 36.175 1.00 54.33 362 PRO A O 1
ATOM 6012 N N . PRO C 1 366 ? 60.542 0.672 38.324 1.00 57.53 363 PRO A N 1
ATOM 6013 C CA . PRO C 1 366 ? 59.596 1.680 38.805 1.00 54.64 363 PRO A CA 1
ATOM 6014 C C . PRO C 1 366 ? 59.691 3.024 38.081 1.00 51.11 363 PRO A C 1
ATOM 6015 O O . PRO C 1 366 ? 58.716 3.777 38.062 1.00 51.28 363 PRO A O 1
ATOM 6019 N N . GLU C 1 367 ? 60.846 3.324 37.495 1.00 43.09 364 GLU A N 1
ATOM 6020 C CA . GLU C 1 367 ? 61.028 4.607 36.818 1.00 47.94 364 GLU A CA 1
ATOM 6021 C C . GLU C 1 367 ? 60.519 4.601 35.374 1.00 49.37 364 GLU A C 1
ATOM 6022 O O . GLU C 1 367 ? 60.476 5.645 34.722 1.00 49.79 364 GLU A O 1
ATOM 6028 N N . LEU C 1 368 ? 60.132 3.428 34.878 1.00 44.52 365 LEU A N 1
ATOM 6029 C CA . LEU C 1 368 ? 59.529 3.336 33.553 1.00 38.81 365 LEU A CA 1
ATOM 6030 C C . LEU C 1 368 ? 58.102 3.868 33.602 1.00 37.00 365 LEU A C 1
ATOM 6031 O O . LEU C 1 368 ? 57.204 3.217 34.134 1.00 38.89 365 LEU A O 1
ATOM 6036 N N . LEU C 1 369 ? 57.901 5.056 33.042 1.00 37.21 366 LEU A N 1
ATOM 6037 C CA . LEU C 1 369 ? 56.614 5.732 33.126 1.00 34.51 366 LEU A CA 1
ATOM 6038 C C . LEU C 1 369 ? 55.644 5.230 32.062 1.00 36.69 366 LEU A C 1
ATOM 6039 O O . LEU C 1 369 ? 54.467 5.001 32.343 1.00 39.96 366 LEU A O 1
ATOM 6044 N N . PHE C 1 370 ? 56.141 5.051 30.843 1.00 37.31 367 PHE A N 1
ATOM 6045 C CA . PHE C 1 370 ? 55.264 4.868 29.696 1.00 32.41 367 PHE A CA 1
ATOM 6046 C C . PHE C 1 370 ? 56.017 4.332 28.483 1.00 32.58 367 PHE A C 1
ATOM 6047 O O . PHE C 1 370 ? 57.096 4.818 28.145 1.00 40.25 367 PHE A O 1
ATOM 6055 N N . ILE C 1 371 ? 55.441 3.327 27.830 1.00 28.28 368 ILE A N 1
ATOM 6056 C CA . ILE C 1 371 ? 55.994 2.805 26.585 1.00 29.81 368 ILE A CA 1
ATOM 6057 C C . ILE C 1 371 ? 55.060 3.108 25.422 1.00 32.03 368 ILE A C 1
ATOM 6058 O O . ILE C 1 371 ? 53.918 2.652 25.399 1.00 34.83 368 ILE A O 1
ATOM 6063 N N . HIS C 1 372 ? 55.549 3.882 24.459 1.00 35.80 369 HIS A N 1
ATOM 6064 C CA . HIS C 1 372 ? 54.782 4.177 23.255 1.00 34.29 369 HIS A CA 1
ATOM 6065 C C . HIS C 1 372 ? 54.975 3.065 22.229 1.00 31.55 369 HIS A C 1
ATOM 6066 O O . HIS C 1 372 ? 56.081 2.856 21.728 1.00 33.36 369 HIS A O 1
ATOM 6073 N N . GLY C 1 373 ? 53.899 2.347 21.926 1.00 28.05 370 GLY A N 1
ATOM 6074 C CA . GLY C 1 373 ? 53.970 1.234 20.985 1.00 26.75 370 GLY A CA 1
ATOM 6075 C C . GLY C 1 373 ? 53.181 1.486 19.718 1.00 28.09 370 GLY A C 1
ATOM 6076 O O . GLY C 1 373 ? 52.619 0.562 19.135 1.00 37.81 370 GLY A O 1
ATOM 6077 N N . GLY C 1 374 ? 53.149 2.741 19.282 1.00 34.50 371 GLY A N 1
ATOM 6078 C CA . GLY C 1 374 ? 52.349 3.128 18.123 1.00 38.33 371 GLY A CA 1
ATOM 6079 C C . GLY C 1 374 ? 52.992 2.829 16.783 1.00 34.91 371 GLY A C 1
ATOM 6080 O O . GLY C 1 374 ? 52.308 2.745 15.763 1.00 34.39 371 GLY A O 1
ATOM 6081 N N . HIS C 1 375 ? 54.310 2.667 16.785 1.00 33.08 372 HIS A N 1
ATOM 6082 C CA . HIS C 1 375 ? 55.047 2.430 15.552 1.00 29.16 372 HIS A CA 1
ATOM 6083 C C . HIS C 1 375 ? 55.216 0.947 15.255 1.00 27.00 372 HIS A C 1
ATOM 6084 O O . HIS C 1 375 ? 55.298 0.123 16.164 1.00 32.27 372 HIS A O 1
ATOM 6091 N N . THR C 1 376 ? 55.263 0.618 13.969 0.50 21.49 373 THR A N 1
ATOM 6092 C CA . THR C 1 376 ? 55.342 -0.766 13.534 0.50 15.90 373 THR A CA 1
ATOM 6093 C C . THR C 1 376 ? 56.700 -1.061 12.910 0.50 18.72 373 THR A C 1
ATOM 6094 O O . THR C 1 376 ? 56.942 -2.156 12.406 0.50 16.35 373 THR A O 1
ATOM 6098 N N . ALA C 1 377 ? 57.584 -0.070 12.961 1.00 26.60 374 ALA A N 1
ATOM 6099 C CA . ALA C 1 377 ? 58.944 -0.205 12.452 1.00 26.48 374 ALA A CA 1
ATOM 6100 C C . ALA C 1 377 ? 59.909 0.584 13.327 1.00 25.78 374 ALA A C 1
ATOM 6101 O O . ALA C 1 377 ? 59.488 1.317 14.220 1.00 32.42 374 ALA A O 1
ATOM 6103 N N . LYS C 1 378 ? 61.204 0.436 13.067 1.00 34.74 375 LYS A N 1
ATOM 6104 C CA . LYS C 1 378 ? 62.228 1.115 13.855 1.00 33.72 375 LYS A CA 1
ATOM 6105 C C . LYS C 1 378 ? 61.976 2.616 13.928 1.00 35.43 375 LYS A C 1
ATOM 6106 O O . LYS C 1 378 ? 61.700 3.255 12.915 1.00 34.19 375 LYS A O 1
ATOM 6112 N N . ILE C 1 379 ? 62.075 3.171 15.133 1.00 33.57 376 ILE A N 1
ATOM 6113 C CA . ILE C 1 379 ? 61.938 4.608 15.331 1.00 30.11 376 ILE A CA 1
ATOM 6114 C C . ILE C 1 379 ? 63.275 5.296 15.078 1.00 34.16 376 ILE A C 1
ATOM 6115 O O . ILE C 1 379 ? 64.245 5.071 15.801 1.00 39.97 376 ILE A O 1
ATOM 6120 N N . SER C 1 380 ? 63.319 6.129 14.042 1.00 38.09 377 SER A N 1
ATOM 6121 C CA . SER C 1 380 ? 64.545 6.824 13.663 1.00 32.04 377 SER A CA 1
ATOM 6122 C C . SER C 1 380 ? 64.846 7.980 14.605 1.00 36.58 377 SER A C 1
ATOM 6123 O O . SER C 1 380 ? 65.954 8.099 15.127 1.00 43.89 377 SER A O 1
ATOM 6126 N N . ASP C 1 381 ? 63.852 8.833 14.821 1.00 38.78 378 ASP A N 1
ATOM 6127 C CA . ASP C 1 381 ? 64.045 10.033 15.619 1.00 36.22 378 ASP A CA 1
ATOM 6128 C C . ASP C 1 381 ? 62.742 10.433 16.296 1.00 30.34 378 ASP A C 1
ATOM 6129 O O . ASP C 1 381 ? 61.665 9.999 15.887 1.00 30.21 378 ASP A O 1
ATOM 6134 N N . PHE C 1 382 ? 62.850 11.244 17.344 1.00 26.89 379 PHE A N 1
ATOM 6135 C CA . PHE C 1 382 ? 61.683 11.864 17.964 1.00 28.50 379 PHE A CA 1
ATOM 6136 C C . PHE C 1 382 ? 62.040 13.223 18.556 1.00 28.79 379 PHE A C 1
ATOM 6137 O O . PHE C 1 382 ? 63.214 13.546 18.736 1.00 32.68 379 PHE A O 1
ATOM 6145 N N . SER C 1 383 ? 61.019 14.017 18.856 1.00 25.81 380 SER A N 1
ATOM 6146 C CA . SER C 1 383 ? 61.228 15.377 19.321 1.00 25.55 380 SER A CA 1
ATOM 6147 C C . SER C 1 383 ? 60.124 15.803 20.281 1.00 32.17 380 SER A C 1
ATOM 6148 O O . SER C 1 383 ? 58.936 15.659 19.978 1.00 28.24 380 SER A O 1
ATOM 6151 N N . TRP C 1 384 ? 60.526 16.314 21.443 1.00 28.81 381 TRP A N 1
ATOM 6152 C CA . TRP C 1 384 ? 59.589 16.874 22.409 1.00 26.98 381 TRP A CA 1
ATOM 6153 C C . TRP C 1 384 ? 59.094 18.229 21.920 1.00 28.28 381 TRP A C 1
ATOM 6154 O O . TRP C 1 384 ? 59.885 19.064 21.480 1.00 35.32 381 TRP A O 1
ATOM 6165 N N . ASN C 1 385 ? 57.788 18.452 22.002 1.00 27.13 382 ASN A N 1
ATOM 6166 C CA . ASN C 1 385 ? 57.223 19.757 21.687 1.00 28.89 382 ASN A CA 1
ATOM 6167 C C . ASN C 1 385 ? 57.638 20.770 22.750 1.00 30.93 382 ASN A C 1
ATOM 6168 O O . ASN C 1 385 ? 57.476 20.517 23.943 1.00 29.44 382 ASN A O 1
ATOM 6173 N N . PRO C 1 386 ? 58.179 21.922 22.323 1.00 36.88 383 PRO A N 1
ATOM 6174 C CA . PRO C 1 386 ? 58.680 22.917 23.266 1.00 35.04 383 PRO A CA 1
ATOM 6175 C C . PRO C 1 386 ? 57.596 23.867 23.768 1.00 36.15 383 PRO A C 1
ATOM 6176 O O . PRO C 1 386 ? 57.863 24.703 24.629 1.00 39.39 383 PRO A O 1
ATOM 6180 N N . ASN C 1 387 ? 56.384 23.736 23.237 1.00 34.93 384 ASN A N 1
ATOM 6181 C CA . ASN C 1 387 ? 55.305 24.659 23.569 1.00 38.70 384 ASN A CA 1
ATOM 6182 C C . ASN C 1 387 ? 54.103 23.976 24.217 1.00 41.65 384 ASN A C 1
ATOM 6183 O O . ASN C 1 387 ? 53.321 24.614 24.925 1.00 39.09 384 ASN A O 1
ATOM 6188 N N . GLU C 1 388 ? 53.959 22.680 23.967 1.00 42.15 385 GLU A N 1
ATOM 6189 C CA . GLU C 1 388 ? 52.892 21.897 24.576 1.00 41.73 385 GLU A CA 1
ATOM 6190 C C . GLU C 1 388 ? 53.470 20.724 25.352 1.00 39.95 385 GLU A C 1
ATOM 6191 O O . GLU C 1 388 ? 53.902 19.736 24.761 1.00 48.06 385 GLU A O 1
ATOM 6197 N N . PRO C 1 389 ? 53.486 20.836 26.686 1.00 44.52 386 PRO A N 1
ATOM 6198 C CA . PRO C 1 389 ? 54.040 19.810 27.564 1.00 42.19 386 PRO A CA 1
ATOM 6199 C C . PRO C 1 389 ? 53.531 18.412 27.228 1.00 39.84 386 PRO A C 1
ATOM 6200 O O . PRO C 1 389 ? 52.329 18.219 27.048 1.00 40.63 386 PRO A O 1
ATOM 6204 N N . TRP C 1 390 ? 54.456 17.459 27.128 1.00 36.90 387 TRP A N 1
ATOM 6205 C CA . TRP C 1 390 ? 54.132 16.036 26.963 1.00 34.47 387 TRP A CA 1
ATOM 6206 C C . TRP C 1 390 ? 53.734 15.627 25.549 1.00 37.80 387 TRP A C 1
ATOM 6207 O O . TRP C 1 390 ? 53.520 14.444 25.281 1.00 40.55 387 TRP A O 1
ATOM 6218 N N . VAL C 1 391 ? 53.635 16.600 24.648 1.00 36.11 388 VAL A N 1
ATOM 6219 C CA . VAL C 1 391 ? 53.388 16.303 23.243 1.00 26.48 388 VAL A CA 1
ATOM 6220 C C . VAL C 1 391 ? 54.692 15.896 22.568 1.00 27.44 388 VAL A C 1
ATOM 6221 O O . VAL C 1 391 ? 55.695 16.604 22.662 1.00 20.51 388 VAL A O 1
ATOM 6225 N N . ILE C 1 392 ? 54.674 14.744 21.904 1.00 24.39 389 ILE A N 1
ATOM 6226 C CA . ILE C 1 392 ? 55.848 14.235 21.205 1.00 23.15 389 ILE A CA 1
ATOM 6227 C C . ILE C 1 392 ? 55.536 13.905 19.745 1.00 27.28 389 ILE A C 1
ATOM 6228 O O . ILE C 1 392 ? 54.411 13.525 19.411 1.00 24.92 389 ILE A O 1
ATOM 6233 N N . CYS C 1 393 ? 56.533 14.066 18.879 1.00 27.47 390 CYS A N 1
ATOM 6234 C CA . CYS C 1 393 ? 56.442 13.587 17.503 1.00 24.44 390 CYS A CA 1
ATOM 6235 C C . CYS C 1 393 ? 57.550 12.589 17.205 1.00 23.03 390 CYS A C 1
ATOM 6236 O O . CYS C 1 393 ? 58.729 12.909 17.322 1.00 26.38 390 CYS A O 1
ATOM 6239 N N . SER C 1 394 ? 57.171 11.379 16.815 1.00 23.25 391 SER A N 1
ATOM 6240 C CA . SER C 1 394 ? 58.152 10.373 16.442 1.00 24.71 391 SER A CA 1
ATOM 6241 C C . SER C 1 394 ? 57.962 9.929 15.000 1.00 27.08 391 SER A C 1
ATOM 6242 O O . SER C 1 394 ? 56.837 9.794 14.523 1.00 23.25 391 SER A O 1
ATOM 6245 N N . VAL C 1 395 ? 59.078 9.716 14.311 1.00 26.94 392 VAL A N 1
ATOM 6246 C CA . VAL C 1 395 ? 59.056 9.204 12.949 1.00 26.76 392 VAL A CA 1
ATOM 6247 C C . VAL C 1 395 ? 59.721 7.832 12.902 1.00 29.75 392 VAL A C 1
ATOM 6248 O O . VAL C 1 395 ? 60.704 7.583 13.604 1.00 31.92 392 VAL A O 1
ATOM 6252 N N . SER C 1 396 ? 59.174 6.934 12.090 1.00 28.72 393 SER A N 1
ATOM 6253 C CA . SER C 1 396 ? 59.725 5.588 11.984 1.00 31.25 393 SER A CA 1
ATOM 6254 C C . SER C 1 396 ? 60.091 5.227 10.547 1.00 31.29 393 SER A C 1
ATOM 6255 O O . SER C 1 396 ? 59.756 5.948 9.609 1.00 31.92 393 SER A O 1
ATOM 6258 N N . GLU C 1 397 ? 60.776 4.100 10.389 1.00 32.77 394 GLU A N 1
ATOM 6259 C CA . GLU C 1 397 ? 61.330 3.703 9.100 1.00 30.94 394 GLU A CA 1
ATOM 6260 C C . GLU C 1 397 ? 60.294 3.316 8.047 1.00 29.15 394 GLU A C 1
ATOM 6261 O O . GLU C 1 397 ? 60.636 3.142 6.879 1.00 35.39 394 GLU A O 1
ATOM 6267 N N . ASP C 1 398 ? 59.038 3.181 8.456 1.00 23.57 395 ASP A N 1
ATOM 6268 C CA . ASP C 1 398 ? 57.986 2.754 7.540 1.00 27.98 395 ASP A CA 1
ATOM 6269 C C . ASP C 1 398 ? 57.097 3.913 7.098 1.00 31.11 395 ASP A C 1
ATOM 6270 O O . ASP C 1 398 ? 55.916 3.721 6.801 1.00 33.98 395 ASP A O 1
ATOM 6275 N N . ASN C 1 399 ? 57.670 5.114 7.063 1.00 33.88 396 ASN A N 1
ATOM 6276 C CA . ASN C 1 399 ? 56.967 6.305 6.582 1.00 31.43 396 ASN A CA 1
ATOM 6277 C C . ASN C 1 399 ? 56.072 6.977 7.626 1.00 28.23 396 ASN A C 1
ATOM 6278 O O . ASN C 1 399 ? 55.531 8.056 7.385 1.00 27.60 396 ASN A O 1
ATOM 6283 N N . ILE C 1 400 ? 55.923 6.347 8.786 1.00 31.98 397 ILE A N 1
ATOM 6284 C CA . ILE C 1 400 ? 54.995 6.845 9.800 1.00 30.08 397 ILE A CA 1
ATOM 6285 C C . ILE C 1 400 ? 55.532 7.993 10.657 1.00 33.13 397 ILE A C 1
ATOM 6286 O O . ILE C 1 400 ? 56.679 7.982 11.114 1.00 30.02 397 ILE A O 1
ATOM 6299 N N . GLN C 1 402 ? 54.012 10.170 13.989 1.00 28.27 399 GLN A N 1
ATOM 6300 C CA . GLN C 1 402 ? 52.951 10.283 14.981 1.00 32.31 399 GLN A CA 1
ATOM 6301 C C . GLN C 1 402 ? 53.179 11.455 15.930 1.00 31.95 399 GLN A C 1
ATOM 6302 O O . GLN C 1 402 ? 54.283 11.650 16.440 1.00 32.51 399 GLN A O 1
ATOM 6308 N N . ILE C 1 403 ? 52.129 12.241 16.142 1.00 27.21 400 ILE A N 1
ATOM 6309 C CA . ILE C 1 403 ? 52.151 13.322 17.118 1.00 24.65 400 ILE A CA 1
ATOM 6310 C C . ILE C 1 403 ? 51.202 12.935 18.238 1.00 25.46 400 ILE A C 1
ATOM 6311 O O . ILE C 1 403 ? 49.994 12.826 18.032 1.00 25.84 400 ILE A O 1
ATOM 6316 N N . TRP C 1 404 ? 51.751 12.713 19.423 1.00 29.05 401 TRP A N 1
ATOM 6317 C CA . TRP C 1 404 ? 50.968 12.129 20.499 1.00 26.84 401 TRP A CA 1
ATOM 6318 C C . TRP C 1 404 ? 51.285 12.712 21.864 1.00 27.17 401 TRP A C 1
ATOM 6319 O O . TRP C 1 404 ? 52.320 13.348 22.070 1.00 26.86 401 TRP A O 1
ATOM 6330 N N . GLN C 1 405 ? 50.369 12.480 22.793 1.00 34.20 402 GLN A N 1
ATOM 6331 C CA . GLN C 1 405 ? 50.487 12.956 24.158 1.00 34.18 402 GLN A CA 1
ATOM 6332 C C . GLN C 1 405 ? 49.833 11.908 25.043 1.00 31.60 402 GLN A C 1
ATOM 6333 O O . GLN C 1 405 ? 48.653 11.599 24.874 1.00 33.62 402 GLN A O 1
ATOM 6347 N N . ALA C 1 407 ? 48.002 10.267 28.225 1.00 38.05 404 ALA A N 1
ATOM 6348 C CA . ALA C 1 407 ? 46.919 10.776 29.060 1.00 31.66 404 ALA A CA 1
ATOM 6349 C C . ALA C 1 407 ? 47.474 11.441 30.314 1.00 37.55 404 ALA A C 1
ATOM 6350 O O . ALA C 1 407 ? 48.465 10.982 30.886 1.00 34.06 404 ALA A O 1
ATOM 6352 N N . GLU C 1 408 ? 46.829 12.526 30.732 1.00 39.37 405 GLU A N 1
ATOM 6353 C CA . GLU C 1 408 ? 47.291 13.309 31.872 1.00 50.31 405 GLU A CA 1
ATOM 6354 C C . GLU C 1 408 ? 47.308 12.514 33.177 1.00 48.38 405 GLU A C 1
ATOM 6355 O O . GLU C 1 408 ? 48.174 12.725 34.025 1.00 46.98 405 GLU A O 1
ATOM 6361 N N . ASN C 1 409 ? 46.362 11.592 33.326 1.00 50.04 406 ASN A N 1
ATOM 6362 C CA . ASN C 1 409 ? 46.223 10.823 34.562 1.00 53.85 406 ASN A CA 1
ATOM 6363 C C . ASN C 1 409 ? 47.320 9.779 34.784 1.00 52.51 406 ASN A C 1
ATOM 6364 O O . ASN C 1 409 ? 47.178 8.894 35.626 1.00 56.90 406 ASN A O 1
ATOM 6369 N N . ILE C 1 410 ? 48.412 9.884 34.033 1.00 52.28 407 ILE A N 1
ATOM 6370 C CA . ILE C 1 410 ? 49.513 8.934 34.159 1.00 49.29 407 ILE A CA 1
ATOM 6371 C C . ILE C 1 410 ? 50.768 9.596 34.730 1.00 51.63 407 ILE A C 1
ATOM 6372 O O . ILE C 1 410 ? 51.510 8.981 35.498 1.00 45.74 407 ILE A O 1
ATOM 6377 N N . TYR C 1 411 ? 51.004 10.849 34.350 1.00 52.39 408 TYR A N 1
ATOM 6378 C CA . TYR C 1 411 ? 52.152 11.590 34.862 1.00 56.07 408 TYR A CA 1
ATOM 6379 C C . TYR C 1 411 ? 51.739 12.573 35.953 1.00 59.14 408 TYR A C 1
ATOM 6380 O O . TYR C 1 411 ? 52.567 13.015 36.748 1.00 62.52 408 TYR A O 1
ATOM 6389 N N . ASN C 1 412 ? 50.453 12.905 35.988 1.00 62.59 409 ASN A N 1
ATOM 6390 C CA . ASN C 1 412 ? 49.927 13.852 36.965 1.00 68.87 409 ASN A CA 1
ATOM 6391 C C . ASN C 1 412 ? 49.733 13.204 38.333 1.00 69.80 409 ASN A C 1
ATOM 6392 O O . ASN C 1 412 ? 48.604 12.983 38.772 1.00 72.84 409 ASN A O 1
ATOM 6397 N N . GLY D 2 5 ? 41.115 5.607 41.971 1.00 85.95 28 GLY F N 1
ATOM 6398 C CA . GLY D 2 5 ? 39.805 5.916 41.327 1.00 87.99 28 GLY F CA 1
ATOM 6399 C C . GLY D 2 5 ? 39.973 6.482 39.930 1.00 89.59 28 GLY F C 1
ATOM 6400 O O . GLY D 2 5 ? 40.497 7.583 39.759 1.00 86.15 28 GLY F O 1
ATOM 6401 N N . ILE D 2 6 ? 39.524 5.730 38.928 1.00 93.42 29 ILE F N 1
ATOM 6402 C CA . ILE D 2 6 ? 38.875 4.438 39.161 1.00 94.07 29 ILE F CA 1
ATOM 6403 C C . ILE D 2 6 ? 39.770 3.194 38.998 1.00 94.74 29 ILE F C 1
ATOM 6404 O O . ILE D 2 6 ? 39.754 2.350 39.895 1.00 96.08 29 ILE F O 1
ATOM 6409 N N . THR D 2 7 ? 40.556 3.025 37.922 1.00 94.74 30 THR F N 1
ATOM 6410 C CA . THR D 2 7 ? 40.737 3.873 36.715 1.00 93.38 30 THR F CA 1
ATOM 6411 C C . THR D 2 7 ? 41.965 4.729 36.395 1.00 89.90 30 THR F C 1
ATOM 6412 O O . THR D 2 7 ? 42.203 5.072 35.236 1.00 90.32 30 THR F O 1
ATOM 6416 N N . LYS D 2 8 ? 42.740 5.061 37.426 1.00 83.97 31 LYS F N 1
ATOM 6417 C CA . LYS D 2 8 ? 44.145 5.464 37.385 1.00 82.61 31 LYS F CA 1
ATOM 6418 C C . LYS D 2 8 ? 45.102 4.273 37.450 1.00 77.17 31 LYS F C 1
ATOM 6419 O O . LYS D 2 8 ? 45.931 4.097 36.558 1.00 76.96 31 LYS F O 1
ATOM 6425 N N . PRO D 2 9 ? 44.986 3.447 38.504 1.00 75.62 32 PRO F N 1
ATOM 6426 C CA . PRO D 2 9 ? 45.930 2.349 38.715 1.00 73.87 32 PRO F CA 1
ATOM 6427 C C . PRO D 2 9 ? 46.025 1.389 37.529 1.00 68.63 32 PRO F C 1
ATOM 6428 O O . PRO D 2 9 ? 47.122 0.955 37.176 1.00 64.26 32 PRO F O 1
ATOM 6432 N N . ALA D 2 10 ? 44.886 1.064 36.923 1.00 65.54 33 ALA F N 1
ATOM 6433 C CA . ALA D 2 10 ? 44.857 0.143 35.790 1.00 61.26 33 ALA F CA 1
ATOM 6434 C C . ALA D 2 10 ? 45.496 0.762 34.552 1.00 59.02 33 ALA F C 1
ATOM 6435 O O . ALA D 2 10 ? 46.274 0.113 33.853 1.00 53.70 33 ALA F O 1
ATOM 6437 N N . ILE D 2 11 ? 45.161 2.022 34.290 1.00 58.37 34 ILE F N 1
ATOM 6438 C CA . ILE D 2 11 ? 45.700 2.742 33.143 1.00 55.82 34 ILE F CA 1
ATOM 6439 C C . ILE D 2 11 ? 47.212 2.920 33.254 1.00 55.43 34 ILE F C 1
ATOM 6440 O O . ILE D 2 11 ? 47.938 2.742 32.274 1.00 58.39 34 ILE F O 1
ATOM 6445 N N . ARG D 2 12 ? 47.685 3.254 34.451 1.00 53.74 35 ARG F N 1
ATOM 6446 C CA . ARG D 2 12 ? 49.115 3.419 34.690 1.00 56.15 35 ARG F CA 1
ATOM 6447 C C . ARG D 2 12 ? 49.849 2.089 34.552 1.00 58.82 35 ARG F C 1
ATOM 6448 O O . ARG D 2 12 ? 51.033 2.049 34.214 1.00 57.83 35 ARG F O 1
ATOM 6456 N N . ARG D 2 13 ? 49.129 1.002 34.812 1.00 60.44 36 ARG F N 1
ATOM 6457 C CA . ARG D 2 13 ? 49.666 -0.342 34.663 1.00 58.99 36 ARG F CA 1
ATOM 6458 C C . ARG D 2 13 ? 49.740 -0.705 33.182 1.00 56.16 36 ARG F C 1
ATOM 6459 O O . ARG D 2 13 ? 50.747 -1.235 32.712 1.00 52.73 36 ARG F O 1
ATOM 6467 N N . LEU D 2 14 ? 48.667 -0.401 32.452 1.00 51.72 37 LEU F N 1
ATOM 6468 C CA . LEU D 2 14 ? 48.591 -0.659 31.014 1.00 48.68 37 LEU F CA 1
ATOM 6469 C C . LEU D 2 14 ? 49.636 0.138 30.235 1.00 51.50 37 LEU F C 1
ATOM 6470 O O . LEU D 2 14 ? 50.185 -0.344 29.242 1.00 53.66 37 LEU F O 1
ATOM 6475 N N . ALA D 2 15 ? 49.904 1.356 30.697 1.00 46.82 38 ALA F N 1
ATOM 6476 C CA . ALA D 2 15 ? 50.874 2.239 30.059 1.00 43.66 38 ALA F CA 1
ATOM 6477 C C . ALA D 2 15 ? 52.284 1.654 30.064 1.00 47.88 38 ALA F C 1
ATOM 6478 O O . ALA D 2 15 ? 53.057 1.865 29.130 1.00 48.31 38 ALA F O 1
ATOM 6480 N N . ARG D 2 16 ? 52.615 0.922 31.123 1.00 52.60 39 ARG F N 1
ATOM 6481 C CA . ARG D 2 16 ? 53.946 0.337 31.270 1.00 55.36 39 ARG F CA 1
ATOM 6482 C C . ARG D 2 16 ? 54.055 -0.980 30.508 1.00 59.05 39 ARG F C 1
ATOM 6483 O O . ARG D 2 16 ? 55.153 -1.471 30.244 1.00 61.56 39 ARG F O 1
ATOM 6491 N N . ARG D 2 17 ? 52.906 -1.541 30.152 1.00 63.64 40 ARG F N 1
ATOM 6492 C CA . ARG D 2 17 ? 52.860 -2.747 29.338 1.00 66.07 40 ARG F CA 1
ATOM 6493 C C . ARG D 2 17 ? 52.666 -2.386 27.869 1.00 66.32 40 ARG F C 1
ATOM 6494 O O . ARG D 2 17 ? 52.627 -3.261 27.003 1.00 65.15 40 ARG F O 1
ATOM 6502 N N . GLY D 2 18 ? 52.553 -1.088 27.599 1.00 65.77 41 GLY F N 1
ATOM 6503 C CA . GLY D 2 18 ? 52.413 -0.589 26.236 1.00 61.48 41 GLY F CA 1
ATOM 6504 C C . GLY D 2 18 ? 51.011 -0.761 25.685 1.00 55.38 41 GLY F C 1
ATOM 6505 O O . GLY D 2 18 ? 50.782 -0.579 24.491 1.00 53.50 41 GLY F O 1
#

B-factor: mean 51.16, std 19.7, range [2.0, 120.0]

Secondary structure (DSSP, 8-state):
--------HHHHHHHHHHHHHHHHHHHHH-S------SS--S--EEEEEEE--TT-SEEEEEEEEE---SSS-EEEEEEEEEEE----SEEEEEEEEEESS--SEEE----TTEEEEE-SSSSEEEEEGGGS-SS--TT-----SEEEE--SS----EEE-SSSTTEEEEE-TTS-EEEEESS-S-SS-SEEE-SEEE---SS-EEEEEE-SS-TTEEEEEETTSB--EESSSS-SSS-S---B--SS-EEEEEE-SS-SSEEEEEETTSEEEEEETT-TTS--EEEE--SS-EEEEEE-SS-TTEEEEEETTS-EEEEEGGGTT----HHHHTT--TTEEEEE---SS-EEEEEE-SSSTT-EEEEETT---EE--HHHH-/---------HHHHHHHHHHHHHHHHHHHHH-S------SS--S-EEEEEEEE--TT-SEEEEEEEEE---SSS-EEEEEEEEEEEP----SEEEEEEEEEESS--SEEE----TTEEEEE-SSS-EEEEEGGGS-SS--TT-----SEEEE--SS----EEE-SSSTTEEEEE-TTS-EEEEETTSS-SSSSEEE-SEEE---SS-EEEEEE-SS-TTEEEEEETTSB--EETTSS-SSS-S---B--SS-EEEEEE-SS-SSEEEEEETTSEEEEEESS-SSS--EEEE--SS-EEEEEE-SS-TTEEEEEETTS-EEEEEGGGTT----HHHHTT--TTEEEEE---SS-EEEEEE-SSSTT-EEEEETT---EE--HHHH--/--HHHHHHHHHHHHHH--/--SSHHHHHHHH--

Radius of gyration: 35.07 Å; Cα contacts (8 Å, |Δi|>4): 2117; chains: 4; bounding box: 110×62×82 Å

Nearest PDB structures (foldseek):
  3cfv-assembly2_A  TM=1.002E+00  e=1.057E-77  unclassified
  3cfv-assembly1_B  TM=9.988E-01  e=7.606E-74  unclassified
  7y5k-assembly1_C  TM=9.822E-01  e=2.087E-66  Homo sapiens
  2xyi-assembly1_A  TM=9.699E-01  e=7.206E-65  Drosophila melanogaster
  6nq3-assembly2_E-2  TM=9.766E-01  e=1.679E-64  Homo sapiens

InterPro domains:
  IPR001680 WD40 repeat [PF00400] (172-205)
  IPR001680 WD40 repeat [PF00400] (220-255)
  IPR001680 WD40 repeat [PF00400] (263-301)
  IPR001680 WD40 repeat [PF00400] (309-345)
  IPR001680 WD40 repeat [PF00400] (366-401)
  IPR001680 WD40 repeat [PS50082] (172-214)
  IPR001680 WD40 repeat [PS50082] (222-264)
  IPR001680 WD40 repeat [PS50082] (268-304)
  IPR001680 WD40 repeat [PS50082] (312-354)
  IPR001680 WD40 repeat [PS50082] (369-403)
  IPR001680 WD40 repeat [SM00320] (113-152)
  IPR001680 WD40 repeat [SM00320] (165-205)
  IPR001680 WD40 repeat [SM00320] (215-255)
  IPR001680 WD40 repeat [SM00320] (261-301)
  IPR001680 WD40 repeat [SM00320] (305-345)
  IPR001680 WD40 repeat [SM00320] (362-402)
  IPR015943 WD40/YVTN repeat-like-containing 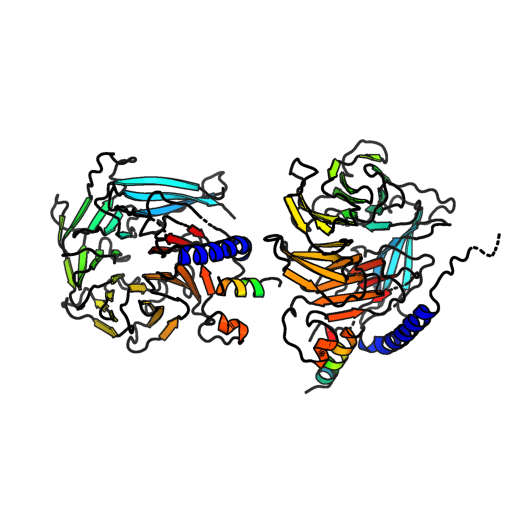domain superfamily [G3DSA:2.130.10.10] (2-425)
  IPR019775 WD40 repeat, conserved site [PS00678] (192-206)
  IPR019775 WD40 repeat, conserved site [PS00678] (288-302)
  IPR019775 WD40 repeat, conserved site [PS00678] (332-346)

Organism: Homo sapiens (NCBI:txid9606)

CATH classification: 2.130.10.10

Foldseek 3Di:
DCDCVVPDDPVLLVVLVVVQVVVVVCDVVPFLDKKDFFPAFWLEKEWQQDKADDPPDQWIKTKMFTWGADPPDWIWTWIKIKTGGHSVVHIDIGTQAIAQDDHTFLYWDAAPHRQWIWTWHQAFWIFIARRVPDDRYYDRVRDHDGQATEHDGHGTARAKEDQPVQPQWIWTFFQRQKIFIDRRVDADPDDRYDYTPAIANQGDGGKAYKYAQNPDRFKIKTFWQVQKIIAGNVDPDRHDHPDIANHDPGGWHDKEHQNPDSFWIWTFFQVQWIWIAGNVDRHDGPDIFHDGPGGWHDKYAFLVDRQWIWTFWFSQKIWIFGNVQAPPDDDPVVPVNHGRRTQDIDSNGSGGWSYKYHRNPDGQWMGITHNSRMITTGDCVRVPD/DDPCVVCVVVVVVVVVVD/DDDDDVPDPVLLVVLVVVQVVVVVCCVVVFPDKKDFFPFFWLEKEKQQDKADDPPDQWIKTKMFTWGADPPDWIWTFIKIKTHGVCVHIDIDTQAIAQDDATFLYWDAAPHRQWIWTWHQAFWIAIARRVPADRYYDPVRDHDGQATEHEGHGTARAKEDQNVQPQWIWTFGQRQKIFIDRVVDDDPPDRYDYTPAIARQGDGGWAYKYAQNPDRQKIKTFWQVQKIIAGNPDPDRHDHPDIASHDPGGWHDKDHQNPDSFWIWTFFQVQWIWIGGNVDRHDTPDIFHDGPGGKHDKDAFLVDRQWIWTFWFSQKIWIFGNVCQVPDDDPVVCVNHGRRTQDIHSNGSGTWSYKYHRNPDGQWIDTTGNSSMMTTGDPVRVD/DPPVVVVVVVVVVD

Solvent-accessible surface area: 37408 Å² total

Sequence (799 aa):
HAASKEFEDTVEERVINEEYKIWKKNTPFLYDLVTHALQWPSLTVQWLPEVTKPEGKDYALHWLVLGTHTSDEQNHLVVARVHIPNDDVTGKIECEIKINHEGEVNRARYPQNPHIIATKTPSSDVLVFDYTKHPAKPDPSGECNPDLRLRGHQKEGYGLSWNSNLSGHLLSASDDHTVCLWDINAGPKEGKIVDAKAIFTGHSAVVEDVAWHLLHESLFGSVADDQKLIWDTRSNTTSKPSHLVDAHTAEVNCLSFNPYSEFILATGSADKTVALWDLRNLKLKLHTFESHKDEIFQVHWSPHNETILASSGTDRRLNVWDLSKIGEEQSAEDAEDGPPELLFIHGGHTAKISDFSWNPNEPWVICSVSEDNIQIWQAENIYNDDNIQGITKPAIRRLARRGAASKEFEDTVEERVINEEYKIWKKNTPFLYDLVTHALQWPSLTVQWLPEVTKPEGKDYALHWLVLGTHTSDEQNHLVVARVHIPNDVTGKIECEIKINHEGEVNRARYPQNPHIIATKTPSSDVLVFDYTKHPAKPDPSGECNPDLRLRGHQKEGYGLSWNSNLSGHLLSASDDHTVCLWDINAGPKEGKIVDAKAIFTGHSAVVEDVAWHLLHESLFGSVADDQKLIWDTRSNTTSKPSHLVDAHTAEVNCLSFNPYSEFILATGSADKTVALWDLRNLKLKLHTFESHKDEIFQVHWSPHNETILASSGTDRRLNVWDLSKIGEEQSAEDAEDGPPELLFIHGGHTAKISDFSWNPNEPWVICSVSEDNIQIWQAENIYNGITKPAIRRLARRG

GO terms:
  GO:0000781 chromosome, telomeric region (C, IDA)
  GO:0016581 NuRD complex (C, IDA)
  GO:0035098 ESC/E(Z) complex (C, IDA)
  GO:0005654 nucleoplasm (C, TAS)
  GO:0005515 protein binding (F, IPI)
  GO:0005654 nucleoplasm (C, IDA)
  GO:0006338 chromatin remodeling (P, IDA)
  GO:0006355 regulation of DNA-templated transcription (P, IDA)
  GO:0005634 nucleus (C, IDA)
  GO:0042393 histone binding (F, IDA)
  GO:0000118 histone deacetylase complex (C, IDA)
  GO:0030308 negative regulation of cell growth (P, IDA)
  GO:0070370 cellular heat acclimation (P, IDA)
  GO:0005634 nucleus (C, HDA)